Protein 7UVA (pdb70)

Foldseek 3Di:
DPDDVVVVVVDPAQPDDQEAEDAQQVPAVVCCVVPVLQTKYKHLACPNQPKAAADLVQDLVNVCVFQHQADKAWKAFQVVRDTDIDGSVVVRVLLPDDPVPRPGFIKGWFQQFPQTNCVVRIDGGPRCCVFFLQNQQQLVVQVVPQRDRDPPPVRHSTFRWFKHKIWGAAFGKNAKDFAFLQWKKKKAWSDAKKKKKKDHQDVVLVVLVLVCLLVVCRVPDRSCVVDDHIHIDMDHHNMMIIGGGRIIMMMHGRHTTMMMMGTGDGDSPVVSSVVRVVSCVVSVPPPVRHGPCNVVSVVSVVQSVCCVVPVDGPDPPVSVVSVVVVVVD/DAAAAPVVLVVLVVVLVVLVPDDPVVNCDDPPDDDVVVVSVVSVVVSVVRVPHDNVVNPPVDDPDDDD/DDDDPPDDDDD/DPDDVVCVVPDCAQPDDFEDEDAQLVPAPVNCVVPVLQGKYKDLACVNQPKAADDLPQALVNVCVFQHQADKAWKAQQVVRDTDIDGSVVVRVLLVDPPVPRDTFIKGWFQQFPQTNCPVRIDGGPRCCVFFLQNQFDQVVQVVPQRDRDPPPVRRSTQSWFKTKIWGAAWHKNAKDFAFLLWKKKKAFSAAKKKKKKDRQDVQLVVLVLVVLLVVCRVPDRSCVVHPHIHIDMRHHNMMIIGGGRIIMMMHGRHGTMMMMGTGDGDSPVVSSVVNVVSCVVSVPDPVRHGPCSVVSVVSVVQSVCCVPPVDGPDDPVSVVSVVVVVVD/DAAAAVVVLVVLVVVLVVLVPDDPVGNCPDPPDDDVVVVSVVSVVVSVVRVPHDNVRNPPVDDPDDDD/DPPDDD

Radius of gyration: 31.16 Å; Cα contacts (8 Å, |Δi|>4): 1608; chains: 6; bounding box: 64×50×94 Å

Solvent-accessible surface area: 35403 Å² total; per-residue (Å²): 124,111,24,80,14,102,100,20,30,125,44,135,93,10,115,16,139,50,18,64,105,30,87,1,150,69,6,65,11,62,52,0,8,138,25,0,1,81,68,1,0,0,0,116,68,46,98,60,5,45,35,108,37,12,93,104,114,22,70,8,41,42,0,37,106,15,17,23,46,217,23,94,2,30,2,4,16,2,90,72,32,137,42,68,93,25,33,0,40,107,0,5,184,29,33,112,33,67,98,144,113,32,170,98,56,36,1,0,19,12,1,1,0,1,53,20,177,0,43,112,62,0,70,11,0,49,11,0,61,94,8,1,1,2,44,9,8,12,12,40,42,37,48,132,59,11,123,54,27,40,14,16,48,160,88,10,62,1,0,0,1,16,20,4,0,19,0,0,0,121,16,0,4,7,10,1,24,16,21,11,0,0,3,0,14,0,16,13,0,17,49,19,6,4,13,1,0,0,0,17,25,68,81,41,1,0,108,46,12,23,74,14,25,108,45,56,115,31,34,79,44,5,2,2,43,150,3,32,52,7,17,69,23,93,0,110,116,26,22,0,0,0,4,3,3,1,19,0,6,0,12,29,1,43,60,60,1,7,0,0,4,3,7,1,0,0,5,7,9,0,36,31,1,14,74,4,35,25,3,15,70,126,26,210,25,72,118,77,34,23,9,8,54,7,15,39,0,0,2,4,0,0,3,12,7,1,82,46,37,52,112,134,32,17,24,32,150,100,29,64,128,77,27,112,73,42,45,164,172,217,57,55,0,6,72,52,5,2,90,0,4,96,45,0,4,85,58,0,74,85,25,60,153,152,104,22,54,50,11,118,0,10,107,66,40,102,37,0,12,48,20,5,85,100,11,9,134,126,11,49,103,4,41,27,83,108,2,47,82,27,90,18,51,3,61,61,130,143,116,64,31,2,1,5,28,43,7,66,133,110,23,78,14,98,100,22,33,125,34,136,101,9,120,18,131,54,11,62,105,36,111,1,135,62,7,64,10,78,39,0,7,131,24,0,0,89,65,2,0,1,0,110,86,40,111,57,5,47,34,108,40,8,88,100,110,18,70,9,48,50,0,38,128,22,15,19,47,216,25,88,4,48,1,7,22,2,93,67,46,136,49,76,109,24,32,0,39,106,0,6,188,28,34,111,35,66,86,143,113,31,166,88,56,28,1,0,18,16,2,1,0,5,53,16,173,0,46,102,66,0,64,11,0,46,11,0,62,94,9,1,1,1,43,9,8,12,12,44,40,38,44,135,57,12,123,54,28,39,16,38,63,169,90,9,66,1,0,0,0,16,26,4,0,18,0,1,0,123,17,1,1,7,18,5,33,15,21,11,0,0,3,0,12,0,15,12,0,13,48,25,5,4,10,2,0,0,0,16,23,63,84,44,0,10,115,51,14,24,77,13,46,107,48,58,116,52,31,84,35,5,2,4,42,134,3,23,67,7,20,66,24,93,0,125,116,24,34,0,0,0,5,2,2,1,19,0,6,0,12,38,1,39,58,56,2,5,0,0,2,3,8,1,0,0,4,7,6,1,21,24,0,10,99,3,29,17,9,13,66,137,27,205,44,64,111,77,60,26,6,10,60,7,12,40,0,0,2,5,0,0,4,15,7,0,80,48,37,54,115,133,34,20,23,28,153,107,26,54,119,74,28,100,71,39,54,170,175,216,59,55,2,6,69,54,5,22,96,0,5,156,40,0,4,78,53,1,81,81,22,64,162,158,111,36,55,50,12,117,0,9,109,70,50,102,38,0,13,51,13,3,89,97,12,20,138,130,10,63,106,3,49,26,79,107,3,45,86,28,88,17,53,5,55,62,130,80,2,1,16,29,78

Sequence (811 aa):
RTFDLEEKLQTNKYNANFVTFMEGKDFNVEYIQRGGLRDPLIFKNSDGLGIKMPDPDFTVNDVKMCVGSRRMVDVMDVNTQKGIEMTMAQWTRYYETPEEEREKLYNVISLEFSHTRRLENMVQRPSTVDFIDWVDNMWPRHLKESQTESTNAILEMQYPKVQKYCLMSVRGCYTDFHVDFGGTSVWYHIHQGGKVFWLIPPTAHNLELYENWLLSGKQGDIFLGDRVSDCQRIELKQGYTFVIPSGWIHAVYTPTDTLVFGGNFLHSFNIPMQLKIYSIEDRTRVPNKFRYPFYYEMCWYVLERYVYCITNRSHLTKDFQKESLSMDMEQVHLTHFELEGLRCLVDKLESLPLHKKCVPTGIEDEDALIADVKILLEELASSDPKLALTGVPIVQWPAPATGGVCKPHRTFDLEEKLQTNKYNANFVTFMEGKDFNVEYIQRGGLRDPLIFKNSDGLGIKMPDPDFTVNDVKMCVGSRRMVDVMDVNTQKGIEMTMAQWTRYYETPEEEREKLYNVISLEFSHTRLENMVQRPSTVDFIDWVDNMWPRHLKESQTESTNAILEMQYPKVQKYCLMSVRGCYTDFHVDFGGTSVWYHIHQGGKVFWLIPPTAHNLELYENWLLSGKQGDIFLGDRVSDCQRIELKQGYTFVIPSGWIHAVYTPTDTLVFGGNFLHSFNIPMQLKIYSIEDRTRVPNKFRYPFYYEMCWYVLERYVYCITNRSHLTKDFQKESLSMDMEQVHLTHFELEGLRCLVDKLESLPLHKKCVPTGIEDEDALIADVKILLEELASSDPKLALTGVPIVQWPTGGVCK

GO terms:
  GO:0000785 chromatin (C, IDA)
  GO:0005694 chromosome (C, EXP)
  GO:0045322 unmethylated CpG binding (F, IDA)
  GO:0001701 in utero embryonic development (P, IMP)
  GO:0001843 neural tube closure (P, IMP)
  GO:0001947 heart looping (P, IMP)
  GO:0035264 multicellular organism growth (P, IMP)
  GO:0043066 negative regulation of apoptotic process (P, IMP)
  GO:0010628 positive regulation of gene expression (P, IMP)
  GO:0010629 negative regulation of gene expression (P, IMP)
  GO:0030182 neuron differentiation (P, IMP)
  GO:0060563 neuroepithelial cell differentiation (P, IMP)
  GO:0045815 transcription initiation-coupled chromatin remodeling (P, IMP)

InterPro domains:
  IPR001810 F-box domain [PF12937] (895-934)
  IPR001965 Zinc finger, PHD-type [SM00249] (619-676)
  IPR002857 Zinc finger, CXXC-type [PF02008] (565-609)
  IPR002857 Zinc finger, CXXC-type [PS51058] (564-610)
  IPR003347 JmjC domain [PS51184] (148-316)
  IPR003347 JmjC domain [SM00558] (148-316)
  IPR006553 Leucine-rich repeat, cysteine-containing subtype [SM00367] (999-1024)
  IPR006553 Leucine-rich repeat, cysteine-containing subtype [SM00367] (1062-1090)
  IPR006553 Leucine-rich repeat, cysteine-containing subtype [SM00367] (1094-1117)
  IPR011011 Zinc finger, FYVE/PHD-type [SSF57903] (613-678)
  IPR013083 Zinc finger, RING/FYVE/PHD-type [G3DSA:3.30.40.10] (606-681)
  IPR019786 Zinc finger, PHD-type, conserved site [PS01359] (620-675)
  IPR019787 Zinc finger, PHD-finger [PF16866] (614-676)
  IPR019787 Zinc finger, PHD-finger [PS50016] (617-678)
  IPR032675 Leucine-rich repeat domain superfamily [G3DSA:3.80.10.10] (890-1160)
  IPR041070 Jumonji, helical domain [PF17811] (304-342)
  IPR050690 JHDM1 Histone Demethylase [PTHR23123] (13-1148)

Structure (mmCIF, N/CA/C/O backbone):
data_7UVA
#
_entry.id   7UVA
#
_cell.length_a   54.903
_cell.length_b   87.054
_cell.length_c   176.177
_cell.angle_alpha   90.00
_cell.angle_beta   90.00
_cell.angle_gamma   90.00
#
_symmetry.space_group_name_H-M   'P 21 21 21'
#
loop_
_entity.id
_entity.type
_entity.pdbx_description
1 polymer 'Lysine-specific demethylase 2A'
2 polymer 'Lysine-specific demethylase 2A'
3 polymer 'Histone H3.2'
4 non-polymer 'FE (III) ION'
5 non-polymer N-heptanoyl-N-hydroxy-beta-alanine
6 water water
#
loop_
_atom_site.group_PDB
_atom_site.id
_atom_site.type_symbol
_atom_site.label_atom_id
_atom_site.label_alt_id
_atom_site.label_comp_id
_atom_site.label_asym_id
_atom_site.label_entity_id
_atom_site.label_seq_id
_atom_site.pdbx_PDB_ins_code
_atom_site.Cartn_x
_atom_site.Cartn_y
_atom_site.Cartn_z
_atom_site.occupancy
_atom_site.B_iso_or_equiv
_atom_site.auth_seq_id
_atom_site.auth_comp_id
_atom_site.auth_asym_id
_atom_site.auth_atom_id
_atom_site.pdbx_PDB_model_num
ATOM 1 N N . ARG A 1 2 ? -29.693 0.031 -75.031 1.00 50.13 36 ARG A N 1
ATOM 2 C CA . ARG A 1 2 ? -29.224 0.950 -73.967 1.00 52.03 36 ARG A CA 1
ATOM 3 C C . ARG A 1 2 ? -30.419 1.433 -73.130 1.00 56.30 36 ARG A C 1
ATOM 4 O O . ARG A 1 2 ? -31.134 2.375 -73.531 1.00 57.41 36 ARG A O 1
ATOM 12 N N . THR A 1 3 ? -30.625 0.796 -71.974 1.00 48.11 37 THR A N 1
ATOM 13 C CA . THR A 1 3 ? -31.728 1.191 -71.063 1.00 49.14 37 THR A CA 1
ATOM 14 C C . THR A 1 3 ? -31.259 2.102 -69.917 1.00 45.84 37 THR A C 1
ATOM 15 O O . THR A 1 3 ? -32.086 2.497 -69.140 1.00 40.17 37 THR A O 1
ATOM 19 N N . PHE A 1 4 ? -29.952 2.405 -69.820 1.00 43.23 38 PHE A N 1
ATOM 20 C CA . PHE A 1 4 ? -29.428 3.458 -68.901 1.00 43.13 38 PHE A CA 1
ATOM 21 C C . PHE A 1 4 ? -29.335 4.807 -69.642 1.00 44.93 38 PHE A C 1
ATOM 22 O O . PHE A 1 4 ? -29.216 4.846 -70.851 1.00 41.98 38 PHE A O 1
ATOM 30 N N . ASP A 1 5 ? -29.389 5.915 -68.917 1.00 45.00 39 ASP A N 1
ATOM 31 C CA . ASP A 1 5 ? -29.404 7.205 -69.581 1.00 47.63 39 ASP A CA 1
ATOM 32 C C . ASP A 1 5 ? -27.997 7.753 -69.655 1.00 46.18 39 ASP A C 1
ATOM 33 O O . ASP A 1 5 ? -27.435 8.203 -68.661 1.00 38.00 39 ASP A O 1
ATOM 38 N N . LEU A 1 6 ? -27.429 7.711 -70.856 1.00 44.99 40 LEU A N 1
ATOM 39 C CA . LEU A 1 6 ? -26.065 8.197 -71.067 1.00 46.78 40 LEU A CA 1
ATOM 40 C C . LEU A 1 6 ? -25.917 9.685 -70.699 1.00 42.69 40 LEU A C 1
ATOM 41 O O . LEU A 1 6 ? -24.875 10.098 -70.250 1.00 37.26 40 LEU A O 1
ATOM 46 N N . GLU A 1 7 ? -26.977 10.483 -70.847 1.00 45.72 41 GLU A N 1
ATOM 47 C CA . GLU A 1 7 ? -26.902 11.908 -70.454 1.00 48.40 41 GLU A CA 1
ATOM 48 C C . GLU A 1 7 ? -26.644 12.128 -68.949 1.00 47.85 41 GLU A C 1
ATOM 49 O O . GLU A 1 7 ? -25.897 13.037 -68.593 1.00 49.48 41 GLU A O 1
ATOM 55 N N . GLU A 1 8 ? -27.241 11.319 -68.063 1.00 43.43 42 GLU A N 1
ATOM 56 C CA . GLU A 1 8 ? -26.938 11.473 -66.624 1.00 45.97 42 GLU A CA 1
ATOM 57 C C . GLU A 1 8 ? -25.530 10.999 -66.304 1.00 39.22 42 GLU A C 1
ATOM 58 O O . GLU A 1 8 ? -24.885 11.586 -65.463 1.00 41.43 42 GLU A O 1
ATOM 64 N N . LYS A 1 9 ? -25.027 9.983 -67.014 1.00 36.11 43 LYS A N 1
ATOM 65 C CA . LYS A 1 9 ? -23.608 9.540 -66.783 1.00 39.07 43 LYS A CA 1
ATOM 66 C C . LYS A 1 9 ? -22.568 10.623 -67.161 1.00 38.68 43 LYS A C 1
ATOM 67 O O . LYS A 1 9 ? -21.437 10.631 -66.660 1.00 37.14 43 LYS A O 1
ATOM 73 N N . LEU A 1 10 ? -22.965 11.541 -68.037 1.00 40.79 44 LEU A N 1
ATOM 74 C CA . LEU A 1 10 ? -22.141 12.699 -68.439 1.00 40.55 44 LEU A CA 1
ATOM 75 C C . LEU A 1 10 ? -22.307 13.903 -67.527 1.00 41.56 44 LEU A C 1
ATOM 76 O O . LEU A 1 10 ? -21.435 14.753 -67.495 1.00 43.40 44 LEU A O 1
ATOM 81 N N . GLN A 1 11 ? -23.455 14.013 -66.842 1.00 46.71 45 GLN A N 1
ATOM 82 C CA . GLN A 1 11 ? -23.758 15.150 -65.930 1.00 46.94 45 GLN A CA 1
ATOM 83 C C . GLN A 1 11 ? -23.412 14.906 -64.465 1.00 47.49 45 GLN A C 1
ATOM 84 O O . GLN A 1 11 ? -23.048 15.844 -63.771 1.00 44.60 45 GLN A O 1
ATOM 90 N N . THR A 1 12 ? -23.556 13.676 -63.977 1.00 41.92 46 THR A N 1
ATOM 91 C CA . THR A 1 12 ? -23.317 13.427 -62.530 1.00 44.22 46 THR A CA 1
ATOM 92 C C . THR A 1 12 ? -21.909 13.824 -62.125 1.00 46.79 46 THR A C 1
ATOM 93 O O . THR A 1 12 ? -20.982 13.873 -62.963 1.00 46.92 46 THR A O 1
ATOM 97 N N . ASN A 1 13 ? -21.749 14.149 -60.844 1.00 41.63 47 ASN A N 1
ATOM 98 C CA . ASN A 1 13 ? -20.403 14.397 -60.317 1.00 43.55 47 ASN A CA 1
ATOM 99 C C . ASN A 1 13 ? -19.762 13.192 -59.594 1.00 35.41 47 ASN A C 1
ATOM 100 O O . ASN A 1 13 ? -18.694 13.303 -59.060 1.00 40.61 47 ASN A O 1
ATOM 105 N N . LYS A 1 14 ? -20.405 12.038 -59.628 1.00 39.08 48 LYS A N 1
ATOM 106 C CA . LYS A 1 14 ? -19.955 10.859 -58.866 1.00 42.59 48 LYS A CA 1
ATOM 107 C C . LYS A 1 14 ? -18.734 10.097 -59.380 1.00 43.57 48 LYS A C 1
ATOM 108 O O . LYS A 1 14 ? -18.304 9.140 -58.722 1.00 42.82 48 LYS A O 1
ATOM 114 N N . TYR A 1 15 ? -18.207 10.466 -60.558 1.00 41.67 49 TYR A N 1
ATOM 115 C CA . TYR A 1 15 ? -17.132 9.679 -61.172 1.00 37.07 49 TYR A CA 1
ATOM 116 C C . TYR A 1 15 ? -15.941 10.535 -60.973 1.00 34.39 49 TYR A C 1
ATOM 117 O O . TYR A 1 15 ? -15.382 11.061 -61.910 1.00 31.59 49 TYR A O 1
ATOM 126 N N . ASN A 1 16 ? -15.565 10.661 -59.704 1.00 36.86 50 ASN A N 1
ATOM 127 C CA . ASN A 1 16 ? -14.651 11.701 -59.280 1.00 36.46 50 ASN A CA 1
ATOM 128 C C . ASN A 1 16 ? -13.325 11.186 -58.739 1.00 35.52 50 ASN A C 1
ATOM 129 O O . ASN A 1 16 ? -12.608 11.917 -58.086 1.00 35.77 50 ASN A O 1
ATOM 134 N N . ALA A 1 17 ? -12.968 9.943 -59.053 1.00 32.63 51 ALA A N 1
ATOM 135 C CA . ALA A 1 17 ? -11.626 9.452 -58.752 1.00 28.76 51 ALA A CA 1
ATOM 136 C C . ALA A 1 17 ? -10.514 10.221 -59.470 1.00 30.73 51 ALA A C 1
ATOM 137 O O . ALA A 1 17 ? -10.776 10.851 -60.468 1.00 32.60 51 ALA A O 1
ATOM 139 N N . ASN A 1 18 ? -9.301 10.242 -58.902 1.00 35.01 52 ASN A N 1
ATOM 140 C CA . ASN A 1 18 ? -8.131 10.881 -59.504 1.00 37.82 52 ASN A CA 1
ATOM 141 C C . ASN A 1 18 ? -7.115 9.814 -59.884 1.00 36.06 52 ASN A C 1
ATOM 142 O O . ASN A 1 18 ? -6.250 9.494 -59.106 1.00 30.66 52 ASN A O 1
ATOM 147 N N . PHE A 1 19 ? -7.226 9.268 -61.081 1.00 30.56 53 PHE A N 1
ATOM 148 C CA . PHE A 1 19 ? -6.264 8.264 -61.538 1.00 28.43 53 PHE A CA 1
ATOM 149 C C . PHE A 1 19 ? -5.241 8.797 -62.507 1.00 27.79 53 PHE A C 1
ATOM 150 O O . PHE A 1 19 ? -4.213 8.220 -62.682 1.00 29.41 53 PHE A O 1
ATOM 158 N N . VAL A 1 20 ? -5.513 9.898 -63.166 1.00 28.45 54 VAL A N 1
ATOM 159 C CA . VAL A 1 20 ? -4.682 10.322 -64.265 1.00 29.39 54 VAL A CA 1
ATOM 160 C C . VAL A 1 20 ? -3.648 11.291 -63.774 1.00 29.70 54 VAL A C 1
ATOM 161 O O . VAL A 1 20 ? -3.968 12.216 -63.057 1.00 35.35 54 VAL A O 1
ATOM 165 N N . THR A 1 21 ? -2.430 11.140 -64.239 1.00 27.43 55 THR A N 1
ATOM 166 C CA . THR A 1 21 ? -1.348 12.076 -64.018 1.00 29.42 55 THR A CA 1
ATOM 167 C C . THR A 1 21 ? -1.104 12.936 -65.246 1.00 28.57 55 THR A C 1
ATOM 168 O O . THR A 1 21 ? -0.928 12.443 -66.365 1.00 25.57 55 THR A O 1
ATOM 172 N N . PHE A 1 22 ? -1.106 14.245 -65.048 1.00 28.50 56 PHE A N 1
ATOM 173 C CA . PHE A 1 22 ? -0.701 15.178 -66.069 1.00 29.35 56 PHE A CA 1
ATOM 174 C C . PHE A 1 22 ? 0.819 15.314 -66.080 1.00 31.19 56 PHE A C 1
ATOM 175 O O . PHE A 1 22 ? 1.431 15.561 -65.061 1.00 32.73 56 PHE A O 1
ATOM 183 N N . MET A 1 23 ? 1.421 15.136 -67.244 1.00 28.26 57 MET A N 1
ATOM 184 C CA . MET A 1 23 ? 2.835 15.073 -67.384 1.00 27.68 57 MET A CA 1
ATOM 185 C C . MET A 1 23 ? 3.276 15.982 -68.472 1.00 28.03 57 MET A C 1
ATOM 186 O O . MET A 1 23 ? 2.567 16.212 -69.449 1.00 29.02 57 MET A O 1
ATOM 191 N N . GLU A 1 24 ? 4.541 16.352 -68.379 1.00 29.33 58 GLU A N 1
ATOM 192 C CA . GLU A 1 24 ? 5.249 17.031 -69.459 1.00 33.19 58 GLU A CA 1
ATOM 193 C C . GLU A 1 24 ? 5.906 15.940 -70.325 1.00 30.82 58 GLU A C 1
ATOM 194 O O . GLU A 1 24 ? 6.393 14.948 -69.804 1.00 29.34 58 GLU A O 1
ATOM 200 N N . GLY A 1 25 ? 5.938 16.145 -71.639 1.00 26.05 59 GLY A N 1
ATOM 201 C CA . GLY A 1 25 ? 6.499 15.164 -72.551 1.00 27.99 59 GLY A CA 1
ATOM 202 C C . GLY A 1 25 ? 7.908 14.719 -72.236 1.00 31.59 59 GLY A C 1
ATOM 203 O O . GLY A 1 25 ? 8.233 13.526 -72.361 1.00 29.05 59 GLY A O 1
ATOM 204 N N . LYS A 1 26 ? 8.742 15.664 -71.792 1.00 32.24 60 LYS A N 1
ATOM 205 C CA . LYS A 1 26 ? 10.140 15.355 -71.530 1.00 38.01 60 LYS A CA 1
ATOM 206 C C . LYS A 1 26 ? 10.347 14.350 -70.409 1.00 34.88 60 LYS A C 1
ATOM 207 O O . LYS A 1 26 ? 11.354 13.709 -70.392 1.00 36.78 60 LYS A O 1
ATOM 213 N N . ASP A 1 27 ? 9.397 14.207 -69.497 1.00 31.28 61 ASP A N 1
ATOM 214 C CA . ASP A 1 27 ? 9.565 13.285 -68.369 1.00 31.92 61 ASP A CA 1
ATOM 215 C C . ASP A 1 27 ? 9.106 11.871 -68.717 1.00 31.69 61 ASP A C 1
ATOM 216 O O . ASP A 1 27 ? 9.300 10.956 -67.938 1.00 28.15 61 ASP A O 1
ATOM 221 N N . PHE A 1 28 ? 8.448 11.723 -69.867 1.00 30.33 62 PHE A N 1
ATOM 222 C CA . PHE A 1 28 ? 7.996 10.417 -70.351 1.00 28.14 62 PHE A CA 1
ATOM 223 C C . PHE A 1 28 ? 9.115 9.768 -71.131 1.00 25.58 62 PHE A C 1
ATOM 224 O O . PHE A 1 28 ? 9.191 9.938 -72.332 1.00 27.06 62 PHE A O 1
ATOM 232 N N . ASN A 1 29 ? 9.976 9.039 -70.440 1.00 26.64 63 ASN A N 1
ATOM 233 C CA . ASN A 1 29 ? 11.121 8.407 -71.028 1.00 26.19 63 ASN A CA 1
ATOM 234 C C . ASN A 1 29 ? 11.274 6.969 -70.548 1.00 23.29 63 ASN A C 1
ATOM 235 O O . ASN A 1 29 ? 10.442 6.500 -69.802 1.00 21.51 63 ASN A O 1
ATOM 240 N N . VAL A 1 30 ? 12.328 6.289 -70.959 1.00 23.53 64 VAL A N 1
ATOM 241 C CA . VAL A 1 30 ? 12.461 4.851 -70.637 1.00 23.88 64 VAL A CA 1
ATOM 242 C C . VAL A 1 30 ? 12.752 4.703 -69.163 1.00 24.14 64 VAL A C 1
ATOM 243 O O . VAL A 1 30 ? 12.281 3.792 -68.529 1.00 21.83 64 VAL A O 1
ATOM 247 N N . GLU A 1 31 ? 13.457 5.667 -68.573 1.00 23.50 65 GLU A N 1
ATOM 248 C CA . GLU A 1 31 ? 13.699 5.599 -67.158 1.00 23.89 65 GLU A CA 1
ATOM 249 C C . GLU A 1 31 ? 12.430 5.664 -66.355 1.00 22.56 65 GLU A C 1
ATOM 250 O O . GLU A 1 31 ? 12.292 4.930 -65.359 1.00 24.83 65 GLU A O 1
ATOM 256 N N . TYR A 1 32 ? 11.525 6.557 -66.766 1.00 23.35 66 TYR A N 1
ATOM 257 C CA . TYR A 1 32 ? 10.221 6.679 -66.124 1.00 23.25 66 TYR A CA 1
ATOM 258 C C . TYR A 1 32 ? 9.464 5.313 -66.183 1.00 23.25 66 TYR A C 1
ATOM 259 O O . TYR A 1 32 ? 8.879 4.934 -65.194 1.00 24.13 66 TYR A O 1
ATOM 268 N N . ILE A 1 33 ? 9.486 4.634 -67.334 1.00 21.64 67 ILE A N 1
ATOM 269 C CA . ILE A 1 33 ? 8.834 3.337 -67.551 1.00 23.72 67 ILE A CA 1
ATOM 270 C C . ILE A 1 33 ? 9.476 2.297 -66.686 1.00 23.06 67 ILE A C 1
ATOM 271 O O . ILE A 1 33 ? 8.769 1.429 -66.144 1.00 26.58 67 ILE A O 1
ATOM 276 N N . GLN A 1 34 ? 10.815 2.293 -66.614 1.00 22.11 68 GLN A N 1
ATOM 277 C CA . GLN A 1 34 ? 11.541 1.321 -65.792 1.00 23.62 68 GLN A CA 1
ATOM 278 C C . GLN A 1 34 ? 11.207 1.462 -64.313 1.00 22.22 68 GLN A C 1
ATOM 279 O O . GLN A 1 34 ? 10.979 0.471 -63.620 1.00 19.68 68 GLN A O 1
ATOM 285 N N . ARG A 1 35 ? 11.077 2.685 -63.871 1.00 20.53 69 ARG A N 1
ATOM 286 C CA . ARG A 1 35 ? 10.806 3.003 -62.457 1.00 25.43 69 ARG A CA 1
ATOM 287 C C . ARG A 1 35 ? 9.350 2.825 -62.062 1.00 23.61 69 ARG A C 1
ATOM 288 O O . ARG A 1 35 ? 9.085 2.431 -60.951 1.00 24.13 69 ARG A O 1
ATOM 296 N N . GLY A 1 36 ? 8.427 3.120 -62.979 1.00 23.67 70 GLY A N 1
ATOM 297 C CA . GLY A 1 36 ? 6.959 3.090 -62.704 1.00 23.85 70 GLY A CA 1
ATOM 298 C C . GLY A 1 36 ? 6.198 1.908 -63.265 1.00 24.31 70 GLY A C 1
ATOM 299 O O . GLY A 1 36 ? 5.072 1.674 -62.877 1.00 27.08 70 GLY A O 1
ATOM 300 N N . GLY A 1 37 ? 6.789 1.190 -64.219 1.00 24.08 71 GLY A N 1
ATOM 301 C CA . GLY A 1 37 ? 6.116 0.113 -64.967 1.00 25.02 71 GLY A CA 1
ATOM 302 C C . GLY A 1 37 ? 4.923 0.480 -65.858 1.00 23.94 71 GLY A C 1
ATOM 303 O O . GLY A 1 37 ? 4.153 -0.393 -66.217 1.00 24.04 71 GLY A O 1
ATOM 304 N N . LEU A 1 38 ? 4.757 1.761 -66.189 1.00 23.17 72 LEU A N 1
ATOM 305 C CA . LEU A 1 38 ? 3.636 2.273 -67.016 1.00 23.27 72 LEU A CA 1
ATOM 306 C C . LEU A 1 38 ? 2.277 1.810 -66.480 1.00 24.19 72 LEU A C 1
ATOM 307 O O . LEU A 1 38 ? 1.439 1.268 -67.216 1.00 24.73 72 LEU A O 1
ATOM 312 N N . ARG A 1 39 ? 2.108 2.012 -65.174 1.00 25.00 73 ARG A N 1
ATOM 313 C CA . ARG A 1 39 ? 0.947 1.649 -64.420 1.00 25.12 73 ARG A CA 1
ATOM 314 C C . ARG A 1 39 ? -0.121 2.746 -64.299 1.00 24.63 73 ARG A C 1
ATOM 315 O O . ARG A 1 39 ? -1.281 2.426 -64.043 1.00 20.02 73 ARG A O 1
ATOM 323 N N . ASP A 1 40 ? 0.239 4.010 -64.583 1.00 26.33 74 ASP A N 1
ATOM 324 C CA . ASP A 1 40 ? -0.658 5.159 -64.404 1.00 26.21 74 ASP A CA 1
ATOM 325 C C . ASP A 1 40 ? -1.094 5.799 -65.728 1.00 24.86 74 ASP A C 1
ATOM 326 O O . ASP A 1 40 ? -0.265 6.033 -66.573 1.00 25.62 74 ASP A O 1
ATOM 331 N N . PRO A 1 41 ? -2.414 6.049 -65.912 1.00 22.97 75 PRO A N 1
ATOM 332 C CA . PRO A 1 41 ? -2.869 6.729 -67.120 1.00 23.89 75 PRO A CA 1
ATOM 333 C C . PRO A 1 41 ? -2.281 8.113 -67.116 1.00 23.99 75 PRO A C 1
ATOM 334 O O . PRO A 1 41 ? -2.134 8.702 -66.020 1.00 22.46 75 PRO A O 1
ATOM 338 N N . LEU A 1 42 ? -1.847 8.566 -68.282 1.00 21.67 76 LEU A N 1
ATOM 339 C CA . LEU A 1 42 ? -1.170 9.884 -68.413 1.00 21.91 76 LEU A CA 1
ATOM 340 C C . LEU A 1 42 ? -1.861 10.755 -69.454 1.00 25.98 76 LEU A C 1
ATOM 341 O O . LEU A 1 42 ? -2.277 10.258 -70.506 1.00 25.25 76 LEU A O 1
ATOM 346 N N . ILE A 1 43 ? -1.986 12.046 -69.152 1.00 27.35 77 ILE A N 1
ATOM 347 C CA . ILE A 1 43 ? -2.349 13.038 -70.126 1.00 26.26 77 ILE A CA 1
ATOM 348 C C . ILE A 1 43 ? -1.206 14.034 -70.319 1.00 25.55 77 ILE A C 1
ATOM 349 O O . ILE A 1 43 ? -0.612 14.541 -69.333 1.00 24.53 77 ILE A O 1
ATOM 354 N N . PHE A 1 44 ? -0.926 14.302 -71.593 1.00 24.07 78 PHE A N 1
ATOM 355 C CA . PHE A 1 44 ? 0.014 15.310 -72.033 1.00 25.30 78 PHE A CA 1
ATOM 356 C C . PHE A 1 44 ? -0.824 16.398 -72.674 1.00 26.66 78 PHE A C 1
ATOM 357 O O . PHE A 1 44 ? -1.417 16.200 -73.754 1.00 27.66 78 PHE A O 1
ATOM 365 N N . LYS A 1 45 ? -0.942 17.511 -71.966 1.00 28.28 79 LYS A N 1
ATOM 366 C CA . LYS A 1 45 ? -1.762 18.643 -72.433 1.00 30.15 79 LYS A CA 1
ATOM 367 C C . LYS A 1 45 ? -1.159 19.305 -73.646 1.00 26.79 79 LYS A C 1
ATOM 368 O O . LYS A 1 45 ? -1.838 19.820 -74.429 1.00 30.77 79 LYS A O 1
ATOM 374 N N . ASN A 1 46 ? 0.131 19.262 -73.806 1.00 29.82 80 ASN A N 1
ATOM 375 C CA . ASN A 1 46 ? 0.738 19.615 -75.057 1.00 32.40 80 ASN A CA 1
ATOM 376 C C . ASN A 1 46 ? 1.733 18.548 -75.457 1.00 32.78 80 ASN A C 1
ATOM 377 O O . ASN A 1 46 ? 2.125 17.700 -74.662 1.00 30.02 80 ASN A O 1
ATOM 382 N N . SER A 1 47 ? 2.158 18.619 -76.694 1.00 31.36 81 SER A N 1
ATOM 383 C CA . SER A 1 47 ? 3.021 17.581 -77.245 1.00 35.14 81 SER A CA 1
ATOM 384 C C . SER A 1 47 ? 4.517 17.870 -77.130 1.00 33.16 81 SER A C 1
ATOM 385 O O . SER A 1 47 ? 5.352 17.035 -77.544 1.00 31.31 81 SER A O 1
ATOM 388 N N . ASP A 1 48 ? 4.878 19.019 -76.552 1.00 31.00 82 ASP A N 1
ATOM 389 C CA . ASP A 1 48 ? 6.302 19.326 -76.293 1.00 34.08 82 ASP A CA 1
ATOM 390 C C . ASP A 1 48 ? 7.041 18.144 -75.685 1.00 29.32 82 ASP A C 1
ATOM 391 O O . ASP A 1 48 ? 6.659 17.631 -74.665 1.00 31.80 82 ASP A O 1
ATOM 396 N N . GLY A 1 49 ? 8.110 17.739 -76.331 1.00 29.04 83 GLY A N 1
ATOM 397 C CA . GLY A 1 49 ? 8.956 16.718 -75.808 1.00 27.87 83 GLY A CA 1
ATOM 398 C C . GLY A 1 49 ? 8.510 15.288 -76.085 1.00 28.12 83 GLY A C 1
ATOM 399 O O . GLY A 1 49 ? 9.261 14.400 -75.718 1.00 28.38 83 GLY A O 1
ATOM 400 N N . LEU A 1 50 ? 7.342 15.056 -76.696 1.00 25.70 84 LEU A N 1
ATOM 401 C CA . LEU A 1 50 ? 6.855 13.670 -76.891 1.00 28.13 84 LEU A CA 1
ATOM 402 C C . LEU A 1 50 ? 7.407 13.010 -78.094 1.00 27.63 84 LEU A C 1
ATOM 403 O O . LEU A 1 50 ? 7.428 11.785 -78.161 1.00 28.37 84 LEU A O 1
ATOM 408 N N . GLY A 1 51 ? 7.740 13.830 -79.085 1.00 29.98 85 GLY A N 1
ATOM 409 C CA . GLY A 1 51 ? 8.278 13.388 -80.370 1.00 26.83 85 GLY A CA 1
ATOM 410 C C . GLY A 1 51 ? 7.180 12.926 -81.327 1.00 27.40 85 GLY A C 1
ATOM 411 O O . GLY A 1 51 ? 7.446 12.125 -82.214 1.00 28.85 85 GLY A O 1
ATOM 412 N N . ILE A 1 52 ? 5.964 13.431 -81.172 1.00 25.40 86 ILE A N 1
ATOM 413 C CA . ILE A 1 52 ? 4.901 13.116 -82.128 1.00 27.11 86 ILE A CA 1
ATOM 414 C C . ILE A 1 52 ? 4.948 13.945 -83.399 1.00 30.17 86 ILE A C 1
ATOM 415 O O . ILE A 1 52 ? 5.529 15.005 -83.452 1.00 28.93 86 ILE A O 1
ATOM 420 N N . LYS A 1 53 ? 4.320 13.436 -84.431 1.00 26.90 87 LYS A N 1
ATOM 421 C CA . LYS A 1 53 ? 4.061 14.192 -85.629 1.00 28.82 87 LYS A CA 1
ATOM 422 C C . LYS A 1 53 ? 2.638 13.877 -86.041 1.00 28.93 87 LYS A C 1
ATOM 423 O O . LYS A 1 53 ? 2.242 12.710 -86.012 1.00 27.44 87 LYS A O 1
ATOM 429 N N . MET A 1 54 ? 1.901 14.921 -86.430 1.00 25.89 88 MET A N 1
ATOM 430 C CA . MET A 1 54 ? 0.545 14.796 -86.886 1.00 28.58 88 MET A CA 1
ATOM 431 C C . MET A 1 54 ? 0.401 15.408 -88.261 1.00 29.34 88 MET A C 1
ATOM 432 O O . MET A 1 54 ? 1.283 16.119 -88.702 1.00 27.76 88 MET A O 1
ATOM 437 N N . PRO A 1 55 ? -0.706 15.101 -88.959 1.00 31.09 89 PRO A N 1
ATOM 438 C CA . PRO A 1 55 ? -0.915 15.808 -90.203 1.00 32.83 89 PRO A CA 1
ATOM 439 C C . PRO A 1 55 ? -1.365 17.257 -89.928 1.00 33.87 89 PRO A C 1
ATOM 440 O O . PRO A 1 55 ? -1.618 17.649 -88.772 1.00 34.22 89 PRO A O 1
ATOM 444 N N . ASP A 1 56 ? -1.447 18.027 -91.003 1.00 33.88 90 ASP A N 1
ATOM 445 C CA . ASP A 1 56 ? -1.985 19.395 -91.011 1.00 37.77 90 ASP A CA 1
ATOM 446 C C . ASP A 1 56 ? -3.215 19.545 -90.125 1.00 36.58 90 ASP A C 1
ATOM 447 O O . ASP A 1 56 ? -4.103 18.690 -90.152 1.00 36.20 90 ASP A O 1
ATOM 452 N N . PRO A 1 57 ? -3.311 20.643 -89.361 1.00 34.72 91 PRO A N 1
ATOM 453 C CA . PRO A 1 57 ? -4.416 20.737 -88.371 1.00 35.85 91 PRO A CA 1
ATOM 454 C C . PRO A 1 57 ? -5.860 20.748 -88.894 1.00 34.37 91 PRO A C 1
ATOM 455 O O . PRO A 1 57 ? -6.776 20.537 -88.093 1.00 32.55 91 PRO A O 1
ATOM 459 N N . ASP A 1 58 ? -6.070 21.082 -90.174 1.00 34.55 92 ASP A N 1
ATOM 460 C CA . ASP A 1 58 ? -7.398 21.082 -90.799 1.00 36.30 92 ASP A CA 1
ATOM 461 C C . ASP A 1 58 ? -7.640 19.816 -91.634 1.00 32.44 92 ASP A C 1
ATOM 462 O O . ASP A 1 58 ? -8.607 19.757 -92.361 1.00 35.68 92 ASP A O 1
ATOM 467 N N . PHE A 1 59 ? -6.801 18.802 -91.469 1.00 29.45 93 PHE A N 1
ATOM 468 C CA . PHE A 1 59 ? -6.942 17.514 -92.175 1.00 27.36 93 PHE A CA 1
ATOM 469 C C . PHE A 1 59 ? -8.349 17.054 -92.016 1.00 26.32 93 PHE A C 1
ATOM 470 O O . PHE A 1 59 ? -8.855 17.074 -90.905 1.00 30.74 93 PHE A O 1
ATOM 478 N N . THR A 1 60 ? -8.965 16.573 -93.091 1.00 23.84 94 THR A N 1
ATOM 479 C CA . THR A 1 60 ? -10.386 16.165 -93.044 1.00 24.06 94 THR A CA 1
ATOM 480 C C . THR A 1 60 ? -10.498 14.644 -93.219 1.00 24.45 94 THR A C 1
ATOM 481 O O . THR A 1 60 ? -9.537 13.983 -93.545 1.00 23.44 94 THR A O 1
ATOM 485 N N . VAL A 1 61 ? -11.698 14.109 -93.049 1.00 24.58 95 VAL A N 1
ATOM 486 C CA . VAL A 1 61 ? -11.957 12.694 -93.315 1.00 24.55 95 VAL A CA 1
ATOM 487 C C . VAL A 1 61 ? -11.747 12.413 -94.830 1.00 25.57 95 VAL A C 1
ATOM 488 O O . VAL A 1 61 ? -11.283 11.353 -95.212 1.00 22.42 95 VAL A O 1
ATOM 492 N N . ASN A 1 62 ? -12.043 13.396 -95.693 1.00 24.41 96 ASN A N 1
ATOM 493 C CA . ASN A 1 62 ? -11.840 13.176 -97.112 1.00 23.50 96 ASN A CA 1
ATOM 494 C C . ASN A 1 62 ? -10.364 13.057 -97.424 1.00 23.36 96 ASN A C 1
ATOM 495 O O . ASN A 1 62 ? -10.010 12.277 -98.301 1.00 21.77 96 ASN A O 1
ATOM 500 N N . ASP A 1 63 ? -9.506 13.812 -96.705 1.00 25.29 97 ASP A N 1
ATOM 501 C CA . ASP A 1 63 ? -8.025 13.649 -96.795 1.00 24.56 97 ASP A CA 1
ATOM 502 C C . ASP A 1 63 ? -7.573 12.214 -96.361 1.00 24.46 97 ASP A C 1
ATOM 503 O O . ASP A 1 63 ? -6.802 11.579 -97.052 1.00 24.56 97 ASP A O 1
ATOM 508 N N . VAL A 1 64 ? -8.077 11.726 -95.222 1.00 22.58 98 VAL A N 1
ATOM 509 C CA . VAL A 1 64 ? -7.816 10.335 -94.764 1.00 24.52 98 VAL A CA 1
ATOM 510 C C . VAL A 1 64 ? -8.193 9.423 -95.890 1.00 22.91 98 VAL A C 1
ATOM 511 O O . VAL A 1 64 ? -7.422 8.546 -96.293 1.00 22.61 98 VAL A O 1
ATOM 515 N N . LYS A 1 65 ? -9.389 9.638 -96.426 1.00 24.40 99 LYS A N 1
ATOM 516 C CA . LYS A 1 65 ? -9.897 8.782 -97.570 1.00 24.97 99 LYS A CA 1
ATOM 517 C C . LYS A 1 65 ? -8.928 8.726 -98.774 1.00 24.76 99 LYS A C 1
ATOM 518 O O . LYS A 1 65 ? -8.615 7.665 -99.325 1.00 21.09 99 LYS A O 1
ATOM 524 N N . MET A 1 66 ? -8.447 9.871 -99.187 1.00 23.56 100 MET A N 1
ATOM 525 C CA . MET A 1 66 ? -7.531 9.912 -100.312 1.00 28.09 100 MET A CA 1
ATOM 526 C C . MET A 1 66 ? -6.154 9.251 -100.050 1.00 29.57 100 MET A C 1
ATOM 527 O O . MET A 1 66 ? -5.507 8.780 -101.004 1.00 28.33 100 MET A O 1
ATOM 532 N N . CYS A 1 67 ? -5.723 9.277 -98.785 1.00 29.77 101 CYS A N 1
ATOM 533 C CA . CYS A 1 67 ? -4.482 8.638 -98.302 1.00 28.20 101 CYS A CA 1
ATOM 534 C C . CYS A 1 67 ? -4.560 7.109 -98.181 1.00 29.21 101 CYS A C 1
ATOM 535 O O . CYS A 1 67 ? -3.572 6.430 -98.407 1.00 28.37 101 CYS A O 1
ATOM 538 N N . VAL A 1 68 ? -5.721 6.570 -97.851 1.00 22.32 102 VAL A N 1
ATOM 539 C CA . VAL A 1 68 ? -5.872 5.124 -97.678 1.00 24.39 102 VAL A CA 1
ATOM 540 C C . VAL A 1 68 ? -6.581 4.461 -98.823 1.00 24.87 102 VAL A C 1
ATOM 541 O O . VAL A 1 68 ? -6.447 3.282 -98.979 1.00 23.75 102 VAL A O 1
ATOM 545 N N . GLY A 1 69 ? -7.415 5.213 -99.535 1.00 24.82 103 GLY A N 1
ATOM 546 C CA . GLY A 1 69 ? -8.068 4.781 -100.785 1.00 24.15 103 GLY A CA 1
ATOM 547 C C . GLY A 1 69 ? -9.577 4.821 -100.614 1.00 24.89 103 GLY A C 1
ATOM 548 O O . GLY A 1 69 ? -10.114 4.349 -99.605 1.00 26.41 103 GLY A O 1
ATOM 549 N N . SER A 1 70 ? -10.276 5.406 -101.574 1.00 23.45 104 SER A N 1
ATOM 550 C CA . SER A 1 70 ? -11.744 5.423 -101.581 1.00 22.14 104 SER A CA 1
ATOM 551 C C . SER A 1 70 ? -12.330 4.022 -101.445 1.00 21.67 104 SER A C 1
ATOM 552 O O . SER A 1 70 ? -13.377 3.854 -100.884 1.00 19.14 104 SER A O 1
ATOM 555 N N . ARG A 1 71 ? -11.640 3.002 -101.964 1.00 22.37 105 ARG A N 1
ATOM 556 C CA . ARG A 1 71 ? -12.184 1.643 -101.953 1.00 22.37 105 ARG A CA 1
ATOM 557 C C . ARG A 1 71 ? -11.774 0.752 -100.807 1.00 23.32 105 ARG A C 1
ATOM 558 O O . ARG A 1 71 ? -12.193 -0.401 -100.719 1.00 22.74 105 ARG A O 1
ATOM 566 N N . ARG A 1 72 ? -10.971 1.273 -99.911 1.00 23.86 106 ARG A N 1
ATOM 567 C CA . ARG A 1 72 ? -10.628 0.538 -98.658 1.00 25.94 106 ARG A CA 1
ATOM 568 C C . ARG A 1 72 ? -11.921 0.201 -97.836 1.00 24.67 106 ARG A C 1
ATOM 569 O O . ARG A 1 72 ? -12.741 1.082 -97.550 1.00 22.23 106 ARG A O 1
ATOM 577 N N . MET A 1 73 ? -12.111 -1.088 -97.518 1.00 23.43 107 MET A N 1
ATOM 578 C CA . MET A 1 73 ? -13.171 -1.528 -96.640 1.00 27.82 107 MET A CA 1
ATOM 579 C C . MET A 1 73 ? -12.794 -1.178 -95.193 1.00 26.54 107 MET A C 1
ATOM 580 O O . MET A 1 73 ? -11.631 -1.292 -94.782 1.00 24.14 107 MET A O 1
ATOM 585 N N . VAL A 1 74 ? -13.750 -0.609 -94.474 1.00 24.03 108 VAL A N 1
ATOM 586 C CA . VAL A 1 74 ? -13.512 -0.107 -93.146 1.00 26.45 108 VAL A CA 1
ATOM 587 C C . VAL A 1 74 ? -14.575 -0.733 -92.281 1.00 24.83 108 VAL A C 1
ATOM 588 O O . VAL A 1 74 ? -15.731 -0.805 -92.685 1.00 23.21 108 VAL A O 1
ATOM 592 N N . ASP A 1 75 ? -14.167 -1.207 -91.107 1.00 25.41 109 ASP A N 1
ATOM 593 C CA . ASP A 1 75 ? -15.091 -1.660 -90.065 1.00 26.79 109 ASP A CA 1
ATOM 594 C C . ASP A 1 75 ? -15.687 -0.417 -89.403 1.00 26.82 109 ASP A C 1
ATOM 595 O O . ASP A 1 75 ? -14.957 0.474 -88.908 1.00 25.97 109 ASP A O 1
ATOM 600 N N . VAL A 1 76 ? -17.012 -0.373 -89.401 1.00 25.47 110 VAL A N 1
ATOM 601 C CA . VAL A 1 76 ? -17.759 0.679 -88.776 1.00 26.16 110 VAL A CA 1
ATOM 602 C C . VAL A 1 76 ? -18.558 0.095 -87.622 1.00 27.50 110 VAL A C 1
ATOM 603 O O . VAL A 1 76 ? -19.063 -1.044 -87.721 1.00 30.32 110 VAL A O 1
ATOM 607 N N . MET A 1 77 ? -18.679 0.859 -86.541 1.00 24.79 111 MET A N 1
ATOM 608 C CA . MET A 1 77 ? -19.504 0.413 -85.421 1.00 26.47 111 MET A CA 1
ATOM 609 C C . MET A 1 77 ? -20.841 1.168 -85.440 1.00 24.28 111 MET A C 1
ATOM 610 O O . MET A 1 77 ? -20.883 2.390 -85.491 1.00 22.41 111 MET A O 1
ATOM 615 N N . ASP A 1 78 ? -21.910 0.405 -85.366 1.00 25.16 112 ASP A N 1
ATOM 616 C CA . ASP A 1 78 ? -23.284 0.916 -85.131 1.00 27.87 112 ASP A CA 1
ATOM 617 C C . ASP A 1 78 ? -23.384 1.208 -83.639 1.00 27.32 112 ASP A C 1
ATOM 618 O O . ASP A 1 78 ? -23.439 0.282 -82.825 1.00 28.10 112 ASP A O 1
ATOM 623 N N . VAL A 1 79 ? -23.434 2.474 -83.277 1.00 24.51 113 VAL A N 1
ATOM 624 C CA . VAL A 1 79 ? -23.407 2.875 -81.915 1.00 27.37 113 VAL A CA 1
ATOM 625 C C . VAL A 1 79 ? -24.544 2.281 -81.078 1.00 31.61 113 VAL A C 1
ATOM 626 O O . VAL A 1 79 ? -24.308 1.837 -79.955 1.00 31.24 113 VAL A O 1
ATOM 630 N N . ASN A 1 80 ? -25.746 2.243 -81.642 1.00 31.81 114 ASN A N 1
ATOM 631 C CA . ASN A 1 80 ? -26.929 1.735 -80.948 1.00 35.48 114 ASN A CA 1
ATOM 632 C C . ASN A 1 80 ? -26.823 0.295 -80.485 1.00 36.12 114 ASN A C 1
ATOM 633 O O . ASN A 1 80 ? -27.277 -0.026 -79.406 1.00 40.72 114 ASN A O 1
ATOM 638 N N . THR A 1 81 ? -26.175 -0.540 -81.283 1.00 33.11 115 THR A N 1
ATOM 639 C CA . THR A 1 81 ? -26.029 -1.945 -81.011 1.00 32.46 115 THR A CA 1
ATOM 640 C C . THR A 1 81 ? -24.639 -2.358 -80.513 1.00 30.49 115 THR A C 1
ATOM 641 O O . THR A 1 81 ? -24.475 -3.468 -80.030 1.00 29.86 115 THR A O 1
ATOM 645 N N . GLN A 1 82 ? -23.623 -1.512 -80.714 1.00 29.13 116 GLN A N 1
ATOM 646 C CA . GLN A 1 82 ? -22.204 -1.879 -80.522 1.00 30.85 116 GLN A CA 1
ATOM 647 C C . GLN A 1 82 ? -21.731 -3.063 -81.419 1.00 32.70 116 GLN A C 1
ATOM 648 O O . GLN A 1 82 ? -20.737 -3.720 -81.145 1.00 32.35 116 GLN A O 1
ATOM 654 N N . LYS A 1 83 ? -22.410 -3.279 -82.518 1.00 33.43 117 LYS A N 1
ATOM 655 C CA . LYS A 1 83 ? -22.023 -4.280 -83.505 1.00 35.73 117 LYS A CA 1
ATOM 656 C C . LYS A 1 83 ? -21.330 -3.607 -84.665 1.00 33.05 117 LYS A C 1
ATOM 657 O O . LYS A 1 83 ? -21.494 -2.391 -84.899 1.00 32.12 117 LYS A O 1
ATOM 663 N N . GLY A 1 84 ? -20.647 -4.435 -85.456 1.00 30.00 118 GLY A N 1
ATOM 664 C CA . GLY A 1 84 ? -19.890 -3.951 -86.604 1.00 28.37 118 GLY A CA 1
ATOM 665 C C . GLY A 1 84 ? -20.658 -4.074 -87.921 1.00 29.73 118 GLY A C 1
ATOM 666 O O . GLY A 1 84 ? -21.442 -4.964 -88.093 1.00 29.48 118 GLY A O 1
ATOM 667 N N . ILE A 1 85 ? -20.443 -3.149 -88.845 1.00 29.06 119 ILE A N 1
ATOM 668 C CA . ILE A 1 85 ? -20.811 -3.321 -90.257 1.00 30.53 119 ILE A CA 1
ATOM 669 C C . ILE A 1 85 ? -19.591 -2.932 -91.073 1.00 27.20 119 ILE A C 1
ATOM 670 O O . ILE A 1 85 ? -18.641 -2.475 -90.520 1.00 27.62 119 ILE A O 1
ATOM 675 N N . GLU A 1 86 ? -19.654 -3.066 -92.377 1.00 28.84 120 GLU A N 1
ATOM 676 C CA . GLU A 1 86 ? -18.550 -2.738 -93.245 1.00 32.16 120 GLU A CA 1
ATOM 677 C C . GLU A 1 86 ? -18.964 -1.805 -94.338 1.00 30.79 120 GLU A C 1
ATOM 678 O O . GLU A 1 86 ? -19.970 -2.007 -94.960 1.00 32.88 120 GLU A O 1
ATOM 684 N N . MET A 1 87 ? -18.171 -0.779 -94.604 1.00 27.75 121 MET A N 1
ATOM 685 C CA . MET A 1 87 ? -18.354 -0.012 -95.819 1.00 28.38 121 MET A CA 1
ATOM 686 C C . MET A 1 87 ? -17.033 0.491 -96.406 1.00 26.87 121 MET A C 1
ATOM 687 O O . MET A 1 87 ? -15.972 0.387 -95.763 1.00 28.10 121 MET A O 1
ATOM 692 N N . THR A 1 88 ? -17.088 1.016 -97.619 1.00 21.38 122 THR A N 1
ATOM 693 C CA . THR A 1 88 ? -15.889 1.650 -98.196 1.00 22.95 122 THR A CA 1
ATOM 694 C C . THR A 1 88 ? -15.551 2.999 -97.539 1.00 22.71 122 THR A C 1
ATOM 695 O O . THR A 1 88 ? -16.416 3.633 -96.922 1.00 22.94 122 THR A O 1
ATOM 699 N N . MET A 1 89 ? -14.284 3.413 -97.640 1.00 23.73 123 MET A N 1
ATOM 700 C CA . MET A 1 89 ? -13.911 4.681 -97.076 1.00 22.99 123 MET A CA 1
ATOM 701 C C . MET A 1 89 ? -14.660 5.826 -97.724 1.00 24.35 123 MET A C 1
ATOM 702 O O . MET A 1 89 ? -14.889 6.833 -97.060 1.00 23.33 123 MET A O 1
ATOM 707 N N . ALA A 1 90 ? -14.976 5.710 -99.019 1.00 22.36 124 ALA A N 1
ATOM 708 C CA . ALA A 1 90 ? -15.728 6.737 -99.698 1.00 21.90 124 ALA A CA 1
ATOM 709 C C . ALA A 1 90 ? -17.160 6.829 -99.157 1.00 19.57 124 ALA A C 1
ATOM 710 O O . ALA A 1 90 ? -17.698 7.919 -99.031 1.00 18.70 124 ALA A O 1
ATOM 712 N N . GLN A 1 91 ? -17.771 5.694 -98.881 1.00 16.98 125 GLN A N 1
ATOM 713 C CA . GLN A 1 91 ? -19.054 5.647 -98.222 1.00 19.23 125 GLN A CA 1
ATOM 714 C C . GLN A 1 91 ? -19.022 6.238 -96.777 1.00 19.29 125 GLN A C 1
ATOM 715 O O . GLN A 1 91 ? -19.936 6.997 -96.414 1.00 20.11 125 GLN A O 1
ATOM 721 N N . TRP A 1 92 ? -17.999 5.921 -96.005 1.00 18.31 126 TRP A N 1
ATOM 722 C CA . TRP A 1 92 ? -17.767 6.489 -94.686 1.00 18.69 126 TRP A CA 1
ATOM 723 C C . TRP A 1 92 ? -17.636 8.005 -94.781 1.00 21.01 126 TRP A C 1
ATOM 724 O O . TRP A 1 92 ? -18.267 8.744 -94.012 1.00 19.24 126 TRP A O 1
ATOM 735 N N . THR A 1 93 ? -16.872 8.459 -95.758 1.00 21.22 127 THR A N 1
ATOM 736 C CA . THR A 1 93 ? -16.691 9.886 -95.930 1.00 21.93 127 THR A CA 1
ATOM 737 C C . THR A 1 93 ? -18.025 10.616 -96.235 1.00 23.11 127 THR A C 1
ATOM 738 O O . THR A 1 93 ? -18.310 11.618 -95.640 1.00 20.50 127 THR A O 1
ATOM 742 N N . ARG A 1 94 ? -18.844 10.039 -97.099 1.00 22.90 128 ARG A N 1
ATOM 743 C CA . ARG A 1 94 ? -20.124 10.604 -97.396 1.00 26.00 128 ARG A CA 1
ATOM 744 C C . ARG A 1 94 ? -20.984 10.691 -96.112 1.00 27.94 128 ARG A C 1
ATOM 745 O O . ARG A 1 94 ? -21.583 11.714 -95.835 1.00 22.91 128 ARG A O 1
ATOM 753 N N . TYR A 1 95 ? -20.997 9.616 -95.305 1.00 24.52 129 TYR A N 1
ATOM 754 C CA . TYR A 1 95 ? -21.718 9.642 -94.059 1.00 25.11 129 TYR A CA 1
ATOM 755 C C . TYR A 1 95 ? -21.184 10.763 -93.163 1.00 24.51 129 TYR A C 1
ATOM 756 O O . TYR A 1 95 ? -21.960 11.523 -92.604 1.00 25.14 129 TYR A O 1
ATOM 765 N N . TYR A 1 96 ? -19.874 10.886 -93.054 1.00 23.44 130 TYR A N 1
ATOM 766 C CA . TYR A 1 96 ? -19.280 11.848 -92.146 1.00 25.69 130 TYR A CA 1
ATOM 767 C C . TYR A 1 96 ? -19.526 13.293 -92.573 1.00 26.84 130 TYR A C 1
ATOM 768 O O . TYR A 1 96 ? -19.649 14.139 -91.738 1.00 26.07 130 TYR A O 1
ATOM 777 N N . GLU A 1 97 ? -19.617 13.536 -93.872 1.00 28.34 131 GLU A N 1
ATOM 778 C CA . GLU A 1 97 ? -19.850 14.872 -94.413 1.00 29.36 131 GLU A CA 1
ATOM 779 C C . GLU A 1 97 ? -21.325 15.218 -94.456 1.00 30.92 131 GLU A C 1
ATOM 780 O O . GLU A 1 97 ? -21.650 16.346 -94.702 1.00 36.10 131 GLU A O 1
ATOM 786 N N . THR A 1 98 ? -22.218 14.235 -94.226 1.00 32.61 132 THR A N 1
ATOM 787 C CA . THR A 1 98 ? -23.668 14.467 -94.119 1.00 30.15 132 THR A CA 1
ATOM 788 C C . THR A 1 98 ? -23.985 15.324 -92.862 1.00 31.17 132 THR A C 1
ATOM 789 O O . THR A 1 98 ? -23.454 15.060 -91.810 1.00 29.27 132 THR A O 1
ATOM 793 N N . PRO A 1 99 ? -24.864 16.371 -92.981 1.00 35.20 133 PRO A N 1
ATOM 794 C CA . PRO A 1 99 ? -25.247 17.133 -91.798 1.00 34.96 133 PRO A CA 1
ATOM 795 C C . PRO A 1 99 ? -25.899 16.253 -90.735 1.00 34.58 133 PRO A C 1
ATOM 796 O O . PRO A 1 99 ? -26.658 15.326 -91.094 1.00 31.84 133 PRO A O 1
ATOM 800 N N . GLU A 1 100 ? -25.656 16.603 -89.470 1.00 37.74 134 GLU A N 1
ATOM 801 C CA . GLU A 1 100 ? -26.052 15.840 -88.285 1.00 44.67 134 GLU A CA 1
ATOM 802 C C . GLU A 1 100 ? -27.529 15.423 -88.319 1.00 47.81 134 GLU A C 1
ATOM 803 O O . GLU A 1 100 ? -27.872 14.245 -88.171 1.00 45.35 134 GLU A O 1
ATOM 809 N N . GLU A 1 101 ? -28.393 16.399 -88.594 1.00 50.37 135 GLU A N 1
ATOM 810 C CA . GLU A 1 101 ? -29.834 16.155 -88.738 1.00 45.74 135 GLU A CA 1
ATOM 811 C C . GLU A 1 101 ? -30.230 15.201 -89.841 1.00 46.03 135 GLU A C 1
ATOM 812 O O . GLU A 1 101 ? -31.366 14.703 -89.839 1.00 45.53 135 GLU A O 1
ATOM 818 N N . GLU A 1 102 ? -29.354 15.007 -90.820 1.00 41.98 136 GLU A N 1
ATOM 819 C CA . GLU A 1 102 ? -29.649 14.131 -91.935 1.00 43.92 136 GLU A CA 1
ATOM 820 C C . GLU A 1 102 ? -29.112 12.709 -91.769 1.00 41.80 136 GLU A C 1
ATOM 821 O O . GLU A 1 102 ? -29.472 11.819 -92.535 1.00 41.12 136 GLU A O 1
ATOM 827 N N . ARG A 1 103 ? -28.311 12.470 -90.750 1.00 42.25 137 ARG A N 1
ATOM 828 C CA . ARG A 1 103 ? -27.808 11.109 -90.520 1.00 42.19 137 ARG A CA 1
ATOM 829 C C . ARG A 1 103 ? -28.896 10.250 -89.865 1.00 43.79 137 ARG A C 1
ATOM 830 O O . ARG A 1 103 ? -29.472 10.627 -88.863 1.00 42.86 137 ARG A O 1
ATOM 838 N N . GLU A 1 104 ? -29.169 9.092 -90.437 1.00 43.21 138 GLU A N 1
ATOM 839 C CA . GLU A 1 104 ? -30.178 8.193 -89.889 1.00 51.19 138 GLU A CA 1
ATOM 840 C C . GLU A 1 104 ? -29.779 7.562 -88.543 1.00 51.04 138 GLU A C 1
ATOM 841 O O . GLU A 1 104 ? -30.557 7.580 -87.589 1.00 49.38 138 GLU A O 1
ATOM 847 N N . LYS A 1 105 ? -28.569 7.019 -88.488 1.00 44.98 139 LYS A N 1
ATOM 848 C CA . LYS A 1 105 ? -28.041 6.354 -87.294 1.00 44.43 139 LYS A CA 1
ATOM 849 C C . LYS A 1 105 ? -26.670 6.937 -86.994 1.00 36.23 139 LYS A C 1
ATOM 850 O O . LYS A 1 105 ? -26.131 7.659 -87.817 1.00 33.93 139 LYS A O 1
ATOM 856 N N . LEU A 1 106 ? -26.156 6.615 -85.819 1.00 28.06 140 LEU A N 1
ATOM 857 C CA . LEU A 1 106 ? -24.863 7.064 -85.343 1.00 28.26 140 LEU A CA 1
ATOM 858 C C . LEU A 1 106 ? -23.917 5.935 -85.640 1.00 26.95 140 LEU A C 1
ATOM 859 O O . LEU A 1 106 ? -24.142 4.824 -85.187 1.00 24.28 140 LEU A O 1
ATOM 864 N N . TYR A 1 107 ? -22.869 6.221 -86.386 1.00 25.61 141 TYR A N 1
ATOM 865 C CA . TYR A 1 107 ? -21.813 5.232 -86.673 1.00 26.56 141 TYR A CA 1
ATOM 866 C C . TYR A 1 107 ? -20.478 5.833 -86.278 1.00 25.36 141 TYR A C 1
ATOM 867 O O . TYR A 1 107 ? -20.309 7.059 -86.351 1.00 21.55 141 TYR A O 1
ATOM 876 N N . ASN A 1 108 ? -19.543 4.964 -85.876 1.00 23.57 142 ASN A N 1
ATOM 877 C CA . ASN A 1 108 ? -18.240 5.343 -85.408 1.00 24.45 142 ASN A CA 1
ATOM 878 C C . ASN A 1 108 ? -17.171 4.485 -86.094 1.00 24.06 142 ASN A C 1
ATOM 879 O O . ASN A 1 108 ? -17.386 3.286 -86.287 1.00 23.78 142 ASN A O 1
ATOM 884 N N . VAL A 1 109 ? -16.040 5.083 -86.461 1.00 21.92 143 VAL A N 1
ATOM 885 C CA . VAL A 1 109 ? -14.891 4.309 -86.974 1.00 24.23 143 VAL A CA 1
ATOM 886 C C . VAL A 1 109 ? -13.788 4.395 -85.960 1.00 24.75 143 VAL A C 1
ATOM 887 O O . VAL A 1 109 ? -13.274 5.492 -85.656 1.00 23.22 143 VAL A O 1
ATOM 891 N N . ILE A 1 110 ? -13.488 3.246 -85.387 1.00 22.38 144 ILE A N 1
ATOM 892 C CA . ILE A 1 110 ? -12.456 3.164 -84.368 1.00 26.33 144 ILE A CA 1
ATOM 893 C C . ILE A 1 110 ? -11.307 2.185 -84.705 1.00 25.39 144 ILE A C 1
ATOM 894 O O . ILE A 1 110 ? -10.415 1.999 -83.890 1.00 30.78 144 ILE A O 1
ATOM 899 N N . SER A 1 111 ? -11.268 1.670 -85.920 1.00 23.34 145 SER A N 1
ATOM 900 C CA . SER A 1 111 ? -10.428 0.571 -86.196 1.00 25.13 145 SER A CA 1
ATOM 901 C C . SER A 1 111 ? -9.724 0.620 -87.562 1.00 24.19 145 SER A C 1
ATOM 902 O O . SER A 1 111 ? -9.371 -0.417 -88.152 1.00 21.67 145 SER A O 1
ATOM 905 N N . LEU A 1 112 ? -9.450 1.828 -88.037 1.00 22.25 146 LEU A N 1
ATOM 906 C CA . LEU A 1 112 ? -8.808 1.993 -89.303 1.00 21.35 146 LEU A CA 1
ATOM 907 C C . LEU A 1 112 ? -7.282 2.010 -89.139 1.00 18.90 146 LEU A C 1
ATOM 908 O O . LEU A 1 112 ? -6.692 3.040 -88.870 1.00 17.90 146 LEU A O 1
ATOM 913 N N . GLU A 1 113 ? -6.639 0.866 -89.329 1.00 18.05 147 GLU A N 1
ATOM 914 C CA . GLU A 1 113 ? -5.155 0.805 -89.173 1.00 19.92 147 GLU A CA 1
ATOM 915 C C . GLU A 1 113 ? -4.514 1.174 -90.502 1.00 20.33 147 GLU A C 1
ATOM 916 O O . GLU A 1 113 ? -4.678 0.462 -91.496 1.00 20.39 147 GLU A O 1
ATOM 922 N N . PHE A 1 114 ? -3.741 2.269 -90.502 1.00 18.00 148 PHE A N 1
ATOM 923 C CA . PHE A 1 114 ? -3.259 2.844 -91.717 1.00 18.91 148 PHE A CA 1
ATOM 924 C C . PHE A 1 114 ? -1.757 2.668 -91.978 1.00 21.12 148 PHE A C 1
ATOM 925 O O . PHE A 1 114 ? -1.218 3.350 -92.883 1.00 23.60 148 PHE A O 1
ATOM 933 N N . SER A 1 115 ? -1.084 1.772 -91.269 1.00 19.87 149 SER A N 1
ATOM 934 C CA . SER A 1 115 ? 0.272 1.449 -91.663 1.00 20.97 149 SER A CA 1
ATOM 935 C C . SER A 1 115 ? 0.281 0.983 -93.109 1.00 20.28 149 SER A C 1
ATOM 936 O O . SER A 1 115 ? -0.698 0.405 -93.583 1.00 20.32 149 SER A O 1
ATOM 939 N N . HIS A 1 116 ? 1.369 1.305 -93.812 1.00 22.05 150 HIS A N 1
ATOM 940 C CA . HIS A 1 116 ? 1.622 0.941 -95.230 1.00 23.89 150 HIS A CA 1
ATOM 941 C C . HIS A 1 116 ? 0.667 1.611 -96.216 1.00 22.94 150 HIS A C 1
ATOM 942 O O . HIS A 1 116 ? 0.366 1.055 -97.248 1.00 23.85 150 HIS A O 1
ATOM 949 N N . THR A 1 117 ? 0.146 2.776 -95.843 1.00 24.21 151 THR A N 1
ATOM 950 C CA . THR A 1 117 ? -0.557 3.660 -96.715 1.00 24.03 151 THR A CA 1
ATOM 951 C C . THR A 1 117 ? 0.216 4.988 -96.668 1.00 26.71 151 THR A C 1
ATOM 952 O O . THR A 1 117 ? 1.119 5.185 -95.841 1.00 22.16 151 THR A O 1
ATOM 956 N N A ARG A 1 118 ? -0.184 5.906 -97.540 0.50 28.00 152 ARG A N 1
ATOM 957 N N B ARG A 1 118 ? -0.185 5.907 -97.540 0.50 28.09 152 ARG A N 1
ATOM 958 C CA A ARG A 1 118 ? 0.398 7.256 -97.608 0.50 32.93 152 ARG A CA 1
ATOM 959 C CA B ARG A 1 118 ? 0.398 7.257 -97.607 0.50 33.17 152 ARG A CA 1
ATOM 960 C C A ARG A 1 118 ? 0.267 8.040 -96.305 0.50 31.15 152 ARG A C 1
ATOM 961 C C B ARG A 1 118 ? 0.277 8.025 -96.296 0.50 31.37 152 ARG A C 1
ATOM 962 O O A ARG A 1 118 ? 1.107 8.896 -95.981 0.50 29.02 152 ARG A O 1
ATOM 963 O O B ARG A 1 118 ? 1.145 8.849 -95.949 0.50 29.74 152 ARG A O 1
ATOM 978 N N . LEU A 1 119 ? -0.787 7.753 -95.550 1.00 27.11 153 LEU A N 1
ATOM 979 C CA . LEU A 1 119 ? -0.950 8.393 -94.254 1.00 25.60 153 LEU A CA 1
ATOM 980 C C . LEU A 1 119 ? 0.074 8.026 -93.181 1.00 23.63 153 LEU A C 1
ATOM 981 O O . LEU A 1 119 ? 0.323 8.794 -92.268 1.00 21.72 153 LEU A O 1
ATOM 986 N N . GLU A 1 120 ? 0.685 6.859 -93.305 1.00 25.16 154 GLU A N 1
ATOM 987 C CA . GLU A 1 120 ? 1.638 6.384 -92.344 1.00 27.61 154 GLU A CA 1
ATOM 988 C C . GLU A 1 120 ? 2.733 7.365 -91.981 1.00 30.37 154 GLU A C 1
ATOM 989 O O . GLU A 1 120 ? 3.005 7.576 -90.811 1.00 28.75 154 GLU A O 1
ATOM 995 N N . ASN A 1 121 ? 3.379 7.948 -92.971 1.00 29.99 155 ASN A N 1
ATOM 996 C CA . ASN A 1 121 ? 4.472 8.889 -92.659 1.00 34.65 155 ASN A CA 1
ATOM 997 C C . ASN A 1 121 ? 4.024 10.245 -92.155 1.00 30.55 155 ASN A C 1
ATOM 998 O O . ASN A 1 121 ? 4.836 11.023 -91.726 1.00 33.42 155 ASN A O 1
ATOM 1003 N N . MET A 1 122 ? 2.741 10.537 -92.208 1.00 28.23 156 MET A N 1
ATOM 1004 C CA . MET A 1 122 ? 2.226 11.781 -91.654 1.00 27.82 156 MET A CA 1
ATOM 1005 C C . MET A 1 122 ? 1.977 11.747 -90.159 1.00 27.16 156 MET A C 1
ATOM 1006 O O . MET A 1 122 ? 1.732 12.788 -89.577 1.00 26.40 156 MET A O 1
ATOM 1011 N N . VAL A 1 123 ? 2.072 10.566 -89.534 1.00 28.14 157 VAL A N 1
ATOM 1012 C CA . VAL A 1 123 ? 1.749 10.388 -88.100 1.00 29.67 157 VAL A CA 1
ATOM 1013 C C . VAL A 1 123 ? 2.888 9.630 -87.445 1.00 30.49 157 VAL A C 1
ATOM 1014 O O . VAL A 1 123 ? 3.329 8.590 -87.986 1.00 29.14 157 VAL A O 1
ATOM 1018 N N . GLN A 1 124 ? 3.421 10.178 -86.348 1.00 29.40 158 GLN A N 1
ATOM 1019 C CA . GLN A 1 124 ? 4.447 9.478 -85.576 1.00 31.23 158 GLN A CA 1
ATOM 1020 C C . GLN A 1 124 ? 4.032 9.474 -84.153 1.00 29.40 158 GLN A C 1
ATOM 1021 O O . GLN A 1 124 ? 3.564 10.487 -83.627 1.00 26.27 158 GLN A O 1
ATOM 1027 N N . ARG A 1 125 ? 4.204 8.323 -83.514 1.00 25.43 159 ARG A N 1
ATOM 1028 C CA . ARG A 1 125 ? 3.752 8.159 -82.140 1.00 27.40 159 ARG A CA 1
ATOM 1029 C C . ARG A 1 125 ? 4.814 8.669 -81.180 1.00 24.62 159 ARG A C 1
ATOM 1030 O O . ARG A 1 125 ? 5.890 8.978 -81.610 1.00 24.01 159 ARG A O 1
ATOM 1038 N N . PRO A 1 126 ? 4.511 8.753 -79.870 1.00 26.56 160 PRO A N 1
ATOM 1039 C CA . PRO A 1 126 ? 5.562 9.215 -78.971 1.00 24.74 160 PRO A CA 1
ATOM 1040 C C . PRO A 1 126 ? 6.812 8.388 -79.075 1.00 23.30 160 PRO A C 1
ATOM 1041 O O . PRO A 1 126 ? 6.776 7.135 -79.130 1.00 22.73 160 PRO A O 1
ATOM 1045 N N . SER A 1 127 ? 7.938 9.057 -79.114 1.00 23.54 161 SER A N 1
ATOM 1046 C CA . SER A 1 127 ? 9.241 8.364 -79.191 1.00 24.55 161 SER A CA 1
ATOM 1047 C C . SER A 1 127 ? 9.462 7.307 -78.214 1.00 24.31 161 SER A C 1
ATOM 1048 O O . SER A 1 127 ? 9.899 6.179 -78.573 1.00 30.72 161 SER A O 1
ATOM 1051 N N . THR A 1 128 ? 9.128 7.570 -76.940 1.00 23.55 162 THR A N 1
ATOM 1052 C CA . THR A 1 128 ? 9.351 6.566 -75.895 1.00 23.01 162 THR A CA 1
ATOM 1053 C C . THR A 1 128 ? 8.689 5.212 -76.206 1.00 24.16 162 THR A C 1
ATOM 1054 O O . THR A 1 128 ? 9.239 4.150 -75.900 1.00 25.29 162 THR A O 1
ATOM 1058 N N . VAL A 1 129 ? 7.521 5.261 -76.817 1.00 22.53 163 VAL A N 1
ATOM 1059 C CA . VAL A 1 129 ? 6.796 4.022 -77.217 1.00 23.75 163 VAL A CA 1
ATOM 1060 C C . VAL A 1 129 ? 7.668 3.149 -78.155 1.00 24.64 163 VAL A C 1
ATOM 1061 O O . VAL A 1 129 ? 7.744 1.917 -77.963 1.00 23.27 163 VAL A O 1
ATOM 1065 N N . ASP A 1 130 ? 8.390 3.782 -79.089 1.00 24.77 164 ASP A N 1
ATOM 1066 C CA . ASP A 1 130 ? 9.237 3.036 -80.026 1.00 27.35 164 ASP A CA 1
ATOM 1067 C C . ASP A 1 130 ? 10.296 2.248 -79.295 1.00 26.42 164 ASP A C 1
ATOM 1068 O O . ASP A 1 130 ? 10.657 1.126 -79.720 1.00 22.72 164 ASP A O 1
ATOM 1073 N N . PHE A 1 131 ? 10.802 2.803 -78.184 1.00 25.49 165 PHE A N 1
ATOM 1074 C CA . PHE A 1 131 ? 11.829 2.093 -77.420 1.00 27.07 165 PHE A CA 1
ATOM 1075 C C . PHE A 1 131 ? 11.331 0.848 -76.701 1.00 26.16 165 PHE A C 1
ATOM 1076 O O . PHE A 1 131 ? 12.147 -0.026 -76.397 1.00 24.99 165 PHE A O 1
ATOM 1084 N N . ILE A 1 132 ? 10.040 0.778 -76.418 1.00 24.00 166 ILE A N 1
ATOM 1085 C CA . ILE A 1 132 ? 9.483 -0.333 -75.596 1.00 26.47 166 ILE A CA 1
ATOM 1086 C C . ILE A 1 132 ? 8.448 -1.243 -76.284 1.00 23.81 166 ILE A C 1
ATOM 1087 O O . ILE A 1 132 ? 8.187 -2.332 -75.761 1.00 21.42 166 ILE A O 1
ATOM 1092 N N . ASP A 1 133 ? 7.895 -0.793 -77.416 1.00 20.81 167 ASP A N 1
ATOM 1093 C CA . ASP A 1 133 ? 6.974 -1.627 -78.211 1.00 20.39 167 ASP A CA 1
ATOM 1094 C C . ASP A 1 133 ? 7.608 -2.938 -78.623 1.00 18.06 167 ASP A C 1
ATOM 1095 O O . ASP A 1 133 ? 8.634 -2.967 -79.224 1.00 20.84 167 ASP A O 1
ATOM 1100 N N . TRP A 1 134 ? 6.909 -4.022 -78.338 1.00 18.27 168 TRP A N 1
ATOM 1101 C CA . TRP A 1 134 ? 7.329 -5.326 -78.668 1.00 17.04 168 TRP A CA 1
ATOM 1102 C C . TRP A 1 134 ? 7.385 -5.499 -80.165 1.00 18.01 168 TRP A C 1
ATOM 1103 O O . TRP A 1 134 ? 8.221 -6.269 -80.648 1.00 20.62 168 TRP A O 1
ATOM 1114 N N . VAL A 1 135 ? 6.504 -4.851 -80.910 1.00 17.22 169 VAL A N 1
ATOM 1115 C CA . VAL A 1 135 ? 6.576 -4.965 -82.351 1.00 20.35 169 VAL A CA 1
ATOM 1116 C C . VAL A 1 135 ? 7.900 -4.515 -82.863 1.00 22.50 169 VAL A C 1
ATOM 1117 O O . VAL A 1 135 ? 8.497 -5.254 -83.623 1.00 25.84 169 VAL A O 1
ATOM 1121 N N . ASP A 1 136 ? 8.326 -3.322 -82.459 1.00 20.63 170 ASP A N 1
ATOM 1122 C CA . ASP A 1 136 ? 9.599 -2.743 -82.936 1.00 23.02 170 ASP A CA 1
ATOM 1123 C C . ASP A 1 136 ? 10.846 -3.398 -82.403 1.00 21.82 170 ASP A C 1
ATOM 1124 O O . ASP A 1 136 ? 11.912 -3.336 -83.034 1.00 23.92 170 ASP A O 1
ATOM 1129 N N . ASN A 1 137 ? 10.771 -3.982 -81.207 1.00 20.31 171 ASN A N 1
ATOM 1130 C CA . ASN A 1 137 ? 11.946 -4.426 -80.538 1.00 17.70 171 ASN A CA 1
ATOM 1131 C C . ASN A 1 137 ? 12.098 -5.944 -80.492 1.00 17.23 171 ASN A C 1
ATOM 1132 O O . ASN A 1 137 ? 13.204 -6.478 -80.270 1.00 16.65 171 ASN A O 1
ATOM 1137 N N . MET A 1 138 ? 11.023 -6.657 -80.672 1.00 18.70 172 MET A N 1
ATOM 1138 C CA . MET A 1 138 ? 11.082 -8.101 -80.524 1.00 18.78 172 MET A CA 1
ATOM 1139 C C . MET A 1 138 ? 10.766 -8.891 -81.786 1.00 19.56 172 MET A C 1
ATOM 1140 O O . MET A 1 138 ? 11.315 -9.999 -81.969 1.00 19.82 172 MET A O 1
ATOM 1145 N N . TRP A 1 139 ? 9.826 -8.424 -82.612 1.00 19.09 173 TRP A N 1
ATOM 1146 C CA . TRP A 1 139 ? 9.419 -9.174 -83.830 1.00 20.92 173 TRP A CA 1
ATOM 1147 C C . TRP A 1 139 ? 10.537 -9.186 -84.885 1.00 19.62 173 TRP A C 1
ATOM 1148 O O . TRP A 1 139 ? 11.105 -8.164 -85.099 1.00 17.85 173 TRP A O 1
ATOM 1159 N N . PRO A 1 140 ? 10.903 -10.357 -85.477 1.00 18.80 174 PRO A N 1
ATOM 1160 C CA . PRO A 1 140 ? 11.897 -10.447 -86.560 1.00 20.39 174 PRO A CA 1
ATOM 1161 C C . PRO A 1 140 ? 11.732 -9.326 -87.638 1.00 20.73 174 PRO A C 1
ATOM 1162 O O . PRO A 1 140 ? 10.674 -9.134 -88.208 1.00 17.17 174 PRO A O 1
ATOM 1166 N N . ARG A 1 141 ? 12.765 -8.535 -87.782 1.00 17.90 175 ARG A N 1
ATOM 1167 C CA . ARG A 1 141 ? 12.637 -7.301 -88.488 1.00 20.96 175 ARG A CA 1
ATOM 1168 C C . ARG A 1 141 ? 12.346 -7.544 -89.977 1.00 22.96 175 ARG A C 1
ATOM 1169 O O . ARG A 1 141 ? 11.584 -6.788 -90.560 1.00 19.22 175 ARG A O 1
ATOM 1177 N N . HIS A 1 142 ? 12.927 -8.607 -90.551 1.00 21.94 176 HIS A N 1
ATOM 1178 C CA . HIS A 1 142 ? 12.708 -8.923 -91.959 1.00 25.23 176 HIS A CA 1
ATOM 1179 C C . HIS A 1 142 ? 11.270 -9.296 -92.231 1.00 23.96 176 HIS A C 1
ATOM 1180 O O . HIS A 1 142 ? 10.839 -9.179 -93.346 1.00 24.37 176 HIS A O 1
ATOM 1187 N N . LEU A 1 143 ? 10.533 -9.714 -91.220 1.00 22.03 177 LEU A N 1
ATOM 1188 C CA . LEU A 1 143 ? 9.114 -9.986 -91.429 1.00 23.40 177 LEU A CA 1
ATOM 1189 C C . LEU A 1 143 ? 8.315 -8.694 -91.449 1.00 21.44 177 LEU A C 1
ATOM 1190 O O . LEU A 1 143 ? 7.483 -8.447 -92.356 1.00 21.79 177 LEU A O 1
ATOM 1195 N N . LYS A 1 144 ? 8.590 -7.865 -90.483 1.00 20.46 178 LYS A N 1
ATOM 1196 C CA . LYS A 1 144 ? 7.898 -6.597 -90.420 1.00 23.97 178 LYS A CA 1
ATOM 1197 C C . LYS A 1 144 ? 8.111 -5.821 -91.727 1.00 23.45 178 LYS A C 1
ATOM 1198 O O . LYS A 1 144 ? 7.177 -5.338 -92.351 1.00 24.43 178 LYS A O 1
ATOM 1204 N N . GLU A 1 145 ? 9.340 -5.780 -92.197 1.00 21.18 179 GLU A N 1
ATOM 1205 C CA . GLU A 1 145 ? 9.647 -4.977 -93.377 1.00 23.08 179 GLU A CA 1
ATOM 1206 C C . GLU A 1 145 ? 9.038 -5.485 -94.654 1.00 21.96 179 GLU A C 1
ATOM 1207 O O . GLU A 1 145 ? 9.032 -4.783 -95.655 1.00 20.31 179 GLU A O 1
ATOM 1213 N N . SER A 1 146 ? 8.626 -6.752 -94.659 1.00 21.52 180 SER A N 1
ATOM 1214 C CA . SER A 1 146 ? 8.078 -7.356 -95.813 1.00 20.23 180 SER A CA 1
ATOM 1215 C C . SER A 1 146 ? 6.589 -7.072 -96.037 1.00 21.80 180 SER A C 1
ATOM 1216 O O . SER A 1 146 ? 6.070 -7.324 -97.112 1.00 20.58 180 SER A O 1
ATOM 1219 N N . GLN A 1 147 ? 5.901 -6.535 -95.062 1.00 21.83 181 GLN A N 1
ATOM 1220 C CA . GLN A 1 147 ? 4.470 -6.223 -95.169 1.00 20.65 181 GLN A CA 1
ATOM 1221 C C . GLN A 1 147 ? 4.155 -5.281 -96.311 1.00 22.55 181 GLN A C 1
ATOM 1222 O O . GLN A 1 147 ? 4.714 -4.184 -96.412 1.00 20.89 181 GLN A O 1
ATOM 1228 N N . THR A 1 148 ? 3.268 -5.724 -97.183 1.00 22.41 182 THR A N 1
ATOM 1229 C CA . THR A 1 148 ? 2.776 -4.860 -98.262 1.00 29.23 182 THR A CA 1
ATOM 1230 C C . THR A 1 148 ? 1.296 -4.511 -98.120 1.00 26.69 182 THR A C 1
ATOM 1231 O O . THR A 1 148 ? 0.893 -3.450 -98.506 1.00 29.69 182 THR A O 1
ATOM 1235 N N . GLU A 1 149 ? 0.523 -5.387 -97.526 1.00 26.28 183 GLU A N 1
ATOM 1236 C CA . GLU A 1 149 ? -0.914 -5.150 -97.403 1.00 25.37 183 GLU A CA 1
ATOM 1237 C C . GLU A 1 149 ? -1.225 -4.027 -96.410 1.00 25.26 183 GLU A C 1
ATOM 1238 O O . GLU A 1 149 ? -0.778 -4.025 -95.240 1.00 23.60 183 GLU A O 1
ATOM 1244 N N . SER A 1 150 ? -2.041 -3.089 -96.838 1.00 26.26 184 SER A N 1
ATOM 1245 C CA . SER A 1 150 ? -2.396 -1.984 -95.968 1.00 25.41 184 SER A CA 1
ATOM 1246 C C . SER A 1 150 ? -3.683 -2.226 -95.152 1.00 25.70 184 SER A C 1
ATOM 1247 O O . SER A 1 150 ? -3.960 -1.458 -94.238 1.00 20.35 184 SER A O 1
ATOM 1250 N N . THR A 1 151 ? -4.456 -3.280 -95.476 1.00 23.00 185 THR A N 1
ATOM 1251 C CA . THR A 1 151 ? -5.595 -3.688 -94.645 1.00 25.25 185 THR A CA 1
ATOM 1252 C C . THR A 1 151 ? -5.162 -4.677 -93.547 1.00 24.71 185 THR A C 1
ATOM 1253 O O . THR A 1 151 ? -3.987 -5.101 -93.513 1.00 24.67 185 THR A O 1
ATOM 1257 N N . ASN A 1 152 ? -6.091 -5.035 -92.667 1.00 21.63 186 ASN A N 1
ATOM 1258 C CA . ASN A 1 152 ? -5.808 -5.990 -91.590 1.00 21.40 186 ASN A CA 1
ATOM 1259 C C . ASN A 1 152 ? -6.233 -7.433 -91.944 1.00 23.93 186 ASN A C 1
ATOM 1260 O O . ASN A 1 152 ? -6.462 -8.238 -91.028 1.00 21.14 186 ASN A O 1
ATOM 1265 N N . ALA A 1 153 ? -6.280 -7.742 -93.259 1.00 21.93 187 ALA A N 1
ATOM 1266 C CA . ALA A 1 153 ? -6.398 -9.132 -93.781 1.00 24.97 187 ALA A CA 1
ATOM 1267 C C . ALA A 1 153 ? -5.342 -10.055 -93.161 1.00 24.88 187 ALA A C 1
ATOM 1268 O O . ALA A 1 153 ? -4.108 -9.849 -93.309 1.00 22.35 187 ALA A O 1
ATOM 1270 N N . ILE A 1 154 ? -5.815 -11.040 -92.411 1.00 25.62 188 ILE A N 1
ATOM 1271 C CA . ILE A 1 154 ? -4.915 -11.836 -91.563 1.00 29.23 188 ILE A CA 1
ATOM 1272 C C . ILE A 1 154 ? -3.949 -12.716 -92.388 1.00 30.08 188 ILE A C 1
ATOM 1273 O O . ILE A 1 154 ? -2.784 -12.883 -91.980 1.00 26.54 188 ILE A O 1
ATOM 1278 N N . LEU A 1 155 ? -4.392 -13.231 -93.540 1.00 27.88 189 LEU A N 1
ATOM 1279 C CA . LEU A 1 155 ? -3.510 -14.059 -94.373 1.00 30.49 189 LEU A CA 1
ATOM 1280 C C . LEU A 1 155 ? -2.343 -13.305 -95.003 1.00 28.04 189 LEU A C 1
ATOM 1281 O O . LEU A 1 155 ? -1.383 -13.931 -95.373 1.00 27.95 189 LEU A O 1
ATOM 1286 N N . GLU A 1 156 ? -2.452 -11.990 -95.143 1.00 24.57 190 GLU A N 1
ATOM 1287 C CA . GLU A 1 156 ? -1.366 -11.112 -95.638 1.00 24.87 190 GLU A CA 1
ATOM 1288 C C . GLU A 1 156 ? -0.475 -10.507 -94.556 1.00 22.71 190 GLU A C 1
ATOM 1289 O O . GLU A 1 156 ? 0.522 -9.877 -94.884 1.00 24.21 190 GLU A O 1
ATOM 1295 N N . MET A 1 157 ? -0.827 -10.695 -93.281 1.00 20.29 191 MET A N 1
ATOM 1296 C CA . MET A 1 157 ? -0.214 -9.985 -92.177 1.00 19.68 191 MET A CA 1
ATOM 1297 C C . MET A 1 157 ? 1.074 -10.673 -91.728 1.00 20.63 191 MET A C 1
ATOM 1298 O O . MET A 1 157 ? 1.052 -11.854 -91.427 1.00 17.36 191 MET A O 1
ATOM 1303 N N . GLN A 1 158 ? 2.179 -9.948 -91.782 1.00 19.90 192 GLN A N 1
ATOM 1304 C CA . GLN A 1 158 ? 3.517 -10.496 -91.475 1.00 22.10 192 GLN A CA 1
ATOM 1305 C C . GLN A 1 158 ? 3.983 -10.206 -90.057 1.00 21.86 192 GLN A C 1
ATOM 1306 O O . GLN A 1 158 ? 5.015 -10.720 -89.612 1.00 22.69 192 GLN A O 1
ATOM 1312 N N . TYR A 1 159 ? 3.269 -9.315 -89.376 1.00 20.69 193 TYR A N 1
ATOM 1313 C CA . TYR A 1 159 ? 3.540 -8.898 -88.000 1.00 20.28 193 TYR A CA 1
ATOM 1314 C C . TYR A 1 159 ? 2.238 -8.388 -87.389 1.00 19.50 193 TYR A C 1
ATOM 1315 O O . TYR A 1 159 ? 1.311 -8.126 -88.138 1.00 21.30 193 TYR A O 1
ATOM 1324 N N . PRO A 1 160 ? 2.177 -8.158 -86.061 1.00 18.04 194 PRO A N 1
ATOM 1325 C CA . PRO A 1 160 ? 0.958 -7.612 -85.490 1.00 17.39 194 PRO A CA 1
ATOM 1326 C C . PRO A 1 160 ? 0.700 -6.147 -85.886 1.00 18.54 194 PRO A C 1
ATOM 1327 O O . PRO A 1 160 ? 1.312 -5.210 -85.358 1.00 17.52 194 PRO A O 1
ATOM 1331 N N . LYS A 1 161 ? -0.184 -5.959 -86.863 1.00 20.37 195 LYS A N 1
ATOM 1332 C CA . LYS A 1 161 ? -0.403 -4.639 -87.456 1.00 20.20 195 LYS A CA 1
ATOM 1333 C C . LYS A 1 161 ? -1.434 -3.900 -86.651 1.00 19.79 195 LYS A C 1
ATOM 1334 O O . LYS A 1 161 ? -2.634 -3.870 -87.018 1.00 18.36 195 LYS A O 1
ATOM 1340 N N . VAL A 1 162 ? -0.958 -3.326 -85.542 1.00 17.22 196 VAL A N 1
ATOM 1341 C CA . VAL A 1 162 ? -1.807 -2.688 -84.575 1.00 18.97 196 VAL A CA 1
ATOM 1342 C C . VAL A 1 162 ? -1.214 -1.331 -84.121 1.00 18.74 196 VAL A C 1
ATOM 1343 O O . VAL A 1 162 ? -1.581 -0.855 -83.074 1.00 19.14 196 VAL A O 1
ATOM 1347 N N . GLN A 1 163 ? -0.296 -0.750 -84.897 1.00 17.53 197 GLN A N 1
ATOM 1348 C CA . GLN A 1 163 ? 0.484 0.358 -84.408 1.00 19.82 197 GLN A CA 1
ATOM 1349 C C . GLN A 1 163 ? -0.131 1.749 -84.667 1.00 18.27 197 GLN A C 1
ATOM 1350 O O . GLN A 1 163 ? 0.155 2.685 -83.914 1.00 18.92 197 GLN A O 1
ATOM 1356 N N . LYS A 1 164 ? -0.861 1.922 -85.752 1.00 17.78 198 LYS A N 1
ATOM 1357 C CA . LYS A 1 164 ? -1.349 3.301 -86.082 1.00 20.12 198 LYS A CA 1
ATOM 1358 C C . LYS A 1 164 ? -2.782 3.226 -86.596 1.00 19.44 198 LYS A C 1
ATOM 1359 O O . LYS A 1 164 ? -2.988 2.683 -87.689 1.00 20.63 198 LYS A O 1
ATOM 1365 N N . TYR A 1 165 ? -3.733 3.764 -85.821 1.00 18.11 199 TYR A N 1
ATOM 1366 C CA . TYR A 1 165 ? -5.127 3.740 -86.133 1.00 16.26 199 TYR A CA 1
ATOM 1367 C C . TYR A 1 165 ? -5.630 5.175 -86.222 1.00 16.93 199 TYR A C 1
ATOM 1368 O O . TYR A 1 165 ? -5.103 6.079 -85.586 1.00 16.81 199 TYR A O 1
ATOM 1377 N N . CYS A 1 166 ? -6.599 5.346 -87.114 1.00 18.57 200 CYS A N 1
ATOM 1378 C CA . CYS A 1 166 ? -7.304 6.590 -87.305 1.00 20.92 200 CYS A CA 1
ATOM 1379 C C . CYS A 1 166 ? -8.713 6.302 -86.785 1.00 22.16 200 CYS A C 1
ATOM 1380 O O . CYS A 1 166 ? -9.328 5.270 -87.131 1.00 22.28 200 CYS A O 1
ATOM 1383 N N . LEU A 1 167 ? -9.200 7.168 -85.915 1.00 19.33 201 LEU A N 1
ATOM 1384 C CA . LEU A 1 167 ? -10.531 7.066 -85.419 1.00 20.57 201 LEU A CA 1
ATOM 1385 C C . LEU A 1 167 ? -11.303 8.288 -85.821 1.00 19.95 201 LEU A C 1
ATOM 1386 O O . LEU A 1 167 ? -10.816 9.406 -85.686 1.00 21.25 201 LEU A O 1
ATOM 1391 N N . MET A 1 168 ? -12.527 8.076 -86.265 1.00 21.25 202 MET A N 1
ATOM 1392 C CA . MET A 1 168 ? -13.325 9.149 -86.863 1.00 20.90 202 MET A CA 1
ATOM 1393 C C . MET A 1 168 ? -14.678 8.988 -86.256 1.00 21.85 202 MET A C 1
ATOM 1394 O O . MET A 1 168 ? -15.261 7.919 -86.320 1.00 23.67 202 MET A O 1
ATOM 1399 N N . SER A 1 169 ? -15.106 9.993 -85.521 1.00 19.96 203 SER A N 1
ATOM 1400 C CA . SER A 1 169 ? -16.247 9.818 -84.659 1.00 22.58 203 SER A CA 1
ATOM 1401 C C . SER A 1 169 ? -17.097 11.065 -84.791 1.00 21.94 203 SER A C 1
ATOM 1402 O O . SER A 1 169 ? -16.601 12.175 -84.646 1.00 23.29 203 SER A O 1
ATOM 1405 N N . VAL A 1 170 ? -18.377 10.863 -84.987 1.00 24.77 204 VAL A N 1
ATOM 1406 C CA . VAL A 1 170 ? -19.335 11.985 -85.048 1.00 24.98 204 VAL A CA 1
ATOM 1407 C C . VAL A 1 170 ? -19.899 12.261 -83.665 1.00 29.63 204 VAL A C 1
ATOM 1408 O O . VAL A 1 170 ? -19.896 11.385 -82.799 1.00 28.77 204 VAL A O 1
ATOM 1412 N N . ARG A 1 171 ? -20.484 13.447 -83.511 1.00 29.80 205 ARG A N 1
ATOM 1413 C CA . ARG A 1 171 ? -21.026 13.893 -82.248 1.00 27.53 205 ARG A CA 1
ATOM 1414 C C . ARG A 1 171 ? -22.069 12.921 -81.810 1.00 25.07 205 ARG A C 1
ATOM 1415 O O . ARG A 1 171 ? -22.878 12.492 -82.597 1.00 24.14 205 ARG A O 1
ATOM 1423 N N . GLY A 1 172 ? -22.009 12.529 -80.541 1.00 24.45 206 GLY A N 1
ATOM 1424 C CA . GLY A 1 172 ? -22.960 11.605 -79.986 1.00 23.33 206 GLY A CA 1
ATOM 1425 C C . GLY A 1 172 ? -22.480 10.153 -79.971 1.00 25.06 206 GLY A C 1
ATOM 1426 O O . GLY A 1 172 ? -23.115 9.302 -79.336 1.00 24.28 206 GLY A O 1
ATOM 1427 N N . CYS A 1 173 ? -21.347 9.845 -80.610 1.00 25.19 207 CYS A N 1
ATOM 1428 C CA . CYS A 1 173 ? -20.859 8.457 -80.586 1.00 23.78 207 CYS A CA 1
ATOM 1429 C C . CYS A 1 173 ? -20.483 8.036 -79.168 1.00 22.53 207 CYS A C 1
ATOM 1430 O O . CYS A 1 173 ? -19.975 8.841 -78.381 1.00 22.19 207 CYS A O 1
ATOM 1433 N N . TYR A 1 174 ? -20.695 6.756 -78.871 1.00 23.36 208 TYR A N 1
ATOM 1434 C CA . TYR A 1 174 ? -20.343 6.178 -77.596 1.00 24.77 208 TYR A CA 1
ATOM 1435 C C . TYR A 1 174 ? -19.806 4.768 -77.842 1.00 25.41 208 TYR A C 1
ATOM 1436 O O . TYR A 1 174 ? -20.412 3.999 -78.596 1.00 27.68 208 TYR A O 1
ATOM 1445 N N . THR A 1 175 ? -18.663 4.459 -77.228 1.00 22.22 209 THR A N 1
ATOM 1446 C CA . THR A 1 175 ? -18.065 3.097 -77.211 1.00 21.95 209 THR A CA 1
ATOM 1447 C C . THR A 1 175 ? -18.200 2.583 -75.737 1.00 23.57 209 THR A C 1
ATOM 1448 O O . THR A 1 175 ? -17.700 3.201 -74.793 1.00 19.22 209 THR A O 1
ATOM 1452 N N . ASP A 1 176 ? -18.888 1.467 -75.561 1.00 23.09 210 ASP A N 1
ATOM 1453 C CA . ASP A 1 176 ? -19.163 0.963 -74.241 1.00 25.06 210 ASP A CA 1
ATOM 1454 C C . ASP A 1 176 ? -17.864 0.377 -73.608 1.00 25.07 210 ASP A C 1
ATOM 1455 O O . ASP A 1 176 ? -16.823 0.245 -74.270 1.00 23.07 210 ASP A O 1
ATOM 1460 N N . PHE A 1 177 ? -17.945 0.042 -72.327 1.00 23.57 211 PHE A N 1
ATOM 1461 C CA . PHE A 1 177 ? -16.763 -0.288 -71.545 1.00 24.79 211 PHE A CA 1
ATOM 1462 C C . PHE A 1 177 ? -16.059 -1.479 -72.120 1.00 22.66 211 PHE A C 1
ATOM 1463 O O . PHE A 1 177 ? -16.703 -2.457 -72.499 1.00 20.66 211 PHE A O 1
ATOM 1471 N N . HIS A 1 178 ? -14.738 -1.396 -72.162 1.00 22.60 212 HIS A N 1
ATOM 1472 C CA . HIS A 1 178 ? -13.946 -2.514 -72.688 1.00 21.24 212 HIS A CA 1
ATOM 1473 C C . HIS A 1 178 ? -12.531 -2.377 -72.197 1.00 20.63 212 HIS A C 1
ATOM 1474 O O . HIS A 1 178 ? -12.120 -1.311 -71.705 1.00 19.74 212 HIS A O 1
ATOM 1481 N N . VAL A 1 179 ? -11.776 -3.427 -72.463 1.00 19.49 213 VAL A N 1
ATOM 1482 C CA . VAL A 1 179 ? -10.330 -3.435 -72.310 1.00 19.38 213 VAL A CA 1
ATOM 1483 C C . VAL A 1 179 ? -9.711 -3.652 -73.715 1.00 20.03 213 VAL A C 1
ATOM 1484 O O . VAL A 1 179 ? -10.107 -4.515 -74.470 1.00 19.30 213 VAL A O 1
ATOM 1488 N N . ASP A 1 180 ? -8.723 -2.851 -74.054 1.00 19.38 214 ASP A N 1
ATOM 1489 C CA . ASP A 1 180 ? -8.109 -2.909 -75.390 1.00 19.25 214 ASP A CA 1
ATOM 1490 C C . ASP A 1 180 ? -7.494 -4.285 -75.580 1.00 19.02 214 ASP A C 1
ATOM 1491 O O . ASP A 1 180 ? -7.135 -4.954 -74.595 1.00 19.50 214 ASP A O 1
ATOM 1496 N N . PHE A 1 181 ? -7.439 -4.710 -76.845 1.00 17.49 215 PHE A N 1
ATOM 1497 C CA . PHE A 1 181 ? -7.086 -6.098 -77.101 1.00 19.56 215 PHE A CA 1
ATOM 1498 C C . PHE A 1 181 ? -5.697 -6.534 -76.607 1.00 18.86 215 PHE A C 1
ATOM 1499 O O . PHE A 1 181 ? -4.750 -5.764 -76.643 1.00 16.22 215 PHE A O 1
ATOM 1507 N N . GLY A 1 182 ? -5.620 -7.788 -76.102 1.00 19.30 216 GLY A N 1
ATOM 1508 C CA . GLY A 1 182 ? -4.392 -8.381 -75.590 1.00 21.29 216 GLY A CA 1
ATOM 1509 C C . GLY A 1 182 ? -3.781 -7.768 -74.347 1.00 21.06 216 GLY A C 1
ATOM 1510 O O . GLY A 1 182 ? -2.621 -8.003 -74.035 1.00 21.89 216 GLY A O 1
ATOM 1511 N N . GLY A 1 183 ? -4.525 -6.905 -73.687 1.00 20.17 217 GLY A N 1
ATOM 1512 C CA . GLY A 1 183 ? -3.970 -6.098 -72.650 1.00 19.99 217 GLY A CA 1
ATOM 1513 C C . GLY A 1 183 ? -3.009 -5.021 -73.117 1.00 17.89 217 GLY A C 1
ATOM 1514 O O . GLY A 1 183 ? -2.139 -4.556 -72.354 1.00 17.56 217 GLY A O 1
ATOM 1515 N N . THR A 1 184 ? -3.138 -4.623 -74.368 1.00 19.10 218 THR A N 1
ATOM 1516 C CA . THR A 1 184 ? -2.297 -3.577 -74.902 1.00 18.29 218 THR A CA 1
ATOM 1517 C C . THR A 1 184 ? -2.495 -2.253 -74.099 1.00 18.33 218 THR A C 1
ATOM 1518 O O . THR A 1 184 ? -3.560 -1.962 -73.556 1.00 18.95 218 THR A O 1
ATOM 1522 N N . SER A 1 185 ? -1.417 -1.498 -74.039 1.00 18.98 219 SER A N 1
ATOM 1523 C CA . SER A 1 185 ? -1.443 -0.098 -73.700 1.00 18.23 219 SER A CA 1
ATOM 1524 C C . SER A 1 185 ? -1.713 0.698 -74.957 1.00 19.53 219 SER A C 1
ATOM 1525 O O . SER A 1 185 ? -1.486 0.215 -76.037 1.00 17.52 219 SER A O 1
ATOM 1528 N N . VAL A 1 186 ? -2.270 1.904 -74.805 1.00 19.75 220 VAL A N 1
ATOM 1529 C CA . VAL A 1 186 ? -2.772 2.671 -75.924 1.00 19.89 220 VAL A CA 1
ATOM 1530 C C . VAL A 1 186 ? -2.255 4.095 -75.743 1.00 21.16 220 VAL A C 1
ATOM 1531 O O . VAL A 1 186 ? -2.211 4.590 -74.630 1.00 20.05 220 VAL A O 1
ATOM 1535 N N . TRP A 1 187 ? -1.819 4.707 -76.841 1.00 19.49 221 TRP A N 1
ATOM 1536 C CA . TRP A 1 187 ? -1.604 6.162 -76.913 1.00 20.03 221 TRP A CA 1
ATOM 1537 C C . TRP A 1 187 ? -2.686 6.683 -77.825 1.00 20.22 221 TRP A C 1
ATOM 1538 O O . TRP A 1 187 ? -3.059 6.040 -78.840 1.00 22.06 221 TRP A O 1
ATOM 1549 N N . TYR A 1 188 ? -3.162 7.878 -77.541 1.00 20.48 222 TYR A N 1
ATOM 1550 C CA . TYR A 1 188 ? -4.391 8.371 -78.165 1.00 20.06 222 TYR A CA 1
ATOM 1551 C C . TYR A 1 188 ? -4.254 9.925 -78.253 1.00 23.78 222 TYR A C 1
ATOM 1552 O O . TYR A 1 188 ? -4.113 10.591 -77.238 1.00 23.10 222 TYR A O 1
ATOM 1561 N N . HIS A 1 189 ? -4.216 10.462 -79.472 1.00 23.56 223 HIS A N 1
ATOM 1562 C CA . HIS A 1 189 ? -4.033 11.916 -79.698 1.00 24.14 223 HIS A CA 1
ATOM 1563 C C . HIS A 1 189 ? -5.250 12.562 -80.374 1.00 24.92 223 HIS A C 1
ATOM 1564 O O . HIS A 1 189 ? -5.668 12.164 -81.478 1.00 22.73 223 HIS A O 1
ATOM 1571 N N . ILE A 1 190 ? -5.809 13.581 -79.710 1.00 25.17 224 ILE A N 1
ATOM 1572 C CA . ILE A 1 190 ? -6.956 14.294 -80.209 1.00 25.35 224 ILE A CA 1
ATOM 1573 C C . ILE A 1 190 ? -6.409 15.324 -81.201 1.00 26.74 224 ILE A C 1
ATOM 1574 O O . ILE A 1 190 ? -5.924 16.440 -80.851 1.00 23.38 224 ILE A O 1
ATOM 1579 N N . HIS A 1 191 ? -6.495 14.941 -82.471 1.00 24.24 225 HIS A N 1
ATOM 1580 C CA . HIS A 1 191 ? -6.120 15.825 -83.509 1.00 23.66 225 HIS A CA 1
ATOM 1581 C C . HIS A 1 191 ? -7.137 16.981 -83.659 1.00 24.11 225 HIS A C 1
ATOM 1582 O O . HIS A 1 191 ? -6.763 18.120 -83.703 1.00 22.43 225 HIS A O 1
ATOM 1589 N N . GLN A 1 192 ? -8.416 16.654 -83.692 1.00 24.69 226 GLN A N 1
ATOM 1590 C CA . GLN A 1 192 ? -9.479 17.665 -83.700 1.00 28.83 226 GLN A CA 1
ATOM 1591 C C . GLN A 1 192 ? -10.642 17.126 -82.931 1.00 27.41 226 GLN A C 1
ATOM 1592 O O . GLN A 1 192 ? -10.993 15.945 -83.085 1.00 28.58 226 GLN A O 1
ATOM 1598 N N . GLY A 1 193 ? -11.252 17.994 -82.144 1.00 24.10 227 GLY A N 1
ATOM 1599 C CA . GLY A 1 193 ? -12.484 17.693 -81.483 1.00 26.06 227 GLY A CA 1
ATOM 1600 C C . GLY A 1 193 ? -12.275 17.463 -79.987 1.00 28.59 227 GLY A C 1
ATOM 1601 O O . GLY A 1 193 ? -11.547 18.183 -79.335 1.00 28.12 227 GLY A O 1
ATOM 1602 N N . GLY A 1 194 ? -12.893 16.427 -79.447 1.00 29.19 228 GLY A N 1
ATOM 1603 C CA . GLY A 1 194 ? -12.766 16.096 -78.031 1.00 28.80 228 GLY A CA 1
ATOM 1604 C C . GLY A 1 194 ? -13.464 14.795 -77.706 1.00 27.85 228 GLY A C 1
ATOM 1605 O O . GLY A 1 194 ? -14.364 14.368 -78.425 1.00 28.49 228 GLY A O 1
ATOM 1606 N N . LYS A 1 195 ? -13.058 14.182 -76.600 1.00 24.87 229 LYS A N 1
ATOM 1607 C CA . LYS A 1 195 ? -13.579 12.898 -76.147 1.00 24.21 229 LYS A CA 1
ATOM 1608 C C . LYS A 1 195 ? -13.758 12.966 -74.604 1.00 25.11 229 LYS A C 1
ATOM 1609 O O . LYS A 1 195 ? -13.051 13.677 -73.920 1.00 25.85 229 LYS A O 1
ATOM 1615 N N . VAL A 1 196 ? -14.701 12.193 -74.089 1.00 24.64 230 VAL A N 1
ATOM 1616 C CA . VAL A 1 196 ? -14.876 12.023 -72.657 1.00 24.30 230 VAL A CA 1
ATOM 1617 C C . VAL A 1 196 ? -14.706 10.524 -72.388 1.00 25.09 230 VAL A C 1
ATOM 1618 O O . VAL A 1 196 ? -15.383 9.729 -73.050 1.00 23.75 230 VAL A O 1
ATOM 1622 N N . PHE A 1 197 ? -13.816 10.195 -71.439 1.00 22.88 231 PHE A N 1
ATOM 1623 C CA . PHE A 1 197 ? -13.513 8.837 -71.054 1.00 25.61 231 PHE A CA 1
ATOM 1624 C C . PHE A 1 197 ? -14.045 8.602 -69.618 1.00 26.93 231 PHE A C 1
ATOM 1625 O O . PHE A 1 197 ? -13.940 9.483 -68.774 1.00 25.28 231 PHE A O 1
ATOM 1633 N N . TRP A 1 198 ? -14.609 7.422 -69.363 1.00 24.30 232 TRP A N 1
ATOM 1634 C CA . TRP A 1 198 ? -14.799 6.946 -68.009 1.00 26.22 232 TRP A CA 1
ATOM 1635 C C . TRP A 1 198 ? -13.745 5.854 -67.812 1.00 27.09 232 TRP A C 1
ATOM 1636 O O . TRP A 1 198 ? -13.688 4.932 -68.626 1.00 27.54 232 TRP A O 1
ATOM 1647 N N . LEU A 1 199 ? -12.943 5.979 -66.761 1.00 25.61 233 LEU A N 1
ATOM 1648 C CA . LEU A 1 199 ? -11.773 5.090 -66.495 1.00 24.68 233 LEU A CA 1
ATOM 1649 C C . LEU A 1 199 ? -11.949 4.280 -65.224 1.00 24.24 233 LEU A C 1
ATOM 1650 O O . LEU A 1 199 ? -12.368 4.811 -64.223 1.00 25.83 233 LEU A O 1
ATOM 1655 N N . ILE A 1 200 ? -11.673 2.997 -65.290 1.00 22.71 234 ILE A N 1
ATOM 1656 C CA . ILE A 1 200 ? -11.899 2.100 -64.195 1.00 23.29 234 ILE A CA 1
ATOM 1657 C C . ILE A 1 200 ? -10.604 1.311 -64.103 1.00 21.75 234 ILE A C 1
ATOM 1658 O O . ILE A 1 200 ? -10.204 0.744 -65.134 1.00 19.65 234 ILE A O 1
ATOM 1663 N N . PRO A 1 201 ? -10.016 1.201 -62.884 1.00 22.20 235 PRO A N 1
ATOM 1664 C CA . PRO A 1 201 ? -8.726 0.575 -62.694 1.00 21.52 235 PRO A CA 1
ATOM 1665 C C . PRO A 1 201 ? -8.826 -0.957 -62.740 1.00 21.65 235 PRO A C 1
ATOM 1666 O O . PRO A 1 201 ? -9.854 -1.511 -62.309 1.00 21.27 235 PRO A O 1
ATOM 1670 N N . PRO A 1 202 ? -7.769 -1.636 -63.240 1.00 21.96 236 PRO A N 1
ATOM 1671 C CA . PRO A 1 202 ? -7.795 -3.107 -63.344 1.00 22.82 236 PRO A CA 1
ATOM 1672 C C . PRO A 1 202 ? -7.439 -3.870 -62.051 1.00 25.18 236 PRO A C 1
ATOM 1673 O O . PRO A 1 202 ? -6.598 -4.789 -62.063 1.00 25.15 236 PRO A O 1
ATOM 1677 N N . THR A 1 203 ? -8.173 -3.571 -60.987 1.00 27.39 237 THR A N 1
ATOM 1678 C CA . THR A 1 203 ? -8.040 -4.317 -59.728 1.00 26.75 237 THR A CA 1
ATOM 1679 C C . THR A 1 203 ? -8.656 -5.672 -60.053 1.00 25.47 237 THR A C 1
ATOM 1680 O O . THR A 1 203 ? -9.448 -5.825 -61.011 1.00 21.95 237 THR A O 1
ATOM 1684 N N . ALA A 1 204 ? -8.231 -6.681 -59.313 1.00 26.21 238 ALA A N 1
ATOM 1685 C CA . ALA A 1 204 ? -8.773 -8.036 -59.452 1.00 26.31 238 ALA A CA 1
ATOM 1686 C C . ALA A 1 204 ? -10.326 -8.083 -59.311 1.00 25.69 238 ALA A C 1
ATOM 1687 O O . ALA A 1 204 ? -11.015 -8.792 -60.064 1.00 24.11 238 ALA A O 1
ATOM 1689 N N . HIS A 1 205 ? -10.863 -7.256 -58.416 1.00 23.56 239 HIS A N 1
ATOM 1690 C CA . HIS A 1 205 ? -12.298 -7.154 -58.231 1.00 24.46 239 HIS A CA 1
ATOM 1691 C C . HIS A 1 205 ? -13.008 -6.539 -59.463 1.00 22.55 239 HIS A C 1
ATOM 1692 O O . HIS A 1 205 ? -14.022 -7.073 -59.944 1.00 20.65 239 HIS A O 1
ATOM 1699 N N . ASN A 1 206 ? -12.473 -5.435 -59.980 1.00 21.89 240 ASN A N 1
ATOM 1700 C CA . ASN A 1 206 ? -13.054 -4.832 -61.163 1.00 22.16 240 ASN A CA 1
ATOM 1701 C C . ASN A 1 206 ? -12.926 -5.676 -62.435 1.00 21.33 240 ASN A C 1
ATOM 1702 O O . ASN A 1 206 ? -13.860 -5.737 -63.236 1.00 19.98 240 ASN A O 1
ATOM 1707 N N . LEU A 1 207 ? -11.823 -6.397 -62.571 1.00 20.00 241 LEU A N 1
ATOM 1708 C CA . LEU A 1 207 ? -11.685 -7.277 -63.710 1.00 21.94 241 LEU A CA 1
ATOM 1709 C C . LEU A 1 207 ? -12.640 -8.477 -63.620 1.00 22.80 241 LEU A C 1
ATOM 1710 O O . LEU A 1 207 ? -13.064 -8.974 -64.647 1.00 21.12 241 LEU A O 1
ATOM 1715 N N . GLU A 1 208 ? -12.942 -8.953 -62.411 1.00 23.58 242 GLU A N 1
ATOM 1716 C CA . GLU A 1 208 ? -13.980 -9.990 -62.265 1.00 24.84 242 GLU A CA 1
ATOM 1717 C C . GLU A 1 208 ? -15.342 -9.418 -62.606 1.00 23.27 242 GLU A C 1
ATOM 1718 O O . GLU A 1 208 ? -16.128 -10.098 -63.245 1.00 20.83 242 GLU A O 1
ATOM 1724 N N . LEU A 1 209 ? -15.622 -8.178 -62.206 1.00 23.95 243 LEU A N 1
ATOM 1725 C CA . LEU A 1 209 ? -16.909 -7.591 -62.527 1.00 24.91 243 LEU A CA 1
ATOM 1726 C C . LEU A 1 209 ? -17.070 -7.473 -64.031 1.00 24.30 243 LEU A C 1
ATOM 1727 O O . LEU A 1 209 ? -18.089 -7.878 -64.582 1.00 23.18 243 LEU A O 1
ATOM 1732 N N . TYR A 1 210 ? -16.046 -6.936 -64.671 1.00 22.72 244 TYR A N 1
ATOM 1733 C CA . TYR A 1 210 ? -15.936 -6.837 -66.110 1.00 23.36 244 TYR A CA 1
ATOM 1734 C C . TYR A 1 210 ? -16.185 -8.144 -66.841 1.00 24.31 244 TYR A C 1
ATOM 1735 O O . TYR A 1 210 ? -16.958 -8.179 -67.800 1.00 21.65 244 TYR A O 1
ATOM 1744 N N . GLU A 1 211 ? -15.490 -9.216 -66.441 1.00 22.98 245 GLU A N 1
ATOM 1745 C CA . GLU A 1 211 ? -15.736 -10.481 -67.081 1.00 22.45 245 GLU A CA 1
ATOM 1746 C C . GLU A 1 211 ? -17.203 -10.952 -66.875 1.00 24.73 245 GLU A C 1
ATOM 1747 O O . GLU A 1 211 ? -17.857 -11.396 -67.818 1.00 27.00 245 GLU A O 1
ATOM 1753 N N . ASN A 1 212 ? -17.688 -10.844 -65.643 1.00 25.28 246 ASN A N 1
ATOM 1754 C CA . ASN A 1 212 ? -19.056 -11.209 -65.324 1.00 27.02 246 ASN A CA 1
ATOM 1755 C C . ASN A 1 212 ? -20.061 -10.389 -66.121 1.00 25.62 246 ASN A C 1
ATOM 1756 O O . ASN A 1 212 ? -21.054 -10.907 -66.570 1.00 25.39 246 ASN A O 1
ATOM 1761 N N . TRP A 1 213 ? -19.773 -9.102 -66.332 1.00 26.73 247 TRP A N 1
ATOM 1762 C CA . TRP A 1 213 ? -20.641 -8.229 -67.089 1.00 26.74 247 TRP A CA 1
ATOM 1763 C C . TRP A 1 213 ? -20.639 -8.687 -68.541 1.00 27.19 247 TRP A C 1
ATOM 1764 O O . TRP A 1 213 ? -21.729 -8.805 -69.106 1.00 27.89 247 TRP A O 1
ATOM 1775 N N . LEU A 1 214 ? -19.463 -9.012 -69.110 1.00 24.80 248 LEU A N 1
ATOM 1776 C CA . LEU A 1 214 ? -19.388 -9.588 -70.473 1.00 27.12 248 LEU A CA 1
ATOM 1777 C C . LEU A 1 214 ? -20.111 -10.931 -70.575 1.00 30.74 248 LEU A C 1
ATOM 1778 O O . LEU A 1 214 ? -20.817 -11.190 -71.531 1.00 28.85 248 LEU A O 1
ATOM 1783 N N . LEU A 1 215 ? -19.943 -11.796 -69.593 1.00 31.12 249 LEU A N 1
ATOM 1784 C CA . LEU A 1 215 ? -20.615 -13.116 -69.689 1.00 31.98 249 LEU A CA 1
ATOM 1785 C C . LEU A 1 215 ? -22.139 -13.041 -69.521 1.00 33.44 249 LEU A C 1
ATOM 1786 O O . LEU A 1 215 ? -22.826 -13.933 -69.926 1.00 34.58 249 LEU A O 1
ATOM 1791 N N . SER A 1 216 ? -22.639 -11.991 -68.886 1.00 37.58 250 SER A N 1
ATOM 1792 C CA . SER A 1 216 ? -24.075 -11.797 -68.642 1.00 40.27 250 SER A CA 1
ATOM 1793 C C . SER A 1 216 ? -24.791 -11.396 -69.917 1.00 43.00 250 SER A C 1
ATOM 1794 O O . SER A 1 216 ? -26.002 -11.577 -70.042 1.00 46.32 250 SER A O 1
ATOM 1797 N N . GLY A 1 217 ? -24.059 -10.814 -70.857 1.00 45.28 251 GLY A N 1
ATOM 1798 C CA . GLY A 1 217 ? -24.670 -10.294 -72.074 1.00 49.23 251 GLY A CA 1
ATOM 1799 C C . GLY A 1 217 ? -25.579 -9.079 -71.830 1.00 54.70 251 GLY A C 1
ATOM 1800 O O . GLY A 1 217 ? -26.301 -8.662 -72.757 1.00 58.58 251 GLY A O 1
ATOM 1801 N N . LYS A 1 218 ? -25.517 -8.471 -70.630 1.00 50.53 252 LYS A N 1
ATOM 1802 C CA . LYS A 1 218 ? -26.458 -7.383 -70.229 1.00 49.86 252 LYS A CA 1
ATOM 1803 C C . LYS A 1 218 ? -25.809 -5.999 -70.171 1.00 49.69 252 LYS A C 1
ATOM 1804 O O . LYS A 1 218 ? -26.128 -5.155 -69.302 1.00 50.06 252 LYS A O 1
ATOM 1810 N N . GLN A 1 219 ? -24.953 -5.759 -71.168 1.00 44.19 253 GLN A N 1
ATOM 1811 C CA . GLN A 1 219 ? -24.152 -4.535 -71.280 1.00 43.15 253 GLN A CA 1
ATOM 1812 C C . GLN A 1 219 ? -24.917 -3.265 -71.723 1.00 47.88 253 GLN A C 1
ATOM 1813 O O . GLN A 1 219 ? -24.490 -2.105 -71.427 1.00 51.97 253 GLN A O 1
ATOM 1819 N N . GLY A 1 220 ? -26.001 -3.481 -72.469 1.00 45.39 254 GLY A N 1
ATOM 1820 C CA . GLY A 1 220 ? -26.962 -2.424 -72.768 1.00 47.02 254 GLY A CA 1
ATOM 1821 C C . GLY A 1 220 ? -27.769 -1.979 -71.544 1.00 48.34 254 GLY A C 1
ATOM 1822 O O . GLY A 1 220 ? -28.233 -0.840 -71.494 1.00 43.18 254 GLY A O 1
ATOM 1823 N N . ASP A 1 221 ? -27.903 -2.872 -70.558 1.00 47.33 255 ASP A N 1
ATOM 1824 C CA . ASP A 1 221 ? -28.733 -2.671 -69.347 1.00 51.96 255 ASP A CA 1
ATOM 1825 C C . ASP A 1 221 ? -28.000 -2.102 -68.128 1.00 49.29 255 ASP A C 1
ATOM 1826 O O . ASP A 1 221 ? -28.602 -1.503 -67.262 1.00 54.13 255 ASP A O 1
ATOM 1831 N N . ILE A 1 222 ? -26.696 -2.302 -68.059 1.00 47.07 256 ILE A N 1
ATOM 1832 C CA . ILE A 1 222 ? -25.926 -1.966 -66.876 1.00 43.52 256 ILE A CA 1
ATOM 1833 C C . ILE A 1 222 ? -24.776 -1.061 -67.293 1.00 37.58 256 ILE A C 1
ATOM 1834 O O . ILE A 1 222 ? -23.948 -1.493 -68.074 1.00 35.65 256 ILE A O 1
ATOM 1839 N N . PHE A 1 223 ? -24.725 0.159 -66.772 1.00 34.95 257 PHE A N 1
ATOM 1840 C CA . PHE A 1 223 ? -23.546 1.016 -66.899 1.00 32.87 257 PHE A CA 1
ATOM 1841 C C . PHE A 1 223 ? -22.495 0.553 -65.886 1.00 36.39 257 PHE A C 1
ATOM 1842 O O . PHE A 1 223 ? -22.678 0.674 -64.676 1.00 33.59 257 PHE A O 1
ATOM 1850 N N . LEU A 1 224 ? -21.382 0.025 -66.403 1.00 36.23 258 LEU A N 1
ATOM 1851 C CA . LEU A 1 224 ? -20.400 -0.639 -65.573 1.00 32.83 258 LEU A CA 1
ATOM 1852 C C . LEU A 1 224 ? -19.762 0.269 -64.544 1.00 30.38 258 LEU A C 1
ATOM 1853 O O . LEU A 1 224 ? -19.432 -0.165 -63.474 1.00 29.36 258 LEU A O 1
ATOM 1858 N N . GLY A 1 225 ? -19.599 1.529 -64.874 1.00 32.45 259 GLY A N 1
ATOM 1859 C CA . GLY A 1 225 ? -18.978 2.522 -63.998 1.00 31.64 259 GLY A CA 1
ATOM 1860 C C . GLY A 1 225 ? -19.759 2.779 -62.718 1.00 37.30 259 GLY A C 1
ATOM 1861 O O . GLY A 1 225 ? -19.206 3.328 -61.771 1.00 35.91 259 GLY A O 1
ATOM 1862 N N . ASP A 1 226 ? -21.051 2.448 -62.722 1.00 36.47 260 ASP A N 1
ATOM 1863 C CA . ASP A 1 226 ? -21.833 2.352 -61.479 1.00 41.63 260 ASP A CA 1
ATOM 1864 C C . ASP A 1 226 ? -21.511 1.123 -60.620 1.00 43.20 260 ASP A C 1
ATOM 1865 O O . ASP A 1 226 ? -21.560 1.220 -59.387 1.00 47.48 260 ASP A O 1
ATOM 1870 N N . ARG A 1 227 ? -21.206 -0.014 -61.252 1.00 39.34 261 ARG A N 1
ATOM 1871 C CA . ARG A 1 227 ? -20.962 -1.281 -60.545 1.00 40.76 261 ARG A CA 1
ATOM 1872 C C . ARG A 1 227 ? -19.584 -1.425 -59.872 1.00 43.90 261 ARG A C 1
ATOM 1873 O O . ARG A 1 227 ? -19.325 -2.402 -59.147 1.00 36.84 261 ARG A O 1
ATOM 1881 N N . VAL A 1 228 ? -18.691 -0.468 -60.093 1.00 47.27 262 VAL A N 1
ATOM 1882 C CA . VAL A 1 228 ? -17.319 -0.602 -59.585 1.00 47.43 262 VAL A CA 1
ATOM 1883 C C . VAL A 1 228 ? -17.061 0.277 -58.389 1.00 44.26 262 VAL A C 1
ATOM 1884 O O . VAL A 1 228 ? -17.795 1.202 -58.090 1.00 51.67 262 VAL A O 1
ATOM 1888 N N . SER A 1 229 ? -15.944 -0.017 -57.749 1.00 50.23 263 SER A N 1
ATOM 1889 C CA . SER A 1 229 ? -15.475 0.682 -56.567 1.00 51.54 263 SER A CA 1
ATOM 1890 C C . SER A 1 229 ? -15.253 2.157 -56.820 1.00 48.87 263 SER A C 1
ATOM 1891 O O . SER A 1 229 ? -15.714 2.990 -56.046 1.00 55.18 263 SER A O 1
ATOM 1894 N N . ASP A 1 230 ? -14.605 2.464 -57.952 1.00 48.66 264 ASP A N 1
ATOM 1895 C CA . ASP A 1 230 ? -14.064 3.796 -58.265 1.00 43.84 264 ASP A CA 1
ATOM 1896 C C . ASP A 1 230 ? -13.891 4.017 -59.791 1.00 38.10 264 ASP A C 1
ATOM 1897 O O . ASP A 1 230 ? -13.418 3.141 -60.512 1.00 40.90 264 ASP A O 1
ATOM 1902 N N . CYS A 1 231 ? -14.256 5.208 -60.258 1.00 33.53 265 CYS A N 1
ATOM 1903 C CA . CYS A 1 231 ? -14.333 5.520 -61.681 1.00 29.90 265 CYS A CA 1
ATOM 1904 C C . CYS A 1 231 ? -14.033 7.005 -61.829 1.00 32.56 265 CYS A C 1
ATOM 1905 O O . CYS A 1 231 ? -14.644 7.837 -61.111 1.00 30.39 265 CYS A O 1
ATOM 1908 N N . GLN A 1 232 ? -13.105 7.342 -62.735 1.00 28.85 266 GLN A N 1
ATOM 1909 C CA . GLN A 1 232 ? -12.856 8.742 -63.132 1.00 29.50 266 GLN A CA 1
ATOM 1910 C C . GLN A 1 232 ? -13.430 9.068 -64.515 1.00 32.61 266 GLN A C 1
ATOM 1911 O O . GLN A 1 232 ? -13.174 8.358 -65.475 1.00 32.89 266 GLN A O 1
ATOM 1917 N N . ARG A 1 233 ? -14.253 10.111 -64.598 1.00 30.77 267 ARG A N 1
ATOM 1918 C CA . ARG A 1 233 ? -14.713 10.620 -65.860 1.00 31.66 267 ARG A CA 1
ATOM 1919 C C . ARG A 1 233 ? -13.844 11.819 -66.139 1.00 33.33 267 ARG A C 1
ATOM 1920 O O . ARG A 1 233 ? -13.630 12.639 -65.269 1.00 32.48 267 ARG A O 1
ATOM 1928 N N . ILE A 1 234 ? -13.304 11.917 -67.342 1.00 30.99 268 ILE A N 1
ATOM 1929 C CA . ILE A 1 234 ? -12.338 12.969 -67.638 1.00 32.59 268 ILE A CA 1
ATOM 1930 C C . ILE A 1 234 ? -12.472 13.345 -69.112 1.00 34.23 268 ILE A C 1
ATOM 1931 O O . ILE A 1 234 ? -12.730 12.493 -69.942 1.00 33.07 268 ILE A O 1
ATOM 1936 N N . GLU A 1 235 ? -12.241 14.612 -69.416 1.00 35.20 269 GLU A N 1
ATOM 1937 C CA . GLU A 1 235 ? -12.377 15.149 -70.773 1.00 38.58 269 GLU A CA 1
ATOM 1938 C C . GLU A 1 235 ? -11.025 15.328 -71.352 1.00 36.70 269 GLU A C 1
ATOM 1939 O O . GLU A 1 235 ? -10.129 15.848 -70.701 1.00 35.71 269 GLU A O 1
ATOM 1945 N N . LEU A 1 236 ? -10.878 14.873 -72.588 1.00 32.76 270 LEU A N 1
ATOM 1946 C CA . LEU A 1 236 ? -9.682 15.119 -73.338 1.00 31.22 270 LEU A CA 1
ATOM 1947 C C . LEU A 1 236 ? -10.073 16.119 -74.358 1.00 30.89 270 LEU A C 1
ATOM 1948 O O . LEU A 1 236 ? -11.015 15.921 -75.053 1.00 35.77 270 LEU A O 1
ATOM 1953 N N . LYS A 1 237 ? -9.288 17.165 -74.452 1.00 32.53 271 LYS A N 1
ATOM 1954 C CA . LYS A 1 237 ? -9.457 18.216 -75.397 1.00 32.95 271 LYS A CA 1
ATOM 1955 C C . LYS A 1 237 ? -8.459 18.133 -76.561 1.00 31.14 271 LYS A C 1
ATOM 1956 O O . LYS A 1 237 ? -7.460 17.384 -76.542 1.00 29.41 271 LYS A O 1
ATOM 1962 N N . GLN A 1 238 ? -8.673 19.019 -77.518 1.00 29.87 272 GLN A N 1
ATOM 1963 C CA . GLN A 1 238 ? -7.886 19.026 -78.750 1.00 33.05 272 GLN A CA 1
ATOM 1964 C C . GLN A 1 238 ? -6.414 19.311 -78.482 1.00 31.03 272 GLN A C 1
ATOM 1965 O O . GLN A 1 238 ? -6.065 20.218 -77.717 1.00 28.66 272 GLN A O 1
ATOM 1971 N N . GLY A 1 239 ? -5.556 18.481 -79.059 1.00 23.44 273 GLY A N 1
ATOM 1972 C CA . GLY A 1 239 ? -4.140 18.537 -78.788 1.00 25.33 273 GLY A CA 1
ATOM 1973 C C . GLY A 1 239 ? -3.629 17.734 -77.605 1.00 24.33 273 GLY A C 1
ATOM 1974 O O . GLY A 1 239 ? -2.422 17.643 -77.413 1.00 26.27 273 GLY A O 1
ATOM 1975 N N . TYR A 1 240 ? -4.494 17.156 -76.800 1.00 24.22 274 TYR A N 1
ATOM 1976 C CA . TYR A 1 240 ? -4.015 16.338 -75.705 1.00 24.14 274 TYR A CA 1
ATOM 1977 C C . TYR A 1 240 ? -3.582 14.987 -76.255 1.00 25.47 274 TYR A C 1
ATOM 1978 O O . TYR A 1 240 ? -4.143 14.509 -77.272 1.00 21.83 274 TYR A O 1
ATOM 1987 N N . THR A 1 241 ? -2.630 14.366 -75.564 1.00 26.98 275 THR A N 1
ATOM 1988 C CA . THR A 1 241 ? -2.262 12.975 -75.829 1.00 24.82 275 THR A CA 1
ATOM 1989 C C . THR A 1 241 ? -2.452 12.197 -74.546 1.00 25.12 275 THR A C 1
ATOM 1990 O O . THR A 1 241 ? -1.965 12.625 -73.473 1.00 24.40 275 THR A O 1
ATOM 1994 N N . PHE A 1 242 ? -3.173 11.070 -74.641 1.00 21.50 276 PHE A N 1
ATOM 1995 C CA . PHE A 1 242 ? -3.554 10.258 -73.522 1.00 20.73 276 PHE A CA 1
ATOM 1996 C C . PHE A 1 242 ? -2.847 8.900 -73.632 1.00 22.43 276 PHE A C 1
ATOM 1997 O O . PHE A 1 242 ? -2.781 8.356 -74.747 1.00 20.15 276 PHE A O 1
ATOM 2005 N N . VAL A 1 243 ? -2.266 8.390 -72.538 1.00 20.71 277 VAL A N 1
ATOM 2006 C CA . VAL A 1 243 ? -1.699 7.018 -72.496 1.00 21.18 277 VAL A CA 1
ATOM 2007 C C . VAL A 1 243 ? -2.427 6.184 -71.506 1.00 20.94 277 VAL A C 1
ATOM 2008 O O . VAL A 1 243 ? -2.567 6.553 -70.304 1.00 22.74 277 VAL A O 1
ATOM 2012 N N . ILE A 1 244 ? -2.938 5.061 -71.970 1.00 21.36 278 ILE A N 1
ATOM 2013 C CA . ILE A 1 244 ? -3.808 4.200 -71.154 1.00 21.98 278 ILE A CA 1
ATOM 2014 C C . ILE A 1 244 ? -2.998 2.921 -70.888 1.00 21.93 278 ILE A C 1
ATOM 2015 O O . ILE A 1 244 ? -2.565 2.299 -71.851 1.00 20.37 278 ILE A O 1
ATOM 2020 N N . PRO A 1 245 ? -2.762 2.558 -69.594 1.00 19.60 279 PRO A N 1
ATOM 2021 C CA . PRO A 1 245 ? -1.986 1.380 -69.265 1.00 18.02 279 PRO A CA 1
ATOM 2022 C C . PRO A 1 245 ? -2.797 0.116 -69.532 1.00 18.20 279 PRO A C 1
ATOM 2023 O O . PRO A 1 245 ? -4.048 0.149 -69.647 1.00 16.10 279 PRO A O 1
ATOM 2027 N N . SER A 1 246 ? -2.067 -1.001 -69.552 1.00 17.53 280 SER A N 1
ATOM 2028 C CA . SER A 1 246 ? -2.655 -2.286 -69.778 1.00 16.44 280 SER A CA 1
ATOM 2029 C C . SER A 1 246 ? -3.765 -2.501 -68.792 1.00 16.58 280 SER A C 1
ATOM 2030 O O . SER A 1 246 ? -3.626 -2.238 -67.543 1.00 17.54 280 SER A O 1
ATOM 2033 N N . GLY A 1 247 ? -4.849 -3.033 -69.292 1.00 18.16 281 GLY A N 1
ATOM 2034 C CA . GLY A 1 247 ? -5.955 -3.549 -68.462 1.00 18.69 281 GLY A CA 1
ATOM 2035 C C . GLY A 1 247 ? -7.015 -2.573 -68.023 1.00 19.13 281 GLY A C 1
ATOM 2036 O O . GLY A 1 247 ? -8.050 -2.982 -67.511 1.00 18.00 281 GLY A O 1
ATOM 2037 N N . TRP A 1 248 ? -6.804 -1.283 -68.227 1.00 18.41 282 TRP A N 1
ATOM 2038 C CA . TRP A 1 248 ? -7.813 -0.293 -67.831 1.00 17.62 282 TRP A CA 1
ATOM 2039 C C . TRP A 1 248 ? -9.127 -0.397 -68.624 1.00 19.34 282 TRP A C 1
ATOM 2040 O O . TRP A 1 248 ? -9.164 -0.445 -69.888 1.00 19.49 282 TRP A O 1
ATOM 2051 N N . ILE A 1 249 ? -10.232 -0.429 -67.877 1.00 18.02 283 ILE A N 1
ATOM 2052 C CA . ILE A 1 249 ? -11.541 -0.662 -68.400 1.00 20.14 283 ILE A CA 1
ATOM 2053 C C . ILE A 1 249 ? -12.063 0.747 -68.678 1.00 19.68 283 ILE A C 1
ATOM 2054 O O . ILE A 1 249 ? -12.069 1.589 -67.803 1.00 21.60 283 ILE A O 1
ATOM 2059 N N . HIS A 1 250 ? -12.547 0.997 -69.873 1.00 17.43 284 HIS A N 1
ATOM 2060 C CA . HIS A 1 250 ? -12.849 2.362 -70.236 1.00 19.05 284 HIS A CA 1
ATOM 2061 C C . HIS A 1 250 ? -13.952 2.399 -71.295 1.00 20.09 284 HIS A C 1
ATOM 2062 O O . HIS A 1 250 ? -14.146 1.443 -72.060 1.00 22.01 284 HIS A O 1
ATOM 2069 N N . ALA A 1 251 ? -14.715 3.478 -71.232 1.00 18.75 285 ALA A N 1
ATOM 2070 C CA . ALA A 1 251 ? -15.815 3.798 -72.139 1.00 20.55 285 ALA A CA 1
ATOM 2071 C C . ALA A 1 251 ? -15.610 5.261 -72.581 1.00 20.21 285 ALA A C 1
ATOM 2072 O O . ALA A 1 251 ? -14.964 6.051 -71.899 1.00 21.44 285 ALA A O 1
ATOM 2074 N N . VAL A 1 252 ? -16.092 5.568 -73.772 1.00 21.64 286 VAL A N 1
ATOM 2075 C CA . VAL A 1 252 ? -15.783 6.784 -74.420 1.00 21.09 286 VAL A CA 1
ATOM 2076 C C . VAL A 1 252 ? -17.013 7.397 -75.107 1.00 20.55 286 VAL A C 1
ATOM 2077 O O . VAL A 1 252 ? -17.707 6.751 -75.876 1.00 21.65 286 VAL A O 1
ATOM 2081 N N . TYR A 1 253 ? -17.162 8.682 -74.924 1.00 22.90 287 TYR A N 1
ATOM 2082 C CA . TYR A 1 253 ? -18.220 9.464 -75.529 1.00 24.21 287 TYR A CA 1
ATOM 2083 C C . TYR A 1 253 ? -17.582 10.602 -76.326 1.00 24.35 287 TYR A C 1
ATOM 2084 O O . TYR A 1 253 ? -16.548 11.166 -75.942 1.00 23.24 287 TYR A O 1
ATOM 2093 N N . THR A 1 254 ? -18.208 10.894 -77.469 1.00 24.33 288 THR A N 1
ATOM 2094 C CA . THR A 1 254 ? -17.739 11.870 -78.393 1.00 27.64 288 THR A CA 1
ATOM 2095 C C . THR A 1 254 ? -18.701 13.097 -78.398 1.00 28.50 288 THR A C 1
ATOM 2096 O O . THR A 1 254 ? -19.777 13.028 -78.968 1.00 27.47 288 THR A O 1
ATOM 2100 N N . PRO A 1 255 ? -18.309 14.196 -77.756 1.00 32.96 289 PRO A N 1
ATOM 2101 C CA . PRO A 1 255 ? -19.243 15.367 -77.680 1.00 32.83 289 PRO A CA 1
ATOM 2102 C C . PRO A 1 255 ? -19.249 16.271 -78.926 1.00 33.05 289 PRO A C 1
ATOM 2103 O O . PRO A 1 255 ? -20.054 17.180 -79.023 1.00 34.08 289 PRO A O 1
ATOM 2107 N N . THR A 1 256 ? -18.335 16.055 -79.843 1.00 30.15 290 THR A N 1
ATOM 2108 C CA . THR A 1 256 ? -18.237 16.914 -81.023 1.00 31.30 290 THR A CA 1
ATOM 2109 C C . THR A 1 256 ? -17.614 16.053 -82.084 1.00 31.34 290 THR A C 1
ATOM 2110 O O . THR A 1 256 ? -16.945 15.113 -81.713 1.00 25.07 290 THR A O 1
ATOM 2114 N N . ASP A 1 257 ? -17.818 16.348 -83.371 1.00 28.75 291 ASP A N 1
ATOM 2115 C CA . ASP A 1 257 ? -17.141 15.611 -84.428 1.00 28.52 291 ASP A CA 1
ATOM 2116 C C . ASP A 1 257 ? -15.651 15.569 -84.199 1.00 26.50 291 ASP A C 1
ATOM 2117 O O . ASP A 1 257 ? -14.997 16.591 -83.989 1.00 25.06 291 ASP A O 1
ATOM 2122 N N . THR A 1 258 ? -15.057 14.393 -84.254 1.00 26.75 292 THR A N 1
ATOM 2123 C CA . THR A 1 258 ? -13.640 14.327 -83.908 1.00 24.94 292 THR A CA 1
ATOM 2124 C C . THR A 1 258 ? -12.826 13.350 -84.719 1.00 24.76 292 THR A C 1
ATOM 2125 O O . THR A 1 258 ? -13.311 12.300 -85.130 1.00 26.56 292 THR A O 1
ATOM 2129 N N . LEU A 1 259 ? -11.558 13.715 -84.870 1.00 23.03 293 LEU A N 1
ATOM 2130 C CA . LEU A 1 259 ? -10.558 12.915 -85.487 1.00 25.09 293 LEU A CA 1
ATOM 2131 C C . LEU A 1 259 ? -9.399 12.651 -84.475 1.00 22.95 293 LEU A C 1
ATOM 2132 O O . LEU A 1 259 ? -8.807 13.579 -83.904 1.00 21.28 293 LEU A O 1
ATOM 2137 N N . VAL A 1 260 ? -9.049 11.363 -84.337 1.00 19.04 294 VAL A N 1
ATOM 2138 C CA . VAL A 1 260 ? -8.049 10.865 -83.417 1.00 19.08 294 VAL A CA 1
ATOM 2139 C C . VAL A 1 260 ? -7.056 9.976 -84.105 1.00 18.18 294 VAL A C 1
ATOM 2140 O O . VAL A 1 260 ? -7.403 9.274 -85.081 1.00 20.75 294 VAL A O 1
ATOM 2144 N N . PHE A 1 261 ? -5.798 10.115 -83.706 1.00 17.85 295 PHE A N 1
ATOM 2145 C CA . PHE A 1 261 ? -4.735 9.187 -84.104 1.00 18.16 295 PHE A CA 1
ATOM 2146 C C . PHE A 1 261 ? -4.210 8.527 -82.860 1.00 20.49 295 PHE A C 1
ATOM 2147 O O . PHE A 1 261 ? -4.034 9.173 -81.835 1.00 20.80 295 PHE A O 1
ATOM 2155 N N . GLY A 1 262 ? -4.065 7.199 -82.904 1.00 20.63 296 GLY A N 1
ATOM 2156 C CA . GLY A 1 262 ? -3.646 6.470 -81.734 1.00 20.59 296 GLY A CA 1
ATOM 2157 C C . GLY A 1 262 ? -3.137 5.102 -82.151 1.00 21.00 296 GLY A C 1
ATOM 2158 O O . GLY A 1 262 ? -3.045 4.790 -83.337 1.00 19.37 296 GLY A O 1
ATOM 2159 N N . GLY A 1 263 ? -2.799 4.282 -81.176 1.00 20.71 297 GLY A N 1
ATOM 2160 C CA . GLY A 1 263 ? -2.254 2.968 -81.468 1.00 21.66 297 GLY A CA 1
ATOM 2161 C C . GLY A 1 263 ? -1.967 2.172 -80.206 1.00 20.96 297 GLY A C 1
ATOM 2162 O O . GLY A 1 263 ? -2.030 2.678 -79.071 1.00 22.14 297 GLY A O 1
ATOM 2163 N N . ASN A 1 264 ? -1.646 0.908 -80.445 1.00 20.31 298 ASN A N 1
ATOM 2164 C CA . ASN A 1 264 ? -1.620 -0.110 -79.406 1.00 19.85 298 ASN A CA 1
ATOM 2165 C C . ASN A 1 264 ? -0.218 -0.584 -79.324 1.00 19.31 298 ASN A C 1
ATOM 2166 O O . ASN A 1 264 ? 0.488 -0.513 -80.300 1.00 17.95 298 ASN A O 1
ATOM 2171 N N . PHE A 1 265 ? 0.182 -1.016 -78.121 1.00 19.46 299 PHE A N 1
ATOM 2172 C CA . PHE A 1 265 ? 1.485 -1.632 -77.953 1.00 17.61 299 PHE A CA 1
ATOM 2173 C C . PHE A 1 265 ? 1.485 -2.534 -76.762 1.00 17.26 299 PHE A C 1
ATOM 2174 O O . PHE A 1 265 ? 0.914 -2.180 -75.734 1.00 16.80 299 PHE A O 1
ATOM 2182 N N . LEU A 1 266 ? 2.163 -3.677 -76.899 1.00 17.59 300 LEU A N 1
ATOM 2183 C CA . LEU A 1 266 ? 2.541 -4.464 -75.757 1.00 17.81 300 LEU A CA 1
ATOM 2184 C C . LEU A 1 266 ? 3.950 -4.068 -75.346 1.00 20.32 300 LEU A C 1
ATOM 2185 O O . LEU A 1 266 ? 4.735 -3.642 -76.200 1.00 17.96 300 LEU A O 1
ATOM 2190 N N . HIS A 1 267 ? 4.281 -4.266 -74.051 1.00 19.88 301 HIS A N 1
ATOM 2191 C CA . HIS A 1 267 ? 5.620 -3.932 -73.519 1.00 20.84 301 HIS A CA 1
ATOM 2192 C C . HIS A 1 267 ? 6.026 -4.875 -72.392 1.00 18.89 301 HIS A C 1
ATOM 2193 O O . HIS A 1 267 ? 5.262 -5.745 -71.994 1.00 18.44 301 HIS A O 1
ATOM 2200 N N . SER A 1 268 ? 7.285 -4.807 -71.976 1.00 20.15 302 SER A N 1
ATOM 2201 C CA . SER A 1 268 ? 7.841 -5.829 -71.078 1.00 21.17 302 SER A CA 1
ATOM 2202 C C . SER A 1 268 ? 7.641 -5.520 -69.568 1.00 23.47 302 SER A C 1
ATOM 2203 O O . SER A 1 268 ? 8.045 -6.293 -68.722 1.00 25.22 302 SER A O 1
ATOM 2206 N N . PHE A 1 269 ? 6.953 -4.420 -69.244 1.00 22.97 303 PHE A N 1
ATOM 2207 C CA . PHE A 1 269 ? 6.867 -3.923 -67.901 1.00 25.18 303 PHE A CA 1
ATOM 2208 C C . PHE A 1 269 ? 5.534 -4.237 -67.234 1.00 27.76 303 PHE A C 1
ATOM 2209 O O . PHE A 1 269 ? 5.418 -4.100 -66.030 1.00 28.95 303 PHE A O 1
ATOM 2217 N N . ASN A 1 270 ? 4.578 -4.765 -67.990 1.00 27.06 304 ASN A N 1
ATOM 2218 C CA . ASN A 1 270 ? 3.330 -5.224 -67.403 1.00 28.93 304 ASN A CA 1
ATOM 2219 C C . ASN A 1 270 ? 2.780 -6.468 -68.089 1.00 25.63 304 ASN A C 1
ATOM 2220 O O . ASN A 1 270 ? 1.593 -6.595 -68.377 1.00 19.43 304 ASN A O 1
ATOM 2225 N N . ILE A 1 271 ? 3.691 -7.420 -68.241 1.00 22.54 305 ILE A N 1
ATOM 2226 C CA . ILE A 1 271 ? 3.339 -8.694 -68.793 1.00 20.65 305 ILE A CA 1
ATOM 2227 C C . ILE A 1 271 ? 2.236 -9.392 -68.060 1.00 17.23 305 ILE A C 1
ATOM 2228 O O . ILE A 1 271 ? 1.405 -9.947 -68.721 1.00 16.37 305 ILE A O 1
ATOM 2233 N N . PRO A 1 272 ? 2.256 -9.448 -66.699 1.00 17.08 306 PRO A N 1
ATOM 2234 C CA . PRO A 1 272 ? 1.193 -10.173 -65.984 1.00 18.14 306 PRO A CA 1
ATOM 2235 C C . PRO A 1 272 ? -0.213 -9.680 -66.320 1.00 17.94 306 PRO A C 1
ATOM 2236 O O . PRO A 1 272 ? -1.162 -10.491 -66.532 1.00 16.98 306 PRO A O 1
ATOM 2240 N N . MET A 1 273 ? -0.355 -8.359 -66.363 1.00 16.18 307 MET A N 1
ATOM 2241 C CA . MET A 1 273 ? -1.644 -7.799 -66.764 1.00 19.17 307 MET A CA 1
ATOM 2242 C C . MET A 1 273 ? -2.020 -8.146 -68.253 1.00 18.37 307 MET A C 1
ATOM 2243 O O . MET A 1 273 ? -3.179 -8.525 -68.544 1.00 17.76 307 MET A O 1
ATOM 2248 N N . GLN A 1 274 ? -1.051 -8.045 -69.156 1.00 16.90 308 GLN A N 1
ATOM 2249 C CA . GLN A 1 274 ? -1.258 -8.447 -70.567 1.00 16.58 308 GLN A CA 1
ATOM 2250 C C . GLN A 1 274 ? -1.825 -9.859 -70.696 1.00 18.29 308 GLN A C 1
ATOM 2251 O O . GLN A 1 274 ? -2.839 -10.064 -71.394 1.00 19.03 308 GLN A O 1
ATOM 2257 N N . LEU A 1 275 ? -1.246 -10.783 -69.941 1.00 19.01 309 LEU A N 1
ATOM 2258 C CA . LEU A 1 275 ? -1.645 -12.183 -69.995 1.00 20.20 309 LEU A CA 1
ATOM 2259 C C . LEU A 1 275 ? -3.028 -12.356 -69.399 1.00 21.22 309 LEU A C 1
ATOM 2260 O O . LEU A 1 275 ? -3.842 -13.134 -69.920 1.00 22.45 309 LEU A O 1
ATOM 2265 N N . LYS A 1 276 ? -3.296 -11.574 -68.349 1.00 23.02 310 LYS A N 1
ATOM 2266 C CA . LYS A 1 276 ? -4.568 -11.624 -67.660 1.00 22.80 310 LYS A CA 1
ATOM 2267 C C . LYS A 1 276 ? -5.725 -11.231 -68.588 1.00 20.18 310 LYS A C 1
ATOM 2268 O O . LYS A 1 276 ? -6.737 -11.973 -68.722 1.00 18.88 310 LYS A O 1
ATOM 2274 N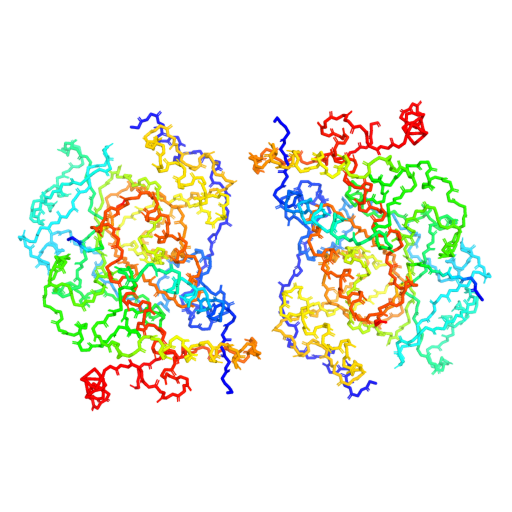 N . ILE A 1 277 ? -5.550 -10.108 -69.279 1.00 18.83 311 ILE A N 1
ATOM 2275 C CA . ILE A 1 277 ? -6.510 -9.701 -70.307 1.00 20.19 311 ILE A CA 1
ATOM 2276 C C . ILE A 1 277 ? -6.715 -10.702 -71.406 1.00 18.92 311 ILE A C 1
ATOM 2277 O O . ILE A 1 277 ? -7.822 -11.037 -71.741 1.00 16.29 311 ILE A O 1
ATOM 2282 N N . TYR A 1 278 ? -5.630 -11.222 -71.952 1.00 19.44 312 TYR A N 1
ATOM 2283 C CA . TYR A 1 278 ? -5.702 -12.280 -72.934 1.00 20.21 312 TYR A CA 1
ATOM 2284 C C . TYR A 1 278 ? -6.574 -13.431 -72.438 1.00 19.77 312 TYR A C 1
ATOM 2285 O O . TYR A 1 278 ? -7.404 -13.908 -73.197 1.00 20.13 312 TYR A O 1
ATOM 2294 N N . SER A 1 279 ? -6.431 -13.825 -71.169 1.00 21.69 313 SER A N 1
ATOM 2295 C CA . SER A 1 279 ? -7.191 -14.961 -70.663 1.00 22.94 313 SER A CA 1
ATOM 2296 C C . SER A 1 279 ? -8.663 -14.627 -70.445 1.00 20.25 313 SER A C 1
ATOM 2297 O O . SER A 1 279 ? -9.481 -15.476 -70.650 1.00 21.27 313 SER A O 1
ATOM 2300 N N . ILE A 1 280 ? -9.017 -13.356 -70.211 1.00 20.06 314 ILE A N 1
ATOM 2301 C CA . ILE A 1 280 ? -10.424 -12.939 -70.183 1.00 19.84 314 ILE A CA 1
ATOM 2302 C C . ILE A 1 280 ? -11.009 -13.044 -71.578 1.00 21.48 314 ILE A C 1
ATOM 2303 O O . ILE A 1 280 ? -12.162 -13.519 -71.744 1.00 23.87 314 ILE A O 1
ATOM 2308 N N . GLU A 1 281 ? -10.253 -12.623 -72.600 1.00 18.75 315 GLU A N 1
ATOM 2309 C CA . GLU A 1 281 ? -10.712 -12.777 -74.007 1.00 19.35 315 GLU A CA 1
ATOM 2310 C C . GLU A 1 281 ? -11.001 -14.269 -74.328 1.00 19.57 315 GLU A C 1
ATOM 2311 O O . GLU A 1 281 ? -11.949 -14.616 -74.982 1.00 18.74 315 GLU A O 1
ATOM 2317 N N . ASP A 1 282 ? -10.144 -15.121 -73.853 1.00 20.44 316 ASP A N 1
ATOM 2318 C CA . ASP A 1 282 ? -10.271 -16.566 -74.142 1.00 24.45 316 ASP A CA 1
ATOM 2319 C C . ASP A 1 282 ? -11.553 -17.142 -73.506 1.00 24.37 316 ASP A C 1
ATOM 2320 O O . ASP A 1 282 ? -12.355 -17.768 -74.162 1.00 27.67 316 ASP A O 1
ATOM 2325 N N . ARG A 1 283 ? -11.776 -16.807 -72.249 1.00 26.73 317 ARG A N 1
ATOM 2326 C CA . ARG A 1 283 ? -12.885 -17.300 -71.476 1.00 27.49 317 ARG A CA 1
ATOM 2327 C C . ARG A 1 283 ? -14.200 -16.672 -71.930 1.00 26.74 317 ARG A C 1
ATOM 2328 O O . ARG A 1 283 ? -15.219 -17.320 -71.904 1.00 30.31 317 ARG A O 1
ATOM 2336 N N . THR A 1 284 ? -14.201 -15.424 -72.342 1.00 23.65 318 THR A N 1
ATOM 2337 C CA . THR A 1 284 ? -15.447 -14.817 -72.817 1.00 23.47 318 THR A CA 1
ATOM 2338 C C . THR A 1 284 ? -15.681 -15.058 -74.340 1.00 24.46 318 THR A C 1
ATOM 2339 O O . THR A 1 284 ? -16.591 -14.503 -74.912 1.00 29.84 318 THR A O 1
ATOM 2343 N N . ARG A 1 285 ? -14.840 -15.879 -74.958 1.00 26.98 319 ARG A N 1
ATOM 2344 C CA . ARG A 1 285 ? -14.899 -16.280 -76.363 1.00 29.75 319 ARG A CA 1
ATOM 2345 C C . ARG A 1 285 ? -14.871 -15.131 -77.381 1.00 28.83 319 ARG A C 1
ATOM 2346 O O . ARG A 1 285 ? -15.593 -15.161 -78.383 1.00 28.47 319 ARG A O 1
ATOM 2354 N N . VAL A 1 286 ? -13.995 -14.150 -77.176 1.00 25.10 320 VAL A N 1
ATOM 2355 C CA . VAL A 1 286 ? -13.840 -13.099 -78.171 1.00 25.79 320 VAL A CA 1
ATOM 2356 C C . VAL A 1 286 ? -13.365 -13.697 -79.512 1.00 24.34 320 VAL A 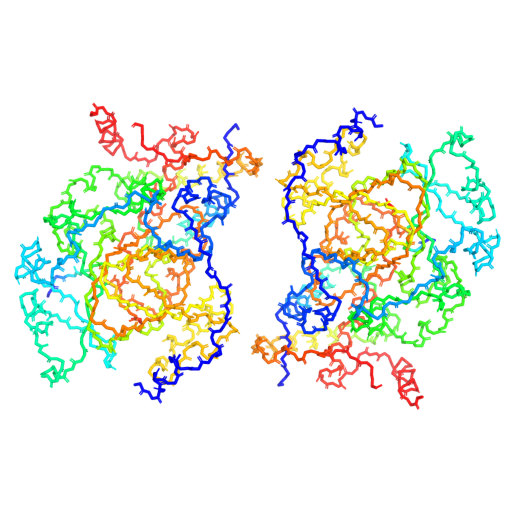C 1
ATOM 2357 O O . VAL A 1 286 ? -12.393 -14.438 -79.526 1.00 25.73 320 VAL A O 1
ATOM 2361 N N . PRO A 1 287 ? -14.066 -13.417 -80.643 1.00 24.88 321 PRO A N 1
ATOM 2362 C CA . PRO A 1 287 ? -13.524 -13.887 -81.910 1.00 27.32 321 PRO A CA 1
ATOM 2363 C C . PRO A 1 287 ? -12.111 -13.353 -82.179 1.00 26.04 321 PRO A C 1
ATOM 2364 O O . PRO A 1 287 ? -11.801 -12.188 -81.806 1.00 21.95 321 PRO A O 1
ATOM 2368 N N . ASN A 1 288 ? -11.260 -14.156 -82.812 1.00 29.00 322 ASN A N 1
ATOM 2369 C CA . ASN A 1 288 ? -9.890 -13.719 -83.154 1.00 32.29 322 ASN A CA 1
ATOM 2370 C C . ASN A 1 288 ? -9.797 -12.361 -83.904 1.00 32.83 322 ASN A C 1
ATOM 2371 O O . ASN A 1 288 ? -8.834 -11.628 -83.721 1.00 28.09 322 ASN A O 1
ATOM 2376 N N . LYS A 1 289 ? -10.776 -12.068 -84.763 1.00 30.25 323 LYS A N 1
ATOM 2377 C CA . LYS A 1 289 ? -10.872 -10.785 -85.466 1.00 29.62 323 LYS A CA 1
ATOM 2378 C C . LYS A 1 289 ? -10.624 -9.571 -84.541 1.00 25.57 323 LYS A C 1
ATOM 2379 O O . LYS A 1 289 ? -10.012 -8.551 -84.931 1.00 26.66 323 LYS A O 1
ATOM 2385 N N . PHE A 1 290 ? -11.097 -9.657 -83.305 1.00 24.20 324 PHE A N 1
ATOM 2386 C CA . PHE A 1 290 ? -11.032 -8.492 -82.372 1.00 25.89 324 PHE A CA 1
ATOM 2387 C C . PHE A 1 290 ? -9.867 -8.556 -81.401 1.00 24.49 324 PHE A C 1
ATOM 2388 O O . PHE A 1 290 ? -9.871 -7.884 -80.398 1.00 24.10 324 PHE A O 1
ATOM 2396 N N . ARG A 1 291 ? -8.904 -9.420 -81.668 1.00 23.34 325 ARG A N 1
ATOM 2397 C CA . ARG A 1 291 ? -7.820 -9.688 -80.739 1.00 22.90 325 ARG A CA 1
ATOM 2398 C C . ARG A 1 291 ? -6.466 -9.265 -81.339 1.00 20.45 325 ARG A C 1
ATOM 2399 O O . ARG A 1 291 ? -6.333 -9.020 -82.550 1.00 21.39 325 ARG A O 1
ATOM 2407 N N . TYR A 1 292 ? -5.442 -9.316 -80.516 1.00 18.98 326 TYR A N 1
ATOM 2408 C CA . TYR A 1 292 ? -4.104 -9.004 -80.955 1.00 19.10 326 TYR A CA 1
ATOM 2409 C C . TYR A 1 292 ? -3.581 -10.158 -81.837 1.00 19.98 326 TYR A C 1
ATOM 2410 O O . TYR A 1 292 ? -3.414 -11.317 -81.379 1.00 21.02 326 TYR A O 1
ATOM 2419 N N . PRO A 1 293 ? -3.223 -9.826 -83.087 1.00 19.98 327 PRO A N 1
ATOM 2420 C CA . PRO A 1 293 ? -2.702 -10.887 -83.956 1.00 20.57 327 PRO A CA 1
ATOM 2421 C C . PRO A 1 293 ? -1.369 -11.442 -83.517 1.00 19.27 327 PRO A C 1
ATOM 2422 O O . PRO A 1 293 ? -0.425 -10.692 -83.205 1.00 15.40 327 PRO A O 1
ATOM 2426 N N . PHE A 1 294 ? -1.230 -12.751 -83.622 1.00 17.26 328 PHE A N 1
ATOM 2427 C CA . PHE A 1 294 ? 0.031 -13.416 -83.375 1.00 19.58 328 PHE A CA 1
ATOM 2428 C C . PHE A 1 294 ? 0.550 -13.177 -81.949 1.00 17.92 328 PHE A C 1
ATOM 2429 O O . PHE A 1 294 ? 1.740 -13.087 -81.758 1.00 19.84 328 PHE A O 1
ATOM 2437 N N . TYR A 1 295 ? -0.347 -13.119 -80.983 1.00 16.69 329 TYR A N 1
ATOM 2438 C CA . TYR A 1 295 ? -0.047 -12.846 -79.596 1.00 15.89 329 TYR A CA 1
ATOM 2439 C C . TYR A 1 295 ? 0.962 -13.776 -78.969 1.00 14.87 329 TYR A C 1
ATOM 2440 O O . TYR A 1 295 ? 2.005 -13.341 -78.535 1.00 14.51 329 TYR A O 1
ATOM 2449 N N . TYR A 1 296 ? 0.694 -15.074 -78.948 1.00 15.05 330 TYR A N 1
ATOM 2450 C CA . TYR A 1 296 ? 1.651 -15.983 -78.358 1.00 18.51 330 TYR A CA 1
ATOM 2451 C C . TYR A 1 296 ? 2.962 -16.120 -79.117 1.00 18.10 330 TYR A C 1
ATOM 2452 O O . TYR A 1 296 ? 4.000 -16.298 -78.511 1.00 18.98 330 TYR A O 1
ATOM 2461 N N . GLU A 1 297 ? 2.886 -16.064 -80.440 1.00 19.08 331 GLU A N 1
ATOM 2462 C CA . GLU A 1 297 ? 4.029 -15.989 -81.260 1.00 18.58 331 GLU A CA 1
ATOM 2463 C C . GLU A 1 297 ? 4.932 -14.868 -80.829 1.00 18.47 331 GLU A C 1
ATOM 2464 O O . GLU A 1 297 ? 6.116 -15.080 -80.761 1.00 19.84 331 GLU A O 1
ATOM 2470 N N . MET A 1 298 ? 4.383 -13.669 -80.647 1.00 15.95 332 MET A N 1
ATOM 2471 C CA . MET A 1 298 ? 5.144 -12.546 -80.177 1.00 17.33 332 MET A CA 1
ATOM 2472 C C . MET A 1 298 ? 5.798 -12.845 -78.832 1.00 17.39 332 MET A C 1
ATOM 2473 O O . MET A 1 298 ? 7.024 -12.516 -78.641 1.00 17.76 332 MET A O 1
ATOM 2478 N N . CYS A 1 299 ? 5.040 -13.467 -77.920 1.00 18.07 333 CYS A N 1
ATOM 2479 C CA . CYS A 1 299 ? 5.565 -13.811 -76.600 1.00 20.15 333 CYS A CA 1
ATOM 2480 C C . CYS A 1 299 ? 6.786 -14.754 -76.698 1.00 19.41 333 CYS A C 1
ATOM 2481 O O . CYS A 1 299 ? 7.764 -14.571 -75.942 1.00 18.32 333 CYS A O 1
ATOM 2484 N N . TRP A 1 300 ? 6.721 -15.745 -77.606 1.00 19.27 334 TRP A N 1
ATOM 2485 C CA . TRP A 1 300 ? 7.908 -16.595 -77.827 1.00 20.35 334 TRP A CA 1
ATOM 2486 C C . TRP A 1 300 ? 9.119 -15.736 -78.279 1.00 19.01 334 TRP A C 1
ATOM 2487 O O . TRP A 1 300 ? 10.212 -15.903 -77.812 1.00 18.56 334 TRP A O 1
ATOM 2498 N N . TYR A 1 301 ? 8.914 -14.857 -79.236 1.00 17.75 335 TYR A N 1
ATOM 2499 C CA . TYR A 1 301 ? 9.991 -14.008 -79.712 1.00 18.61 335 TYR A CA 1
ATOM 2500 C C . TYR A 1 301 ? 10.554 -13.106 -78.629 1.00 17.58 335 TYR A C 1
ATOM 2501 O O . TYR A 1 301 ? 11.752 -12.771 -78.639 1.00 16.89 335 TYR A O 1
ATOM 2510 N N . VAL A 1 302 ? 9.693 -12.653 -77.725 1.00 18.67 336 VAL A N 1
ATOM 2511 C CA . VAL A 1 302 ? 10.127 -11.848 -76.546 1.00 18.78 336 VAL A CA 1
ATOM 2512 C C . VAL A 1 302 ? 11.089 -12.660 -75.697 1.00 18.12 336 VAL A C 1
ATOM 2513 O O . VAL A 1 302 ? 12.139 -12.179 -75.353 1.00 19.10 336 VAL A O 1
ATOM 2517 N N . LEU A 1 303 ? 10.772 -13.913 -75.407 1.00 18.38 337 LEU A N 1
ATOM 2518 C CA . LEU A 1 303 ? 11.680 -14.730 -74.609 1.00 19.64 337 LEU A CA 1
ATOM 2519 C C . LEU A 1 303 ? 13.003 -14.908 -75.270 1.00 18.77 337 LEU A C 1
ATOM 2520 O O . LEU A 1 303 ? 14.016 -14.876 -74.620 1.00 20.75 337 LEU A O 1
ATOM 2525 N N . GLU A 1 304 ? 12.978 -15.112 -76.570 1.00 19.65 338 GLU A N 1
ATOM 2526 C CA . GLU A 1 304 ? 14.209 -15.325 -77.322 1.00 17.88 338 GLU A CA 1
ATOM 2527 C C . GLU A 1 304 ? 15.095 -14.101 -77.284 1.00 16.88 338 GLU A C 1
ATOM 2528 O O . GLU A 1 304 ? 16.288 -14.250 -77.139 1.00 18.59 338 GLU A O 1
ATOM 2534 N N . ARG A 1 305 ? 14.527 -12.916 -77.481 1.00 15.73 339 ARG A N 1
ATOM 2535 C CA . ARG A 1 305 ? 15.297 -11.684 -77.474 1.00 15.86 339 ARG A CA 1
ATOM 2536 C C . ARG A 1 305 ? 15.953 -11.429 -76.133 1.00 18.27 339 ARG A C 1
ATOM 2537 O O . ARG A 1 305 ? 17.109 -11.004 -76.059 1.00 21.63 339 ARG A O 1
ATOM 2545 N N . TYR A 1 306 ? 15.230 -11.662 -75.041 1.00 18.45 340 TYR A N 1
ATOM 2546 C CA . TYR A 1 306 ? 15.809 -11.511 -73.727 1.00 17.62 340 TYR A CA 1
ATOM 2547 C C . TYR A 1 306 ? 17.009 -12.421 -73.503 1.00 18.17 340 TYR A C 1
ATOM 2548 O O . TYR A 1 306 ? 18.089 -11.942 -73.141 1.00 17.78 340 TYR A O 1
ATOM 2557 N N . VAL A 1 307 ? 16.847 -13.705 -73.831 1.00 18.20 341 VAL A N 1
ATOM 2558 C CA . VAL A 1 307 ? 17.938 -14.643 -73.737 1.00 19.29 341 VAL A CA 1
ATOM 2559 C C . VAL A 1 307 ? 19.109 -14.233 -74.579 1.00 20.44 341 VAL A C 1
ATOM 2560 O O . VAL A 1 307 ? 20.259 -14.224 -74.105 1.00 24.43 341 VAL A O 1
ATOM 2564 N N . TYR A 1 308 ? 18.856 -13.842 -75.838 1.00 20.42 342 TYR A N 1
ATOM 2565 C CA . TYR A 1 308 ? 19.904 -13.476 -76.719 1.00 21.22 342 TYR A CA 1
ATOM 2566 C C . TYR A 1 308 ? 20.633 -12.212 -76.265 1.00 21.82 342 TYR A C 1
ATOM 2567 O O . TYR A 1 308 ? 21.838 -12.152 -76.239 1.00 23.86 342 TYR A O 1
ATOM 2576 N N . CYS A 1 309 ? 19.908 -11.191 -75.917 1.00 20.79 343 CYS A N 1
ATOM 2577 C CA . CYS A 1 309 ? 20.531 -9.936 -75.564 1.00 21.35 343 CYS A CA 1
ATOM 2578 C C . CYS A 1 309 ? 21.350 -10.059 -74.290 1.00 25.86 343 CYS A C 1
ATOM 2579 O O . CYS A 1 309 ? 22.336 -9.348 -74.153 1.00 26.55 343 CYS A O 1
ATOM 2582 N N . ILE A 1 310 ? 20.937 -10.928 -73.359 1.00 25.97 344 ILE A N 1
ATOM 2583 C CA . ILE A 1 310 ? 21.619 -11.080 -72.094 1.00 26.33 344 ILE A CA 1
ATOM 2584 C C . ILE A 1 310 ? 22.758 -12.102 -72.151 1.00 31.10 344 ILE A C 1
ATOM 2585 O O . ILE A 1 310 ? 23.808 -11.836 -71.562 1.00 29.66 344 ILE A O 1
ATOM 2590 N N . THR A 1 311 ? 22.560 -13.225 -72.817 1.00 27.98 345 THR A N 1
ATOM 2591 C CA . THR A 1 311 ? 23.513 -14.330 -72.798 1.00 30.07 345 THR A CA 1
ATOM 2592 C C . THR A 1 311 ? 24.215 -14.516 -74.136 1.00 32.35 345 THR A C 1
ATOM 2593 O O . THR A 1 311 ? 25.193 -15.225 -74.196 1.00 33.52 345 THR A O 1
ATOM 2597 N N . ASN A 1 312 ? 23.728 -13.861 -75.189 1.00 29.92 346 ASN A N 1
ATOM 2598 C CA . ASN A 1 312 ? 24.195 -14.087 -76.527 1.00 31.37 346 ASN A CA 1
ATOM 2599 C C . ASN A 1 312 ? 23.925 -15.483 -77.122 1.00 31.97 346 ASN A C 1
ATOM 2600 O O . ASN A 1 312 ? 24.528 -15.828 -78.130 1.00 32.94 346 ASN A O 1
ATOM 2605 N N . ARG A 1 313 ? 23.041 -16.284 -76.521 1.00 27.14 347 ARG A N 1
ATOM 2606 C CA . ARG A 1 313 ? 22.665 -17.586 -77.047 1.00 28.79 347 ARG A CA 1
ATOM 2607 C C . ARG A 1 313 ? 21.329 -17.404 -77.848 1.00 25.70 347 ARG A C 1
ATOM 2608 O O . ARG A 1 313 ? 20.330 -16.968 -77.290 1.00 24.86 347 ARG A O 1
ATOM 2616 N N . SER A 1 314 ? 21.334 -17.668 -79.142 1.00 25.63 348 SER A N 1
ATOM 2617 C CA . SER A 1 314 ? 20.150 -17.536 -79.990 1.00 24.45 348 SER A CA 1
ATOM 2618 C C . SER A 1 314 ? 19.289 -18.780 -79.996 1.00 25.69 348 SER A C 1
ATOM 2619 O O . SER A 1 314 ? 19.788 -19.847 -80.155 1.00 23.13 348 SER A O 1
ATOM 2622 N N . HIS A 1 315 ? 17.972 -18.644 -79.864 1.00 23.60 349 HIS A N 1
ATOM 2623 C CA . HIS A 1 315 ? 17.066 -19.781 -80.120 1.00 21.91 349 HIS A CA 1
ATOM 2624 C C . HIS A 1 315 ? 16.246 -19.609 -81.399 1.00 22.01 349 HIS A C 1
ATOM 2625 O O . HIS A 1 315 ? 15.188 -20.298 -81.591 1.00 21.85 349 HIS A O 1
ATOM 2632 N N . LEU A 1 316 ? 16.735 -18.720 -82.260 1.00 21.53 350 LEU A N 1
ATOM 2633 C CA . LEU A 1 316 ? 16.167 -18.616 -83.634 1.00 22.00 350 LEU A CA 1
ATOM 2634 C C . LEU A 1 316 ? 16.752 -19.676 -84.515 1.00 20.69 350 LEU A C 1
ATOM 2635 O O . LEU A 1 316 ? 17.877 -20.071 -84.317 1.00 17.52 350 LEU A O 1
ATOM 2640 N N . THR A 1 317 ? 15.974 -20.120 -85.465 1.00 22.37 351 THR A N 1
ATOM 2641 C CA . THR A 1 317 ? 16.520 -20.919 -86.595 1.00 26.13 351 THR A CA 1
ATOM 2642 C C . THR A 1 317 ? 17.735 -20.253 -87.223 1.00 24.42 351 THR A C 1
ATOM 2643 O O . THR A 1 317 ? 17.891 -19.041 -87.207 1.00 22.28 351 THR A O 1
ATOM 2647 N N . LYS A 1 318 ? 18.650 -21.058 -87.721 1.00 26.77 352 LYS A N 1
ATOM 2648 C CA . LYS A 1 318 ? 19.775 -20.550 -88.579 1.00 28.31 352 LYS A CA 1
ATOM 2649 C C . LYS A 1 318 ? 19.374 -19.523 -89.619 1.00 26.84 352 LYS A C 1
ATOM 2650 O O . LYS A 1 318 ? 20.089 -18.551 -89.784 1.00 24.23 352 LYS A O 1
ATOM 2656 N N . ASP A 1 319 ? 18.286 -19.787 -90.339 1.00 25.34 353 ASP A N 1
ATOM 2657 C CA . ASP A 1 319 ? 17.829 -18.871 -91.342 1.00 27.68 353 ASP A CA 1
ATOM 2658 C C . ASP A 1 319 ? 17.379 -17.547 -90.760 1.00 23.83 353 ASP A C 1
ATOM 2659 O O . ASP A 1 319 ? 17.723 -16.523 -91.347 1.00 25.18 353 ASP A O 1
ATOM 2664 N N . PHE A 1 320 ? 16.675 -17.563 -89.621 1.00 20.63 354 PHE A N 1
ATOM 2665 C CA . PHE A 1 320 ? 16.280 -16.296 -88.959 1.00 21.93 354 PHE A CA 1
ATOM 2666 C C . PHE A 1 320 ? 17.476 -15.577 -88.396 1.00 21.19 354 PHE A C 1
ATOM 2667 O O . PHE A 1 320 ? 17.509 -14.304 -88.403 1.00 20.42 354 PHE A O 1
ATOM 2675 N N . GLN A 1 321 ? 18.477 -16.341 -87.887 1.00 20.72 355 GLN A N 1
ATOM 2676 C CA . GLN A 1 321 ? 19.760 -15.683 -87.420 1.00 21.51 355 GLN A CA 1
ATOM 2677 C C . GLN A 1 321 ? 20.451 -14.926 -88.537 1.00 21.15 355 GLN A C 1
ATOM 2678 O O . GLN A 1 321 ? 20.931 -13.773 -88.364 1.00 20.58 355 GLN A O 1
ATOM 2684 N N . LYS A 1 322 ? 20.451 -15.567 -89.708 1.00 22.99 356 LYS A N 1
ATOM 2685 C CA . LYS A 1 322 ? 21.080 -15.006 -90.900 1.00 22.98 356 LYS A CA 1
ATOM 2686 C C . LYS A 1 322 ? 20.363 -13.773 -91.344 1.00 22.97 356 LYS A C 1
ATOM 2687 O O . LYS A 1 322 ? 21.011 -12.763 -91.673 1.00 20.12 356 LYS A O 1
ATOM 2693 N N . GLU A 1 323 ? 19.031 -13.853 -91.415 1.00 21.82 357 GLU A N 1
ATOM 2694 C CA . GLU A 1 323 ? 18.210 -12.639 -91.723 1.00 21.81 357 GLU A CA 1
ATOM 2695 C C . GLU A 1 323 ? 18.476 -11.491 -90.769 1.00 21.66 357 GLU A C 1
ATOM 2696 O O . GLU A 1 323 ? 18.570 -10.345 -91.190 1.00 20.55 357 GLU A O 1
ATOM 2702 N N . SER A 1 324 ? 18.602 -11.800 -89.458 1.00 21.40 358 SER A N 1
ATOM 2703 C CA . SER A 1 324 ? 18.898 -10.786 -88.482 1.00 22.60 358 SER A CA 1
ATOM 2704 C C . SER A 1 324 ? 20.299 -10.208 -88.657 1.00 22.24 358 SER A C 1
ATOM 2705 O O . SER A 1 324 ? 20.463 -9.011 -88.608 1.00 22.49 358 SER A O 1
ATOM 2708 N N . LEU A 1 325 ? 21.304 -11.059 -88.811 1.00 23.36 359 LEU A N 1
ATOM 2709 C CA . LEU A 1 325 ? 22.671 -10.584 -89.146 1.00 25.99 359 LEU A CA 1
ATOM 2710 C C . LEU A 1 325 ? 22.813 -9.677 -90.379 1.00 25.88 359 LEU A C 1
ATOM 2711 O O . LEU A 1 325 ? 23.615 -8.694 -90.374 1.00 22.66 359 LEU A O 1
ATOM 2716 N N . SER A 1 326 ? 22.089 -10.026 -91.446 1.00 21.14 360 SER A N 1
ATOM 2717 C CA . SER A 1 326 ? 22.102 -9.211 -92.623 1.00 22.24 360 SER A CA 1
ATOM 2718 C C . SER A 1 326 ? 21.561 -7.831 -92.293 1.00 23.12 360 SER A C 1
ATOM 2719 O O . SER A 1 326 ? 22.134 -6.796 -92.694 1.00 21.68 360 SER A O 1
ATOM 2722 N N . MET A 1 327 ? 20.478 -7.784 -91.537 1.00 24.31 361 MET A N 1
ATOM 2723 C CA . MET A 1 327 ? 19.922 -6.466 -91.127 1.00 28.16 361 MET A CA 1
ATOM 2724 C C . MET A 1 327 ? 20.805 -5.632 -90.192 1.00 28.35 361 MET A C 1
ATOM 2725 O O . MET A 1 327 ? 20.843 -4.404 -90.337 1.00 27.98 361 MET A O 1
ATOM 2730 N N . ASP A 1 328 ? 21.545 -6.291 -89.310 1.00 26.79 362 ASP A N 1
ATOM 2731 C CA . ASP A 1 328 ? 22.529 -5.621 -88.456 1.00 32.95 362 ASP A CA 1
ATOM 2732 C C . ASP A 1 328 ? 23.611 -4.944 -89.306 1.00 36.31 362 ASP A C 1
ATOM 2733 O O . ASP A 1 328 ? 24.119 -3.917 -88.939 1.00 40.55 362 ASP A O 1
ATOM 2738 N N . MET A 1 329 ? 23.900 -5.487 -90.474 1.00 35.81 363 MET A N 1
ATOM 2739 C CA . MET A 1 329 ? 24.899 -4.914 -91.384 1.00 37.79 363 MET A CA 1
ATOM 2740 C C . MET A 1 329 ? 24.424 -3.852 -92.372 1.00 39.96 363 MET A C 1
ATOM 2741 O O . MET A 1 329 ? 25.163 -3.508 -93.275 1.00 45.40 363 MET A O 1
ATOM 2746 N N . GLU A 1 330 ? 23.235 -3.282 -92.204 1.00 37.19 364 GLU A N 1
ATOM 2747 C CA . GLU A 1 330 ? 22.707 -2.305 -93.179 1.00 38.19 364 GLU A CA 1
ATOM 2748 C C . GLU A 1 330 ? 23.144 -0.853 -92.933 1.00 40.15 364 GLU A C 1
ATOM 2749 O O . GLU A 1 330 ? 23.214 -0.418 -91.781 1.00 40.60 364 GLU A O 1
ATOM 2755 N N . GLN B 2 2 ? 25.648 -9.818 -63.348 1.00 51.53 450 GLN B N 1
ATOM 2756 C CA . GLN B 2 2 ? 26.336 -8.650 -63.975 1.00 53.67 450 GLN B CA 1
ATOM 2757 C C . GLN B 2 2 ? 25.295 -7.684 -64.584 1.00 51.19 450 GLN B C 1
ATOM 2758 O O . GLN B 2 2 ? 25.391 -6.491 -64.373 1.00 47.39 450 GLN B O 1
ATOM 2764 N N . VAL B 2 3 ? 24.314 -8.211 -65.321 1.00 46.88 451 VAL B N 1
ATOM 2765 C CA . VAL B 2 3 ? 23.124 -7.414 -65.784 1.00 42.90 451 VAL B CA 1
ATOM 2766 C C . VAL B 2 3 ? 22.039 -7.295 -64.676 1.00 37.38 451 VAL B C 1
ATOM 2767 O O . VAL B 2 3 ? 21.805 -8.257 -63.910 1.00 36.51 451 VAL B O 1
ATOM 2771 N N . HIS B 2 4 ? 21.332 -6.155 -64.658 1.00 32.27 452 HIS B N 1
ATOM 2772 C CA . HIS B 2 4 ? 20.278 -5.888 -63.665 1.00 32.11 452 HIS B CA 1
ATOM 2773 C C . HIS B 2 4 ? 18.960 -5.588 -64.346 1.00 29.63 452 HIS B C 1
ATOM 2774 O O . HIS B 2 4 ? 18.826 -4.538 -64.940 1.00 28.38 452 HIS B O 1
ATOM 2781 N N . LEU B 2 5 ? 18.015 -6.528 -64.303 1.00 27.86 453 LEU B N 1
ATOM 2782 C CA . LEU B 2 5 ? 16.624 -6.297 -64.755 1.00 30.89 453 LEU B CA 1
ATOM 2783 C C . LEU B 2 5 ? 15.746 -5.629 -63.707 1.00 26.78 453 LEU B C 1
ATOM 2784 O O . LEU B 2 5 ? 15.944 -5.818 -62.505 1.00 27.09 453 LEU B O 1
ATOM 2789 N N . THR B 2 6 ? 14.716 -4.896 -64.134 1.00 28.30 454 THR B N 1
ATOM 2790 C CA . THR B 2 6 ? 13.704 -4.418 -63.163 1.00 26.65 454 THR B CA 1
ATOM 2791 C C . THR B 2 6 ? 12.901 -5.591 -62.663 1.00 25.95 454 THR B C 1
ATOM 2792 O O . THR B 2 6 ? 12.805 -6.597 -63.342 1.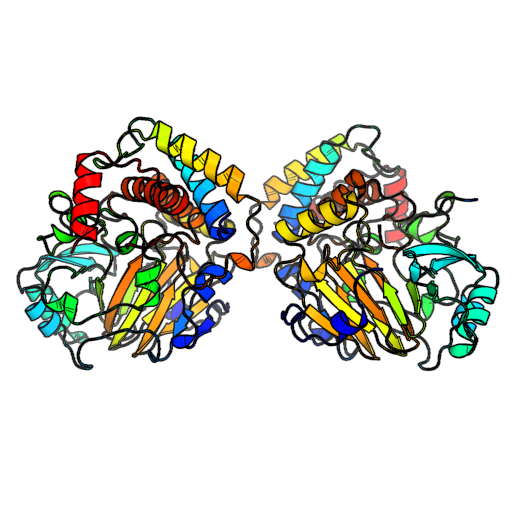00 21.89 454 THR B O 1
ATOM 2796 N N . HIS B 2 7 ? 12.332 -5.442 -61.474 1.00 26.05 455 HIS B N 1
ATOM 2797 C CA . HIS B 2 7 ? 11.430 -6.399 -60.898 1.00 28.61 455 HIS B CA 1
ATOM 2798 C C . HIS B 2 7 ? 10.170 -6.532 -61.738 1.00 26.52 455 HIS B C 1
ATOM 2799 O O . HIS B 2 7 ? 9.570 -7.593 -61.805 1.00 25.60 455 HIS B O 1
ATOM 2806 N N . PHE B 2 8 ? 9.731 -5.438 -62.336 1.00 24.30 456 PHE B N 1
ATOM 2807 C CA . PHE B 2 8 ? 8.639 -5.529 -63.347 1.00 23.47 456 PHE B CA 1
ATOM 2808 C C . PHE B 2 8 ? 8.945 -6.572 -64.415 1.00 23.52 456 PHE B C 1
ATOM 2809 O O . PHE B 2 8 ? 8.133 -7.443 -64.695 1.00 23.13 456 PHE B O 1
ATOM 2817 N N . GLU B 2 9 ? 10.147 -6.509 -64.968 1.00 22.10 457 GLU B N 1
ATOM 2818 C CA . GLU B 2 9 ? 10.557 -7.454 -66.004 1.00 25.10 457 GLU B CA 1
ATOM 2819 C C . GLU B 2 9 ? 10.781 -8.854 -65.496 1.00 24.79 457 GLU B C 1
ATOM 2820 O O . GLU B 2 9 ? 10.418 -9.828 -66.188 1.00 23.26 457 GLU B O 1
ATOM 2826 N N . LEU B 2 10 ? 11.390 -8.983 -64.324 1.00 24.42 458 LEU B N 1
ATOM 2827 C CA . LEU B 2 10 ? 11.586 -10.301 -63.739 1.00 26.68 458 LEU B CA 1
ATOM 2828 C C . LEU B 2 10 ? 10.301 -11.011 -63.416 1.00 25.93 458 LEU B C 1
ATOM 2829 O O . LEU B 2 10 ? 10.147 -12.236 -63.673 1.00 25.49 458 LEU B O 1
ATOM 2834 N N . GLU B 2 11 ? 9.377 -10.281 -62.823 1.00 24.54 459 GLU B N 1
ATOM 2835 C CA . GLU B 2 11 ? 8.075 -10.866 -62.535 1.00 27.69 459 GLU B CA 1
ATOM 2836 C C . GLU B 2 11 ? 7.395 -11.281 -63.881 1.00 25.45 459 GLU B C 1
ATOM 2837 O O . GLU B 2 11 ? 6.835 -12.392 -64.010 1.00 24.35 459 GLU B O 1
ATOM 2843 N N . GLY B 2 12 ? 7.420 -10.345 -64.839 1.00 22.85 460 GLY B N 1
ATOM 2844 C CA . GLY B 2 12 ? 6.805 -10.535 -66.181 1.00 22.75 460 GLY B CA 1
ATOM 2845 C C . GLY B 2 12 ? 7.333 -11.753 -66.907 1.00 20.22 460 GLY B C 1
ATOM 2846 O O . GLY B 2 12 ? 6.587 -12.583 -67.429 1.00 19.36 460 GLY B O 1
ATOM 2847 N N . LEU B 2 13 ? 8.630 -11.889 -66.905 1.00 20.33 461 LEU B N 1
ATOM 2848 C CA . LEU B 2 13 ? 9.230 -12.950 -67.633 1.00 23.44 461 LEU B CA 1
ATOM 2849 C C . LEU B 2 13 ? 8.925 -14.307 -66.982 1.00 23.04 461 LEU B C 1
ATOM 2850 O O . LEU B 2 13 ? 8.755 -15.299 -67.733 1.00 22.84 461 LEU B O 1
ATOM 2855 N N . ARG B 2 14 ? 8.873 -14.371 -65.654 1.00 22.77 462 ARG B N 1
ATOM 2856 C CA . ARG B 2 14 ? 8.489 -15.633 -64.974 1.00 26.16 462 ARG B CA 1
ATOM 2857 C C . ARG B 2 14 ? 7.038 -15.970 -65.309 1.00 21.99 462 ARG B C 1
ATOM 2858 O O . ARG B 2 14 ? 6.732 -17.114 -65.531 1.00 21.03 462 ARG B O 1
ATOM 2866 N N . CYS B 2 15 ? 6.143 -14.979 -65.331 1.00 20.72 463 CYS B N 1
ATOM 2867 C CA . CYS B 2 15 ? 4.769 -15.245 -65.802 1.00 24.09 463 CYS B CA 1
ATOM 2868 C C . CYS B 2 15 ? 4.740 -15.749 -67.239 1.00 21.57 463 CYS B C 1
ATOM 2869 O O . CYS B 2 15 ? 4.047 -16.727 -67.561 1.00 20.42 463 CYS B O 1
ATOM 2872 N N . LEU B 2 16 ? 5.536 -15.122 -68.091 1.00 19.25 464 LEU B N 1
ATOM 2873 C CA . LEU B 2 16 ? 5.542 -15.461 -69.475 1.00 20.18 464 LEU B CA 1
ATOM 2874 C C . LEU B 2 16 ? 6.042 -16.947 -69.729 1.00 20.97 464 LEU B C 1
ATOM 2875 O O . LEU B 2 16 ? 5.461 -17.696 -70.557 1.00 18.61 464 LEU B O 1
ATOM 2880 N N . VAL B 2 17 ? 7.130 -17.294 -69.070 1.00 20.77 465 VAL B N 1
ATOM 2881 C CA . VAL B 2 17 ? 7.705 -18.612 -69.228 1.00 23.82 465 VAL B CA 1
ATOM 2882 C C . VAL B 2 17 ? 6.728 -19.686 -68.737 1.00 23.29 465 VAL B C 1
ATOM 2883 O O . VAL B 2 17 ? 6.523 -20.716 -69.433 1.00 24.02 465 VAL B O 1
ATOM 2887 N N . ASP B 2 18 ? 6.144 -19.448 -67.563 1.00 26.00 466 ASP B N 1
ATOM 2888 C CA . ASP B 2 18 ? 5.170 -20.359 -66.949 1.00 30.03 466 ASP B CA 1
ATOM 2889 C C . ASP B 2 18 ? 3.956 -20.504 -67.909 1.00 27.35 466 ASP B C 1
ATOM 2890 O O . ASP B 2 18 ? 3.496 -21.602 -68.192 1.00 22.90 466 ASP B O 1
ATOM 2895 N N . LYS B 2 19 ? 3.465 -19.374 -68.414 1.00 23.38 467 LYS B N 1
ATOM 2896 C CA . LYS B 2 19 ? 2.393 -19.391 -69.405 1.00 25.69 467 LYS B CA 1
ATOM 2897 C C . LYS B 2 19 ? 2.709 -20.247 -70.672 1.00 24.17 467 LYS B C 1
ATOM 2898 O O . LYS B 2 19 ? 1.998 -21.217 -70.963 1.00 24.00 467 LYS B O 1
ATOM 2904 N N . LEU B 2 20 ? 3.806 -19.957 -71.362 1.00 18.54 468 LEU B N 1
ATOM 2905 C CA . LEU B 2 20 ? 4.050 -20.601 -72.618 1.00 19.77 468 LEU B CA 1
ATOM 2906 C C . LEU B 2 20 ? 4.391 -22.047 -72.449 1.00 22.25 468 LEU B C 1
ATOM 2907 O O . LEU B 2 20 ? 4.034 -22.876 -73.278 1.00 21.82 468 LEU B O 1
ATOM 2912 N N . GLU B 2 21 ? 5.093 -22.356 -71.375 1.00 23.08 469 GLU B N 1
ATOM 2913 C CA . GLU B 2 21 ? 5.422 -23.729 -71.112 1.00 26.97 469 GLU B CA 1
ATOM 2914 C C . GLU B 2 21 ? 4.214 -24.634 -70.849 1.00 24.91 469 GLU B C 1
ATOM 2915 O O . GLU B 2 21 ? 4.291 -25.826 -71.177 1.00 28.07 469 GLU B O 1
ATOM 2921 N N . SER B 2 22 ? 3.170 -24.097 -70.242 1.00 24.11 470 SER B N 1
ATOM 2922 C CA . SER B 2 22 ? 1.971 -24.811 -69.833 1.00 27.10 470 SER B CA 1
ATOM 2923 C C . SER B 2 22 ? 0.834 -24.913 -70.855 1.00 26.99 470 SER B C 1
ATOM 2924 O O . SER B 2 22 ? -0.255 -25.415 -70.519 1.00 21.78 470 SER B O 1
ATOM 2927 N N . LEU B 2 23 ? 1.004 -24.306 -72.033 1.00 23.28 471 LEU B N 1
ATOM 2928 C CA . LEU B 2 23 ? 0.015 -24.394 -73.046 1.00 21.58 471 LEU B CA 1
ATOM 2929 C C . LEU B 2 23 ? 0.223 -25.718 -73.724 1.00 22.86 471 LEU B C 1
ATOM 2930 O O . LEU B 2 23 ? 1.379 -26.167 -73.900 1.00 24.56 471 LEU B O 1
ATOM 2935 N N . PRO B 2 24 ? -0.880 -26.350 -74.135 1.00 24.21 472 PRO B N 1
ATOM 2936 C CA . PRO B 2 24 ? -0.780 -27.566 -74.914 1.00 25.40 472 PRO B CA 1
ATOM 2937 C C . PRO B 2 24 ? -0.324 -27.241 -76.360 1.00 25.75 472 PRO B C 1
ATOM 2938 O O . PRO B 2 24 ? -0.432 -26.062 -76.829 1.00 20.98 472 PRO B O 1
ATOM 2942 N N . LEU B 2 25 ? 0.144 -28.265 -77.069 1.00 26.88 473 LEU B N 1
ATOM 2943 C CA . LEU B 2 25 ? 0.768 -28.087 -78.427 1.00 32.51 473 LEU B CA 1
ATOM 2944 C C . LEU B 2 25 ? -0.098 -27.313 -79.391 1.00 30.96 473 LEU B C 1
ATOM 2945 O O . LEU B 2 25 ? 0.365 -26.350 -79.992 1.00 33.56 473 LEU B O 1
ATOM 2950 N N . HIS B 2 26 ? -1.373 -27.670 -79.441 1.00 28.50 474 HIS B N 1
ATOM 2951 C CA . HIS B 2 26 ? -2.333 -26.966 -80.293 1.00 28.29 474 HIS B CA 1
ATOM 2952 C C . HIS B 2 26 ? -2.670 -25.533 -79.912 1.00 28.38 474 HIS B C 1
ATOM 2953 O O . HIS B 2 26 ? -3.421 -24.888 -80.647 1.00 29.20 474 HIS B O 1
ATOM 2960 N N . LYS B 2 27 ? -2.180 -25.028 -78.777 1.00 26.22 475 LYS B N 1
ATOM 2961 C CA . LYS B 2 27 ? -2.387 -23.600 -78.411 1.00 26.26 475 LYS B CA 1
ATOM 2962 C C . LYS B 2 27 ? -1.066 -22.856 -78.195 1.00 27.44 475 LYS B C 1
ATOM 2963 O O . LYS B 2 27 ? -1.098 -21.675 -77.979 1.00 24.48 475 LYS B O 1
ATOM 2969 N N . LYS B 2 28 ? 0.063 -23.551 -78.227 1.00 25.07 476 LYS B N 1
ATOM 2970 C CA . LYS B 2 28 ? 1.385 -22.961 -77.926 1.00 27.05 476 LYS B CA 1
ATOM 2971 C C . LYS B 2 28 ? 1.826 -21.885 -78.933 1.00 25.38 476 LYS B C 1
ATOM 2972 O O . LYS B 2 28 ? 2.516 -20.937 -78.577 1.00 20.85 476 LYS B O 1
ATOM 2978 N N . CYS B 2 29 ? 1.430 -22.065 -80.193 1.00 23.22 477 CYS B N 1
ATOM 2979 C CA . CYS B 2 29 ? 1.726 -21.128 -81.276 1.00 24.89 477 CYS B CA 1
ATOM 2980 C C . CYS B 2 29 ? 3.229 -20.825 -81.356 1.00 22.97 477 CYS B C 1
ATOM 2981 O O . CYS B 2 29 ? 3.634 -19.669 -81.387 1.00 22.46 477 CYS B O 1
ATOM 2984 N N . VAL B 2 30 ? 4.072 -21.860 -81.357 1.00 21.17 478 VAL B N 1
ATOM 2985 C CA . VAL B 2 30 ? 5.505 -21.630 -81.471 1.00 21.09 478 VAL B CA 1
ATOM 2986 C C . VAL B 2 30 ? 5.725 -21.052 -82.865 1.00 20.40 478 VAL B C 1
ATOM 2987 O O . VAL B 2 30 ? 5.260 -21.625 -83.813 1.00 19.43 478 VAL B O 1
ATOM 2991 N N . PRO B 2 31 ? 6.392 -19.873 -82.993 1.00 19.98 479 PRO B N 1
ATOM 2992 C CA . PRO B 2 31 ? 6.482 -19.326 -84.322 1.00 18.57 479 PRO B CA 1
ATOM 2993 C C . PRO B 2 31 ? 7.546 -19.974 -85.176 1.00 20.64 479 PRO B C 1
ATOM 2994 O O . PRO B 2 31 ? 8.480 -20.673 -84.688 1.00 20.46 479 PRO B O 1
ATOM 2998 N N . THR B 2 32 ? 7.444 -19.688 -86.452 1.00 21.26 480 THR B N 1
ATOM 2999 C CA . THR B 2 32 ? 8.330 -20.313 -87.424 1.00 25.58 480 THR B CA 1
ATOM 3000 C C . THR B 2 32 ? 9.831 -19.930 -87.208 1.00 24.71 480 THR B C 1
ATOM 3001 O O . THR B 2 32 ? 10.730 -20.715 -87.449 1.00 25.94 480 THR B O 1
ATOM 3005 N N . GLY B 2 33 ? 10.132 -18.756 -86.709 1.00 20.57 481 GLY B N 1
ATOM 3006 C CA . GLY B 2 33 ? 11.533 -18.471 -86.415 1.00 22.97 481 GLY B CA 1
ATOM 3007 C C . GLY B 2 33 ? 12.240 -19.182 -85.266 1.00 24.19 481 GLY B C 1
ATOM 3008 O O . GLY B 2 33 ? 13.443 -19.005 -85.107 1.00 22.87 481 GLY B O 1
ATOM 3009 N N . ILE B 2 34 ? 11.494 -19.900 -84.404 1.00 24.63 482 ILE B N 1
ATOM 3010 C CA . ILE B 2 34 ? 12.044 -20.467 -83.215 1.00 24.00 482 ILE B CA 1
ATOM 3011 C C . ILE B 2 34 ? 12.523 -21.888 -83.465 1.00 24.11 482 ILE B C 1
ATOM 3012 O O . ILE B 2 34 ? 11.801 -22.673 -83.985 1.00 24.55 482 ILE B O 1
ATOM 3017 N N . GLU B 2 35 ? 13.711 -22.201 -82.994 1.00 25.66 483 GLU B N 1
ATOM 3018 C CA . GLU B 2 35 ? 14.326 -23.482 -83.248 1.00 30.65 483 GLU B CA 1
ATOM 3019 C C . GLU B 2 35 ? 13.787 -24.511 -82.230 1.00 33.73 483 GLU B C 1
ATOM 3020 O O . GLU B 2 35 ? 12.778 -25.171 -82.490 1.00 32.92 483 GLU B O 1
ATOM 3026 N N . ASP B 2 36 ? 14.413 -24.585 -81.056 1.00 31.31 484 ASP B N 1
ATOM 3027 C CA . ASP B 2 36 ? 13.989 -25.510 -80.019 1.00 30.92 484 ASP B CA 1
ATOM 3028 C C . ASP B 2 36 ? 13.356 -24.781 -78.827 1.00 25.13 484 ASP B C 1
ATOM 3029 O O . ASP B 2 36 ? 14.058 -24.294 -77.996 1.00 23.54 484 ASP B O 1
ATOM 3034 N N . GLU B 2 37 ? 12.026 -24.734 -78.803 1.00 26.31 485 GLU B N 1
ATOM 3035 C CA . GLU B 2 37 ? 11.278 -23.989 -77.801 1.00 29.24 485 GLU B CA 1
ATOM 3036 C C . GLU B 2 37 ? 11.491 -24.580 -76.377 1.00 26.58 485 GLU B C 1
ATOM 3037 O O . GLU B 2 37 ? 11.561 -23.838 -75.428 1.00 25.76 485 GLU B O 1
ATOM 3043 N N . ASP B 2 38 ? 11.656 -25.886 -76.252 1.00 28.50 486 ASP B N 1
ATOM 3044 C CA . ASP B 2 38 ? 12.016 -26.466 -74.920 1.00 28.12 486 ASP B CA 1
ATOM 3045 C C . ASP B 2 38 ? 13.366 -25.988 -74.382 1.00 27.75 486 ASP B C 1
ATOM 3046 O O . ASP B 2 38 ? 13.480 -25.695 -73.199 1.00 30.39 486 ASP B O 1
ATOM 3051 N N . ALA B 2 39 ? 14.394 -25.900 -75.239 1.00 26.95 487 ALA B N 1
ATOM 3052 C CA . ALA B 2 39 ? 15.699 -25.389 -74.802 1.00 22.14 487 ALA B CA 1
ATOM 3053 C C . ALA B 2 39 ? 15.639 -23.868 -74.476 1.00 22.07 487 ALA B C 1
ATOM 3054 O O . ALA B 2 39 ? 16.280 -23.395 -73.568 1.00 20.80 487 ALA B O 1
ATOM 3056 N N . LEU B 2 40 ? 14.870 -23.117 -75.256 1.00 21.04 488 LEU B N 1
ATOM 3057 C CA . LEU B 2 40 ? 14.633 -21.686 -74.951 1.00 21.83 488 LEU B CA 1
ATOM 3058 C C . LEU B 2 40 ? 13.985 -21.527 -73.550 1.00 21.03 488 LEU B C 1
ATOM 3059 O O . LEU B 2 40 ? 14.413 -20.701 -72.752 1.00 23.71 488 LEU B O 1
ATOM 3064 N N . ILE B 2 41 ? 12.941 -22.297 -73.270 1.00 21.85 489 ILE B N 1
ATOM 3065 C CA . ILE B 2 41 ? 12.319 -22.301 -71.960 1.00 23.71 489 ILE B CA 1
ATOM 3066 C C . ILE B 2 41 ? 13.329 -22.624 -70.874 1.00 24.66 489 ILE B C 1
ATOM 3067 O O . ILE B 2 41 ? 13.399 -21.935 -69.861 1.00 22.96 489 ILE B O 1
ATOM 3072 N N . ALA B 2 42 ? 14.065 -23.721 -71.050 1.00 25.47 490 ALA B N 1
ATOM 3073 C CA . ALA B 2 42 ? 15.086 -24.126 -70.084 1.00 25.04 490 ALA B CA 1
ATOM 3074 C C . ALA B 2 42 ? 16.047 -22.995 -69.791 1.00 27.96 490 ALA B C 1
ATOM 3075 O O . ALA B 2 42 ? 16.406 -22.721 -68.618 1.00 28.75 490 ALA B O 1
ATOM 3077 N N . ASP B 2 43 ? 16.484 -22.333 -70.848 1.00 25.95 491 ASP B N 1
ATOM 3078 C CA . ASP B 2 43 ? 17.400 -21.186 -70.714 1.00 27.91 491 ASP B CA 1
ATOM 3079 C C . ASP B 2 43 ? 16.846 -19.940 -69.997 1.00 25.20 491 ASP B C 1
ATOM 3080 O O . ASP B 2 43 ? 17.566 -19.272 -69.235 1.00 22.12 491 ASP B O 1
ATOM 3085 N N . VAL B 2 44 ? 15.588 -19.625 -70.273 1.00 25.58 492 VAL B N 1
ATOM 3086 C CA . VAL B 2 44 ? 14.943 -18.521 -69.601 1.00 24.49 492 VAL B CA 1
ATOM 3087 C C . VAL B 2 44 ? 14.894 -18.848 -68.092 1.00 23.86 492 VAL B C 1
ATOM 3088 O O . VAL B 2 44 ? 15.099 -17.971 -67.291 1.00 26.05 492 VAL B O 1
ATOM 3092 N N . LYS B 2 45 ? 14.513 -20.075 -67.717 1.00 24.74 493 LYS B N 1
ATOM 3093 C CA . LYS B 2 45 ? 14.493 -20.484 -66.277 1.00 25.94 493 LYS B CA 1
ATOM 3094 C C . LYS B 2 45 ? 15.843 -20.292 -65.582 1.00 27.27 493 LYS B C 1
ATOM 3095 O O . LYS B 2 45 ? 15.919 -19.738 -64.464 1.00 26.84 493 LYS B O 1
ATOM 3101 N N . ILE B 2 46 ? 16.921 -20.701 -66.262 1.00 27.00 494 ILE B N 1
ATOM 3102 C CA . ILE B 2 46 ? 18.293 -20.514 -65.710 1.00 27.38 494 ILE B CA 1
ATOM 3103 C C . ILE B 2 46 ? 18.572 -19.041 -65.576 1.00 25.81 494 ILE B C 1
ATOM 3104 O O . ILE B 2 46 ? 18.982 -18.532 -64.534 1.00 29.41 494 ILE B O 1
ATOM 3109 N N . LEU B 2 47 ? 18.270 -18.322 -66.619 1.00 27.47 495 LEU B N 1
ATOM 3110 C CA . LEU B 2 47 ? 18.523 -16.900 -66.610 1.00 29.75 495 LEU B CA 1
ATOM 3111 C C . LEU B 2 47 ? 17.798 -16.149 -65.504 1.00 26.87 495 LEU B C 1
ATOM 3112 O O . LEU B 2 47 ? 18.384 -15.279 -64.876 1.00 27.72 495 LEU B O 1
ATOM 3117 N N . LEU B 2 48 ? 16.537 -16.473 -65.254 1.00 29.61 496 LEU B N 1
ATOM 3118 C CA . LEU B 2 48 ? 15.791 -15.808 -64.229 1.00 31.80 496 LEU B CA 1
ATOM 3119 C C . LEU B 2 48 ? 16.304 -16.112 -62.832 1.00 34.84 496 LEU B C 1
ATOM 3120 O O . LEU B 2 48 ? 16.237 -15.278 -61.964 1.00 33.87 496 LEU B O 1
ATOM 3125 N N . GLU B 2 49 ? 16.852 -17.297 -62.629 1.00 38.40 497 GLU B N 1
ATOM 3126 C CA . GLU B 2 49 ? 17.486 -17.632 -61.342 1.00 39.77 497 GLU B CA 1
ATOM 3127 C C . GLU B 2 49 ? 18.738 -16.778 -61.146 1.00 37.06 497 GLU B C 1
ATOM 3128 O O . GLU B 2 49 ? 18.928 -16.171 -60.130 1.00 35.56 497 GLU B O 1
ATOM 3134 N N . GLU B 2 50 ? 19.571 -16.719 -62.158 1.00 33.00 498 GLU B N 1
ATOM 3135 C CA . GLU B 2 50 ? 20.760 -15.915 -62.092 1.00 34.22 498 GLU B CA 1
ATOM 3136 C C . GLU B 2 50 ? 20.496 -14.409 -61.990 1.00 32.53 498 GLU B C 1
ATOM 3137 O O . GLU B 2 50 ? 21.293 -13.716 -61.427 1.00 32.35 498 GLU B O 1
ATOM 3143 N N . LEU B 2 51 ? 19.389 -13.913 -62.525 1.00 29.41 499 LEU B N 1
ATOM 3144 C CA . LEU B 2 51 ? 19.016 -12.493 -62.411 1.00 28.02 499 LEU B CA 1
ATOM 3145 C C . LEU B 2 51 ? 18.132 -12.114 -61.254 1.00 28.35 499 LEU B C 1
ATOM 3146 O O . LEU B 2 51 ? 17.795 -10.903 -61.122 1.00 26.42 499 LEU B O 1
ATOM 3151 N N . ALA B 2 52 ? 17.782 -13.099 -60.404 1.00 29.02 500 ALA B N 1
ATOM 3152 C CA . ALA B 2 52 ? 16.844 -12.897 -59.315 1.00 33.18 500 ALA B CA 1
ATOM 3153 C C . ALA B 2 52 ? 17.334 -11.866 -58.311 1.00 34.88 500 ALA B C 1
ATOM 3154 O O . ALA B 2 52 ? 16.526 -11.132 -57.814 1.00 38.76 500 ALA B O 1
ATOM 3156 N N . SER B 2 53 ? 18.663 -11.732 -58.146 1.00 35.09 501 SER B N 1
ATOM 3157 C CA . SER B 2 53 ? 19.278 -10.711 -57.301 1.00 38.30 501 SER B CA 1
ATOM 3158 C C . SER B 2 53 ? 19.549 -9.384 -57.963 1.00 37.67 501 SER B C 1
ATOM 3159 O O . SER B 2 53 ? 20.391 -8.640 -57.483 1.00 32.90 501 SER B O 1
ATOM 3162 N N . SER B 2 54 ? 18.897 -9.080 -59.077 1.00 35.61 502 SER B N 1
ATOM 3163 C CA . SER B 2 54 ? 19.028 -7.769 -59.665 1.00 34.13 502 SER B CA 1
ATOM 3164 C C . SER B 2 54 ? 18.783 -6.691 -58.619 1.00 32.83 502 SER B C 1
ATOM 3165 O O . SER B 2 54 ? 17.829 -6.728 -57.867 1.00 35.12 502 SER B O 1
ATOM 3168 N N . ASP B 2 55 ? 19.713 -5.772 -58.587 1.00 33.68 503 ASP B N 1
ATOM 3169 C CA . ASP B 2 55 ? 19.650 -4.547 -57.835 1.00 35.18 503 ASP B CA 1
ATOM 3170 C C . ASP B 2 55 ? 18.617 -3.590 -58.485 1.00 35.67 503 ASP B C 1
ATOM 3171 O O . ASP B 2 55 ? 18.833 -3.096 -59.577 1.00 36.12 503 ASP B O 1
ATOM 3176 N N . PRO B 2 56 ? 17.487 -3.322 -57.807 1.00 39.13 504 PRO B N 1
ATOM 3177 C CA . PRO B 2 56 ? 16.545 -2.384 -58.415 1.00 37.24 504 PRO B CA 1
ATOM 3178 C C . PRO B 2 56 ? 17.128 -1.024 -58.775 1.00 34.65 504 PRO B C 1
ATOM 3179 O O . PRO B 2 56 ? 16.707 -0.468 -59.756 1.00 36.51 504 PRO B O 1
ATOM 3183 N N . LYS B 2 57 ? 18.123 -0.508 -58.060 1.00 36.19 505 LYS B N 1
ATOM 3184 C CA . LYS B 2 57 ? 18.697 0.828 -58.437 1.00 36.79 505 LYS B CA 1
ATOM 3185 C C . LYS B 2 57 ? 19.447 0.780 -59.733 1.00 31.63 505 LYS B C 1
ATOM 3186 O O . LYS B 2 57 ? 19.278 1.628 -60.610 1.00 32.82 505 LYS B O 1
ATOM 3192 N N . LEU B 2 58 ? 20.275 -0.232 -59.871 1.00 28.50 506 LEU B N 1
ATOM 3193 C CA . LEU B 2 58 ? 21.139 -0.320 -60.996 1.00 30.51 506 LEU B CA 1
ATOM 3194 C C . LEU B 2 58 ? 20.403 -0.673 -62.278 1.00 29.78 506 LEU B C 1
ATOM 3195 O O . LEU B 2 58 ? 20.902 -0.409 -63.350 1.00 31.36 506 LEU B O 1
ATOM 3200 N N . ALA B 2 59 ? 19.230 -1.290 -62.174 1.00 31.67 507 ALA B N 1
ATOM 3201 C CA . ALA B 2 59 ? 18.405 -1.580 -63.334 1.00 28.47 507 ALA B CA 1
ATOM 3202 C C . ALA B 2 59 ? 17.836 -0.286 -63.961 1.00 30.53 507 ALA B C 1
ATOM 3203 O O . ALA B 2 59 ? 17.470 -0.267 -65.175 1.00 26.89 507 ALA B O 1
ATOM 3205 N N . LEU B 2 60 ? 17.782 0.813 -63.206 1.00 28.33 508 LEU B N 1
ATOM 3206 C CA . LEU B 2 60 ? 17.161 2.061 -63.743 1.00 30.17 508 LEU B CA 1
ATOM 3207 C C . LEU B 2 60 ? 18.101 2.837 -64.638 1.00 31.42 508 LEU B C 1
ATOM 3208 O O . LEU B 2 60 ? 18.389 4.002 -64.392 1.00 33.76 508 LEU B O 1
ATOM 3213 N N . THR B 2 61 ? 18.495 2.198 -65.720 1.00 28.96 509 THR B N 1
ATOM 3214 C CA . THR B 2 61 ? 19.485 2.714 -66.672 1.00 31.28 509 THR B CA 1
ATOM 3215 C C . THR B 2 61 ? 19.002 3.731 -67.666 1.00 28.49 509 THR B C 1
ATOM 3216 O O . THR B 2 61 ? 19.805 4.401 -68.323 1.00 27.31 509 THR B O 1
ATOM 3220 N N . GLY B 2 62 ? 17.693 3.812 -67.840 1.00 27.48 510 GLY B N 1
ATOM 3221 C CA . GLY B 2 62 ? 17.117 4.596 -68.911 1.00 22.73 510 GLY B CA 1
ATOM 3222 C C . GLY B 2 62 ? 17.313 4.053 -70.319 1.00 23.20 510 GLY B C 1
ATOM 3223 O O . GLY B 2 62 ? 17.101 4.770 -71.270 1.00 22.57 510 GLY B O 1
ATOM 3224 N N . VAL B 2 63 ? 17.710 2.792 -70.471 1.00 24.83 511 VAL B N 1
ATOM 3225 C CA . VAL B 2 63 ? 17.912 2.190 -71.754 1.00 25.59 511 VAL B CA 1
ATOM 3226 C C . VAL B 2 63 ? 17.341 0.762 -71.679 1.00 26.17 511 VAL B C 1
ATOM 3227 O O . VAL B 2 63 ? 17.624 0.063 -70.722 1.00 25.98 511 VAL B O 1
ATOM 3231 N N . PRO B 2 64 ? 16.496 0.343 -72.650 1.00 25.21 512 PRO B N 1
ATOM 3232 C CA . PRO B 2 64 ? 15.995 -1.024 -72.541 1.00 27.11 512 PRO B CA 1
ATOM 3233 C C . PRO B 2 64 ? 17.070 -2.071 -72.728 1.00 25.98 512 PRO B C 1
ATOM 3234 O O . PRO B 2 64 ? 18.033 -1.874 -73.476 1.00 25.55 512 PRO B O 1
ATOM 3238 N N . ILE B 2 65 ? 16.895 -3.176 -72.032 1.00 24.87 513 ILE B N 1
ATOM 3239 C CA . ILE B 2 65 ? 17.761 -4.344 -72.176 1.00 28.92 513 ILE B CA 1
ATOM 3240 C C . ILE B 2 65 ? 17.770 -4.830 -73.628 1.00 28.09 513 ILE B C 1
ATOM 3241 O O . ILE B 2 65 ? 18.793 -5.175 -74.164 1.00 28.59 513 ILE B O 1
ATOM 3246 N N . VAL B 2 66 ? 16.604 -4.881 -74.238 1.00 25.42 514 VAL B N 1
ATOM 3247 C CA . VAL B 2 66 ? 16.457 -5.425 -75.560 1.00 25.27 514 VAL B CA 1
ATOM 3248 C C . VAL B 2 66 ? 16.388 -4.273 -76.557 1.00 25.71 514 VAL B C 1
ATOM 3249 O O . VAL B 2 66 ? 15.457 -3.498 -76.526 1.00 23.97 514 VAL B O 1
ATOM 3253 N N . GLN B 2 67 ? 17.384 -4.200 -77.420 1.00 25.42 515 GLN B N 1
ATOM 3254 C CA . GLN B 2 67 ? 17.473 -3.199 -78.478 1.00 28.60 515 GLN B CA 1
ATOM 3255 C C . GLN B 2 67 ? 18.177 -3.875 -79.672 1.00 26.28 515 GLN B C 1
ATOM 3256 O O . GLN B 2 67 ? 18.976 -4.812 -79.507 1.00 25.67 515 GLN B O 1
ATOM 3262 N N . TRP B 2 68 ? 17.859 -3.426 -80.866 1.00 24.33 516 TRP B N 1
ATOM 3263 C CA . TRP B 2 68 ? 18.595 -3.865 -82.034 1.00 26.12 516 TRP B CA 1
ATOM 3264 C C . TRP B 2 68 ? 19.928 -3.076 -82.136 1.00 33.39 516 TRP B C 1
ATOM 3265 O O . TRP B 2 68 ? 19.901 -1.851 -81.966 1.00 31.58 516 TRP B O 1
ATOM 3276 N N . PRO B 2 69 ? 21.061 -3.768 -82.426 1.00 36.67 517 PRO B N 1
ATOM 3277 C CA . PRO B 2 69 ? 22.381 -3.179 -82.629 1.00 40.00 517 PRO B CA 1
ATOM 3278 C C . PRO B 2 69 ? 22.504 -2.670 -84.026 1.00 41.97 517 PRO B C 1
ATOM 3279 O O . PRO B 2 69 ? 21.804 -1.736 -84.393 1.00 46.71 517 PRO B O 1
ATOM 3283 N N . ALA C 3 1 ? -15.676 -13.979 -97.233 1.00 51.45 29 ALA C N 1
ATOM 3284 C CA . ALA C 3 1 ? -14.911 -12.718 -96.960 1.00 51.62 29 ALA C CA 1
ATOM 3285 C C . ALA C 3 1 ? -13.571 -13.080 -96.308 1.00 52.18 29 ALA C C 1
ATOM 3286 O O . ALA C 3 1 ? -13.549 -13.989 -95.444 1.00 52.69 29 ALA C O 1
ATOM 3288 N N . PRO C 3 2 ? -12.461 -12.390 -96.697 1.00 47.51 30 PRO C N 1
ATOM 3289 C CA . PRO C 3 2 ? -11.176 -12.667 -95.995 1.00 46.05 30 PRO C CA 1
ATOM 3290 C C . PRO C 3 2 ? -11.224 -12.337 -94.463 1.00 43.02 30 PRO C C 1
ATOM 3291 O O . PRO C 3 2 ? -11.885 -11.387 -94.039 1.00 44.06 30 PRO C O 1
ATOM 3295 N N . ALA C 3 3 ? -10.556 -13.156 -93.657 1.00 36.73 31 ALA C N 1
ATOM 3296 C CA . ALA C 3 3 ? -10.472 -12.937 -92.191 1.00 40.57 31 ALA C CA 1
ATOM 3297 C C . ALA C 3 3 ? -9.528 -11.767 -91.867 1.00 38.41 31 ALA C C 1
ATOM 3298 O O . ALA C 3 3 ? -8.501 -11.554 -92.536 1.00 34.27 31 ALA C O 1
ATOM 3300 N N . THR C 3 4 ? -9.894 -11.010 -90.848 1.00 37.08 32 THR C N 1
ATOM 3301 C CA . THR C 3 4 ? -9.108 -9.857 -90.411 1.00 35.16 32 THR C CA 1
ATOM 3302 C C . THR C 3 4 ? -8.626 -10.111 -88.965 1.00 34.03 32 THR C C 1
ATOM 3303 O O . THR C 3 4 ? -9.075 -11.063 -88.295 1.00 35.50 32 THR C O 1
ATOM 3307 N N . GLY C 3 5 ? -7.666 -9.309 -88.516 1.00 28.24 33 GLY C N 1
ATOM 3308 C CA . GLY C 3 5 ? -7.202 -9.353 -87.153 1.00 29.54 33 GLY C CA 1
ATOM 3309 C C . GLY C 3 5 ? -6.899 -7.931 -86.683 1.00 30.95 33 GLY C C 1
ATOM 3310 O O . GLY C 3 5 ? -6.730 -7.056 -87.519 1.00 28.89 33 GLY C O 1
ATOM 3311 N N . GLY C 3 6 ? -6.865 -7.693 -85.355 1.00 28.47 34 GLY C N 1
ATOM 3312 C CA . GLY C 3 6 ? -6.551 -6.350 -84.851 1.00 29.40 34 GLY C CA 1
ATOM 3313 C C . GLY C 3 6 ? -7.661 -5.323 -85.093 1.00 30.33 34 GLY C C 1
ATOM 3314 O O . GLY C 3 6 ? -7.388 -4.117 -85.297 1.00 28.42 34 GLY C O 1
ATOM 3315 N N . VAL C 3 7 ? -8.914 -5.811 -85.026 1.00 30.17 35 VAL C N 1
ATOM 3316 C CA . VAL C 3 7 ? -10.141 -4.983 -85.128 1.00 32.46 35 VAL C CA 1
ATOM 3317 C C . VAL C 3 7 ? -10.527 -4.556 -83.689 1.00 37.81 35 VAL C C 1
ATOM 3318 O O . VAL C 3 7 ? -10.780 -5.387 -82.828 1.00 31.03 35 VAL C O 1
ATOM 3322 N N . CYS C 3 8 ? -10.534 -3.250 -83.452 1.00 36.25 36 CYS C N 1
ATOM 3323 C CA . CYS C 3 8 ? -10.930 -2.654 -82.178 1.00 38.96 36 CYS C CA 1
ATOM 3324 C C . CYS C 3 8 ? -12.459 -2.512 -82.153 1.00 40.37 36 CYS C C 1
ATOM 3325 O O . CYS C 3 8 ? -13.022 -1.828 -83.021 1.00 41.86 36 CYS C O 1
ATOM 3328 N N . LYS C 3 9 ? -13.107 -3.200 -81.212 1.00 35.93 37 LYS C N 1
ATOM 3329 C CA . LYS C 3 9 ? -14.534 -3.025 -80.903 1.00 40.10 37 LYS C CA 1
ATOM 3330 C C . LYS C 3 9 ? -14.862 -3.711 -79.549 1.00 40.66 37 LYS C C 1
ATOM 3331 O O . LYS C 3 9 ? -14.284 -4.759 -79.277 1.00 36.64 37 LYS C O 1
ATOM 3337 N N . PRO C 3 10 ? -15.742 -3.127 -78.679 1.00 46.43 38 PRO C N 1
ATOM 3338 C CA . PRO C 3 10 ? -16.201 -3.870 -77.429 1.00 48.14 38 PRO C CA 1
ATOM 3339 C C . PRO C 3 10 ? -16.907 -5.276 -77.636 1.00 50.89 38 PRO C C 1
ATOM 3340 O O . PRO C 3 10 ? -17.495 -5.522 -78.707 1.00 44.61 38 PRO C O 1
ATOM 3344 N N . HIS C 3 11 ? -16.796 -6.156 -76.621 1.00 44.77 39 HIS C N 1
ATOM 3345 C CA . HIS C 3 11 ? -17.487 -7.487 -76.516 1.00 53.11 39 HIS C CA 1
ATOM 3346 C C . HIS C 3 11 ? -16.866 -8.581 -77.402 1.00 61.55 39 HIS C C 1
ATOM 3347 O O . HIS C 3 11 ? -17.201 -8.710 -78.591 1.00 71.49 39 HIS C O 1
ATOM 3349 N N . ARG D 1 2 ? 30.238 0.095 -34.576 1.00 49.07 36 ARG D N 1
ATOM 3350 C CA . ARG D 1 2 ? 29.869 0.543 -35.940 1.00 49.18 36 ARG D CA 1
ATOM 3351 C C . ARG D 1 2 ? 31.115 0.890 -36.762 1.00 53.20 36 ARG D C 1
ATOM 3352 O O . ARG D 1 2 ? 31.990 1.622 -36.278 1.00 56.16 36 ARG D O 1
ATOM 3360 N N . THR D 1 3 ? 31.201 0.345 -37.983 1.00 45.69 37 THR D N 1
ATOM 3361 C CA . THR D 1 3 ? 32.258 0.731 -38.951 1.00 45.00 37 THR D CA 1
ATOM 3362 C C . THR D 1 3 ? 31.724 1.624 -40.060 1.00 43.78 37 THR D C 1
ATOM 3363 O O . THR D 1 3 ? 32.489 2.074 -40.903 1.00 42.54 37 THR D O 1
ATOM 3367 N N . PHE D 1 4 ? 30.414 1.839 -40.093 1.00 41.16 38 PHE D N 1
ATOM 3368 C CA . PHE D 1 4 ? 29.846 2.887 -40.947 1.00 39.71 38 PHE D CA 1
ATOM 3369 C C . PHE D 1 4 ? 29.764 4.187 -40.168 1.00 39.87 38 PHE D C 1
ATOM 3370 O O . PHE D 1 4 ? 29.734 4.190 -38.935 1.00 41.68 38 PHE D O 1
ATOM 3378 N N . ASP D 1 5 ? 29.691 5.286 -40.894 1.00 39.36 39 ASP D N 1
ATOM 3379 C CA . ASP D 1 5 ? 29.875 6.599 -40.306 1.00 42.45 39 ASP D CA 1
ATOM 3380 C C . ASP D 1 5 ? 28.535 7.297 -40.219 1.00 41.17 39 ASP D C 1
ATOM 3381 O O . ASP D 1 5 ? 28.011 7.796 -41.222 1.00 40.83 39 ASP D O 1
ATOM 3386 N N . LEU D 1 6 ? 27.983 7.349 -39.006 1.00 39.85 40 LEU D N 1
ATOM 3387 C CA . LEU D 1 6 ? 26.611 7.818 -38.823 1.00 40.56 40 LEU D CA 1
ATOM 3388 C C . LEU D 1 6 ? 26.455 9.277 -39.291 1.00 40.75 40 LEU D C 1
ATOM 3389 O O . LEU D 1 6 ? 25.495 9.643 -39.992 1.00 33.08 40 LEU D O 1
ATOM 3394 N N . GLU D 1 7 ? 27.441 10.105 -38.957 1.00 41.80 41 GLU D N 1
ATOM 3395 C CA . GLU D 1 7 ? 27.422 11.507 -39.415 1.00 43.60 41 GLU D CA 1
ATOM 3396 C C . GLU D 1 7 ? 27.118 11.626 -40.935 1.00 37.65 41 GLU D C 1
ATOM 3397 O O . GLU D 1 7 ? 26.304 12.457 -41.379 1.00 36.00 41 GLU D O 1
ATOM 3403 N N . GLU D 1 8 ? 27.785 10.808 -41.741 1.00 34.56 42 GLU D N 1
ATOM 3404 C CA . GLU D 1 8 ? 27.524 10.782 -43.174 1.00 37.31 42 GLU D CA 1
ATOM 3405 C C . GLU D 1 8 ? 26.068 10.442 -43.539 1.00 33.37 42 GLU D C 1
ATOM 3406 O O . GLU D 1 8 ? 25.497 11.035 -44.420 1.00 32.32 42 GLU D O 1
ATOM 3412 N N . LYS D 1 9 ? 25.513 9.451 -42.864 1.00 30.80 43 LYS D N 1
ATOM 3413 C CA . LYS D 1 9 ? 24.121 9.045 -43.087 1.00 31.37 43 LYS D CA 1
ATOM 3414 C C . LYS D 1 9 ? 23.118 10.140 -42.770 1.00 28.67 43 LYS D C 1
ATOM 3415 O O . LYS D 1 9 ? 22.014 10.151 -43.319 1.00 28.78 43 LYS D O 1
ATOM 3421 N N . LEU D 1 10 ? 23.506 11.050 -41.872 1.00 31.67 44 LEU D N 1
ATOM 3422 C CA . LEU D 1 10 ? 22.672 12.212 -41.513 1.00 32.98 44 LEU D CA 1
ATOM 3423 C C . LEU D 1 10 ? 22.812 13.415 -42.452 1.00 32.98 44 LEU D C 1
ATOM 3424 O O . LEU D 1 10 ? 21.932 14.247 -42.481 1.00 33.27 44 LEU D O 1
ATOM 3429 N N . GLN D 1 11 ? 23.942 13.547 -43.144 1.00 36.99 45 GLN D N 1
ATOM 3430 C CA . GLN D 1 11 ? 24.235 14.710 -44.020 1.00 41.52 45 GLN D CA 1
ATOM 3431 C C . GLN D 1 11 ? 24.009 14.431 -45.487 1.00 40.94 45 GLN D C 1
ATOM 3432 O O . GLN D 1 11 ? 23.799 15.344 -46.245 1.00 39.98 45 GLN D O 1
ATOM 3438 N N . THR D 1 12 ? 24.123 13.181 -45.896 1.00 36.63 46 THR D N 1
ATOM 3439 C CA . THR D 1 12 ? 23.983 12.843 -47.317 1.00 37.30 46 THR D CA 1
ATOM 3440 C C . THR D 1 12 ? 22.605 13.231 -47.844 1.00 37.04 46 THR D C 1
ATOM 3441 O O . THR D 1 12 ? 21.639 13.199 -47.122 1.00 39.10 46 THR D O 1
ATOM 3445 N N . ASN D 1 13 ? 22.499 13.610 -49.106 1.00 35.14 47 ASN D N 1
ATOM 3446 C CA . ASN D 1 13 ? 21.176 13.816 -49.624 1.00 36.97 47 ASN D CA 1
ATOM 3447 C C . ASN D 1 13 ? 20.614 12.590 -50.349 1.00 32.51 47 ASN D C 1
ATOM 3448 O O . ASN D 1 13 ? 19.606 12.692 -50.995 1.00 36.91 47 ASN D O 1
ATOM 3453 N N . LYS D 1 14 ? 21.230 11.419 -50.205 1.00 32.50 48 LYS D N 1
ATOM 3454 C CA . LYS D 1 14 ? 20.807 10.263 -51.001 1.00 33.70 48 LYS D CA 1
ATOM 3455 C C . LYS D 1 14 ? 19.544 9.491 -50.506 1.00 33.12 48 LYS D C 1
ATOM 3456 O O . LYS D 1 14 ? 19.012 8.650 -51.226 1.00 31.05 48 LYS D O 1
ATOM 3462 N N . TYR D 1 15 ? 19.105 9.714 -49.268 1.00 35.24 49 TYR D N 1
ATOM 3463 C CA . TYR D 1 15 ? 17.925 8.986 -48.716 1.00 31.84 49 TYR D CA 1
ATOM 3464 C C . TYR D 1 15 ? 16.715 9.843 -49.017 1.00 30.04 49 TYR D C 1
ATOM 3465 O O . TYR D 1 15 ? 16.052 10.341 -48.129 1.00 28.86 49 TYR D O 1
ATOM 3474 N N . ASN D 1 16 ? 16.419 9.944 -50.307 1.00 31.57 50 ASN D N 1
ATOM 3475 C CA . ASN D 1 16 ? 15.502 10.949 -50.833 1.00 33.48 50 ASN D CA 1
ATOM 3476 C C . ASN D 1 16 ? 14.201 10.410 -51.361 1.00 30.68 50 ASN D C 1
ATOM 3477 O O . ASN D 1 16 ? 13.502 11.076 -52.105 1.00 32.62 50 ASN D O 1
ATOM 3482 N N . ALA D 1 17 ? 13.824 9.203 -50.958 1.00 30.48 51 ALA D N 1
ATOM 3483 C CA . ALA D 1 17 ? 12.508 8.686 -51.318 1.00 28.53 51 ALA D CA 1
ATOM 3484 C C . ALA D 1 17 ? 11.473 9.509 -50.581 1.00 28.11 51 ALA D C 1
ATOM 3485 O O . ALA D 1 17 ? 11.790 10.184 -49.599 1.00 31.09 51 ALA D O 1
ATOM 3487 N N . ASN D 1 18 ? 10.254 9.431 -51.067 1.00 26.91 52 ASN D N 1
ATOM 3488 C CA . ASN D 1 18 ? 9.166 10.244 -50.635 1.00 31.45 52 ASN D CA 1
ATOM 3489 C C . ASN D 1 18 ? 7.952 9.350 -50.331 1.00 31.03 52 ASN D C 1
ATOM 3490 O O . ASN D 1 18 ? 7.147 9.046 -51.205 1.00 32.34 52 ASN D O 1
ATOM 3495 N N . PHE D 1 19 ? 7.837 8.916 -49.077 1.00 28.01 53 PHE D N 1
ATOM 3496 C CA . PHE D 1 19 ? 6.867 7.871 -48.691 1.00 26.67 53 PHE D CA 1
ATOM 3497 C C . PHE D 1 19 ? 5.781 8.367 -47.785 1.00 27.51 53 PHE D C 1
ATOM 3498 O O . PHE D 1 19 ? 4.799 7.697 -47.585 1.00 26.25 53 PHE D O 1
ATOM 3506 N N . VAL D 1 20 ? 5.973 9.525 -47.198 1.00 28.70 54 VAL D N 1
ATOM 3507 C CA . VAL D 1 20 ? 5.189 9.907 -46.073 1.00 28.09 54 VAL D CA 1
ATOM 3508 C C . VAL D 1 20 ? 4.192 10.921 -46.548 1.00 28.65 54 VAL D C 1
ATOM 3509 O O . VAL D 1 20 ? 4.563 11.838 -47.251 1.00 27.96 54 VAL D O 1
ATOM 3513 N N . THR D 1 21 ? 2.949 10.785 -46.085 1.00 27.71 55 THR D N 1
ATOM 3514 C CA . THR D 1 21 ? 1.906 11.728 -46.324 1.00 28.28 55 THR D CA 1
ATOM 3515 C C . THR D 1 21 ? 1.719 12.591 -45.139 1.00 26.96 55 THR D C 1
ATOM 3516 O O . THR D 1 21 ? 1.615 12.125 -44.009 1.00 24.68 55 THR D O 1
ATOM 3520 N N . PHE D 1 22 ? 1.573 13.877 -45.404 1.00 27.34 56 PHE D N 1
ATOM 3521 C CA . PHE D 1 22 ? 1.251 14.813 -44.371 1.00 27.29 56 PHE D CA 1
ATOM 3522 C C . PHE D 1 22 ? -0.255 14.984 -44.373 1.00 27.58 56 PHE D C 1
ATOM 3523 O O . PHE D 1 22 ? -0.872 15.307 -45.404 1.00 28.40 56 PHE D O 1
ATOM 3531 N N . MET D 1 23 ? -0.848 14.761 -43.214 1.00 24.84 57 MET D N 1
ATOM 3532 C CA . MET D 1 23 ? -2.271 14.682 -43.076 1.00 26.38 57 MET D CA 1
ATOM 3533 C C . MET D 1 23 ? -2.715 15.679 -42.063 1.00 27.05 57 MET D C 1
ATOM 3534 O O . MET D 1 23 ? -1.985 16.030 -41.175 1.00 35.02 57 MET D O 1
ATOM 3539 N N . GLU D 1 24 ? -3.971 16.059 -42.143 1.00 30.42 58 GLU D N 1
ATOM 3540 C CA . GLU D 1 24 ? -4.630 16.731 -41.059 1.00 30.44 58 GLU D CA 1
ATOM 3541 C C . GLU D 1 24 ? -5.362 15.720 -40.187 1.00 27.34 58 GLU D C 1
ATOM 3542 O O . GLU D 1 24 ? -5.922 14.786 -40.685 1.00 26.13 58 GLU D O 1
ATOM 3548 N N . GLY D 1 25 ? -5.393 15.977 -38.882 1.00 24.61 59 GLY D N 1
ATOM 3549 C CA . GLY D 1 25 ? -5.938 15.055 -37.904 1.00 24.30 59 GLY D CA 1
ATOM 3550 C C . GLY D 1 25 ? -7.347 14.644 -38.161 1.00 26.93 59 GLY D C 1
ATOM 3551 O O . GLY D 1 25 ? -7.677 13.475 -38.016 1.00 25.17 59 GLY D O 1
ATOM 3552 N N . LYS D 1 26 ? -8.200 15.596 -38.550 1.00 26.01 60 LYS D N 1
ATOM 3553 C CA . LYS D 1 26 ? -9.603 15.257 -38.847 1.00 30.53 60 LYS D CA 1
ATOM 3554 C C . LYS D 1 26 ? -9.822 14.251 -40.003 1.00 29.85 60 LYS D C 1
ATOM 3555 O O . LYS D 1 26 ? -10.882 13.610 -40.073 1.00 33.14 60 LYS D O 1
ATOM 3561 N N . ASP D 1 27 ? -8.863 14.149 -40.918 1.00 28.08 61 ASP D N 1
ATOM 3562 C CA . ASP D 1 27 ? -8.962 13.211 -42.056 1.00 29.31 61 ASP D CA 1
ATOM 3563 C C . ASP D 1 27 ? -8.529 11.797 -41.693 1.00 29.76 61 ASP D C 1
ATOM 3564 O O . ASP D 1 27 ? -8.657 10.872 -42.529 1.00 27.04 61 ASP D O 1
ATOM 3569 N N . PHE D 1 28 ? -7.963 11.630 -40.488 1.00 26.13 62 PHE D N 1
ATOM 3570 C CA . PHE D 1 28 ? -7.555 10.309 -40.018 1.00 24.84 62 PHE D CA 1
ATOM 3571 C C . PHE D 1 28 ? -8.705 9.722 -39.209 1.00 24.65 62 PHE D C 1
ATOM 3572 O O . PHE D 1 28 ? -8.762 9.850 -37.992 1.00 25.27 62 PHE D O 1
ATOM 3580 N N . ASN D 1 29 ? -9.585 9.005 -39.895 1.00 25.26 63 ASN D N 1
ATOM 3581 C CA . ASN D 1 29 ? -10.731 8.392 -39.285 1.00 24.13 63 ASN D CA 1
ATOM 3582 C C . ASN D 1 29 ? -10.893 6.945 -39.726 1.00 22.43 63 ASN D C 1
ATOM 3583 O O . ASN D 1 29 ? -10.095 6.438 -40.508 1.00 21.59 63 ASN D O 1
ATOM 3588 N N . VAL D 1 30 ? -11.937 6.298 -39.217 1.00 21.97 64 VAL D N 1
ATOM 3589 C CA . VAL D 1 30 ? -12.174 4.894 -39.548 1.00 21.67 64 VAL D CA 1
ATOM 3590 C C . VAL D 1 30 ? -12.415 4.722 -41.058 1.00 22.44 64 VAL D C 1
ATOM 3591 O O . VAL D 1 30 ? -11.916 3.770 -41.645 1.00 19.85 64 VAL D O 1
ATOM 3595 N N . GLU D 1 31 ? -13.139 5.630 -41.724 1.00 21.54 65 GLU D N 1
ATOM 3596 C CA . GLU D 1 31 ? -13.301 5.470 -43.176 1.00 26.25 65 GLU D CA 1
ATOM 3597 C C . GLU D 1 31 ? -11.981 5.484 -43.959 1.00 23.77 65 GLU D C 1
ATOM 3598 O O . GLU D 1 31 ? -11.853 4.761 -44.965 1.00 25.06 65 GLU D O 1
ATOM 3604 N N . TYR D 1 32 ? -11.057 6.370 -43.550 1.00 24.84 66 TYR D N 1
ATOM 3605 C CA . TYR D 1 32 ? -9.751 6.467 -44.172 1.00 23.70 66 TYR D CA 1
ATOM 3606 C C . TYR D 1 32 ? -9.045 5.135 -44.117 1.00 24.35 66 TYR D C 1
ATOM 3607 O O . TYR D 1 32 ? -8.413 4.721 -45.097 1.00 28.01 66 TYR D O 1
ATOM 3616 N N . ILE D 1 33 ? -9.139 4.484 -42.963 1.00 24.39 67 ILE D N 1
ATOM 3617 C CA . ILE D 1 33 ? -8.495 3.217 -42.698 1.00 26.82 67 ILE D CA 1
ATOM 3618 C C . ILE D 1 33 ? -9.163 2.167 -43.564 1.00 26.64 67 ILE D C 1
ATOM 3619 O O . ILE D 1 33 ? -8.496 1.330 -44.134 1.00 27.87 67 ILE D O 1
ATOM 3624 N N . GLN D 1 34 ? -10.496 2.144 -43.561 1.00 26.80 68 GLN D N 1
ATOM 3625 C CA . GLN D 1 34 ? -11.232 1.191 -44.388 1.00 26.17 68 GLN D CA 1
ATOM 3626 C C . GLN D 1 34 ? -10.823 1.322 -45.873 1.00 27.18 68 GLN D C 1
ATOM 3627 O O . GLN D 1 34 ? -10.659 0.334 -46.584 1.00 23.11 68 GLN D O 1
ATOM 3633 N N . ARG D 1 35 ? -10.675 2.554 -46.295 1.00 26.46 69 ARG D N 1
ATOM 3634 C CA . ARG D 1 35 ? -10.358 2.875 -47.685 1.00 31.31 69 ARG D CA 1
ATOM 3635 C C . ARG D 1 35 ? -8.926 2.560 -48.073 1.00 30.89 69 ARG D C 1
ATOM 3636 O O . ARG D 1 35 ? -8.681 2.084 -49.173 1.00 29.89 69 ARG D O 1
ATOM 3644 N N . GLY D 1 36 ? -7.988 2.872 -47.199 1.00 28.15 70 GLY D N 1
ATOM 3645 C CA . GLY D 1 36 ? -6.548 2.748 -47.509 1.00 26.89 70 GLY D CA 1
ATOM 3646 C C . GLY D 1 36 ? -5.821 1.603 -46.848 1.00 28.39 70 GLY D C 1
ATOM 3647 O O . GLY D 1 36 ? -4.697 1.284 -47.251 1.00 24.81 70 GLY D O 1
ATOM 3648 N N . GLY D 1 37 ? -6.438 0.982 -45.817 1.00 25.67 71 GLY D N 1
ATOM 3649 C CA . GLY D 1 37 ? -5.776 -0.090 -45.038 1.00 26.41 71 GLY D CA 1
ATOM 3650 C C . GLY D 1 37 ? -4.541 0.281 -44.202 1.00 25.34 71 GLY D C 1
ATOM 3651 O O . GLY D 1 37 ? -3.759 -0.599 -43.827 1.00 23.05 71 GLY D O 1
ATOM 3652 N N . LEU D 1 38 ? -4.369 1.574 -43.905 1.00 23.69 72 LEU D N 1
ATOM 3653 C CA . LEU D 1 38 ? -3.247 2.087 -43.138 1.00 23.92 72 LEU D CA 1
ATOM 3654 C C . LEU D 1 38 ? -1.882 1.574 -43.666 1.00 23.25 72 LEU D C 1
ATOM 3655 O O . LEU D 1 38 ? -1.078 0.963 -42.946 1.00 24.62 72 LEU D O 1
ATOM 3660 N N . ARG D 1 39 ? -1.655 1.831 -44.937 1.00 23.91 73 ARG D N 1
ATOM 3661 C CA . ARG D 1 39 ? -0.484 1.355 -45.663 1.00 24.74 73 ARG D CA 1
ATOM 3662 C C . ARG D 1 39 ? 0.552 2.438 -45.827 1.00 24.04 73 ARG D C 1
ATOM 3663 O O . ARG D 1 39 ? 1.686 2.131 -46.129 1.00 24.15 73 ARG D O 1
ATOM 3671 N N . ASP D 1 40 ? 0.162 3.690 -45.610 1.00 23.21 74 ASP D N 1
ATOM 3672 C CA . ASP D 1 40 ? 1.063 4.845 -45.796 1.00 25.38 74 ASP D CA 1
ATOM 3673 C C . ASP D 1 40 ? 1.575 5.454 -44.469 1.00 22.66 74 ASP D C 1
ATOM 3674 O O . ASP D 1 40 ? 0.792 5.670 -43.563 1.00 21.01 74 ASP D O 1
ATOM 3679 N N . PRO D 1 41 ? 2.901 5.718 -44.345 1.00 20.09 75 PRO D N 1
ATOM 3680 C CA . PRO D 1 41 ? 3.372 6.409 -43.143 1.00 23.78 75 PRO D CA 1
ATOM 3681 C C . PRO D 1 41 ? 2.783 7.818 -43.161 1.00 22.30 75 PRO D C 1
ATOM 3682 O O . PRO D 1 41 ? 2.589 8.364 -44.246 1.00 21.94 75 PRO D O 1
ATOM 3686 N N . LEU D 1 42 ? 2.435 8.341 -42.001 1.00 22.43 76 LEU D N 1
ATOM 3687 C CA . LEU D 1 42 ? 1.716 9.620 -41.864 1.00 22.48 76 LEU D CA 1
ATOM 3688 C C . LEU D 1 42 ? 2.376 10.506 -40.809 1.00 24.93 76 LEU D C 1
ATOM 3689 O O . LEU D 1 42 ? 2.818 10.008 -39.749 1.00 23.20 76 LEU D O 1
ATOM 3694 N N . ILE D 1 43 ? 2.472 11.807 -41.119 1.00 21.78 77 ILE D N 1
ATOM 3695 C CA . ILE D 1 43 ? 2.876 12.788 -40.213 1.00 22.70 77 ILE D CA 1
ATOM 3696 C C . ILE D 1 43 ? 1.743 13.822 -40.086 1.00 24.30 77 ILE D C 1
ATOM 3697 O O . ILE D 1 43 ? 1.164 14.290 -41.089 1.00 25.58 77 ILE D O 1
ATOM 3702 N N . PHE D 1 44 ? 1.432 14.121 -38.828 1.00 23.14 78 PHE D N 1
ATOM 3703 C CA . PHE D 1 44 ? 0.528 15.157 -38.419 1.00 24.72 78 PHE D CA 1
ATOM 3704 C C . PHE D 1 44 ? 1.407 16.201 -37.746 1.00 25.72 78 PHE D C 1
ATOM 3705 O O . PHE D 1 44 ? 1.872 16.034 -36.607 1.00 22.17 78 PHE D O 1
ATOM 3713 N N . LYS D 1 45 ? 1.614 17.299 -38.451 1.00 28.23 79 LYS D N 1
ATOM 3714 C CA . LYS D 1 45 ? 2.436 18.396 -37.926 1.00 28.75 79 LYS D CA 1
ATOM 3715 C C . LYS D 1 45 ? 1.776 19.144 -36.793 1.00 29.05 79 LYS D C 1
ATOM 3716 O O . LYS D 1 45 ? 2.458 19.801 -36.065 1.00 31.64 79 LYS D O 1
ATOM 3722 N N . ASN D 1 46 ? 0.462 19.127 -36.674 1.00 29.69 80 ASN D N 1
ATOM 3723 C CA . ASN D 1 46 ? -0.123 19.450 -35.382 1.00 31.88 80 ASN D CA 1
ATOM 3724 C C . ASN D 1 46 ? -1.144 18.418 -35.067 1.00 29.77 80 ASN D C 1
ATOM 3725 O O . ASN D 1 46 ? -1.511 17.613 -35.918 1.00 31.91 80 ASN D O 1
ATOM 3730 N N . SER D 1 47 ? -1.619 18.480 -33.840 1.00 27.43 81 SER D N 1
ATOM 3731 C CA . SER D 1 47 ? -2.502 17.464 -33.303 1.00 28.82 81 SER D CA 1
ATOM 3732 C C . SER D 1 47 ? -3.993 17.790 -33.375 1.00 27.86 81 SER D C 1
ATOM 3733 O O . SER D 1 47 ? -4.822 16.991 -32.959 1.00 31.17 81 SER D O 1
ATOM 3736 N N . ASP D 1 48 ? -4.347 18.946 -33.905 1.00 28.29 82 ASP D N 1
ATOM 3737 C CA . ASP D 1 48 ? -5.765 19.296 -34.119 1.00 32.62 82 ASP D CA 1
ATOM 3738 C C . ASP D 1 48 ? -6.505 18.152 -34.825 1.00 26.76 82 ASP D C 1
ATOM 3739 O O . ASP D 1 48 ? -6.084 17.639 -35.888 1.00 26.86 82 ASP D O 1
ATOM 3744 N N . GLY D 1 49 ? -7.615 17.764 -34.225 1.00 27.02 83 GLY D N 1
ATOM 3745 C CA . GLY D 1 49 ? -8.437 16.700 -34.734 1.00 25.94 83 GLY D CA 1
ATOM 3746 C C . GLY D 1 49 ? -7.983 15.266 -34.497 1.00 23.81 83 GLY D C 1
ATOM 3747 O O . GLY D 1 49 ? -8.678 14.375 -34.902 1.00 23.28 83 GLY D O 1
ATOM 3748 N N . LEU D 1 50 ? -6.887 15.028 -33.781 1.00 23.40 84 LEU D N 1
ATOM 3749 C CA . LEU D 1 50 ? -6.398 13.649 -33.565 1.00 23.21 84 LEU D CA 1
ATOM 3750 C C . LEU D 1 50 ? -7.021 12.976 -32.347 1.00 21.93 84 LEU D C 1
ATOM 3751 O O . LEU D 1 50 ? -7.050 11.726 -32.238 1.00 24.00 84 LEU D O 1
ATOM 3756 N N . GLY D 1 51 ? -7.551 13.814 -31.448 1.00 23.11 85 GLY D N 1
ATOM 3757 C CA . GLY D 1 51 ? -8.005 13.429 -30.123 1.00 24.59 85 GLY D CA 1
ATOM 3758 C C . GLY D 1 51 ? -6.893 12.988 -29.178 1.00 26.34 85 GLY D C 1
ATOM 3759 O O . GLY D 1 51 ? -7.139 12.132 -28.333 1.00 22.29 85 GLY D O 1
ATOM 3760 N N . ILE D 1 52 ? -5.676 13.523 -29.315 1.00 26.82 86 ILE D N 1
ATOM 3761 C CA . ILE D 1 52 ? -4.614 13.136 -28.362 1.00 27.14 86 ILE D CA 1
ATOM 3762 C C . ILE D 1 52 ? -4.647 13.992 -27.095 1.00 26.30 86 ILE D C 1
ATOM 3763 O O . ILE D 1 52 ? -5.237 15.048 -27.055 1.00 25.15 86 ILE D O 1
ATOM 3768 N N . LYS D 1 53 ? -3.997 13.534 -26.049 1.00 23.99 87 LYS D N 1
ATOM 3769 C CA . LYS D 1 53 ? -3.821 14.352 -24.878 1.00 23.11 87 LYS D CA 1
ATOM 3770 C C . LYS D 1 53 ? -2.399 14.086 -24.437 1.00 22.11 87 LYS D C 1
ATOM 3771 O O . LYS D 1 53 ? -1.960 12.950 -24.472 1.00 19.04 87 LYS D O 1
ATOM 3777 N N . MET D 1 54 ? -1.687 15.128 -24.032 1.00 20.65 88 MET D N 1
ATOM 3778 C CA . MET D 1 54 ? -0.301 14.983 -23.578 1.00 21.20 88 MET D CA 1
ATOM 3779 C C . MET D 1 54 ? -0.079 15.780 -22.312 1.00 22.37 88 MET D C 1
ATOM 3780 O O . MET D 1 54 ? -0.757 16.808 -22.096 1.00 21.82 88 MET D O 1
ATOM 3785 N N . PRO D 1 55 ? 0.911 15.388 -21.509 1.00 23.75 89 PRO D N 1
ATOM 3786 C CA . PRO D 1 55 ? 1.296 16.185 -20.355 1.00 24.19 89 PRO D CA 1
ATOM 3787 C C . PRO D 1 55 ? 1.734 17.607 -20.740 1.00 23.95 89 PRO D C 1
ATOM 3788 O O . PRO D 1 55 ? 2.001 17.865 -21.913 1.00 20.99 89 PRO D O 1
ATOM 3792 N N . ASP D 1 56 ? 1.877 18.470 -19.735 1.00 23.43 90 ASP D N 1
ATOM 3793 C CA . ASP D 1 56 ? 2.422 19.845 -19.855 1.00 22.98 90 ASP D CA 1
ATOM 3794 C C . ASP D 1 56 ? 3.666 19.893 -20.770 1.00 25.61 90 ASP D C 1
ATOM 3795 O O . ASP D 1 56 ? 4.522 18.978 -20.672 1.00 21.92 90 ASP D O 1
ATOM 3800 N N . PRO D 1 57 ? 3.858 20.987 -21.544 1.00 26.54 91 PRO D N 1
ATOM 3801 C CA . PRO D 1 57 ? 4.995 21.021 -22.442 1.00 28.09 91 PRO D CA 1
ATOM 3802 C C . PRO D 1 57 ? 6.395 20.928 -21.800 1.00 27.52 91 PRO D C 1
ATOM 3803 O O . PRO D 1 57 ? 7.338 20.566 -22.501 1.00 25.57 91 PRO D O 1
ATOM 3807 N N . ASP D 1 58 ? 6.521 21.263 -20.508 1.00 27.77 92 ASP D N 1
ATOM 3808 C CA . ASP D 1 58 ? 7.791 21.189 -19.802 1.00 25.64 92 ASP D CA 1
ATOM 3809 C C . ASP D 1 58 ? 7.854 19.988 -18.844 1.00 25.68 92 ASP D C 1
ATOM 3810 O O . ASP D 1 58 ? 8.583 20.001 -17.864 1.00 24.52 92 ASP D O 1
ATOM 3815 N N . PHE D 1 59 ? 7.033 18.974 -19.078 1.00 24.12 93 PHE D N 1
ATOM 3816 C CA . PHE D 1 59 ? 7.121 17.754 -18.278 1.00 21.99 93 PHE D CA 1
ATOM 3817 C C . PHE D 1 59 ? 8.569 17.250 -18.338 1.00 18.75 93 PHE D C 1
ATOM 3818 O O . PHE D 1 59 ? 9.172 17.199 -19.414 1.00 22.61 93 PHE D O 1
ATOM 3826 N N . THR D 1 60 ? 9.094 16.827 -17.205 1.00 18.28 94 THR D N 1
ATOM 3827 C CA . THR D 1 60 ? 10.510 16.434 -17.090 1.00 17.96 94 THR D CA 1
ATOM 3828 C C . THR D 1 60 ? 10.581 14.917 -16.938 1.00 19.24 94 THR D C 1
ATOM 3829 O O . THR D 1 60 ? 9.580 14.249 -16.698 1.00 17.98 94 THR D O 1
ATOM 3833 N N . VAL D 1 61 ? 11.769 14.383 -17.038 1.00 18.34 95 VAL D N 1
ATOM 3834 C CA . VAL D 1 61 ? 11.989 12.974 -16.787 1.00 19.10 95 VAL D CA 1
ATOM 3835 C C . VAL D 1 61 ? 11.796 12.768 -15.290 1.00 20.09 95 VAL D C 1
ATOM 3836 O O . VAL D 1 61 ? 11.272 11.762 -14.921 1.00 18.32 95 VAL D O 1
ATOM 3840 N N . ASN D 1 62 ? 12.118 13.730 -14.422 1.00 19.26 96 ASN D N 1
ATOM 3841 C CA . ASN D 1 62 ? 11.773 13.541 -13.017 1.00 20.13 96 ASN D CA 1
ATOM 3842 C C . ASN D 1 62 ? 10.247 13.409 -12.776 1.00 20.60 96 ASN D C 1
ATOM 3843 O O . ASN D 1 62 ? 9.830 12.657 -11.881 1.00 18.00 96 ASN D O 1
ATOM 3848 N N . ASP D 1 63 ? 9.443 14.070 -13.613 1.00 19.25 97 ASP D N 1
ATOM 3849 C CA . ASP D 1 63 ? 7.946 13.908 -13.542 1.00 19.72 97 ASP D CA 1
ATOM 3850 C C . ASP D 1 63 ? 7.507 12.468 -13.929 1.00 19.05 97 ASP D C 1
ATOM 3851 O O . ASP D 1 63 ? 6.603 11.905 -13.327 1.00 19.59 97 ASP D O 1
ATOM 3856 N N . VAL D 1 64 ? 8.184 11.893 -14.923 1.00 20.15 98 VAL D N 1
ATOM 3857 C CA . VAL D 1 64 ? 7.924 10.537 -15.367 1.00 20.46 98 VAL D CA 1
ATOM 3858 C C . VAL D 1 64 ? 8.224 9.658 -14.195 1.00 19.64 98 VAL D C 1
ATOM 3859 O O . VAL D 1 64 ? 7.434 8.796 -13.862 1.00 21.89 98 VAL D O 1
ATOM 3863 N N . LYS D 1 65 ? 9.363 9.881 -13.558 1.00 20.48 99 LYS D N 1
ATOM 3864 C CA . LYS D 1 65 ? 9.734 9.151 -12.355 1.00 20.55 99 LYS D CA 1
ATOM 3865 C C . LYS D 1 65 ? 8.740 9.199 -11.218 1.00 18.93 99 LYS D C 1
ATOM 3866 O O . LYS D 1 65 ? 8.389 8.154 -10.660 1.00 18.23 99 LYS D O 1
ATOM 3872 N N . MET D 1 66 ? 8.317 10.407 -10.868 1.00 19.98 100 MET D N 1
ATOM 3873 C CA . MET D 1 66 ? 7.354 10.656 -9.833 1.00 22.57 100 MET D CA 1
ATOM 3874 C C . MET D 1 66 ? 6.047 9.889 -10.144 1.00 22.82 100 MET D C 1
ATOM 3875 O O . MET D 1 66 ? 5.381 9.408 -9.217 1.00 23.13 100 MET D O 1
ATOM 3880 N N . CYS D 1 67 ? 5.693 9.833 -11.436 1.00 21.55 101 CYS D N 1
ATOM 3881 C CA . CYS D 1 67 ? 4.473 9.150 -11.936 1.00 22.98 101 CYS D CA 1
ATOM 3882 C C . CYS D 1 67 ? 4.515 7.609 -12.014 1.00 24.71 101 CYS D C 1
ATOM 3883 O O . CYS D 1 67 ? 3.471 6.941 -11.843 1.00 24.77 101 CYS D O 1
ATOM 3886 N N . VAL D 1 68 ? 5.684 7.038 -12.273 1.00 20.33 102 VAL D N 1
ATOM 3887 C CA . VAL D 1 68 ? 5.792 5.590 -12.440 1.00 22.58 102 VAL D CA 1
ATOM 3888 C C . VAL D 1 68 ? 6.501 4.922 -11.264 1.00 25.82 102 VAL D C 1
ATOM 3889 O O . VAL D 1 68 ? 6.380 3.703 -11.093 1.00 23.15 102 VAL D O 1
ATOM 3893 N N . GLY D 1 69 ? 7.246 5.707 -10.463 1.00 23.91 103 GLY D N 1
ATOM 3894 C CA . GLY D 1 69 ? 7.865 5.239 -9.227 1.00 23.13 103 GLY D CA 1
ATOM 3895 C C . GLY D 1 69 ? 9.380 5.196 -9.344 1.00 21.36 103 GLY D C 1
ATOM 3896 O O . GLY D 1 69 ? 9.898 4.601 -10.275 1.00 23.74 103 GLY D O 1
ATOM 3897 N N . SER D 1 70 ? 10.083 5.823 -8.390 1.00 21.08 104 SER D N 1
ATOM 3898 C CA . SER D 1 70 ? 11.565 5.860 -8.368 1.00 20.79 104 SER D CA 1
ATOM 3899 C C . SER D 1 70 ? 12.171 4.467 -8.456 1.00 19.53 104 SER D C 1
ATOM 3900 O O . SER D 1 70 ? 13.252 4.303 -8.965 1.00 20.28 104 SER D O 1
ATOM 3903 N N . ARG D 1 71 ? 11.463 3.456 -7.975 1.00 19.04 105 ARG D N 1
ATOM 3904 C CA . ARG D 1 71 ? 11.993 2.096 -7.981 1.00 20.69 105 ARG D CA 1
ATOM 3905 C C . ARG D 1 71 ? 11.571 1.229 -9.110 1.00 22.19 105 ARG D C 1
ATOM 3906 O O . ARG D 1 71 ? 12.023 0.086 -9.213 1.00 22.39 105 ARG D O 1
ATOM 3914 N N . ARG D 1 72 ? 10.735 1.724 -9.994 1.00 22.71 106 ARG D N 1
ATOM 3915 C CA . ARG D 1 72 ? 10.471 0.935 -11.200 1.00 24.80 106 ARG D CA 1
ATOM 3916 C C . ARG D 1 72 ? 11.765 0.573 -11.956 1.00 25.01 106 ARG D C 1
ATOM 3917 O O . ARG D 1 72 ? 12.553 1.459 -12.285 1.00 23.69 106 ARG D O 1
ATOM 3925 N N . MET D 1 73 ? 11.946 -0.709 -12.283 1.00 25.43 107 MET D N 1
ATOM 3926 C CA . MET D 1 73 ? 13.049 -1.113 -13.146 1.00 27.74 107 MET D CA 1
ATOM 3927 C C . MET D 1 73 ? 12.658 -0.826 -14.591 1.00 28.67 107 MET D C 1
ATOM 3928 O O . MET D 1 73 ? 11.521 -1.064 -15.006 1.00 25.90 107 MET D O 1
ATOM 3933 N N . VAL D 1 74 ? 13.617 -0.258 -15.307 1.00 25.09 108 VAL D N 1
ATOM 3934 C CA . VAL D 1 74 ? 13.496 0.111 -16.659 1.00 27.18 108 VAL D CA 1
ATOM 3935 C C . VAL D 1 74 ? 14.597 -0.577 -17.420 1.00 24.92 108 VAL D C 1
ATOM 3936 O O . VAL D 1 74 ? 15.708 -0.665 -16.933 1.00 24.26 108 VAL D O 1
ATOM 3940 N N . ASP D 1 75 ? 14.266 -1.090 -18.608 1.00 27.26 109 ASP D N 1
ATOM 3941 C CA . ASP D 1 75 ? 15.272 -1.585 -19.581 1.00 31.02 109 ASP D CA 1
ATOM 3942 C C . ASP D 1 75 ? 15.883 -0.413 -20.327 1.00 27.78 109 ASP D C 1
ATOM 3943 O O . ASP D 1 75 ? 15.169 0.400 -20.899 1.00 24.86 109 ASP D O 1
ATOM 3948 N N . VAL D 1 76 ? 17.205 -0.316 -20.272 1.00 24.81 110 VAL D N 1
ATOM 3949 C CA . VAL D 1 76 ? 17.933 0.788 -20.888 1.00 29.35 110 VAL D CA 1
ATOM 3950 C C . VAL D 1 76 ? 18.897 0.199 -21.936 1.00 30.76 110 VAL D C 1
ATOM 3951 O O . VAL D 1 76 ? 19.631 -0.749 -21.606 1.00 31.59 110 VAL D O 1
ATOM 3955 N N . MET D 1 77 ? 18.900 0.774 -23.142 1.00 28.52 111 MET D N 1
ATOM 3956 C CA . MET D 1 77 ? 19.753 0.338 -24.255 1.00 31.16 111 MET D CA 1
ATOM 3957 C C . MET D 1 77 ? 21.153 1.075 -24.203 1.00 33.83 111 MET D C 1
ATOM 3958 O O . MET D 1 77 ? 21.234 2.311 -24.202 1.00 26.34 111 MET D O 1
ATOM 3963 N N . ASP D 1 78 ? 22.239 0.299 -24.147 1.00 29.82 112 ASP D N 1
ATOM 3964 C CA . ASP D 1 78 ? 23.602 0.800 -24.452 1.00 32.44 112 ASP D CA 1
ATOM 3965 C C . ASP D 1 78 ? 23.679 1.018 -25.939 1.00 33.48 112 ASP D C 1
ATOM 3966 O O . ASP D 1 78 ? 23.663 0.065 -26.711 1.00 37.53 112 ASP D O 1
ATOM 3971 N N . VAL D 1 79 ? 23.751 2.272 -26.350 1.00 32.52 113 VAL D N 1
ATOM 3972 C CA . VAL D 1 79 ? 23.655 2.626 -27.742 1.00 34.69 113 VAL D CA 1
ATOM 3973 C C . VAL D 1 79 ? 24.777 2.005 -28.606 1.00 39.06 113 VAL D C 1
ATOM 3974 O O . VAL D 1 79 ? 24.506 1.499 -29.704 1.00 35.99 113 VAL D O 1
ATOM 3978 N N . ASN D 1 80 ? 25.996 2.086 -28.085 1.00 36.03 114 ASN D N 1
ATOM 3979 C CA . ASN D 1 80 ? 27.198 1.582 -28.726 1.00 43.02 114 ASN D CA 1
ATOM 3980 C C . ASN D 1 80 ? 27.068 0.151 -29.156 1.00 43.20 114 ASN D C 1
ATOM 3981 O O . ASN D 1 80 ? 27.498 -0.168 -30.273 1.00 42.22 114 ASN D O 1
ATOM 3986 N N . THR D 1 81 ? 26.443 -0.669 -28.297 1.00 37.43 115 THR D N 1
ATOM 3987 C CA . THR D 1 81 ? 26.247 -2.088 -28.559 1.00 38.00 115 THR D CA 1
ATOM 3988 C C . THR D 1 81 ? 24.834 -2.511 -29.021 1.00 41.38 115 THR D C 1
ATOM 3989 O O . THR D 1 81 ? 24.663 -3.628 -29.482 1.00 32.57 115 THR D O 1
ATOM 3993 N N . GLN D 1 82 ? 23.816 -1.654 -28.856 1.00 40.39 116 GLN D N 1
ATOM 3994 C CA . GLN D 1 82 ? 22.431 -2.010 -29.166 1.00 43.26 116 GLN D CA 1
ATOM 3995 C C . GLN D 1 82 ? 21.933 -3.179 -28.267 1.00 43.49 116 GLN D C 1
ATOM 3996 O O . GLN D 1 82 ? 21.001 -3.891 -28.624 1.00 40.26 116 GLN D O 1
ATOM 4002 N N . LYS D 1 83 ? 22.545 -3.355 -27.098 1.00 46.79 117 LYS D N 1
ATOM 4003 C CA . LYS D 1 83 ? 22.088 -4.325 -26.093 1.00 49.04 117 LYS D CA 1
ATOM 4004 C C . LYS D 1 83 ? 21.528 -3.558 -24.881 1.00 49.39 117 LYS D C 1
ATOM 4005 O O . LYS D 1 83 ? 21.746 -2.342 -24.723 1.00 42.02 117 LYS D O 1
ATOM 4011 N N . GLY D 1 84 ? 20.861 -4.311 -24.006 1.00 40.73 118 GLY D N 1
ATOM 4012 C CA . GLY D 1 84 ? 20.189 -3.746 -22.858 1.00 44.13 118 GLY D CA 1
ATOM 4013 C C . GLY D 1 84 ? 20.853 -3.999 -21.514 1.00 41.82 118 GLY D C 1
ATOM 4014 O O . GLY D 1 84 ? 21.563 -4.971 -21.339 1.00 44.56 118 GLY D O 1
ATOM 4015 N N . ILE D 1 85 ? 20.620 -3.081 -20.585 1.00 37.75 119 ILE D N 1
ATOM 4016 C CA . ILE D 1 85 ? 20.905 -3.234 -19.153 1.00 38.22 119 ILE D CA 1
ATOM 4017 C C . ILE D 1 85 ? 19.655 -2.790 -18.379 1.00 36.59 119 ILE D C 1
ATOM 4018 O O . ILE D 1 85 ? 18.676 -2.332 -18.983 1.00 36.16 119 ILE D O 1
ATOM 4023 N N . GLU D 1 86 ? 19.699 -2.906 -17.065 1.00 34.81 120 GLU D N 1
ATOM 4024 C CA . GLU D 1 86 ? 18.566 -2.542 -16.216 1.00 36.84 120 GLU D CA 1
ATOM 4025 C C . GLU D 1 86 ? 18.952 -1.511 -15.183 1.00 35.22 120 GLU D C 1
ATOM 4026 O O . GLU D 1 86 ? 20.040 -1.546 -14.675 1.00 30.66 120 GLU D O 1
ATOM 4032 N N . MET D 1 87 ? 18.068 -0.557 -14.929 1.00 29.96 121 MET D N 1
ATOM 4033 C CA . MET D 1 87 ? 18.239 0.361 -13.852 1.00 30.09 121 MET D CA 1
ATOM 4034 C C . MET D 1 87 ? 16.906 0.879 -13.337 1.00 28.71 121 MET D C 1
ATOM 4035 O O . MET D 1 87 ? 15.839 0.709 -13.992 1.00 25.91 121 MET D O 1
ATOM 4040 N N . THR D 1 88 ? 16.936 1.424 -12.120 1.00 24.40 122 THR D N 1
ATOM 4041 C CA . THR D 1 88 ? 15.728 1.992 -11.562 1.00 23.51 122 THR D CA 1
ATOM 4042 C C . THR D 1 88 ? 15.465 3.293 -12.288 1.00 22.07 122 THR D C 1
ATOM 4043 O O . THR D 1 88 ? 16.396 3.930 -12.824 1.00 20.39 122 THR D O 1
ATOM 4047 N N . MET D 1 89 ? 14.216 3.731 -12.237 1.00 21.75 123 MET D N 1
ATOM 4048 C CA . MET D 1 89 ? 13.862 5.020 -12.809 1.00 22.87 123 MET D CA 1
ATOM 4049 C C . MET D 1 89 ? 14.595 6.179 -12.194 1.00 21.40 123 MET D C 1
ATOM 4050 O O . MET D 1 89 ? 14.891 7.162 -12.884 1.00 21.43 123 MET D O 1
ATOM 4055 N N . ALA D 1 90 ? 14.832 6.098 -10.878 1.00 22.99 124 ALA D N 1
ATOM 4056 C CA . ALA D 1 90 ? 15.618 7.106 -10.189 1.00 18.88 124 ALA D CA 1
ATOM 4057 C C . ALA D 1 90 ? 17.064 7.135 -10.734 1.00 17.58 124 ALA D C 1
ATOM 4058 O O . ALA D 1 90 ? 17.626 8.200 -10.940 1.00 15.27 124 ALA D O 1
ATOM 4060 N N . GLN D 1 91 ? 17.655 5.975 -10.988 1.00 17.87 125 GLN D N 1
ATOM 4061 C CA . GLN D 1 91 ? 18.964 5.914 -11.644 1.00 18.55 125 GLN D CA 1
ATOM 4062 C C . GLN D 1 91 ? 18.974 6.538 -13.053 1.00 20.80 125 GLN D C 1
ATOM 4063 O O . GLN D 1 91 ? 19.854 7.326 -13.375 1.00 18.61 125 GLN D O 1
ATOM 4069 N N . TRP D 1 92 ? 18.004 6.145 -13.880 1.00 18.96 126 TRP D N 1
ATOM 4070 C CA . TRP D 1 92 ? 17.788 6.684 -15.197 1.00 18.67 126 TRP D CA 1
ATOM 4071 C C . TRP D 1 92 ? 17.625 8.177 -15.161 1.00 18.79 126 TRP D C 1
ATOM 4072 O O . TRP D 1 92 ? 18.254 8.869 -15.969 1.00 19.21 126 TRP D O 1
ATOM 4083 N N . THR D 1 93 ? 16.846 8.668 -14.211 1.00 18.46 127 THR D N 1
ATOM 4084 C CA . THR D 1 93 ? 16.617 10.109 -14.084 1.00 19.58 127 THR D CA 1
ATOM 4085 C C . THR D 1 93 ? 17.937 10.883 -13.774 1.00 21.23 127 THR D C 1
ATOM 4086 O O . THR D 1 93 ? 18.231 11.899 -14.389 1.00 26.30 127 THR D O 1
ATOM 4090 N N . ARG D 1 94 ? 18.757 10.328 -12.899 1.00 21.77 128 ARG D N 1
ATOM 4091 C CA . ARG D 1 94 ? 20.025 10.903 -12.596 1.00 24.16 128 ARG D CA 1
ATOM 4092 C C . ARG D 1 94 ? 20.921 11.007 -13.846 1.00 23.90 128 ARG D C 1
ATOM 4093 O O . ARG D 1 94 ? 21.446 12.082 -14.150 1.00 22.64 128 ARG D O 1
ATOM 4101 N N . TYR D 1 95 ? 21.042 9.904 -14.581 1.00 22.52 129 TYR D N 1
ATOM 4102 C CA . TYR D 1 95 ? 21.744 9.891 -15.850 1.00 23.44 129 TYR D CA 1
ATOM 4103 C C . TYR D 1 95 ? 21.220 10.934 -16.816 1.00 21.94 129 TYR D C 1
ATOM 4104 O O . TYR D 1 95 ? 21.974 11.689 -17.348 1.00 24.84 129 TYR D O 1
ATOM 4113 N N . TYR D 1 96 ? 19.918 11.000 -17.011 1.00 21.61 130 TYR D N 1
ATOM 4114 C CA . TYR D 1 96 ? 19.354 11.949 -17.934 1.00 22.46 130 TYR D CA 1
ATOM 4115 C C . TYR D 1 96 ? 19.565 13.410 -17.520 1.00 22.64 130 TYR D C 1
ATOM 4116 O O . TYR D 1 96 ? 19.710 14.282 -18.382 1.00 24.00 130 TYR D O 1
ATOM 4125 N N . GLU D 1 97 ? 19.525 13.689 -16.222 1.00 24.89 131 GLU D N 1
ATOM 4126 C CA . GLU D 1 97 ? 19.750 15.065 -15.718 1.00 25.27 131 GLU D CA 1
ATOM 4127 C C . GLU D 1 97 ? 21.215 15.498 -15.710 1.00 29.93 131 GLU D C 1
ATOM 4128 O O . GLU D 1 97 ? 21.489 16.668 -15.394 1.00 30.04 131 GLU D O 1
ATOM 4134 N N . THR D 1 98 ? 22.134 14.553 -15.982 1.00 29.53 132 THR D N 1
ATOM 4135 C CA . THR D 1 98 ? 23.583 14.796 -16.132 1.00 26.31 132 THR D CA 1
ATOM 4136 C C . THR D 1 98 ? 23.815 15.608 -17.406 1.00 30.83 132 THR D C 1
ATOM 4137 O O . THR D 1 98 ? 23.266 15.252 -18.466 1.00 27.82 132 THR D O 1
ATOM 4141 N N . PRO D 1 99 ? 24.586 16.747 -17.317 1.00 33.31 133 PRO D N 1
ATOM 4142 C CA . PRO D 1 99 ? 24.903 17.535 -18.515 1.00 34.49 133 PRO D CA 1
ATOM 4143 C C . PRO D 1 99 ? 25.607 16.686 -19.553 1.00 31.38 133 PRO D C 1
ATOM 4144 O O . PRO D 1 99 ? 26.367 15.758 -19.196 1.00 33.52 133 PRO D O 1
ATOM 4148 N N . GLU D 1 100 ? 25.330 16.982 -20.814 1.00 34.34 134 GLU D N 1
ATOM 4149 C CA . GLU D 1 100 ? 25.736 16.158 -21.925 1.00 37.03 134 GLU D CA 1
ATOM 4150 C C . GLU D 1 100 ? 27.198 15.793 -21.879 1.00 38.21 134 GLU D C 1
ATOM 4151 O O . GLU D 1 100 ? 27.567 14.621 -21.997 1.00 37.12 134 GLU D O 1
ATOM 4157 N N . GLU D 1 101 ? 28.036 16.804 -21.686 1.00 42.08 135 GLU D N 1
ATOM 4158 C CA . GLU D 1 101 ? 29.489 16.603 -21.646 1.00 45.24 135 GLU D CA 1
ATOM 4159 C C . GLU D 1 101 ? 29.950 15.742 -20.495 1.00 43.53 135 GLU D C 1
ATOM 4160 O O . GLU D 1 101 ? 31.008 15.179 -20.559 1.00 50.07 135 GLU D O 1
ATOM 4166 N N . GLU D 1 102 ? 29.175 15.636 -19.427 1.00 43.78 136 GLU D N 1
ATOM 4167 C CA . GLU D 1 102 ? 29.545 14.789 -18.310 1.00 41.04 136 GLU D CA 1
ATOM 4168 C C . GLU D 1 102 ? 28.997 13.369 -18.389 1.00 38.21 136 GLU D C 1
ATOM 4169 O O . GLU D 1 102 ? 29.308 12.553 -17.542 1.00 36.64 136 GLU D O 1
ATOM 4175 N N . ARG D 1 103 ? 28.185 13.043 -19.384 1.00 37.41 137 ARG D N 1
ATOM 4176 C CA . ARG D 1 103 ? 27.744 11.651 -19.508 1.00 37.04 137 ARG D CA 1
ATOM 4177 C C . ARG D 1 103 ? 28.851 10.766 -20.061 1.00 38.08 137 ARG D C 1
ATOM 4178 O O . ARG D 1 103 ? 29.492 11.104 -21.055 1.00 42.82 137 ARG D O 1
ATOM 4186 N N . GLU D 1 104 ? 29.036 9.618 -19.432 1.00 43.31 138 GLU D N 1
ATOM 4187 C CA . GLU D 1 104 ? 30.072 8.652 -19.821 1.00 51.95 138 GLU D CA 1
ATOM 4188 C C . GLU D 1 104 ? 29.695 7.968 -21.160 1.00 53.01 138 GLU D C 1
ATOM 4189 O O . GLU D 1 104 ? 30.303 8.218 -22.206 1.00 56.47 138 GLU D O 1
ATOM 4195 N N . LYS D 1 105 ? 28.675 7.117 -21.100 1.00 51.84 139 LYS D N 1
ATOM 4196 C CA . LYS D 1 105 ? 28.143 6.399 -22.274 1.00 51.14 139 LYS D CA 1
ATOM 4197 C C . LYS D 1 105 ? 26.784 6.993 -22.731 1.00 40.72 139 LYS D C 1
ATOM 4198 O O . LYS D 1 105 ? 26.232 7.868 -22.053 1.00 32.56 139 LYS D O 1
ATOM 4204 N N . LEU D 1 106 ? 26.341 6.574 -23.922 1.00 34.30 140 LEU D N 1
ATOM 4205 C CA . LEU D 1 106 ? 25.066 6.957 -24.527 1.00 33.62 140 LEU D CA 1
ATOM 4206 C C . LEU D 1 106 ? 24.090 5.868 -24.196 1.00 29.06 140 LEU D C 1
ATOM 4207 O O . LEU D 1 106 ? 24.350 4.713 -24.494 1.00 26.46 140 LEU D O 1
ATOM 4212 N N . TYR D 1 107 ? 22.989 6.222 -23.552 1.00 26.15 141 TYR D N 1
ATOM 4213 C CA . TYR D 1 107 ? 21.977 5.250 -23.158 1.00 26.50 141 TYR D CA 1
ATOM 4214 C C . TYR D 1 107 ? 20.627 5.785 -23.568 1.00 23.66 141 TYR D C 1
ATOM 4215 O O . TYR D 1 107 ? 20.429 7.007 -23.535 1.00 20.88 141 TYR D O 1
ATOM 4224 N N . ASN D 1 108 ? 19.698 4.856 -23.858 1.00 22.97 142 ASN D N 1
ATOM 4225 C CA . ASN D 1 108 ? 18.409 5.159 -24.435 1.00 24.83 142 ASN D CA 1
ATOM 4226 C C . ASN D 1 108 ? 17.360 4.291 -23.758 1.00 23.79 142 ASN D C 1
ATOM 4227 O O . ASN D 1 108 ? 17.625 3.152 -23.431 1.00 24.53 142 ASN D O 1
ATOM 4232 N N . VAL D 1 109 ? 16.216 4.875 -23.438 1.00 23.98 143 VAL D N 1
ATOM 4233 C CA . VAL D 1 109 ? 15.090 4.119 -22.845 1.00 25.54 143 VAL D CA 1
ATOM 4234 C C . VAL D 1 109 ? 13.999 4.140 -23.906 1.00 24.66 143 VAL D C 1
ATOM 4235 O O . VAL D 1 109 ? 13.474 5.225 -24.245 1.00 21.33 143 VAL D O 1
ATOM 4239 N N . ILE D 1 110 ? 13.690 2.979 -24.463 1.00 25.73 144 ILE D N 1
ATOM 4240 C CA . ILE D 1 110 ? 12.702 2.940 -25.571 1.00 28.25 144 ILE D CA 1
ATOM 4241 C C . ILE D 1 110 ? 11.529 2.030 -25.312 1.00 28.66 144 ILE D C 1
ATOM 4242 O O . ILE D 1 110 ? 10.728 1.787 -26.215 1.00 28.50 144 ILE D O 1
ATOM 4247 N N . SER D 1 111 ? 11.384 1.631 -24.061 1.00 26.02 145 SER D N 1
ATOM 4248 C CA . SER D 1 111 ? 10.611 0.489 -23.696 1.00 27.62 145 SER D CA 1
ATOM 4249 C C . SER D 1 111 ? 9.826 0.605 -22.370 1.00 26.13 145 SER D C 1
ATOM 4250 O O . SER D 1 111 ? 9.414 -0.412 -21.795 1.00 24.30 145 SER D O 1
ATOM 4253 N N . LEU D 1 112 ? 9.573 1.821 -21.901 1.00 23.57 146 LEU D N 1
ATOM 4254 C CA . LEU D 1 112 ? 8.890 2.010 -20.642 1.00 24.00 146 LEU D CA 1
ATOM 4255 C C . LEU D 1 112 ? 7.348 2.050 -20.912 1.00 21.81 146 LEU D C 1
ATOM 4256 O O . LEU D 1 112 ? 6.785 3.078 -21.288 1.00 19.95 146 LEU D O 1
ATOM 4261 N N . GLU D 1 113 ? 6.687 0.913 -20.740 1.00 19.12 147 GLU D N 1
ATOM 4262 C CA . GLU D 1 113 ? 5.254 0.848 -20.942 1.00 19.54 147 GLU D CA 1
ATOM 4263 C C . GLU D 1 113 ? 4.569 1.279 -19.597 1.00 17.97 147 GLU D C 1
ATOM 4264 O O . GLU D 1 113 ? 4.717 0.626 -18.578 1.00 17.25 147 GLU D O 1
ATOM 4270 N N . PHE D 1 114 ? 3.795 2.353 -19.648 1.00 16.87 148 PHE D N 1
ATOM 4271 C CA . PHE D 1 114 ? 3.260 2.934 -18.460 1.00 19.83 148 PHE D CA 1
ATOM 4272 C C . PHE D 1 114 ? 1.766 2.818 -18.238 1.00 18.76 148 PHE D C 1
ATOM 4273 O O . PHE D 1 114 ? 1.233 3.534 -17.385 1.00 19.47 148 PHE D O 1
ATOM 4281 N N . SER D 1 115 ? 1.097 1.866 -18.901 1.00 18.52 149 SER D N 1
ATOM 4282 C CA . SER D 1 115 ? -0.273 1.542 -18.498 1.00 19.29 149 SER D CA 1
ATOM 4283 C C . SER D 1 115 ? -0.263 1.097 -17.035 1.00 20.52 149 SER D C 1
ATOM 4284 O O . SER D 1 115 ? 0.755 0.578 -16.552 1.00 20.31 149 SER D O 1
ATOM 4287 N N . HIS D 1 116 ? -1.366 1.367 -16.342 1.00 21.06 150 HIS D N 1
ATOM 4288 C CA . HIS D 1 116 ? -1.600 1.065 -14.899 1.00 24.12 150 HIS D CA 1
ATOM 4289 C C . HIS D 1 116 ? -0.647 1.742 -13.922 1.00 23.62 150 HIS D C 1
ATOM 4290 O O . HIS D 1 116 ? -0.459 1.270 -12.831 1.00 23.77 150 HIS D O 1
ATOM 4297 N N . THR D 1 117 ? -0.083 2.880 -14.327 1.00 23.31 151 THR D N 1
ATOM 4298 C CA . THR D 1 117 ? 0.597 3.809 -13.459 1.00 21.60 151 THR D CA 1
ATOM 4299 C C . THR D 1 117 ? -0.214 5.117 -13.487 1.00 23.53 151 THR D C 1
ATOM 4300 O O . THR D 1 117 ? -1.051 5.294 -14.341 1.00 21.66 151 THR D O 1
ATOM 4304 N N . ARG D 1 118 ? 0.127 6.051 -12.613 1.00 23.67 152 ARG D N 1
ATOM 4305 C CA . ARG D 1 118 ? -0.492 7.390 -12.550 1.00 27.83 152 ARG D CA 1
ATOM 4306 C C . ARG D 1 118 ? -0.268 8.190 -13.853 1.00 27.33 152 ARG D C 1
ATOM 4307 O O . ARG D 1 118 ? -1.057 9.030 -14.192 1.00 29.83 152 ARG D O 1
ATOM 4315 N N . LEU D 1 119 ? 0.766 7.891 -14.621 1.00 23.27 153 LEU D N 1
ATOM 4316 C CA . LEU D 1 119 ? 1.000 8.568 -15.906 1.00 23.00 153 LEU D CA 1
ATOM 4317 C C . LEU D 1 119 ? 0.030 8.167 -16.988 1.00 19.80 153 LEU D C 1
ATOM 4318 O O . LEU D 1 119 ? -0.143 8.888 -17.946 1.00 22.78 153 LEU D O 1
ATOM 4323 N N . GLU D 1 120 ? -0.615 7.018 -16.874 1.00 23.45 154 GLU D N 1
ATOM 4324 C CA . GLU D 1 120 ? -1.455 6.593 -17.936 1.00 24.98 154 GLU D CA 1
ATOM 4325 C C . GLU D 1 120 ? -2.512 7.607 -18.328 1.00 25.78 154 GLU D C 1
ATOM 4326 O O . GLU D 1 120 ? -2.781 7.791 -19.489 1.00 25.70 154 GLU D O 1
ATOM 4332 N N . ASN D 1 121 ? -3.097 8.283 -17.377 1.00 25.79 155 ASN D N 1
ATOM 4333 C CA . ASN D 1 121 ? -4.226 9.152 -17.730 1.00 31.78 155 ASN D CA 1
ATOM 4334 C C . ASN D 1 121 ? -3.817 10.518 -18.252 1.00 29.40 155 ASN D C 1
ATOM 4335 O O . ASN D 1 121 ? -4.660 11.282 -18.730 1.00 29.26 155 ASN D O 1
ATOM 4340 N N . MET D 1 122 ? -2.517 10.773 -18.237 1.00 24.56 156 MET D N 1
ATOM 4341 C CA . MET D 1 122 ? -1.986 11.986 -18.808 1.00 23.43 156 MET D CA 1
ATOM 4342 C C . MET D 1 122 ? -1.758 11.920 -20.320 1.00 22.31 156 MET D C 1
ATOM 4343 O O . MET D 1 122 ? -1.573 12.919 -20.938 1.00 19.60 156 MET D O 1
ATOM 4348 N N . VAL D 1 123 ? -1.829 10.742 -20.914 1.00 21.84 157 VAL D N 1
ATOM 4349 C CA . VAL D 1 123 ? -1.516 10.557 -22.294 1.00 22.96 157 VAL D CA 1
ATOM 4350 C C . VAL D 1 123 ? -2.662 9.755 -22.933 1.00 24.73 157 VAL D C 1
ATOM 4351 O O . VAL D 1 123 ? -3.037 8.658 -22.427 1.00 25.02 157 VAL D O 1
ATOM 4355 N N . GLN D 1 124 ? -3.173 10.289 -24.053 1.00 24.71 158 GLN D N 1
ATOM 4356 C CA . GLN D 1 124 ? -4.236 9.625 -24.796 1.00 26.73 158 GLN D CA 1
ATOM 4357 C C . GLN D 1 124 ? -3.795 9.539 -26.224 1.00 24.71 158 GLN D C 1
ATOM 4358 O O . GLN D 1 124 ? -3.323 10.498 -26.786 1.00 20.60 158 GLN D O 1
ATOM 4364 N N . ARG D 1 125 ? -3.858 8.350 -26.804 1.00 24.43 159 ARG D N 1
ATOM 4365 C CA . ARG D 1 125 ? -3.402 8.185 -28.176 1.00 23.11 159 ARG D CA 1
ATOM 4366 C C . ARG D 1 125 ? -4.479 8.703 -29.143 1.00 22.79 159 ARG D C 1
ATOM 4367 O O . ARG D 1 125 ? -5.563 9.100 -28.718 1.00 21.14 159 ARG D O 1
ATOM 4375 N N . PRO D 1 126 ? -4.186 8.710 -30.443 1.00 23.29 160 PRO D N 1
ATOM 4376 C CA . PRO D 1 126 ? -5.199 9.139 -31.382 1.00 22.15 160 PRO D CA 1
ATOM 4377 C C . PRO D 1 126 ? -6.461 8.301 -31.259 1.00 21.60 160 PRO D C 1
ATOM 4378 O O . PRO D 1 126 ? -6.432 7.060 -31.176 1.00 19.69 160 PRO D O 1
ATOM 4382 N N . SER D 1 127 ? -7.566 8.997 -31.177 1.00 20.05 161 SER D N 1
ATOM 4383 C CA . SER D 1 127 ? -8.923 8.389 -31.198 1.00 22.48 161 SER D CA 1
ATOM 4384 C C . SER D 1 127 ? -9.161 7.283 -32.143 1.00 22.23 161 SER D C 1
ATOM 4385 O O . SER D 1 127 ? -9.681 6.208 -31.763 1.00 23.13 161 SER D O 1
ATOM 4388 N N . THR D 1 128 ? -8.790 7.550 -33.395 1.00 19.20 162 THR D N 1
ATOM 4389 C CA . THR D 1 128 ? -8.971 6.579 -34.406 1.00 21.74 162 THR D CA 1
ATOM 4390 C C . THR D 1 128 ? -8.316 5.218 -34.092 1.00 23.67 162 THR D C 1
ATOM 4391 O O . THR D 1 128 ? -8.916 4.152 -34.396 1.00 24.33 162 THR D O 1
ATOM 4395 N N . VAL D 1 129 ? -7.112 5.239 -33.512 1.00 24.86 163 VAL D N 1
ATOM 4396 C CA . VAL D 1 129 ? -6.429 3.973 -33.060 1.00 25.48 163 VAL D CA 1
ATOM 4397 C C . VAL D 1 129 ? -7.358 3.174 -32.134 1.00 25.83 163 VAL D C 1
ATOM 4398 O O . VAL D 1 129 ? -7.541 1.930 -32.290 1.00 23.42 163 VAL D O 1
ATOM 4402 N N . ASP D 1 130 ? -8.018 3.870 -31.216 1.00 25.19 164 ASP D N 1
ATOM 4403 C CA . ASP D 1 130 ? -8.914 3.150 -30.265 1.00 27.96 164 ASP D CA 1
ATOM 4404 C C . ASP D 1 130 ? -9.992 2.356 -30.973 1.00 26.62 164 ASP D C 1
ATOM 4405 O O . ASP D 1 130 ? -10.385 1.281 -30.501 1.00 25.44 164 ASP D O 1
ATOM 4410 N N . PHE D 1 131 ? -10.456 2.848 -32.129 1.00 25.09 165 PHE D N 1
ATOM 4411 C CA . PHE D 1 131 ? -11.444 2.126 -32.874 1.00 25.63 165 PHE D CA 1
ATOM 4412 C C . PHE D 1 131 ? -10.984 0.869 -33.550 1.00 25.35 165 PHE D C 1
ATOM 4413 O O . PHE D 1 131 ? -11.816 0.026 -33.801 1.00 29.57 165 PHE D O 1
ATOM 4421 N N . ILE D 1 132 ? -9.700 0.736 -33.845 1.00 23.44 166 ILE D N 1
ATOM 4422 C CA . ILE D 1 132 ? -9.209 -0.398 -34.646 1.00 25.68 166 ILE D CA 1
ATOM 4423 C C . ILE D 1 132 ? -8.179 -1.292 -33.920 1.00 22.13 166 ILE D C 1
ATOM 4424 O O . ILE D 1 132 ? -7.888 -2.372 -34.399 1.00 20.52 166 ILE D O 1
ATOM 4429 N N . ASP D 1 133 ? -7.694 -0.850 -32.764 1.00 21.38 167 ASP D N 1
ATOM 4430 C CA . ASP D 1 133 ? -6.766 -1.621 -31.931 1.00 19.98 167 ASP D CA 1
ATOM 4431 C C . ASP D 1 133 ? -7.365 -2.911 -31.497 1.00 17.51 167 ASP D C 1
ATOM 4432 O O . ASP D 1 133 ? -8.415 -2.944 -30.908 1.00 19.26 167 ASP D O 1
ATOM 4437 N N . TRP D 1 134 ? -6.660 -3.991 -31.769 1.00 16.67 168 TRP D N 1
ATOM 4438 C CA . TRP D 1 134 ? -7.098 -5.284 -31.374 1.00 17.58 168 TRP D CA 1
ATOM 4439 C C . TRP D 1 134 ? -7.211 -5.415 -29.884 1.00 17.09 168 TRP D C 1
ATOM 4440 O O . TRP D 1 134 ? -8.085 -6.119 -29.410 1.00 19.53 168 TRP D O 1
ATOM 4451 N N . VAL D 1 135 ? -6.311 -4.802 -29.115 1.00 17.86 169 VAL D N 1
ATOM 4452 C CA . VAL D 1 135 ? -6.363 -4.941 -27.671 1.00 18.24 169 VAL D CA 1
ATOM 4453 C C . VAL D 1 135 ? -7.712 -4.434 -27.129 1.00 20.62 169 VAL D C 1
ATOM 4454 O O . VAL D 1 135 ? -8.357 -5.122 -26.449 1.00 23.49 169 VAL D O 1
ATOM 4458 N N . ASP D 1 136 ? -8.117 -3.241 -27.513 1.00 22.03 170 ASP D N 1
ATOM 4459 C CA . ASP D 1 136 ? -9.376 -2.664 -27.091 1.00 23.47 170 ASP D CA 1
ATOM 4460 C C . ASP D 1 136 ? -10.647 -3.265 -27.676 1.00 22.32 170 ASP D C 1
ATOM 4461 O O . ASP D 1 136 ? -11.664 -3.154 -27.060 1.00 25.21 170 ASP D O 1
ATOM 4466 N N . ASN D 1 137 ? -10.603 -3.866 -28.851 1.00 18.55 171 ASN D N 1
ATOM 4467 C CA . ASN D 1 137 ? -11.805 -4.312 -29.511 1.00 19.48 171 ASN D CA 1
ATOM 4468 C C . ASN D 1 137 ? -11.983 -5.811 -29.542 1.00 17.69 171 ASN D C 1
ATOM 4469 O O . ASN D 1 137 ? -13.113 -6.300 -29.717 1.00 18.29 171 ASN D O 1
ATOM 4474 N N . MET D 1 138 ? -10.904 -6.520 -29.326 1.00 18.70 172 MET D N 1
ATOM 4475 C CA . MET D 1 138 ? -10.903 -7.974 -29.446 1.00 19.08 172 MET D CA 1
ATOM 4476 C C . MET D 1 138 ? -10.597 -8.782 -28.202 1.00 20.03 172 MET D C 1
ATOM 4477 O O . MET D 1 138 ? -11.115 -9.918 -28.038 1.00 18.83 172 MET D O 1
ATOM 4482 N N . TRP D 1 139 ? -9.670 -8.314 -27.367 1.00 20.17 173 TRP D N 1
ATOM 4483 C CA . TRP D 1 139 ? -9.237 -9.113 -26.200 1.00 20.34 173 TRP D CA 1
ATOM 4484 C C . TRP D 1 139 ? -10.362 -9.095 -25.177 1.00 20.44 173 TRP D C 1
ATOM 4485 O O . TRP D 1 139 ? -10.959 -8.050 -24.994 1.00 17.52 173 TRP D O 1
ATOM 4496 N N . PRO D 1 140 ? -10.659 -10.217 -24.512 1.00 18.59 174 PRO D N 1
ATOM 4497 C CA . PRO D 1 140 ? -11.688 -10.214 -23.440 1.00 20.90 174 PRO D CA 1
ATOM 4498 C C . PRO D 1 140 ? -11.488 -9.133 -22.369 1.00 19.15 174 PRO D C 1
ATOM 4499 O O . PRO D 1 140 ? -10.447 -9.024 -21.787 1.00 18.06 174 PRO D O 1
ATOM 4503 N N . ARG D 1 141 ? -12.508 -8.301 -22.206 1.00 17.07 175 ARG D N 1
ATOM 4504 C CA . ARG D 1 141 ? -12.358 -7.041 -21.523 1.00 19.52 175 ARG D CA 1
ATOM 4505 C C . ARG D 1 141 ? -12.160 -7.261 -20.039 1.00 21.84 175 ARG D C 1
ATOM 4506 O O . ARG D 1 141 ? -11.469 -6.462 -19.385 1.00 20.42 175 ARG D O 1
ATOM 4514 N N . HIS D 1 142 ? -12.774 -8.316 -19.489 1.00 19.72 176 HIS D N 1
ATOM 4515 C CA . HIS D 1 142 ? -12.586 -8.549 -18.078 1.00 22.45 176 HIS D CA 1
ATOM 4516 C C . HIS D 1 142 ? -11.138 -8.906 -17.753 1.00 22.71 176 HIS D C 1
ATOM 4517 O O . HIS D 1 142 ? -10.728 -8.689 -16.625 1.00 22.01 176 HIS D O 1
ATOM 4524 N N . LEU D 1 143 ? -10.403 -9.501 -18.714 1.00 22.89 177 LEU D N 1
ATOM 4525 C CA . LEU D 1 143 ? -8.941 -9.796 -18.495 1.00 21.69 177 LEU D CA 1
ATOM 4526 C C . LEU D 1 143 ? -8.131 -8.507 -18.521 1.00 19.25 177 LEU D C 1
ATOM 4527 O O . LEU D 1 143 ? -7.317 -8.245 -17.657 1.00 21.50 177 LEU D O 1
ATOM 4532 N N . LYS D 1 144 ? -8.390 -7.665 -19.494 1.00 21.04 178 LYS D N 1
ATOM 4533 C CA . LYS D 1 144 ? -7.691 -6.388 -19.556 1.00 25.05 178 LYS D CA 1
ATOM 4534 C C . LYS D 1 144 ? -7.930 -5.553 -18.291 1.00 24.55 178 LYS D C 1
ATOM 4535 O O . LYS D 1 144 ? -7.026 -4.987 -17.733 1.00 25.70 178 LYS D O 1
ATOM 4541 N N . GLU D 1 145 ? -9.161 -5.519 -17.823 1.00 23.28 179 GLU D N 1
ATOM 4542 C CA . GLU D 1 145 ? -9.520 -4.772 -16.601 1.00 24.68 179 GLU D CA 1
ATOM 4543 C C . GLU D 1 145 ? -8.921 -5.323 -15.322 1.00 24.24 179 GLU D C 1
ATOM 4544 O O . GLU D 1 145 ? -8.838 -4.605 -14.339 1.00 20.97 179 GLU D O 1
ATOM 4550 N N . SER D 1 146 ? -8.550 -6.606 -15.322 1.00 20.39 180 SER D N 1
ATOM 4551 C CA . SER D 1 146 ? -7.957 -7.234 -14.176 1.00 22.77 180 SER D CA 1
ATOM 4552 C C . SER D 1 146 ? -6.500 -6.872 -13.968 1.00 21.10 180 SER D C 1
ATOM 4553 O O . SER D 1 146 ? -5.991 -7.074 -12.911 1.00 21.33 180 SER D O 1
ATOM 4556 N N . GLN D 1 147 ? -5.841 -6.297 -14.973 1.00 23.66 181 GLN D N 1
ATOM 4557 C CA . GLN D 1 147 ? -4.429 -5.991 -14.881 1.00 21.15 181 GLN D CA 1
ATOM 4558 C C . GLN D 1 147 ? -4.092 -5.025 -13.736 1.00 24.40 181 GLN D C 1
ATOM 4559 O O . GLN D 1 147 ? -4.675 -3.950 -13.655 1.00 20.69 181 GLN D O 1
ATOM 4565 N N . THR D 1 148 ? -3.142 -5.433 -12.893 1.00 23.42 182 THR D N 1
ATOM 4566 C CA . THR D 1 148 ? -2.666 -4.618 -11.738 1.00 27.47 182 THR D CA 1
ATOM 4567 C C . THR D 1 148 ? -1.228 -4.260 -11.870 1.00 28.16 182 THR D C 1
ATOM 4568 O O . THR D 1 148 ? -0.826 -3.172 -11.502 1.00 27.77 182 THR D O 1
ATOM 4572 N N . GLU D 1 149 ? -0.440 -5.167 -12.430 1.00 27.51 183 GLU D N 1
ATOM 4573 C CA . GLU D 1 149 ? 0.985 -4.925 -12.557 1.00 25.51 183 GLU D CA 1
ATOM 4574 C C . GLU D 1 149 ? 1.280 -3.818 -13.621 1.00 25.72 183 GLU D C 1
ATOM 4575 O O . GLU D 1 149 ? 0.784 -3.849 -14.775 1.00 20.92 183 GLU D O 1
ATOM 4581 N N . SER D 1 150 ? 2.113 -2.865 -13.221 1.00 23.47 184 SER D N 1
ATOM 4582 C CA . SER D 1 150 ? 2.428 -1.753 -14.047 1.00 24.46 184 SER D CA 1
ATOM 4583 C C . SER D 1 150 ? 3.713 -1.955 -14.864 1.00 24.90 184 SER D C 1
ATOM 4584 O O . SER D 1 150 ? 3.943 -1.184 -15.776 1.00 21.97 184 SER D O 1
ATOM 4587 N N . THR D 1 151 ? 4.510 -2.999 -14.553 1.00 25.00 185 THR D N 1
ATOM 4588 C CA . THR D 1 151 ? 5.616 -3.456 -15.410 1.00 26.41 185 THR D CA 1
ATOM 4589 C C . THR D 1 151 ? 5.139 -4.497 -16.424 1.00 25.60 185 THR D C 1
ATOM 4590 O O . THR D 1 151 ? 3.969 -4.969 -16.388 1.00 23.83 185 THR D O 1
ATOM 4594 N N . ASN D 1 152 ? 6.065 -4.844 -17.305 1.00 23.15 186 ASN D N 1
ATOM 4595 C CA . ASN D 1 152 ? 5.821 -5.831 -18.321 1.00 24.23 186 ASN D CA 1
ATOM 4596 C C . ASN D 1 152 ? 6.254 -7.249 -17.939 1.00 24.17 186 ASN D C 1
ATOM 4597 O O . ASN D 1 152 ? 6.620 -8.031 -18.790 1.00 23.91 186 ASN D O 1
ATOM 4602 N N . ALA D 1 153 ? 6.196 -7.563 -16.662 1.00 25.84 187 ALA D N 1
ATOM 4603 C CA . ALA D 1 153 ? 6.531 -8.905 -16.153 1.00 27.97 187 ALA D CA 1
ATOM 4604 C C . ALA D 1 153 ? 5.493 -9.916 -16.728 1.00 27.48 187 ALA D C 1
ATOM 4605 O O . ALA D 1 153 ? 4.248 -9.785 -16.569 1.00 23.13 187 ALA D O 1
ATOM 4607 N N . ILE D 1 154 ? 6.008 -10.881 -17.472 1.00 26.56 188 ILE D N 1
ATOM 4608 C CA . ILE D 1 154 ? 5.139 -11.692 -18.304 1.00 29.44 188 ILE D CA 1
ATOM 4609 C C . ILE D 1 154 ? 4.182 -12.535 -17.465 1.00 28.32 188 ILE D C 1
ATOM 4610 O O . ILE D 1 154 ? 3.032 -12.732 -17.840 1.00 27.54 188 ILE D O 1
ATOM 4615 N N . LEU D 1 155 ? 4.631 -13.016 -16.321 1.00 30.88 189 LEU D N 1
ATOM 4616 C CA . LEU D 1 155 ? 3.749 -13.835 -15.462 1.00 31.37 189 LEU D CA 1
ATOM 4617 C C . LEU D 1 155 ? 2.523 -13.122 -14.898 1.00 30.42 189 LEU D C 1
ATOM 4618 O O . LEU D 1 155 ? 1.579 -13.801 -14.535 1.00 28.78 189 LEU D O 1
ATOM 4623 N N . GLU D 1 156 ? 2.598 -11.789 -14.766 1.00 26.54 190 GLU D N 1
ATOM 4624 C CA . GLU D 1 156 ? 1.536 -10.926 -14.309 1.00 25.47 190 GLU D CA 1
ATOM 4625 C C . GLU D 1 156 ? 0.676 -10.308 -15.424 1.00 24.39 190 GLU D C 1
ATOM 4626 O O . GLU D 1 156 ? -0.310 -9.636 -15.111 1.00 24.17 190 GLU D O 1
ATOM 4632 N N . MET D 1 157 ? 1.053 -10.498 -16.707 1.00 23.57 191 MET D N 1
ATOM 4633 C CA . MET D 1 157 ? 0.409 -9.809 -17.826 1.00 22.13 191 MET D CA 1
ATOM 4634 C C . MET D 1 157 ? -0.919 -10.488 -18.206 1.00 21.04 191 MET D C 1
ATOM 4635 O O . MET D 1 157 ? -0.940 -11.666 -18.513 1.00 19.33 191 MET D O 1
ATOM 4640 N N . GLN D 1 158 ? -2.030 -9.783 -18.141 1.00 18.87 192 GLN D N 1
ATOM 4641 C CA . GLN D 1 158 ? -3.349 -10.411 -18.436 1.00 18.29 192 GLN D CA 1
ATOM 4642 C C . GLN D 1 158 ? -3.849 -10.117 -19.857 1.00 18.64 192 GLN D C 1
ATOM 4643 O O . GLN D 1 158 ? -4.928 -10.625 -20.271 1.00 18.42 192 GLN D O 1
ATOM 4649 N N . TYR D 1 159 ? -3.111 -9.252 -20.579 1.00 17.72 193 TYR D N 1
ATOM 4650 C CA . TYR D 1 159 ? -3.397 -8.812 -21.966 1.00 17.84 193 TYR D CA 1
ATOM 4651 C C . TYR D 1 159 ? -2.122 -8.291 -22.596 1.00 16.58 193 TYR D C 1
ATOM 4652 O O . TYR D 1 159 ? -1.168 -8.057 -21.903 1.00 19.23 193 TYR D O 1
ATOM 4661 N N . PRO D 1 160 ? -2.072 -8.103 -23.926 1.00 16.16 194 PRO D N 1
ATOM 4662 C CA . PRO D 1 160 ? -0.850 -7.547 -24.521 1.00 17.19 194 PRO D CA 1
ATOM 4663 C C . PRO D 1 160 ? -0.621 -6.061 -24.146 1.00 18.82 194 PRO D C 1
ATOM 4664 O O . PRO D 1 160 ? -1.226 -5.156 -24.702 1.00 19.96 194 PRO D O 1
ATOM 4668 N N . LYS D 1 161 ? 0.269 -5.846 -23.185 1.00 20.83 195 LYS D N 1
ATOM 4669 C CA . LYS D 1 161 ? 0.420 -4.564 -22.513 1.00 19.19 195 LYS D CA 1
ATOM 4670 C C . LYS D 1 161 ? 1.434 -3.810 -23.338 1.00 18.07 195 LYS D C 1
ATOM 4671 O O . LYS D 1 161 ? 2.609 -3.717 -23.000 1.00 18.89 195 LYS D O 1
ATOM 4677 N N . VAL D 1 162 ? 0.971 -3.310 -24.478 1.00 16.74 196 VAL D N 1
ATOM 4678 C CA . VAL D 1 162 ? 1.865 -2.674 -25.469 1.00 18.03 196 VAL D CA 1
ATOM 4679 C C . VAL D 1 162 ? 1.343 -1.334 -25.954 1.00 17.65 196 VAL D C 1
ATOM 4680 O O . VAL D 1 162 ? 1.735 -0.905 -27.015 1.00 17.93 196 VAL D O 1
ATOM 4684 N N . GLN D 1 163 ? 0.417 -0.723 -25.209 1.00 15.90 197 GLN D N 1
ATOM 4685 C CA . GLN D 1 163 ? -0.310 0.379 -25.756 1.00 18.00 197 GLN D CA 1
ATOM 4686 C C . GLN D 1 163 ? 0.288 1.751 -25.519 1.00 16.64 197 GLN D C 1
ATOM 4687 O O . GLN D 1 163 ? 0.011 2.624 -26.302 1.00 19.38 197 GLN D O 1
ATOM 4693 N N . LYS D 1 164 ? 0.937 1.989 -24.395 1.00 18.06 198 LYS D N 1
ATOM 4694 C CA . LYS D 1 164 ? 1.502 3.368 -24.084 1.00 18.05 198 LYS D CA 1
ATOM 4695 C C . LYS D 1 164 ? 2.929 3.251 -23.583 1.00 17.88 198 LYS D C 1
ATOM 4696 O O . LYS D 1 164 ? 3.139 2.671 -22.508 1.00 19.71 198 LYS D O 1
ATOM 4702 N N . TYR D 1 165 ? 3.880 3.844 -24.317 1.00 16.66 199 TYR D N 1
ATOM 4703 C CA . TYR D 1 165 ? 5.290 3.788 -24.031 1.00 17.21 199 TYR D CA 1
ATOM 4704 C C . TYR D 1 165 ? 5.787 5.215 -23.917 1.00 19.53 199 TYR D C 1
ATOM 4705 O O . TYR D 1 165 ? 5.317 6.093 -24.618 1.00 16.59 199 TYR D O 1
ATOM 4714 N N . CYS D 1 166 ? 6.712 5.411 -22.992 1.00 19.39 200 CYS D N 1
ATOM 4715 C CA . CYS D 1 166 ? 7.455 6.648 -22.835 1.00 22.59 200 CYS D CA 1
ATOM 4716 C C . CYS D 1 166 ? 8.913 6.360 -23.307 1.00 22.39 200 CYS D C 1
ATOM 4717 O O . CYS D 1 166 ? 9.525 5.402 -22.861 1.00 26.10 200 CYS D O 1
ATOM 4720 N N . LEU D 1 167 ? 9.414 7.141 -24.250 1.00 19.24 201 LEU D N 1
ATOM 4721 C CA . LEU D 1 167 ? 10.753 6.951 -24.769 1.00 21.00 201 LEU D CA 1
ATOM 4722 C C . LEU D 1 167 ? 11.518 8.183 -24.373 1.00 18.56 201 LEU D C 1
ATOM 4723 O O . LEU D 1 167 ? 11.020 9.270 -24.528 1.00 18.22 201 LEU D O 1
ATOM 4728 N N . MET D 1 168 ? 12.707 7.984 -23.814 1.00 18.21 202 MET D N 1
ATOM 4729 C CA . MET D 1 168 ? 13.490 9.066 -23.293 1.00 19.80 202 MET D CA 1
ATOM 4730 C C . MET D 1 168 ? 14.915 8.873 -23.833 1.00 20.53 202 MET D C 1
ATOM 4731 O O . MET D 1 168 ? 15.553 7.844 -23.612 1.00 19.34 202 MET D O 1
ATOM 4736 N N . SER D 1 169 ? 15.378 9.829 -24.599 1.00 21.48 203 SER D N 1
ATOM 4737 C CA . SER D 1 169 ? 16.590 9.585 -25.409 1.00 21.95 203 SER D CA 1
ATOM 4738 C C . SER D 1 169 ? 17.460 10.772 -25.239 1.00 22.28 203 SER D C 1
ATOM 4739 O O . SER D 1 169 ? 16.973 11.890 -25.308 1.00 21.03 203 SER D O 1
ATOM 4742 N N . VAL D 1 170 ? 18.749 10.545 -25.086 1.00 23.92 204 VAL D N 1
ATOM 4743 C CA . VAL D 1 170 ? 19.681 11.682 -25.022 1.00 25.28 204 VAL D CA 1
ATOM 4744 C C . VAL D 1 170 ? 20.262 11.974 -26.385 1.00 28.57 204 VAL D C 1
ATOM 4745 O O . VAL D 1 170 ? 20.308 11.085 -27.243 1.00 27.21 204 VAL D O 1
ATOM 4749 N N . ARG D 1 171 ? 20.732 13.216 -26.563 1.00 26.58 205 ARG D N 1
ATOM 4750 C CA . ARG D 1 171 ? 21.444 13.624 -27.739 1.00 24.71 205 ARG D CA 1
ATOM 4751 C C . ARG D 1 171 ? 22.493 12.594 -28.127 1.00 25.50 205 ARG D C 1
ATOM 4752 O O . ARG D 1 171 ? 23.300 12.175 -27.290 1.00 23.49 205 ARG D O 1
ATOM 4760 N N . GLY D 1 172 ? 22.447 12.165 -29.402 1.00 24.21 206 GLY D N 1
ATOM 4761 C CA . GLY D 1 172 ? 23.391 11.206 -29.911 1.00 23.78 206 GLY D CA 1
ATOM 4762 C C . GLY D 1 172 ? 22.861 9.796 -29.947 1.00 24.26 206 GLY D C 1
ATOM 4763 O O . GLY D 1 172 ? 23.479 8.947 -30.552 1.00 26.78 206 GLY D O 1
ATOM 4764 N N . CYS D 1 173 ? 21.711 9.505 -29.353 1.00 24.11 207 CYS D N 1
ATOM 4765 C CA . CYS D 1 173 ? 21.195 8.098 -29.396 1.00 25.81 207 CYS D CA 1
ATOM 4766 C C . CYS D 1 173 ? 20.887 7.650 -30.837 1.00 24.52 207 CYS D C 1
ATOM 4767 O O . CYS D 1 173 ? 20.413 8.442 -31.639 1.00 23.76 207 CYS D O 1
ATOM 4770 N N . TYR D 1 174 ? 21.174 6.361 -31.135 1.00 24.50 208 TYR D N 1
ATOM 4771 C CA . TYR D 1 174 ? 20.825 5.729 -32.378 1.00 25.27 208 TYR D CA 1
ATOM 4772 C C . TYR D 1 174 ? 20.235 4.360 -32.058 1.00 24.77 208 TYR D C 1
ATOM 4773 O O . TYR D 1 174 ? 20.802 3.604 -31.278 1.00 24.97 208 TYR D O 1
ATOM 4782 N N . THR D 1 175 ? 19.090 4.068 -32.676 1.00 22.13 209 THR D N 1
ATOM 4783 C CA . THR D 1 175 ? 18.496 2.749 -32.684 1.00 22.02 209 THR D CA 1
ATOM 4784 C C . THR D 1 175 ? 18.588 2.223 -34.118 1.00 22.17 209 THR D C 1
ATOM 4785 O O . THR D 1 175 ? 18.026 2.803 -35.100 1.00 20.01 209 THR D O 1
ATOM 4789 N N . ASP D 1 176 ? 19.261 1.072 -34.276 1.00 21.04 210 ASP D N 1
ATOM 4790 C CA . ASP D 1 176 ? 19.492 0.576 -35.610 1.00 23.21 210 ASP D CA 1
ATOM 4791 C C . ASP D 1 176 ? 18.188 0.050 -36.289 1.00 23.75 210 ASP D C 1
ATOM 4792 O O . ASP D 1 176 ? 17.118 -0.016 -35.667 1.00 21.67 210 ASP D O 1
ATOM 4797 N N . PHE D 1 177 ? 18.304 -0.337 -37.556 1.00 22.19 211 PHE D N 1
ATOM 4798 C CA . PHE D 1 177 ? 17.160 -0.678 -38.354 1.00 23.52 211 PHE D CA 1
ATOM 4799 C C . PHE D 1 177 ? 16.433 -1.843 -37.783 1.00 23.13 211 PHE D C 1
ATOM 4800 O O . PHE D 1 177 ? 17.057 -2.842 -37.447 1.00 21.18 211 PHE D O 1
ATOM 4808 N N . HIS D 1 178 ? 15.117 -1.722 -37.681 1.00 22.32 212 HIS D N 1
ATOM 4809 C CA . HIS D 1 178 ? 14.315 -2.851 -37.184 1.00 22.64 212 HIS D CA 1
ATOM 4810 C C . HIS D 1 178 ? 12.882 -2.684 -37.655 1.00 21.54 212 HIS D C 1
ATOM 4811 O O . HIS D 1 178 ? 12.464 -1.590 -38.070 1.00 21.72 212 HIS D O 1
ATOM 4818 N N . VAL D 1 179 ? 12.121 -3.749 -37.458 1.00 21.14 213 VAL D N 1
ATOM 4819 C CA . VAL D 1 179 ? 10.648 -3.730 -37.608 1.00 21.05 213 VAL D CA 1
ATOM 4820 C C . VAL D 1 179 ? 9.977 -3.901 -36.237 1.00 21.62 213 VAL D C 1
ATOM 4821 O O . VAL D 1 179 ? 10.340 -4.761 -35.449 1.00 22.78 213 VAL D O 1
ATOM 4825 N N . ASP D 1 180 ? 8.967 -3.100 -35.956 1.00 19.65 214 ASP D N 1
ATOM 4826 C CA . ASP D 1 180 ? 8.334 -3.160 -34.652 1.00 19.03 214 ASP D CA 1
ATOM 4827 C C . ASP D 1 180 ? 7.670 -4.516 -34.424 1.00 19.44 214 ASP D C 1
ATOM 4828 O O . ASP D 1 180 ? 7.255 -5.168 -35.374 1.00 19.22 214 ASP D O 1
ATOM 4833 N N . PHE D 1 181 ? 7.732 -4.955 -33.161 1.00 18.09 215 PHE D N 1
ATOM 4834 C CA . PHE D 1 181 ? 7.353 -6.304 -32.814 1.00 20.51 215 PHE D CA 1
ATOM 4835 C C . PHE D 1 181 ? 5.937 -6.640 -33.310 1.00 19.18 215 PHE D C 1
ATOM 4836 O O . PHE D 1 181 ? 4.982 -5.836 -33.245 1.00 16.51 215 PHE D O 1
ATOM 4844 N N . GLY D 1 182 ? 5.803 -7.895 -33.719 1.00 19.96 216 GLY D N 1
ATOM 4845 C CA . GLY D 1 182 ? 4.566 -8.460 -34.171 1.00 21.20 216 GLY D CA 1
ATOM 4846 C C . GLY D 1 182 ? 4.011 -7.981 -35.494 1.00 18.98 216 GLY D C 1
ATOM 4847 O O . GLY D 1 182 ? 2.836 -8.294 -35.807 1.00 18.04 216 GLY D O 1
ATOM 4848 N N . GLY D 1 183 ? 4.801 -7.168 -36.227 1.00 17.08 217 GLY D N 1
ATOM 4849 C CA . GLY D 1 183 ? 4.305 -6.335 -37.291 1.00 17.56 217 GLY D CA 1
ATOM 4850 C C . GLY D 1 183 ? 3.336 -5.245 -36.847 1.00 18.92 217 GLY D C 1
ATOM 4851 O O . GLY D 1 183 ? 2.450 -4.806 -37.621 1.00 18.07 217 GLY D O 1
ATOM 4852 N N . THR D 1 184 ? 3.469 -4.826 -35.584 1.00 19.12 218 THR D N 1
ATOM 4853 C CA . THR D 1 184 ? 2.661 -3.762 -35.089 1.00 18.77 218 THR D CA 1
ATOM 4854 C C . THR D 1 184 ? 2.883 -2.454 -35.883 1.00 18.53 218 THR D C 1
ATOM 4855 O O . THR D 1 184 ? 3.997 -2.126 -36.310 1.00 17.79 218 THR D O 1
ATOM 4859 N N . SER D 1 185 ? 1.770 -1.734 -36.008 1.00 19.19 219 SER D N 1
ATOM 4860 C CA . SER D 1 185 ? 1.744 -0.301 -36.332 1.00 17.64 219 SER D CA 1
ATOM 4861 C C . SER D 1 185 ? 2.015 0.555 -35.099 1.00 19.50 219 SER D C 1
ATOM 4862 O O . SER D 1 185 ? 1.771 0.124 -33.963 1.00 16.86 219 SER D O 1
ATOM 4865 N N . VAL D 1 186 ? 2.567 1.763 -35.303 1.00 18.61 220 VAL D N 1
ATOM 4866 C CA . VAL D 1 186 ? 3.010 2.572 -34.187 1.00 18.05 220 VAL D CA 1
ATOM 4867 C C . VAL D 1 186 ? 2.523 3.968 -34.403 1.00 17.52 220 VAL D C 1
ATOM 4868 O O . VAL D 1 186 ? 2.469 4.446 -35.531 1.00 17.30 220 VAL D O 1
ATOM 4872 N N . TRP D 1 187 ? 2.187 4.638 -33.314 1.00 16.96 221 TRP D N 1
ATOM 4873 C CA . TRP D 1 187 ? 1.934 6.095 -33.306 1.00 17.10 221 TRP D CA 1
ATOM 4874 C C . TRP D 1 187 ? 3.011 6.591 -32.372 1.00 17.15 221 TRP D C 1
ATOM 4875 O O . TRP D 1 187 ? 3.348 5.921 -31.384 1.00 18.57 221 TRP D O 1
ATOM 4886 N N . TYR D 1 188 ? 3.543 7.766 -32.678 1.00 17.60 222 TYR D N 1
ATOM 4887 C CA . TYR D 1 188 ? 4.740 8.228 -32.067 1.00 19.03 222 TYR D CA 1
ATOM 4888 C C . TYR D 1 188 ? 4.636 9.758 -32.000 1.00 20.70 222 TYR D C 1
ATOM 4889 O O . TYR D 1 188 ? 4.551 10.406 -33.005 1.00 21.95 222 TYR D O 1
ATOM 4898 N N . HIS D 1 189 ? 4.556 10.302 -30.804 1.00 21.53 223 HIS D N 1
ATOM 4899 C CA . HIS D 1 189 ? 4.405 11.769 -30.633 1.00 20.43 223 HIS D CA 1
ATOM 4900 C C . HIS D 1 189 ? 5.626 12.375 -29.979 1.00 19.37 223 HIS D C 1
ATOM 4901 O O . HIS D 1 189 ? 5.915 12.085 -28.845 1.00 20.02 223 HIS D O 1
ATOM 4908 N N . ILE D 1 190 ? 6.263 13.314 -30.672 1.00 20.12 224 ILE D N 1
ATOM 4909 C CA . ILE D 1 190 ? 7.410 14.071 -30.166 1.00 20.92 224 ILE D CA 1
ATOM 4910 C C . ILE D 1 190 ? 6.910 15.113 -29.172 1.00 21.35 224 ILE D C 1
ATOM 4911 O O . ILE D 1 190 ? 6.390 16.173 -29.545 1.00 22.65 224 ILE D O 1
ATOM 4916 N N . HIS D 1 191 ? 7.044 14.794 -27.900 1.00 20.60 225 HIS D N 1
ATOM 4917 C CA . HIS D 1 191 ? 6.578 15.688 -26.862 1.00 21.25 225 HIS D CA 1
ATOM 4918 C C . HIS D 1 191 ? 7.574 16.842 -26.681 1.00 21.60 225 HIS D C 1
ATOM 4919 O O . HIS D 1 191 ? 7.173 17.999 -26.655 1.00 18.24 225 HIS D O 1
ATOM 4926 N N . GLN D 1 192 ? 8.872 16.508 -26.616 1.00 19.56 226 GLN D N 1
ATOM 4927 C CA . GLN D 1 192 ? 9.961 17.536 -26.551 1.00 23.15 226 GLN D CA 1
ATOM 4928 C C . GLN D 1 192 ? 11.093 17.013 -27.346 1.00 23.26 226 GLN D C 1
ATOM 4929 O O . GLN D 1 192 ? 11.367 15.818 -27.296 1.00 25.20 226 GLN D O 1
ATOM 4935 N N . GLY D 1 193 ? 11.758 17.881 -28.103 1.00 22.99 227 GLY D N 1
ATOM 4936 C CA . GLY D 1 193 ? 13.001 17.499 -28.768 1.00 24.30 227 GLY D CA 1
ATOM 4937 C C . GLY D 1 193 ? 12.763 17.188 -30.239 1.00 24.13 227 GLY D C 1
ATOM 4938 O O . GLY D 1 193 ? 12.070 17.901 -30.904 1.00 26.46 227 GLY D O 1
ATOM 4939 N N . GLY D 1 194 ? 13.325 16.102 -30.745 1.00 23.87 228 GLY D N 1
ATOM 4940 C CA . GLY D 1 194 ? 13.445 15.871 -32.199 1.00 22.97 228 GLY D CA 1
ATOM 4941 C C . GLY D 1 194 ? 14.000 14.465 -32.468 1.00 24.17 228 GLY D C 1
ATOM 4942 O O . GLY D 1 194 ? 14.698 13.907 -31.643 1.00 24.42 228 GLY D O 1
ATOM 4943 N N . LYS D 1 195 ? 13.629 13.892 -33.605 1.00 22.96 229 LYS D N 1
ATOM 4944 C CA . LYS D 1 195 ? 14.048 12.577 -34.019 1.00 24.92 229 LYS D CA 1
ATOM 4945 C C . LYS D 1 195 ? 14.238 12.592 -35.529 1.00 24.68 229 LYS D C 1
ATOM 4946 O O . LYS D 1 195 ? 13.572 13.326 -36.242 1.00 26.92 229 LYS D O 1
ATOM 4952 N N . VAL D 1 196 ? 15.158 11.742 -35.996 1.00 23.92 230 VAL D N 1
ATOM 4953 C CA . VAL D 1 196 ? 15.457 11.601 -37.412 1.00 23.71 230 VAL D CA 1
ATOM 4954 C C . VAL D 1 196 ? 15.168 10.140 -37.690 1.00 22.26 230 VAL D C 1
ATOM 4955 O O . VAL D 1 196 ? 15.717 9.306 -37.012 1.00 25.05 230 VAL D O 1
ATOM 4959 N N . PHE D 1 197 ? 14.299 9.856 -38.655 1.00 19.82 231 PHE D N 1
ATOM 4960 C CA . PHE D 1 197 ? 14.000 8.497 -39.040 1.00 22.21 231 PHE D CA 1
ATOM 4961 C C . PHE D 1 197 ? 14.596 8.210 -40.424 1.00 22.52 231 PHE D C 1
ATOM 4962 O O . PHE D 1 197 ? 14.626 9.091 -41.318 1.00 19.41 231 PHE D O 1
ATOM 4970 N N . TRP D 1 198 ? 15.065 6.976 -40.610 1.00 21.79 232 TRP D N 1
ATOM 4971 C CA . TRP D 1 198 ? 15.283 6.474 -41.954 1.00 23.79 232 TRP D CA 1
ATOM 4972 C C . TRP D 1 198 ? 14.259 5.380 -42.122 1.00 24.15 232 TRP D C 1
ATOM 4973 O O . TRP D 1 198 ? 14.259 4.441 -41.340 1.00 24.86 232 TRP D O 1
ATOM 4984 N N . LEU D 1 199 ? 13.482 5.453 -43.190 1.00 21.29 233 LEU D N 1
ATOM 4985 C CA . LEU D 1 199 ? 12.354 4.571 -43.443 1.00 23.07 233 LEU D CA 1
ATOM 4986 C C . LEU D 1 199 ? 12.577 3.751 -44.695 1.00 24.13 233 LEU D C 1
ATOM 4987 O O . LEU D 1 199 ? 12.993 4.312 -45.702 1.00 25.76 233 LEU D O 1
ATOM 4992 N N . ILE D 1 200 ? 12.272 2.455 -44.622 1.00 24.92 234 ILE D N 1
ATOM 4993 C CA . ILE D 1 200 ? 12.398 1.561 -45.751 1.00 24.02 234 ILE D CA 1
ATOM 4994 C C . ILE D 1 200 ? 11.082 0.808 -45.908 1.00 22.91 234 ILE D C 1
ATOM 4995 O O . ILE D 1 200 ? 10.569 0.211 -44.930 1.00 21.95 234 ILE D O 1
ATOM 5000 N N . PRO D 1 201 ? 10.556 0.748 -47.138 1.00 21.98 235 PRO D N 1
ATOM 5001 C CA . PRO D 1 201 ? 9.247 0.157 -47.310 1.00 21.56 235 PRO D CA 1
ATOM 5002 C C . PRO D 1 201 ? 9.346 -1.364 -47.281 1.00 22.49 235 PRO D C 1
ATOM 5003 O O . PRO D 1 201 ? 10.390 -1.890 -47.665 1.00 24.77 235 PRO D O 1
ATOM 5007 N N . PRO D 1 202 ? 8.306 -2.064 -46.786 1.00 23.14 236 PRO D N 1
ATOM 5008 C CA . PRO D 1 202 ? 8.344 -3.490 -46.569 1.00 23.67 236 PRO D CA 1
ATOM 5009 C C . PRO D 1 202 ? 7.945 -4.261 -47.837 1.00 25.33 236 PRO D C 1
ATOM 5010 O O . PRO D 1 202 ? 7.004 -5.021 -47.820 1.00 24.04 236 PRO D O 1
ATOM 5014 N N . THR D 1 203 ? 8.673 -4.060 -48.909 1.00 25.37 237 THR D N 1
ATOM 5015 C CA . THR D 1 203 ? 8.507 -4.837 -50.144 1.00 25.65 237 THR D CA 1
ATOM 5016 C C . THR D 1 203 ? 9.089 -6.189 -49.817 1.00 24.88 237 THR D C 1
ATOM 5017 O O . THR D 1 203 ? 9.824 -6.361 -48.824 1.00 22.76 237 THR D O 1
ATOM 5021 N N . ALA D 1 204 ? 8.702 -7.177 -50.597 1.00 25.13 238 ALA D N 1
ATOM 5022 C CA . ALA D 1 204 ? 9.245 -8.530 -50.397 1.00 26.00 238 ALA D CA 1
ATOM 5023 C C . ALA D 1 204 ? 10.783 -8.510 -50.525 1.00 25.62 238 ALA D C 1
ATOM 5024 O O . ALA D 1 204 ? 11.487 -9.126 -49.755 1.00 26.64 238 ALA D O 1
ATOM 5026 N N . HIS D 1 205 ? 11.286 -7.761 -51.501 1.00 25.96 239 HIS D N 1
ATOM 5027 C CA . HIS D 1 205 ? 12.737 -7.568 -51.674 1.00 27.69 239 HIS D CA 1
ATOM 5028 C C . HIS D 1 205 ? 13.421 -6.995 -50.397 1.00 25.09 239 HIS D C 1
ATOM 5029 O O . HIS D 1 205 ? 14.401 -7.521 -49.919 1.00 25.79 239 HIS D O 1
ATOM 5036 N N . ASN D 1 206 ? 12.892 -5.910 -49.860 1.00 24.63 240 ASN D N 1
ATOM 5037 C CA . ASN D 1 206 ? 13.489 -5.287 -48.685 1.00 24.85 240 ASN D CA 1
ATOM 5038 C C . ASN D 1 206 ? 13.312 -6.123 -47.436 1.00 25.93 240 ASN D C 1
ATOM 5039 O O . ASN D 1 206 ? 14.216 -6.181 -46.632 1.00 25.54 240 ASN D O 1
ATOM 5044 N N . LEU D 1 207 ? 12.171 -6.812 -47.287 1.00 25.09 241 LEU D N 1
ATOM 5045 C CA . LEU D 1 207 ? 12.015 -7.714 -46.173 1.00 25.77 241 LEU D CA 1
ATOM 5046 C C . LEU D 1 207 ? 12.958 -8.906 -46.261 1.00 26.83 241 LEU D C 1
ATOM 5047 O O . LEU D 1 207 ? 13.413 -9.418 -45.227 1.00 27.00 241 LEU D O 1
ATOM 5052 N N . GLU D 1 208 ? 13.282 -9.375 -47.452 1.00 29.67 242 GLU D N 1
ATOM 5053 C CA . GLU D 1 208 ? 14.289 -10.475 -47.533 1.00 30.76 242 GLU D CA 1
ATOM 5054 C C . GLU D 1 208 ? 15.666 -9.917 -47.199 1.00 25.76 242 GLU D C 1
ATOM 5055 O O . GLU D 1 208 ? 16.472 -10.583 -46.554 1.00 25.50 242 GLU D O 1
ATOM 5061 N N . LEU D 1 209 ? 15.942 -8.713 -47.679 1.00 25.69 243 LEU D N 1
ATOM 5062 C CA . LEU D 1 209 ? 17.186 -8.048 -47.309 1.00 27.90 243 LEU D CA 1
ATOM 5063 C C . LEU D 1 209 ? 17.375 -7.844 -45.816 1.00 26.25 243 LEU D C 1
ATOM 5064 O O . LEU D 1 209 ? 18.424 -8.131 -45.316 1.00 25.58 243 LEU D O 1
ATOM 5069 N N . TYR D 1 210 ? 16.325 -7.392 -45.134 1.00 23.60 244 TYR D N 1
ATOM 5070 C CA . TYR D 1 210 ? 16.267 -7.269 -43.707 1.00 25.80 244 TYR D CA 1
ATOM 5071 C C . TYR D 1 210 ? 16.503 -8.552 -42.976 1.00 25.85 244 TYR D C 1
ATOM 5072 O O . TYR D 1 210 ? 17.380 -8.636 -42.107 1.00 28.12 244 TYR D O 1
ATOM 5081 N N . GLU D 1 211 ? 15.718 -9.560 -43.285 1.00 23.21 245 GLU D N 1
ATOM 5082 C CA . GLU D 1 211 ? 15.944 -10.838 -42.641 1.00 26.14 245 GLU D CA 1
ATOM 5083 C C . GLU D 1 211 ? 17.424 -11.314 -42.832 1.00 28.22 245 GLU D C 1
ATOM 5084 O O . GLU D 1 211 ? 18.061 -11.859 -41.905 1.00 29.04 245 GLU D O 1
ATOM 5090 N N . ASN D 1 212 ? 17.943 -11.130 -44.025 1.00 27.98 246 ASN D N 1
ATOM 5091 C CA . ASN D 1 212 ? 19.312 -11.571 -44.334 1.00 34.16 246 ASN D CA 1
ATOM 5092 C C . ASN D 1 212 ? 20.375 -10.774 -43.619 1.00 32.29 246 ASN D C 1
ATOM 5093 O O . ASN D 1 212 ? 21.319 -11.343 -43.140 1.00 30.59 246 ASN D O 1
ATOM 5098 N N . TRP D 1 213 ? 20.190 -9.459 -43.561 1.00 32.55 247 TRP D N 1
ATOM 5099 C CA . TRP D 1 213 ? 20.960 -8.610 -42.674 1.00 35.10 247 TRP D CA 1
ATOM 5100 C C . TRP D 1 213 ? 20.920 -9.068 -41.214 1.00 32.71 247 TRP D C 1
ATOM 5101 O O . TRP D 1 213 ? 21.974 -9.139 -40.563 1.00 35.75 247 TRP D O 1
ATOM 5112 N N . LEU D 1 214 ? 19.743 -9.421 -40.699 1.00 30.73 248 LEU D N 1
ATOM 5113 C CA . LEU D 1 214 ? 19.672 -9.905 -39.292 1.00 31.88 248 LEU D CA 1
ATOM 5114 C C . LEU D 1 214 ? 20.459 -11.198 -39.148 1.00 35.83 248 LEU D C 1
ATOM 5115 O O . LEU D 1 214 ? 21.242 -11.318 -38.236 1.00 32.63 248 LEU D O 1
ATOM 5120 N N . LEU D 1 215 ? 20.217 -12.165 -40.025 1.00 38.99 249 LEU D N 1
ATOM 5121 C CA . LEU D 1 215 ? 20.893 -13.472 -39.921 1.00 42.21 249 LEU D CA 1
ATOM 5122 C C . LEU D 1 215 ? 22.422 -13.420 -40.106 1.00 39.31 249 LEU D C 1
ATOM 5123 O O . LEU D 1 215 ? 23.110 -14.232 -39.577 1.00 40.90 249 LEU D O 1
ATOM 5128 N N . SER D 1 216 ? 22.941 -12.449 -40.843 1.00 44.08 250 SER D N 1
ATOM 5129 C CA . SER D 1 216 ? 24.389 -12.293 -41.004 1.00 47.64 250 SER D CA 1
ATOM 5130 C C . SER D 1 216 ? 25.106 -11.826 -39.713 1.00 53.82 250 SER D C 1
ATOM 5131 O O . SER D 1 216 ? 26.315 -12.036 -39.568 1.00 57.82 250 SER D O 1
ATOM 5134 N N . GLY D 1 217 ? 24.368 -11.207 -38.782 1.00 56.57 251 GLY D N 1
ATOM 5135 C CA . GLY D 1 217 ? 24.966 -10.560 -37.622 1.00 55.96 251 GLY D CA 1
ATOM 5136 C C . GLY D 1 217 ? 25.912 -9.414 -38.007 1.00 60.83 251 GLY D C 1
ATOM 5137 O O . GLY D 1 217 ? 26.836 -9.123 -37.256 1.00 71.25 251 GLY D O 1
ATOM 5138 N N . LYS D 1 218 ? 25.693 -8.754 -39.153 1.00 54.30 252 LYS D N 1
ATOM 5139 C CA . LYS D 1 218 ? 26.662 -7.766 -39.660 1.00 54.13 252 LYS D CA 1
ATOM 5140 C C . LYS D 1 218 ? 26.126 -6.320 -39.692 1.00 51.60 252 LYS D C 1
ATOM 5141 O O . LYS D 1 218 ? 26.434 -5.508 -40.565 1.00 43.01 252 LYS D O 1
ATOM 5147 N N . GLN D 1 219 ? 25.397 -5.999 -38.633 1.00 54.13 253 GLN D N 1
ATOM 5148 C CA . GLN D 1 219 ? 24.645 -4.758 -38.527 1.00 58.34 253 GLN D CA 1
ATOM 5149 C C . GLN D 1 219 ? 25.494 -3.510 -38.207 1.00 62.88 253 GLN D C 1
ATOM 5150 O O . GLN D 1 219 ? 25.127 -2.382 -38.601 1.00 59.86 253 GLN D O 1
ATOM 5156 N N . GLY D 1 220 ? 26.579 -3.708 -37.454 1.00 59.02 254 GLY D N 1
ATOM 5157 C CA . GLY D 1 220 ? 27.538 -2.637 -37.181 1.00 56.30 254 GLY D CA 1
ATOM 5158 C C . GLY D 1 220 ? 28.314 -2.233 -38.426 1.00 52.46 254 GLY D C 1
ATOM 5159 O O . GLY D 1 220 ? 28.753 -1.094 -38.542 1.00 43.73 254 GLY D O 1
ATOM 5160 N N . ASP D 1 221 ? 28.423 -3.156 -39.377 1.00 48.52 255 ASP D N 1
ATOM 5161 C CA . ASP D 1 221 ? 29.193 -2.977 -40.611 1.00 55.20 255 ASP D CA 1
ATOM 5162 C C . ASP D 1 221 ? 28.389 -2.592 -41.856 1.00 51.48 255 ASP D C 1
ATOM 5163 O O . ASP D 1 221 ? 28.962 -2.168 -42.858 1.00 52.43 255 ASP D O 1
ATOM 5168 N N . ILE D 1 222 ? 27.073 -2.742 -41.816 1.00 42.73 256 ILE D N 1
ATOM 5169 C CA . ILE D 1 222 ? 26.244 -2.446 -43.001 1.00 40.72 256 ILE D CA 1
ATOM 5170 C C . ILE D 1 222 ? 25.143 -1.512 -42.560 1.00 35.61 256 ILE D C 1
ATOM 5171 O O . ILE D 1 222 ? 24.368 -1.885 -41.661 1.00 32.97 256 ILE D O 1
ATOM 5176 N N . PHE D 1 223 ? 25.125 -0.301 -43.121 1.00 30.24 257 PHE D N 1
ATOM 5177 C CA . PHE D 1 223 ? 23.978 0.580 -42.975 1.00 27.19 257 PHE D CA 1
ATOM 5178 C C . PHE D 1 223 ? 22.946 0.089 -43.971 1.00 26.85 257 PHE D C 1
ATOM 5179 O O . PHE D 1 223 ? 23.101 0.258 -45.188 1.00 27.48 257 PHE D O 1
ATOM 5187 N N . LEU D 1 224 ? 21.840 -0.446 -43.452 1.00 29.01 258 LEU D N 1
ATOM 5188 C CA . LEU D 1 224 ? 20.833 -1.153 -44.267 1.00 27.43 258 LEU D CA 1
ATOM 5189 C C . LEU D 1 224 ? 20.224 -0.269 -45.321 1.00 28.20 258 LEU D C 1
ATOM 5190 O O . LEU D 1 224 ? 19.931 -0.729 -46.426 1.00 24.51 258 LEU D O 1
ATOM 5195 N N . GLY D 1 225 ? 20.077 1.012 -44.975 1.00 27.17 259 GLY D N 1
ATOM 5196 C CA . GLY D 1 225 ? 19.600 2.019 -45.865 1.00 27.12 259 GLY D CA 1
ATOM 5197 C C . GLY D 1 225 ? 20.373 2.188 -47.153 1.00 29.71 259 GLY D C 1
ATOM 5198 O O . GLY D 1 225 ? 19.813 2.635 -48.116 1.00 30.65 259 GLY D O 1
ATOM 5199 N N . ASP D 1 226 ? 21.660 1.852 -47.161 1.00 31.06 260 ASP D N 1
ATOM 5200 C CA . ASP D 1 226 ? 22.423 1.781 -48.396 1.00 32.16 260 ASP D CA 1
ATOM 5201 C C . ASP D 1 226 ? 22.182 0.528 -49.252 1.00 34.54 260 ASP D C 1
ATOM 5202 O O . ASP D 1 226 ? 22.450 0.561 -50.426 1.00 37.20 260 ASP D O 1
ATOM 5207 N N . ARG D 1 227 ? 21.689 -0.564 -48.692 1.00 34.82 261 ARG D N 1
ATOM 5208 C CA . ARG D 1 227 ? 21.479 -1.822 -49.453 1.00 34.25 261 ARG D CA 1
ATOM 5209 C C . ARG D 1 227 ? 20.074 -2.019 -50.051 1.00 36.25 261 ARG D C 1
ATOM 5210 O O . ARG D 1 227 ? 19.850 -2.918 -50.847 1.00 30.49 261 ARG D O 1
ATOM 5218 N N . VAL D 1 228 ? 19.097 -1.230 -49.622 1.00 37.90 262 VAL D N 1
ATOM 5219 C CA . VAL D 1 228 ? 17.694 -1.471 -50.014 1.00 38.95 262 VAL D CA 1
ATOM 5220 C C . VAL D 1 228 ? 17.346 -0.642 -51.239 1.00 41.68 262 VAL D C 1
ATOM 5221 O O . VAL D 1 228 ? 18.104 0.278 -51.603 1.00 39.68 262 VAL D O 1
ATOM 5225 N N . SER D 1 229 ? 16.199 -0.979 -51.854 1.00 42.89 263 SER D N 1
ATOM 5226 C CA . SER D 1 229 ? 15.748 -0.307 -53.086 1.00 43.51 263 SER D CA 1
ATOM 5227 C C . SER D 1 229 ? 15.548 1.215 -52.959 1.00 42.54 263 SER D C 1
ATOM 5228 O O . SER D 1 229 ? 15.881 1.956 -53.881 1.00 44.06 263 SER D O 1
ATOM 5231 N N . ASP D 1 230 ? 15.032 1.658 -51.809 1.00 40.72 264 ASP D N 1
ATOM 5232 C CA . ASP D 1 230 ? 14.689 3.076 -51.567 1.00 39.07 264 ASP D CA 1
ATOM 5233 C C . ASP D 1 230 ? 14.524 3.336 -50.076 1.00 35.78 264 ASP D C 1
ATOM 5234 O O . ASP D 1 230 ? 13.969 2.510 -49.332 1.00 37.80 264 ASP D O 1
ATOM 5239 N N . CYS D 1 231 ? 15.003 4.496 -49.658 1.00 32.76 265 CYS D N 1
ATOM 5240 C CA . CYS D 1 231 ? 15.048 4.887 -48.267 1.00 28.00 265 CYS D CA 1
ATOM 5241 C C . CYS D 1 231 ? 14.772 6.381 -48.166 1.00 29.25 265 CYS D C 1
ATOM 5242 O O . CYS D 1 231 ? 15.341 7.172 -48.916 1.00 27.96 265 CYS D O 1
ATOM 5245 N N . GLN D 1 232 ? 13.906 6.750 -47.226 1.00 27.69 266 GLN D N 1
ATOM 5246 C CA . GLN D 1 232 ? 13.669 8.121 -46.869 1.00 25.81 266 GLN D CA 1
ATOM 5247 C C . GLN D 1 232 ? 14.198 8.484 -45.484 1.00 27.67 266 GLN D C 1
ATOM 5248 O O . GLN D 1 232 ? 13.849 7.852 -44.491 1.00 26.63 266 GLN D O 1
ATOM 5254 N N . ARG D 1 233 ? 14.984 9.555 -45.413 1.00 25.52 267 ARG D N 1
ATOM 5255 C CA . ARG D 1 233 ? 15.355 10.111 -44.152 1.00 25.65 267 ARG D CA 1
ATOM 5256 C C . ARG D 1 233 ? 14.506 11.347 -43.916 1.00 26.32 267 ARG D C 1
ATOM 5257 O O . ARG D 1 233 ? 14.396 12.205 -44.766 1.00 26.98 267 ARG D O 1
ATOM 5265 N N . ILE D 1 234 ? 13.911 11.446 -42.744 1.00 26.38 268 ILE D N 1
ATOM 5266 C CA . ILE D 1 234 ? 12.995 12.545 -42.447 1.00 28.55 268 ILE D CA 1
ATOM 5267 C C . ILE D 1 234 ? 13.172 12.934 -40.978 1.00 31.52 268 ILE D C 1
ATOM 5268 O O . ILE D 1 234 ? 13.486 12.073 -40.145 1.00 29.89 268 ILE D O 1
ATOM 5273 N N . GLU D 1 235 ? 13.019 14.217 -40.684 1.00 32.73 269 GLU D N 1
ATOM 5274 C CA . GLU D 1 235 ? 13.128 14.749 -39.318 1.00 37.46 269 GLU D CA 1
ATOM 5275 C C . GLU D 1 235 ? 11.729 15.057 -38.739 1.00 34.18 269 GLU D C 1
ATOM 5276 O O . GLU D 1 235 ? 10.925 15.686 -39.384 1.00 36.89 269 GLU D O 1
ATOM 5282 N N . LEU D 1 236 ? 11.455 14.592 -37.523 1.00 29.74 270 LEU D N 1
ATOM 5283 C CA . LEU D 1 236 ? 10.205 14.938 -36.800 1.00 28.31 270 LEU D CA 1
ATOM 5284 C C . LEU D 1 236 ? 10.546 15.997 -35.785 1.00 28.09 270 LEU D C 1
ATOM 5285 O O . LEU D 1 236 ? 11.474 15.813 -35.037 1.00 27.53 270 LEU D O 1
ATOM 5290 N N . LYS D 1 237 ? 9.758 17.064 -35.721 1.00 29.33 271 LYS D N 1
ATOM 5291 C CA . LYS D 1 237 ? 9.962 18.154 -34.771 1.00 28.90 271 LYS D CA 1
ATOM 5292 C C . LYS D 1 237 ? 8.960 18.039 -33.668 1.00 29.24 271 LYS D C 1
ATOM 5293 O O . LYS D 1 237 ? 7.988 17.292 -33.773 1.00 29.36 271 LYS D O 1
ATOM 5299 N N . GLN D 1 238 ? 9.191 18.801 -32.598 1.00 29.43 272 GLN D N 1
ATOM 5300 C CA . GLN D 1 238 ? 8.336 18.807 -31.428 1.00 30.39 272 GLN D CA 1
ATOM 5301 C C . GLN D 1 238 ? 6.897 19.030 -31.827 1.00 26.75 272 GLN D C 1
ATOM 5302 O O . GLN D 1 238 ? 6.610 19.876 -32.669 1.00 24.91 272 GLN D O 1
ATOM 5308 N N . GLY D 1 239 ? 5.993 18.263 -31.245 1.00 22.00 273 GLY D N 1
ATOM 5309 C CA . GLY D 1 239 ? 4.558 18.387 -31.624 1.00 23.31 273 GLY D CA 1
ATOM 5310 C C . GLY D 1 239 ? 4.078 17.549 -32.809 1.00 21.78 273 GLY D C 1
ATOM 5311 O O . GLY D 1 239 ? 2.860 17.444 -33.061 1.00 23.41 273 GLY D O 1
ATOM 5312 N N . TYR D 1 240 ? 4.995 16.928 -33.549 1.00 21.69 274 TYR D N 1
ATOM 5313 C CA . TYR D 1 240 ? 4.594 16.088 -34.658 1.00 20.98 274 TYR D CA 1
ATOM 5314 C C . TYR D 1 240 ? 4.140 14.764 -34.097 1.00 21.00 274 TYR D C 1
ATOM 5315 O O . TYR D 1 240 ? 4.613 14.341 -33.031 1.00 20.05 274 TYR D O 1
ATOM 5324 N N . THR D 1 241 ? 3.200 14.156 -34.782 1.00 22.23 275 THR D N 1
ATOM 5325 C CA . THR D 1 241 ? 2.796 12.764 -34.497 1.00 21.00 275 THR D CA 1
ATOM 5326 C C . THR D 1 241 ? 3.009 11.978 -35.754 1.00 21.03 275 THR D C 1
ATOM 5327 O O . THR D 1 241 ? 2.580 12.404 -36.841 1.00 21.98 275 THR D O 1
ATOM 5331 N N . PHE D 1 242 ? 3.697 10.837 -35.635 1.00 22.20 276 PHE D N 1
ATOM 5332 C CA . PHE D 1 242 ? 3.998 9.991 -36.751 1.00 19.42 276 PHE D CA 1
ATOM 5333 C C . PHE D 1 242 ? 3.296 8.644 -36.594 1.00 20.71 276 PHE D C 1
ATOM 5334 O O . PHE D 1 242 ? 3.280 8.052 -35.494 1.00 19.13 276 PHE D O 1
ATOM 5342 N N . VAL D 1 243 ? 2.789 8.119 -37.701 1.00 20.45 277 VAL D N 1
ATOM 5343 C CA . VAL D 1 243 ? 2.098 6.842 -37.699 1.00 20.35 277 VAL D CA 1
ATOM 5344 C C . VAL D 1 243 ? 2.864 5.972 -38.668 1.00 21.50 277 VAL D C 1
ATOM 5345 O O . VAL D 1 243 ? 3.068 6.347 -39.821 1.00 22.89 277 VAL D O 1
ATOM 5349 N N . ILE D 1 244 ? 3.345 4.827 -38.201 1.00 21.10 278 ILE D N 1
ATOM 5350 C CA . ILE D 1 244 ? 4.151 3.942 -38.998 1.00 23.21 278 ILE D CA 1
ATOM 5351 C C . ILE D 1 244 ? 3.341 2.672 -39.245 1.00 21.82 278 ILE D C 1
ATOM 5352 O O . ILE D 1 244 ? 2.969 2.013 -38.279 1.00 19.12 278 ILE D O 1
ATOM 5357 N N . PRO D 1 245 ? 3.138 2.283 -40.523 1.00 18.17 279 PRO D N 1
ATOM 5358 C CA . PRO D 1 245 ? 2.370 1.087 -40.821 1.00 16.26 279 PRO D CA 1
ATOM 5359 C C . PRO D 1 245 ? 3.148 -0.185 -40.552 1.00 17.31 279 PRO D C 1
ATOM 5360 O O . PRO D 1 245 ? 4.392 -0.185 -40.437 1.00 15.12 279 PRO D O 1
ATOM 5364 N N . SER D 1 246 ? 2.393 -1.279 -40.438 1.00 16.62 280 SER D N 1
ATOM 5365 C CA . SER D 1 246 ? 2.984 -2.585 -40.264 1.00 17.30 280 SER D CA 1
ATOM 5366 C C . SER D 1 246 ? 4.148 -2.853 -41.248 1.00 17.91 280 SER D C 1
ATOM 5367 O O . SER D 1 246 ? 4.032 -2.609 -42.479 1.00 19.26 280 SER D O 1
ATOM 5370 N N . GLY D 1 247 ? 5.249 -3.378 -40.736 1.00 20.35 281 GLY D N 1
ATOM 5371 C CA . GLY D 1 247 ? 6.308 -3.883 -41.594 1.00 20.61 281 GLY D CA 1
ATOM 5372 C C . GLY D 1 247 ? 7.418 -2.916 -41.963 1.00 19.42 281 GLY D C 1
ATOM 5373 O O . GLY D 1 247 ? 8.482 -3.353 -42.395 1.00 20.71 281 GLY D O 1
ATOM 5374 N N . TRP D 1 248 ? 7.188 -1.622 -41.790 1.00 17.87 282 TRP D N 1
ATOM 5375 C CA . TRP D 1 248 ? 8.151 -0.634 -42.172 1.00 18.11 282 TRP D CA 1
ATOM 5376 C C . TRP D 1 248 ? 9.453 -0.770 -41.342 1.00 21.08 282 TRP D C 1
ATOM 5377 O O . TRP D 1 248 ? 9.446 -0.828 -40.066 1.00 23.22 282 TRP D O 1
ATOM 5388 N N . ILE D 1 249 ? 10.567 -0.860 -42.061 1.00 19.63 283 ILE D N 1
ATOM 5389 C CA . ILE D 1 249 ? 11.888 -1.059 -41.498 1.00 21.08 283 ILE D CA 1
ATOM 5390 C C . ILE D 1 249 ? 12.453 0.333 -41.239 1.00 20.52 283 ILE D C 1
ATOM 5391 O O . ILE D 1 249 ? 12.463 1.166 -42.137 1.00 23.29 283 ILE D O 1
ATOM 5396 N N . HIS D 1 250 ? 12.885 0.603 -40.030 1.00 19.53 284 HIS D N 1
ATOM 5397 C CA . HIS D 1 250 ? 13.303 1.957 -39.710 1.00 20.49 284 HIS D CA 1
ATOM 5398 C C . HIS D 1 250 ? 14.373 1.993 -38.662 1.00 22.06 284 HIS D C 1
ATOM 5399 O O . HIS D 1 250 ? 14.530 1.029 -37.839 1.00 21.46 284 HIS D O 1
ATOM 5406 N N . ALA D 1 251 ? 15.170 3.080 -38.762 1.00 19.79 285 ALA D N 1
ATOM 5407 C CA . ALA D 1 251 ? 16.204 3.384 -37.801 1.00 20.01 285 ALA D CA 1
ATOM 5408 C C . ALA D 1 251 ? 16.002 4.860 -37.375 1.00 19.27 285 ALA D C 1
ATOM 5409 O O . ALA D 1 251 ? 15.331 5.628 -38.060 1.00 18.46 285 ALA D O 1
ATOM 5411 N N . VAL D 1 252 ? 16.494 5.168 -36.181 1.00 21.95 286 VAL D N 1
ATOM 5412 C CA . VAL D 1 252 ? 16.153 6.393 -35.493 1.00 22.07 286 VAL D CA 1
ATOM 5413 C C . VAL D 1 252 ? 17.418 6.978 -34.855 1.00 21.58 286 VAL D C 1
ATOM 5414 O O . VAL D 1 252 ? 18.123 6.302 -34.120 1.00 22.39 286 VAL D O 1
ATOM 5418 N N . TYR D 1 253 ? 17.613 8.261 -35.071 1.00 20.47 287 TYR D N 1
ATOM 5419 C CA . TYR D 1 253 ? 18.681 9.031 -34.452 1.00 22.61 287 TYR D CA 1
ATOM 5420 C C . TYR D 1 253 ? 18.045 10.193 -33.652 1.00 23.20 287 TYR D C 1
ATOM 5421 O O . TYR D 1 253 ? 17.039 10.759 -34.083 1.00 17.53 287 TYR D O 1
ATOM 5430 N N . THR D 1 254 ? 18.642 10.491 -32.481 1.00 22.79 288 THR D N 1
ATOM 5431 C CA . THR D 1 254 ? 18.160 11.510 -31.599 1.00 24.63 288 THR D CA 1
ATOM 5432 C C . THR D 1 254 ? 19.145 12.730 -31.624 1.00 24.08 288 THR D C 1
ATOM 5433 O O . THR D 1 254 ? 20.190 12.671 -30.995 1.00 27.40 288 THR D O 1
ATOM 5437 N N . PRO D 1 255 ? 18.773 13.823 -32.288 1.00 26.23 289 PRO D N 1
ATOM 5438 C CA . PRO D 1 255 ? 19.686 14.997 -32.398 1.00 29.64 289 PRO D CA 1
ATOM 5439 C C . PRO D 1 255 ? 19.719 15.916 -31.189 1.00 31.75 289 PRO D C 1
ATOM 5440 O O . PRO D 1 255 ? 20.589 16.762 -31.090 1.00 33.73 289 PRO D O 1
ATOM 5444 N N . THR D 1 256 ? 18.792 15.743 -30.279 1.00 29.58 290 THR D N 1
ATOM 5445 C CA . THR D 1 256 ? 18.651 16.599 -29.115 1.00 29.95 290 THR D CA 1
ATOM 5446 C C . THR D 1 256 ? 18.010 15.731 -28.051 1.00 29.00 290 THR D C 1
ATOM 5447 O O . THR D 1 256 ? 17.351 14.734 -28.423 1.00 25.55 290 THR D O 1
ATOM 5451 N N . ASP D 1 257 ? 18.235 16.054 -26.777 1.00 23.66 291 ASP D N 1
ATOM 5452 C CA . ASP D 1 257 ? 17.570 15.343 -25.653 1.00 24.63 291 ASP D CA 1
ATOM 5453 C C . ASP D 1 257 ? 16.062 15.352 -25.906 1.00 23.48 291 ASP D C 1
ATOM 5454 O O . ASP D 1 257 ? 15.477 16.380 -26.256 1.00 19.50 291 ASP D O 1
ATOM 5459 N N . THR D 1 258 ? 15.417 14.203 -25.804 1.00 22.17 292 THR D N 1
ATOM 5460 C CA . THR D 1 258 ? 14.047 14.185 -26.215 1.00 22.66 292 THR D CA 1
ATOM 5461 C C . THR D 1 258 ? 13.178 13.226 -25.408 1.00 21.67 292 THR D C 1
ATOM 5462 O O . THR D 1 258 ? 13.652 12.257 -24.848 1.00 20.55 292 THR D O 1
ATOM 5466 N N . LEU D 1 259 ? 11.907 13.569 -25.418 1.00 20.87 293 LEU D N 1
ATOM 5467 C CA . LEU D 1 259 ? 10.861 12.825 -24.773 1.00 23.72 293 LEU D 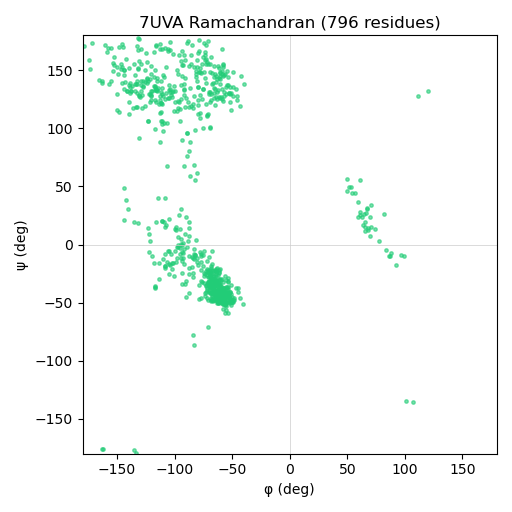CA 1
ATOM 5468 C C . LEU D 1 259 ? 9.714 12.607 -25.787 1.00 20.84 293 LEU D C 1
ATOM 5469 O O . LEU D 1 259 ? 9.191 13.564 -26.377 1.00 18.55 293 LEU D O 1
ATOM 5474 N N . VAL D 1 260 ? 9.345 11.325 -25.926 1.00 18.90 294 VAL D N 1
ATOM 5475 C CA . VAL D 1 260 ? 8.343 10.805 -26.828 1.00 18.64 294 VAL D CA 1
ATOM 5476 C C . VAL D 1 260 ? 7.339 9.944 -26.061 1.00 18.43 294 VAL D C 1
ATOM 5477 O O . VAL D 1 260 ? 7.705 9.238 -25.126 1.00 19.93 294 VAL D O 1
ATOM 5481 N N . PHE D 1 261 ? 6.081 10.065 -26.441 1.00 16.56 295 PHE D N 1
ATOM 5482 C CA . PHE D 1 261 ? 5.040 9.120 -26.073 1.00 17.66 295 PHE D CA 1
ATOM 5483 C C . PHE D 1 261 ? 4.502 8.479 -27.354 1.00 19.29 295 PHE D C 1
ATOM 5484 O O . PHE D 1 261 ? 4.250 9.141 -28.356 1.00 15.92 295 PHE D O 1
ATOM 5492 N N . GLY D 1 262 ? 4.319 7.158 -27.293 1.00 17.92 296 GLY D N 1
ATOM 5493 C CA . GLY D 1 262 ? 3.905 6.454 -28.421 1.00 18.62 296 GLY D CA 1
ATOM 5494 C C . GLY D 1 262 ? 3.373 5.095 -27.995 1.00 18.32 296 GLY D C 1
ATOM 5495 O O . GLY D 1 262 ? 3.286 4.780 -26.814 1.00 18.15 296 GLY D O 1
ATOM 5496 N N . GLY D 1 263 ? 3.013 4.288 -28.972 1.00 18.74 297 GLY D N 1
ATOM 5497 C CA . GLY D 1 263 ? 2.472 2.968 -28.667 1.00 18.76 297 GLY D CA 1
ATOM 5498 C C . GLY D 1 263 ? 2.306 2.140 -29.913 1.00 19.81 297 GLY D C 1
ATOM 5499 O O . GLY D 1 263 ? 2.411 2.646 -31.029 1.00 18.79 297 GLY D O 1
ATOM 5500 N N . ASN D 1 264 ? 1.941 0.878 -29.690 1.00 19.63 298 ASN D N 1
ATOM 5501 C CA . ASN D 1 264 ? 1.942 -0.143 -30.703 1.00 18.91 298 ASN D CA 1
ATOM 5502 C C . ASN D 1 264 ? 0.531 -0.634 -30.778 1.00 19.32 298 ASN D C 1
ATOM 5503 O O . ASN D 1 264 ? -0.201 -0.537 -29.785 1.00 21.67 298 ASN D O 1
ATOM 5508 N N . PHE D 1 265 ? 0.159 -1.156 -31.940 1.00 1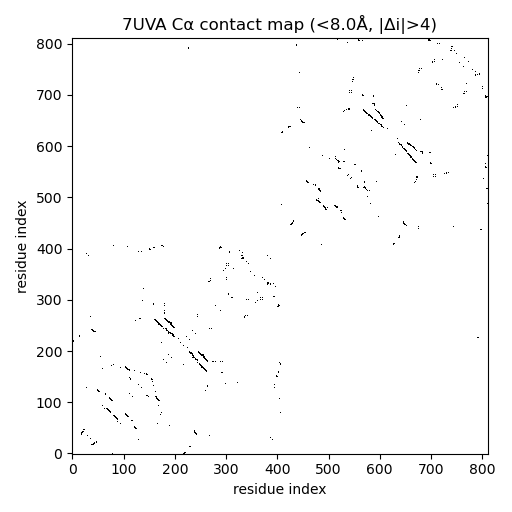7.64 299 PHE D N 1
ATOM 5509 C CA . PHE D 1 265 ? -1.176 -1.726 -32.152 1.00 19.33 299 PHE D CA 1
ATOM 5510 C C . PHE D 1 265 ? -1.254 -2.601 -33.379 1.00 18.23 299 PHE D C 1
ATOM 5511 O O . PHE D 1 265 ? -0.662 -2.240 -34.409 1.00 15.78 299 PHE D O 1
ATOM 5519 N N . LEU D 1 266 ? -1.968 -3.731 -33.236 1.00 17.89 300 LEU D N 1
ATOM 5520 C CA . LEU D 1 266 ? -2.350 -4.567 -34.338 1.00 18.12 300 LEU D CA 1
ATOM 5521 C C . LEU D 1 266 ? -3.779 -4.187 -34.693 1.00 18.47 300 LEU D C 1
ATOM 5522 O O . LEU D 1 266 ? -4.511 -3.725 -33.816 1.00 16.50 300 LEU D O 1
ATOM 5527 N N . HIS D 1 267 ? -4.120 -4.342 -36.003 1.00 19.60 301 HIS D N 1
ATOM 5528 C CA . HIS D 1 267 ? -5.409 -4.034 -36.542 1.00 21.13 301 HIS D CA 1
ATOM 5529 C C . HIS D 1 267 ? -5.754 -5.021 -37.655 1.00 22.31 301 HIS D C 1
ATOM 5530 O O . HIS D 1 267 ? -4.953 -5.870 -38.038 1.00 20.82 301 HIS D O 1
ATOM 5537 N N . SER D 1 268 ? -6.982 -4.938 -38.124 1.00 20.50 302 SER D N 1
ATOM 5538 C CA . SER D 1 268 ? -7.541 -5.966 -39.012 1.00 21.98 302 SER D CA 1
ATOM 5539 C C . SER D 1 268 ? -7.394 -5.647 -40.507 1.00 22.66 302 SER D C 1
ATOM 5540 O O . SER D 1 268 ? -7.832 -6.435 -41.328 1.00 25.04 302 SER D O 1
ATOM 5543 N N . PHE D 1 269 ? -6.713 -4.560 -40.845 1.00 23.17 303 PHE D N 1
ATOM 5544 C CA . PHE D 1 269 ? -6.628 -4.035 -42.220 1.00 26.35 303 PHE D CA 1
ATOM 5545 C C . PHE D 1 269 ? -5.258 -4.309 -42.877 1.00 27.88 303 PHE D C 1
ATOM 5546 O O . PHE D 1 269 ? -5.119 -4.183 -44.088 1.00 29.11 303 PHE D O 1
ATOM 5554 N N . ASN D 1 270 ? -4.319 -4.854 -42.105 1.00 26.56 304 ASN D N 1
ATOM 5555 C CA . ASN D 1 270 ? -2.987 -5.239 -42.592 1.00 25.65 304 ASN D CA 1
ATOM 5556 C C . ASN D 1 270 ? -2.494 -6.556 -41.929 1.00 23.33 304 ASN D C 1
ATOM 5557 O O . ASN D 1 270 ? -1.285 -6.741 -41.624 1.00 19.09 304 ASN D O 1
ATOM 5562 N N . ILE D 1 271 ? -3.439 -7.502 -41.738 1.00 19.94 305 ILE D N 1
ATOM 5563 C CA . ILE D 1 271 ? -3.082 -8.787 -41.173 1.00 19.41 305 ILE D CA 1
ATOM 5564 C C . ILE D 1 271 ? -1.955 -9.528 -41.908 1.00 18.91 305 ILE D C 1
ATOM 5565 O O . ILE D 1 271 ? -1.109 -10.084 -41.259 1.00 20.19 305 ILE D O 1
ATOM 5570 N N . PRO D 1 272 ? -1.929 -9.570 -43.282 1.00 20.71 306 PRO D N 1
ATOM 5571 C CA . PRO D 1 272 ? -0.837 -10.321 -43.951 1.00 21.62 306 PRO D CA 1
ATOM 5572 C C . PRO D 1 272 ? 0.536 -9.867 -43.583 1.00 20.25 306 PRO D C 1
ATOM 5573 O O . PRO D 1 272 ? 1.432 -10.712 -43.349 1.00 19.76 306 PRO D O 1
ATOM 5577 N N . MET D 1 273 ? 0.732 -8.547 -43.584 1.00 18.58 307 MET D N 1
ATOM 5578 C CA . MET D 1 273 ? 1.991 -7.994 -43.193 1.00 19.21 307 MET D CA 1
ATOM 5579 C C . MET D 1 273 ? 2.299 -8.303 -41.727 1.00 17.22 307 MET D C 1
ATOM 5580 O O . MET D 1 273 ? 3.460 -8.660 -41.388 1.00 17.80 307 MET D O 1
ATOM 5585 N N . GLN D 1 274 ? 1.302 -8.215 -40.858 1.00 15.49 308 GLN D N 1
ATOM 5586 C CA . GLN D 1 274 ? 1.528 -8.535 -39.402 1.00 15.39 308 GLN D CA 1
ATOM 5587 C C . GLN D 1 274 ? 2.036 -9.993 -39.217 1.00 16.92 308 GLN D C 1
ATOM 5588 O O . GLN D 1 274 ? 2.969 -10.277 -38.461 1.00 21.00 308 GLN D O 1
ATOM 5594 N N . LEU D 1 275 ? 1.476 -10.916 -39.983 1.00 19.08 309 LEU D N 1
ATOM 5595 C CA . LEU D 1 275 ? 1.905 -12.286 -39.903 1.00 22.01 309 LEU D CA 1
ATOM 5596 C C . LEU D 1 275 ? 3.289 -12.495 -40.521 1.00 22.16 309 LEU D C 1
ATOM 5597 O O . LEU D 1 275 ? 4.058 -13.293 -40.004 1.00 23.83 309 LEU D O 1
ATOM 5602 N N . LYS D 1 276 ? 3.600 -11.798 -41.626 1.00 27.06 310 LYS D N 1
ATOM 5603 C CA . LYS D 1 276 ? 4.922 -11.884 -42.244 1.00 25.06 310 LYS D CA 1
ATOM 5604 C C . LYS D 1 276 ? 5.993 -11.504 -41.261 1.00 23.70 310 LYS D C 1
ATOM 5605 O O . LYS D 1 276 ? 7.017 -12.191 -41.136 1.00 22.94 310 LYS D O 1
ATOM 5611 N N . ILE D 1 277 ? 5.789 -10.385 -40.573 1.00 20.53 311 ILE D N 1
ATOM 5612 C CA . ILE D 1 277 ? 6.773 -9.949 -39.590 1.00 20.31 311 ILE D CA 1
ATOM 5613 C C . ILE D 1 277 ? 6.941 -10.918 -38.463 1.00 20.04 311 ILE D C 1
ATOM 5614 O O . ILE D 1 277 ? 8.049 -11.215 -38.094 1.00 20.57 311 ILE D O 1
ATOM 5619 N N . TYR D 1 278 ? 5.845 -11.403 -37.922 1.00 20.42 312 TYR D N 1
ATOM 5620 C CA . TYR D 1 278 ? 5.900 -12.445 -36.943 1.00 22.40 312 TYR D CA 1
ATOM 5621 C C . TYR D 1 278 ? 6.749 -13.678 -37.384 1.00 22.18 312 TYR D C 1
ATOM 5622 O O . TYR D 1 278 ? 7.499 -14.232 -36.565 1.00 22.40 312 TYR D O 1
ATOM 5631 N N . SER D 1 279 ? 6.618 -14.080 -38.632 1.00 23.58 313 SER D N 1
ATOM 5632 C CA . SER D 1 279 ? 7.367 -15.217 -39.163 1.00 27.06 313 SER D CA 1
ATOM 5633 C C . SER D 1 279 ? 8.819 -14.914 -39.307 1.00 27.49 313 SER D C 1
ATOM 5634 O O . SER D 1 279 ? 9.612 -15.810 -39.143 1.00 29.95 313 SER D O 1
ATOM 5637 N N . ILE D 1 280 ? 9.171 -13.677 -39.635 1.00 23.74 314 ILE D N 1
ATOM 5638 C CA . ILE D 1 280 ? 10.584 -13.263 -39.595 1.00 24.36 314 ILE D CA 1
ATOM 5639 C C . ILE D 1 280 ? 11.152 -13.343 -38.192 1.00 25.74 314 ILE D C 1
ATOM 5640 O O . ILE D 1 280 ? 12.309 -13.759 -38.030 1.00 23.45 314 ILE D O 1
ATOM 5645 N N . GLU D 1 281 ? 10.375 -12.935 -37.164 1.00 24.27 315 GLU D N 1
ATOM 5646 C CA . GLU D 1 281 ? 10.885 -13.034 -35.771 1.00 22.18 315 GLU D CA 1
ATOM 5647 C C . GLU D 1 281 ? 11.159 -14.517 -35.444 1.00 23.40 315 GLU D C 1
ATOM 5648 O O . GLU D 1 281 ? 12.140 -14.837 -34.786 1.00 24.59 315 GLU D O 1
ATOM 5654 N N . ASP D 1 282 ? 10.267 -15.402 -35.853 1.00 24.19 316 ASP D N 1
ATOM 5655 C CA . ASP D 1 282 ? 10.498 -16.829 -35.629 1.00 26.66 316 ASP D CA 1
ATOM 5656 C C . ASP D 1 282 ? 11.794 -17.322 -36.262 1.00 28.14 316 ASP D C 1
ATOM 5657 O O . ASP D 1 282 ? 12.603 -17.924 -35.617 1.00 31.80 316 ASP D O 1
ATOM 5662 N N . ARG D 1 283 ? 11.981 -17.020 -37.529 1.00 29.11 317 ARG D N 1
ATOM 5663 C CA . ARG D 1 283 ? 13.102 -17.531 -38.299 1.00 32.39 317 ARG D CA 1
ATOM 5664 C C . ARG D 1 283 ? 14.445 -16.917 -37.860 1.00 31.63 317 ARG D C 1
ATOM 5665 O O . ARG D 1 283 ? 15.433 -17.584 -37.863 1.00 32.88 317 ARG D O 1
ATOM 5673 N N . THR D 1 284 ? 14.458 -15.674 -37.396 1.00 30.32 318 THR D N 1
ATOM 5674 C CA . THR D 1 284 ? 15.658 -15.049 -36.859 1.00 29.21 318 THR D CA 1
ATOM 5675 C C . THR D 1 284 ? 15.806 -15.250 -35.325 1.00 31.31 318 THR D C 1
ATOM 5676 O O . THR D 1 284 ? 16.634 -14.593 -34.691 1.00 33.84 318 THR D O 1
ATOM 5680 N N . ARG D 1 285 ? 14.969 -16.099 -34.726 1.00 33.09 319 ARG D N 1
ATOM 5681 C CA . ARG D 1 285 ? 15.057 -16.497 -33.304 1.00 36.06 319 ARG D CA 1
ATOM 5682 C C . ARG D 1 285 ? 15.090 -15.368 -32.258 1.00 35.61 319 ARG D C 1
ATOM 5683 O O . ARG D 1 285 ? 15.816 -15.401 -31.287 1.00 32.51 319 ARG D O 1
ATOM 5691 N N . VAL D 1 286 ? 14.227 -14.389 -32.457 1.00 34.95 320 VAL D N 1
ATOM 5692 C CA . VAL D 1 286 ? 13.997 -13.347 -31.489 1.00 32.20 320 VAL D CA 1
ATOM 5693 C C . VAL D 1 286 ? 13.421 -13.967 -30.230 1.00 31.08 320 VAL D C 1
ATOM 5694 O O . VAL D 1 286 ? 12.424 -14.672 -30.294 1.00 36.46 320 VAL D O 1
ATOM 5698 N N . PRO D 1 287 ? 14.036 -13.737 -29.071 1.00 34.49 321 PRO D N 1
ATOM 5699 C CA . PRO D 1 287 ? 13.435 -14.323 -27.866 1.00 38.58 321 PRO D CA 1
ATOM 5700 C C . PRO D 1 287 ? 12.131 -13.598 -27.451 1.00 37.23 321 PRO D C 1
ATOM 5701 O O . PRO D 1 287 ? 11.932 -12.402 -27.794 1.00 35.82 321 PRO D O 1
ATOM 5705 N N . ASN D 1 288 ? 11.267 -14.319 -26.742 1.00 39.47 322 ASN D N 1
ATOM 5706 C CA . ASN D 1 288 ? 9.928 -13.820 -26.341 1.00 42.31 322 ASN D CA 1
ATOM 5707 C C . ASN D 1 288 ? 9.874 -12.422 -25.750 1.00 41.29 322 ASN D C 1
ATOM 5708 O O . ASN D 1 288 ? 8.960 -11.680 -26.078 1.00 33.84 322 ASN D O 1
ATOM 5713 N N . LYS D 1 289 ? 10.882 -12.060 -24.961 1.00 38.32 323 LYS D N 1
ATOM 5714 C CA . LYS D 1 289 ? 11.005 -10.741 -24.316 1.00 40.90 323 LYS D CA 1
ATOM 5715 C C . LYS D 1 289 ? 10.688 -9.602 -25.272 1.00 34.01 323 LYS D C 1
ATOM 5716 O O . LYS D 1 289 ? 10.122 -8.576 -24.891 1.00 33.02 323 LYS D O 1
ATOM 5722 N N . PHE D 1 290 ? 11.173 -9.757 -26.499 1.00 32.30 324 PHE D N 1
ATOM 5723 C CA . PHE D 1 290 ? 11.141 -8.687 -27.484 1.00 32.42 324 PHE D CA 1
ATOM 5724 C C . PHE D 1 290 ? 9.980 -8.809 -28.472 1.00 27.33 324 PHE D C 1
ATOM 5725 O O . PHE D 1 290 ? 9.944 -8.069 -29.471 1.00 30.36 324 PHE D O 1
ATOM 5733 N N . ARG D 1 291 ? 9.028 -9.679 -28.181 1.00 25.06 325 ARG D N 1
ATOM 5734 C CA . ARG D 1 291 ? 7.914 -9.962 -29.106 1.00 26.10 325 ARG D CA 1
ATOM 5735 C C . ARG D 1 291 ? 6.576 -9.473 -28.542 1.00 25.21 325 ARG D C 1
ATOM 5736 O O . ARG D 1 291 ? 6.479 -9.133 -27.353 1.00 26.20 325 ARG D O 1
ATOM 5744 N N . TYR D 1 292 ? 5.558 -9.453 -29.400 1.00 21.47 326 TYR D N 1
ATOM 5745 C CA . TYR D 1 292 ? 4.229 -9.098 -28.980 1.00 22.13 326 TYR D CA 1
ATOM 5746 C C . TYR D 1 292 ? 3.691 -10.198 -28.080 1.00 23.07 326 TYR D C 1
ATOM 5747 O O . TYR D 1 292 ? 3.548 -11.350 -28.553 1.00 24.80 326 TYR D O 1
ATOM 5756 N N . PRO D 1 293 ? 3.301 -9.842 -26.845 1.00 21.04 327 PRO D N 1
ATOM 5757 C CA . PRO D 1 293 ? 2.769 -10.871 -25.952 1.00 21.63 327 PRO D CA 1
ATOM 5758 C C . PRO D 1 293 ? 1.429 -11.511 -26.438 1.00 20.32 327 PRO D C 1
ATOM 5759 O O . PRO D 1 293 ? 0.500 -10.808 -26.737 1.00 16.86 327 PRO D O 1
ATOM 5763 N N . PHE D 1 294 ? 1.284 -12.839 -26.403 1.00 17.89 328 PHE D N 1
ATOM 5764 C CA . PHE D 1 294 ? -0.049 -13.456 -26.614 1.00 19.09 328 PHE D CA 1
ATOM 5765 C C . PHE D 1 294 ? -0.572 -13.269 -28.039 1.00 18.46 328 PHE D C 1
ATOM 5766 O O . PHE D 1 294 ? -1.787 -13.157 -28.268 1.00 17.69 328 PHE D O 1
ATOM 5774 N N . TYR D 1 295 ? 0.357 -13.213 -28.980 1.00 18.23 329 TYR D N 1
ATOM 5775 C CA . TYR D 1 295 ? 0.120 -12.942 -30.372 1.00 17.21 329 TYR D CA 1
ATOM 5776 C C . TYR D 1 295 ? -0.899 -13.839 -30.999 1.00 17.34 329 TYR D C 1
ATOM 5777 O O . TYR D 1 295 ? -1.927 -13.383 -31.418 1.00 15.86 329 TYR D O 1
ATOM 5786 N N . TYR D 1 296 ? -0.676 -15.155 -30.985 1.00 18.20 330 TYR D N 1
ATOM 5787 C CA . TYR D 1 296 ? -1.710 -16.049 -31.535 1.00 19.19 330 TYR D CA 1
ATOM 5788 C C . TYR D 1 296 ? -3.002 -16.199 -30.733 1.00 20.31 330 TYR D C 1
ATOM 5789 O O . TYR D 1 296 ? -4.103 -16.411 -31.330 1.00 20.39 330 TYR D O 1
ATOM 5798 N N . GLU D 1 297 ? -2.898 -16.155 -29.411 1.00 22.02 331 GLU D N 1
ATOM 5799 C CA . GLU D 1 297 ? -4.094 -16.045 -28.564 1.00 22.29 331 GLU D CA 1
ATOM 5800 C C . GLU D 1 297 ? -5.012 -14.892 -29.061 1.00 20.23 331 GLU D C 1
ATOM 5801 O O . GLU D 1 297 ? -6.257 -15.060 -29.227 1.00 19.62 331 GLU D O 1
ATOM 5807 N N . MET D 1 298 ? -4.391 -13.738 -29.300 1.00 16.50 332 MET D N 1
ATOM 5808 C CA . MET D 1 298 ? -5.083 -12.580 -29.761 1.00 18.29 332 MET D CA 1
ATOM 5809 C C . MET D 1 298 ? -5.694 -12.889 -31.116 1.00 17.77 332 MET D C 1
ATOM 5810 O O . MET D 1 298 ? -6.891 -12.543 -31.348 1.00 18.27 332 MET D O 1
ATOM 5815 N N . CYS D 1 299 ? -4.957 -13.529 -32.012 1.00 16.48 333 CYS D N 1
ATOM 5816 C CA . CYS D 1 299 ? -5.555 -13.822 -33.320 1.00 19.68 333 CYS D CA 1
ATOM 5817 C C . CYS D 1 299 ? -6.809 -14.737 -33.216 1.00 18.33 333 CYS D C 1
ATOM 5818 O O . CYS D 1 299 ? -7.742 -14.561 -33.976 1.00 19.02 333 CYS D O 1
ATOM 5821 N N . TRP D 1 300 ? -6.787 -15.711 -32.311 1.00 19.21 334 TRP D N 1
ATOM 5822 C CA . TRP D 1 300 ? -7.973 -16.551 -32.041 1.00 20.70 334 TRP D CA 1
ATOM 5823 C C . TRP D 1 300 ? -9.187 -15.692 -31.565 1.00 21.39 334 TRP D C 1
ATOM 5824 O O . TRP D 1 300 ? -10.321 -15.870 -32.005 1.00 22.21 334 TRP D O 1
ATOM 5835 N N . TYR D 1 301 ? -8.946 -14.779 -30.645 1.00 19.04 335 TYR D N 1
ATOM 5836 C CA . TYR D 1 301 ? -10.028 -13.929 -30.157 1.00 19.73 335 TYR D CA 1
ATOM 5837 C C . TYR D 1 301 ? -10.527 -13.047 -31.267 1.00 18.44 335 TYR D C 1
ATOM 5838 O O . TYR D 1 301 ? -11.706 -12.715 -31.293 1.00 19.03 335 TYR D O 1
ATOM 5847 N N . VAL D 1 302 ? -9.646 -12.671 -32.215 1.00 18.61 336 VAL D N 1
ATOM 5848 C CA . VAL D 1 302 ? -10.055 -11.888 -33.384 1.00 18.85 336 VAL D CA 1
ATOM 5849 C C . VAL D 1 302 ? -11.046 -12.640 -34.252 1.00 17.62 336 VAL D C 1
ATOM 5850 O O . VAL D 1 302 ? -12.075 -12.120 -34.663 1.00 17.12 336 VAL D O 1
ATOM 5854 N N . LEU D 1 303 ? -10.739 -13.873 -34.558 1.00 18.13 337 LEU D N 1
ATOM 5855 C CA . LEU D 1 303 ? -11.666 -14.689 -35.324 1.00 20.13 337 LEU D CA 1
ATOM 5856 C C . LEU D 1 303 ? -12.968 -14.804 -34.595 1.00 19.63 337 LEU D C 1
ATOM 5857 O O . LEU D 1 303 ? -14.034 -14.626 -35.207 1.00 21.30 337 LEU D O 1
ATOM 5862 N N . GLU D 1 304 ? -12.899 -15.061 -33.287 1.00 20.51 338 GLU D N 1
ATOM 5863 C CA . GLU D 1 304 ? -14.138 -15.205 -32.532 1.00 20.06 338 GLU D CA 1
ATOM 5864 C C . GLU D 1 304 ? -15.044 -13.968 -32.607 1.00 20.05 338 GLU D C 1
ATOM 5865 O O . GLU D 1 304 ? -16.282 -14.093 -32.697 1.00 20.29 338 GLU D O 1
ATOM 5871 N N . ARG D 1 305 ? -14.455 -12.788 -32.457 1.00 17.47 339 ARG D N 1
ATOM 5872 C CA . ARG D 1 305 ? -15.198 -11.559 -32.501 1.00 17.33 339 ARG D CA 1
ATOM 5873 C C . ARG D 1 305 ? -15.839 -11.306 -33.845 1.00 20.34 339 ARG D C 1
ATOM 5874 O O . ARG D 1 305 ? -16.944 -10.748 -33.877 1.00 20.79 339 ARG D O 1
ATOM 5882 N N . TYR D 1 306 ? -15.133 -11.600 -34.964 1.00 19.54 340 TYR D N 1
ATOM 5883 C CA . TYR D 1 306 ? -15.732 -11.441 -36.306 1.00 19.94 340 TYR D CA 1
ATOM 5884 C C . TYR D 1 306 ? -16.953 -12.363 -36.512 1.00 21.15 340 TYR D C 1
ATOM 5885 O O . TYR D 1 306 ? -18.041 -11.914 -36.841 1.00 20.87 340 TYR D O 1
ATOM 5894 N N . VAL D 1 307 ? -16.765 -13.638 -36.207 1.00 21.27 341 VAL D N 1
ATOM 5895 C CA . VAL D 1 307 ? -17.884 -14.574 -36.260 1.00 22.34 341 VAL D CA 1
ATOM 5896 C C . VAL D 1 307 ? -19.026 -14.120 -35.370 1.00 22.82 341 VAL D C 1
ATOM 5897 O O . VAL D 1 307 ? -20.150 -13.999 -35.865 1.00 28.92 341 VAL D O 1
ATOM 5901 N N . TYR D 1 308 ? -18.761 -13.769 -34.103 1.00 21.34 342 TYR D N 1
ATOM 5902 C CA . TYR D 1 308 ? -19.830 -13.312 -33.198 1.00 24.30 342 TYR D CA 1
ATOM 5903 C C . TYR D 1 308 ? -20.545 -12.068 -33.703 1.00 24.86 342 TYR D C 1
ATOM 5904 O O . TYR D 1 308 ? -21.757 -12.004 -33.718 1.00 24.22 342 TYR D O 1
ATOM 5913 N N . CYS D 1 309 ? -19.807 -11.064 -34.102 1.00 24.84 343 CYS D N 1
ATOM 5914 C CA . CYS D 1 309 ? -20.412 -9.785 -34.450 1.00 24.32 343 CYS D CA 1
ATOM 5915 C C . CYS D 1 309 ? -21.223 -9.880 -35.752 1.00 27.67 343 CYS D C 1
ATOM 5916 O O . CYS D 1 309 ? -22.177 -9.145 -35.934 1.00 28.88 343 CYS D O 1
ATOM 5919 N N . ILE D 1 310 ? -20.838 -10.796 -36.640 1.00 27.14 344 ILE D N 1
ATOM 5920 C CA . ILE D 1 310 ? -21.518 -10.973 -37.877 1.00 30.03 344 ILE D CA 1
ATOM 5921 C C . ILE D 1 310 ? -22.677 -12.004 -37.788 1.00 31.35 344 ILE D C 1
ATOM 5922 O O . ILE D 1 310 ? -23.756 -11.734 -38.277 1.00 30.70 344 ILE D O 1
ATOM 5927 N N . THR D 1 311 ? -22.476 -13.145 -37.158 1.00 31.67 345 THR D N 1
ATOM 5928 C CA . THR D 1 311 ? -23.491 -14.189 -37.163 1.00 33.00 345 THR D CA 1
ATOM 5929 C C . THR D 1 311 ? -24.198 -14.373 -35.829 1.00 37.08 345 THR D C 1
ATOM 5930 O O . THR D 1 311 ? -25.120 -15.172 -35.736 1.00 35.69 345 THR D O 1
ATOM 5934 N N . ASN D 1 312 ? -23.730 -13.709 -34.772 1.00 35.74 346 ASN D N 1
ATOM 5935 C CA . ASN D 1 312 ? -24.240 -13.968 -33.414 1.00 37.50 346 ASN D CA 1
ATOM 5936 C C . ASN D 1 312 ? -23.935 -15.323 -32.769 1.00 33.83 346 ASN D C 1
ATOM 5937 O O . ASN D 1 312 ? -24.549 -15.658 -31.719 1.00 32.93 346 ASN D O 1
ATOM 5942 N N . ARG D 1 313 ? -22.995 -16.081 -33.341 1.00 29.39 347 ARG D N 1
ATOM 5943 C CA . ARG D 1 313 ? -22.579 -17.354 -32.780 1.00 33.61 347 ARG D CA 1
ATOM 5944 C C . ARG D 1 313 ? -21.305 -17.075 -32.041 1.00 31.93 347 ARG D C 1
ATOM 5945 O O . ARG D 1 313 ? -20.341 -16.548 -32.638 1.00 29.33 347 ARG D O 1
ATOM 5953 N N . SER D 1 314 ? -21.313 -17.390 -30.747 1.00 29.71 348 SER D N 1
ATOM 5954 C CA . SER D 1 314 ? -20.140 -17.308 -29.882 1.00 28.33 348 SER D CA 1
ATOM 5955 C C . SER D 1 314 ? -19.351 -18.588 -29.800 1.00 26.85 348 SER D C 1
ATOM 5956 O O . SER D 1 314 ? -19.893 -19.674 -29.552 1.00 29.96 348 SER D O 1
ATOM 5959 N N . HIS D 1 315 ? -18.035 -18.463 -29.950 1.00 23.95 349 HIS D N 1
ATOM 5960 C CA . HIS D 1 315 ? -17.117 -19.555 -29.702 1.00 25.42 349 HIS D CA 1
ATOM 5961 C C . HIS D 1 315 ? -16.315 -19.378 -28.447 1.00 23.66 349 HIS D C 1
ATOM 5962 O O . HIS D 1 315 ? -15.330 -20.083 -28.219 1.00 24.26 349 HIS D O 1
ATOM 5969 N N . LEU D 1 316 ? -16.766 -18.477 -27.584 1.00 22.96 350 LEU D N 1
ATOM 5970 C CA . LEU D 1 316 ? -16.208 -18.414 -26.232 1.00 22.66 350 LEU D CA 1
ATOM 5971 C C . LEU D 1 316 ? -16.731 -19.518 -25.375 1.00 21.24 350 LEU D C 1
ATOM 5972 O O . LEU D 1 316 ? -17.807 -19.978 -25.588 1.00 23.17 350 LEU D O 1
ATOM 5977 N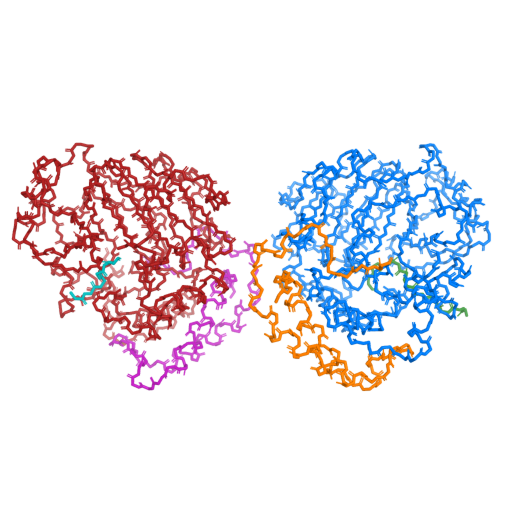 N . THR D 1 317 ? -15.983 -19.885 -24.369 1.00 23.69 351 THR D N 1
ATOM 5978 C CA . THR D 1 317 ? -16.505 -20.729 -23.274 1.00 25.14 351 THR D CA 1
ATOM 5979 C C . THR D 1 317 ? -17.693 -20.092 -22.606 1.00 26.53 351 THR D C 1
ATOM 5980 O O . THR D 1 317 ? -17.866 -18.868 -22.639 1.00 22.19 351 THR D O 1
ATOM 5984 N N . LYS D 1 318 ? -18.535 -20.912 -21.989 1.00 27.57 352 LYS D N 1
ATOM 5985 C CA . LYS D 1 318 ? -19.635 -20.364 -21.178 1.00 31.05 352 LYS D CA 1
ATOM 5986 C C . LYS D 1 318 ? -19.176 -19.343 -20.127 1.00 28.91 352 LYS D C 1
ATOM 5987 O O . LYS D 1 318 ? -19.841 -18.321 -19.961 1.00 27.16 352 LYS D O 1
ATOM 5993 N N . ASP D 1 319 ? -18.058 -19.604 -19.447 1.00 27.61 353 ASP D N 1
ATOM 5994 C CA . ASP D 1 319 ? -17.585 -18.669 -18.413 1.00 29.09 353 ASP D CA 1
ATOM 5995 C C . ASP D 1 319 ? -17.244 -17.330 -19.050 1.00 25.28 353 ASP D C 1
ATOM 5996 O O . ASP D 1 319 ? -17.577 -16.318 -18.487 1.00 25.66 353 ASP D O 1
ATOM 6001 N N . PHE D 1 320 ? -16.577 -17.346 -20.211 1.00 23.46 354 PHE D N 1
ATOM 6002 C CA . PHE D 1 320 ? -16.201 -16.104 -20.918 1.00 22.07 354 PHE D CA 1
ATOM 6003 C C . PHE D 1 320 ? -17.399 -15.386 -21.522 1.00 22.05 354 PHE D C 1
ATOM 6004 O O . PHE D 1 320 ? -17.442 -14.099 -21.572 1.00 20.64 354 PHE D O 1
ATOM 6012 N N . GLN D 1 321 ? -18.379 -16.162 -21.969 1.00 21.63 355 GLN D N 1
ATOM 6013 C CA . GLN D 1 321 ? -19.667 -15.586 -22.406 1.00 23.07 355 GLN D CA 1
ATOM 6014 C C . GLN D 1 321 ? -20.359 -14.843 -21.264 1.00 23.61 355 GLN D C 1
ATOM 6015 O O . GLN D 1 321 ? -20.823 -13.688 -21.468 1.00 25.49 355 GLN D O 1
ATOM 6021 N N . LYS D 1 322 ? -20.384 -15.445 -20.059 1.00 23.65 356 LYS D N 1
ATOM 6022 C CA . LYS D 1 322 ? -20.982 -14.758 -18.897 1.00 27.54 356 LYS D CA 1
ATOM 6023 C C . LYS D 1 322 ? -20.228 -13.502 -18.518 1.00 26.09 356 LYS D C 1
ATOM 6024 O O . LYS D 1 322 ? -20.817 -12.480 -18.189 1.00 24.77 356 LYS D O 1
ATOM 6030 N N . GLU D 1 323 ? -18.899 -13.604 -18.504 1.00 22.78 357 GLU D N 1
ATOM 6031 C CA . GLU D 1 323 ? -18.031 -12.429 -18.322 1.00 21.02 357 GLU D CA 1
ATOM 6032 C C . GLU D 1 323 ? -18.312 -11.262 -19.286 1.00 21.66 357 GLU D C 1
ATOM 6033 O O . GLU D 1 323 ? -18.347 -10.118 -18.874 1.00 22.69 357 GLU D O 1
ATOM 6039 N N . SER D 1 324 ? -18.544 -11.544 -20.570 1.00 21.66 358 SER D N 1
ATOM 6040 C CA . SER D 1 324 ? -18.759 -10.521 -21.559 1.00 22.67 358 SER D CA 1
ATOM 6041 C C . SER D 1 324 ? -20.130 -9.908 -21.402 1.00 25.35 358 SER D C 1
ATOM 6042 O O . SER D 1 324 ? -20.281 -8.702 -21.461 1.00 23.39 358 SER D O 1
ATOM 6045 N N . LEU D 1 325 ? -21.119 -10.764 -21.211 1.00 25.35 359 LEU D N 1
ATOM 6046 C CA . LEU D 1 325 ? -22.488 -10.304 -20.896 1.00 28.14 359 LEU D CA 1
ATOM 6047 C C . LEU D 1 325 ? -22.586 -9.398 -19.702 1.00 25.76 359 LEU D C 1
ATOM 6048 O O . LEU D 1 325 ? -23.299 -8.429 -19.752 1.00 29.23 359 LEU D O 1
ATOM 6053 N N . SER D 1 326 ? -21.898 -9.731 -18.608 1.00 22.38 360 SER D N 1
ATOM 6054 C CA . SER D 1 326 ? -21.893 -8.882 -17.447 1.00 24.67 360 SER D CA 1
ATOM 6055 C C . SER D 1 326 ? -21.375 -7.506 -17.779 1.00 25.80 360 SER D C 1
ATOM 6056 O O . SER D 1 326 ? -21.979 -6.474 -17.389 1.00 26.07 360 SER D O 1
ATOM 6059 N N . MET D 1 327 ? -20.291 -7.497 -18.529 1.00 28.30 361 MET D N 1
ATOM 6060 C CA . MET D 1 327 ? -19.650 -6.260 -18.989 1.00 31.73 361 MET D CA 1
ATOM 6061 C C . MET D 1 327 ? -20.602 -5.436 -19.867 1.00 31.20 361 MET D C 1
ATOM 6062 O O . MET D 1 327 ? -20.681 -4.205 -19.716 1.00 30.45 361 MET D O 1
ATOM 6067 N N . ASP D 1 328 ? -21.319 -6.108 -20.771 1.00 31.44 362 ASP D N 1
ATOM 6068 C CA . ASP D 1 328 ? -22.318 -5.420 -21.605 1.00 35.15 362 ASP D CA 1
ATOM 6069 C C . ASP D 1 328 ? -23.350 -4.705 -20.765 1.00 36.92 362 ASP D C 1
ATOM 6070 O O . ASP D 1 328 ? -23.769 -3.624 -21.130 1.00 39.67 362 ASP D O 1
ATOM 6075 N N . MET D 1 329 ? -23.765 -5.300 -19.647 1.00 40.87 363 MET D N 1
ATOM 6076 C CA . MET D 1 329 ? -24.784 -4.695 -18.755 1.00 40.36 363 MET D CA 1
ATOM 6077 C C . MET D 1 329 ? -24.301 -3.492 -17.953 1.00 38.23 363 MET D C 1
ATOM 6078 O O . MET D 1 329 ? -25.115 -2.774 -17.388 1.00 39.58 363 MET D O 1
ATOM 6083 N N . GLU D 1 330 ? -23.012 -3.234 -17.871 1.00 36.25 364 GLU D N 1
ATOM 6084 C CA . GLU D 1 330 ? -22.577 -2.040 -17.130 1.00 37.15 364 GLU D CA 1
ATOM 6085 C C . GLU D 1 330 ? -22.856 -0.786 -17.974 1.00 42.27 364 GLU D C 1
ATOM 6086 O O . GLU D 1 330 ? -22.422 0.302 -17.602 1.00 49.82 364 GLU D O 1
ATOM 6092 N N . GLN E 2 2 ? -25.530 -10.646 -45.249 1.00 59.89 450 GLN E N 1
ATOM 6093 C CA . GLN E 2 2 ? -25.693 -9.402 -46.079 1.00 54.55 450 GLN E CA 1
ATOM 6094 C C . GLN E 2 2 ? -24.831 -8.200 -45.653 1.00 49.42 450 GLN E C 1
ATOM 6095 O O . GLN E 2 2 ? -25.165 -7.080 -45.959 1.00 47.71 450 GLN E O 1
ATOM 6101 N N . VAL E 2 3 ? -23.749 -8.422 -44.927 1.00 46.63 451 VAL E N 1
ATOM 6102 C CA . VAL E 2 3 ? -22.858 -7.354 -44.539 1.00 44.36 451 VAL E CA 1
ATOM 6103 C C . VAL E 2 3 ? -21.725 -7.316 -45.548 1.00 42.26 451 VAL E C 1
ATOM 6104 O O . VAL E 2 3 ? -21.461 -8.298 -46.289 1.00 38.97 451 VAL E O 1
ATOM 6108 N N . HIS E 2 4 ? -21.035 -6.186 -45.522 1.00 37.63 452 HIS E N 1
ATOM 6109 C CA . HIS E 2 4 ? -19.971 -5.902 -46.474 1.00 36.91 452 HIS E CA 1
ATOM 6110 C C . HIS E 2 4 ? -18.671 -5.621 -45.734 1.00 30.92 452 HIS E C 1
ATOM 6111 O O . HIS E 2 4 ? -18.560 -4.603 -45.080 1.00 28.99 452 HIS E O 1
ATOM 6118 N N . LEU E 2 5 ? -17.739 -6.556 -45.760 1.00 30.32 453 LEU E N 1
ATOM 6119 C CA . LEU E 2 5 ? -16.364 -6.297 -45.265 1.00 31.43 453 LEU E CA 1
ATOM 6120 C C . LEU E 2 5 ? -15.459 -5.718 -46.348 1.00 28.46 453 LEU E C 1
ATOM 6121 O O . LEU E 2 5 ? -15.642 -6.006 -47.518 1.00 28.09 453 LEU E O 1
ATOM 6126 N N . THR E 2 6 ? -14.436 -4.955 -45.949 1.00 26.88 454 THR E N 1
ATOM 6127 C CA . THR E 2 6 ? -13.400 -4.522 -46.873 1.00 25.29 454 THR E CA 1
ATOM 6128 C C . THR E 2 6 ? -12.605 -5.688 -47.360 1.00 24.93 454 THR E C 1
ATOM 6129 O O . THR E 2 6 ? -12.517 -6.709 -46.685 1.00 24.14 454 THR E O 1
ATOM 6133 N N . HIS E 2 7 ? -12.017 -5.569 -48.548 1.00 28.73 455 HIS E N 1
ATOM 6134 C CA . HIS E 2 7 ? -11.177 -6.641 -49.085 1.00 30.47 455 HIS E CA 1
ATOM 6135 C C . HIS E 2 7 ? -9.889 -6.745 -48.272 1.00 25.79 455 HIS E C 1
ATOM 6136 O O . HIS E 2 7 ? -9.301 -7.789 -48.186 1.00 24.41 455 HIS E O 1
ATOM 6143 N N . PHE E 2 8 ? -9.448 -5.656 -47.664 1.00 26.31 456 PHE E N 1
ATOM 6144 C CA . PHE E 2 8 ? -8.345 -5.746 -46.657 1.00 26.64 456 PHE E CA 1
ATOM 6145 C C . PHE E 2 8 ? -8.644 -6.794 -45.588 1.00 24.14 456 PHE E C 1
ATOM 6146 O O . PHE E 2 8 ? -7.836 -7.689 -45.324 1.00 25.58 456 PHE E O 1
ATOM 6154 N N . GLU E 2 9 ? -9.827 -6.701 -45.016 1.00 24.74 457 GLU E N 1
ATOM 6155 C CA . GLU E 2 9 ? -10.263 -7.634 -43.966 1.00 25.86 457 GLU E CA 1
ATOM 6156 C C . GLU E 2 9 ? -10.526 -9.014 -44.496 1.00 25.32 457 GLU E C 1
ATOM 6157 O O . GLU E 2 9 ? -10.150 -9.972 -43.837 1.00 24.23 457 GLU E O 1
ATOM 6163 N N . LEU E 2 10 ? -11.135 -9.143 -45.683 1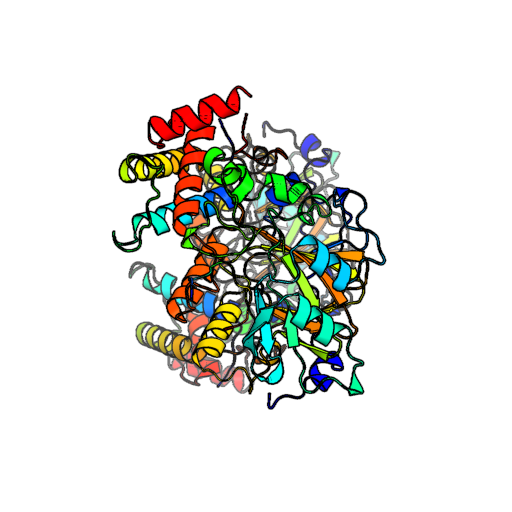.00 25.53 458 LEU E N 1
ATOM 6164 C CA . LEU E 2 10 ? -11.352 -10.493 -46.233 1.00 27.18 458 LEU E CA 1
ATOM 6165 C C . LEU E 2 10 ? -10.078 -11.262 -46.511 1.00 25.37 458 LEU E C 1
ATOM 6166 O O . LEU E 2 10 ? -9.955 -12.463 -46.161 1.00 25.61 458 LEU E O 1
ATOM 6171 N N . GLU E 2 11 ? -9.118 -10.582 -47.121 1.00 26.99 459 GLU E N 1
ATOM 6172 C CA . GLU E 2 11 ? -7.817 -11.177 -47.417 1.00 27.57 459 GLU E CA 1
ATOM 6173 C C . GLU E 2 11 ? -7.099 -11.499 -46.078 1.00 24.68 459 GLU E C 1
ATOM 6174 O O . GLU E 2 11 ? -6.507 -12.574 -45.920 1.00 24.42 459 GLU E O 1
ATOM 6180 N N . GLY E 2 12 ? -7.159 -10.546 -45.129 1.00 23.34 460 GLY E N 1
ATOM 6181 C CA . GLY E 2 12 ? -6.563 -10.678 -43.763 1.00 20.22 460 GLY E CA 1
ATOM 6182 C C . GLY E 2 12 ? -7.047 -11.885 -43.055 1.00 20.02 460 GLY E C 1
ATOM 6183 O O . GLY E 2 12 ? -6.255 -12.705 -42.601 1.00 22.22 460 GLY E O 1
ATOM 6184 N N . LEU E 2 13 ? -8.370 -12.022 -42.992 1.00 20.48 461 LEU E N 1
ATOM 6185 C CA . LEU E 2 13 ? -8.957 -13.083 -42.230 1.00 23.16 461 LEU E CA 1
ATOM 6186 C C . LEU E 2 13 ? -8.601 -14.457 -42.805 1.00 22.80 461 LEU E C 1
ATOM 6187 O O . LEU E 2 13 ? -8.327 -15.387 -42.067 1.00 25.47 461 LEU E O 1
ATOM 6192 N N . ARG E 2 14 ? -8.558 -14.536 -44.128 1.00 27.93 462 ARG E N 1
ATOM 6193 C CA . ARG E 2 14 ? -8.183 -15.732 -44.871 1.00 31.10 462 ARG E CA 1
ATOM 6194 C C . ARG E 2 14 ? -6.754 -16.122 -44.583 1.00 29.81 462 ARG E C 1
ATOM 6195 O O . ARG E 2 14 ? -6.500 -17.286 -44.259 1.00 27.20 462 ARG E O 1
ATOM 6203 N N . CYS E 2 15 ? -5.833 -15.145 -44.634 1.00 26.02 463 CYS E N 1
ATOM 6204 C CA . CYS E 2 15 ? -4.448 -15.393 -44.210 1.00 30.56 463 CYS E CA 1
ATOM 6205 C C . CYS E 2 15 ? -4.369 -15.873 -42.791 1.00 26.02 463 CYS E C 1
ATOM 6206 O O . CYS E 2 15 ? -3.640 -16.781 -42.519 1.00 25.85 463 CYS E O 1
ATOM 6209 N N . LEU E 2 16 ? -5.141 -15.273 -41.910 1.00 24.21 464 LEU E N 1
ATOM 6210 C CA . LEU E 2 16 ? -5.162 -15.683 -40.503 1.00 25.11 464 LEU E CA 1
ATOM 6211 C C . LEU E 2 16 ? -5.654 -17.161 -40.283 1.00 24.64 464 LEU E C 1
ATOM 6212 O O . LEU E 2 16 ? -5.050 -17.930 -39.539 1.00 22.97 464 LEU E O 1
ATOM 6217 N N . VAL E 2 17 ? -6.779 -17.498 -40.895 1.00 26.37 465 VAL E N 1
ATOM 6218 C CA . VAL E 2 17 ? -7.228 -18.883 -40.927 1.00 28.65 465 VAL E CA 1
ATOM 6219 C C . VAL E 2 17 ? -6.131 -19.812 -41.401 1.00 29.89 465 VAL E C 1
ATOM 6220 O O . VAL E 2 17 ? -5.834 -20.807 -40.717 1.00 36.39 465 VAL E O 1
ATOM 6224 N N . ASP E 2 18 ? -5.463 -19.462 -42.510 1.00 31.41 466 ASP E N 1
ATOM 6225 C CA . ASP E 2 18 ? -4.437 -20.361 -43.050 1.00 31.68 466 ASP E CA 1
ATOM 6226 C C . ASP E 2 18 ? -3.244 -20.484 -42.144 1.00 30.97 466 ASP E C 1
ATOM 6227 O O . ASP E 2 18 ? -2.705 -21.570 -41.984 1.00 30.67 466 ASP E O 1
ATOM 6232 N N . LYS E 2 19 ? -2.769 -19.367 -41.590 1.00 24.73 467 LYS E N 1
ATOM 6233 C CA . LYS E 2 19 ? -1.730 -19.449 -40.577 1.00 29.41 467 LYS E CA 1
ATOM 6234 C C . LYS E 2 19 ? -2.102 -20.346 -39.361 1.00 26.18 467 LYS E C 1
ATOM 6235 O O . LYS E 2 19 ? -1.296 -21.176 -39.009 1.00 26.38 467 LYS E O 1
ATOM 6241 N N . LEU E 2 20 ? -3.275 -20.186 -38.748 1.00 24.00 468 LEU E N 1
ATOM 6242 C CA . LEU E 2 20 ? -3.607 -20.987 -37.553 1.00 25.82 468 LEU E CA 1
ATOM 6243 C C . LEU E 2 20 ? -3.716 -22.485 -37.892 1.00 30.71 468 LEU E C 1
ATOM 6244 O O . LEU E 2 20 ? -3.273 -23.343 -37.123 1.00 26.02 468 LEU E O 1
ATOM 6249 N N . GLU E 2 21 ? -4.216 -22.791 -39.081 1.00 35.77 469 GLU E N 1
ATOM 6250 C CA . GLU E 2 21 ? -4.224 -24.211 -39.554 1.00 33.37 469 GLU E CA 1
ATOM 6251 C C . GLU E 2 21 ? -2.881 -24.790 -39.846 1.00 31.82 469 GLU E C 1
ATOM 6252 O O . GLU E 2 21 ? -2.664 -26.008 -39.689 1.00 34.96 469 GLU E O 1
ATOM 6258 N N . SER E 2 22 ? -1.959 -23.949 -40.274 1.00 32.43 470 SER E N 1
ATOM 6259 C CA . SER E 2 22 ? -0.600 -24.409 -40.562 1.00 34.12 470 SER E CA 1
ATOM 6260 C C . SER E 2 22 ? 0.194 -24.661 -39.293 1.00 34.73 470 SER E C 1
ATOM 6261 O O . SER E 2 22 ? 1.209 -25.345 -39.328 1.00 28.42 470 SER E O 1
ATOM 6264 N N . LEU E 2 23 ? -0.226 -24.110 -38.150 1.00 34.73 471 LEU E N 1
ATOM 6265 C CA . LEU E 2 23 ? 0.564 -24.285 -36.952 1.00 32.15 471 LEU E CA 1
ATOM 6266 C C . LEU E 2 23 ? 0.592 -25.742 -36.452 1.00 31.25 471 LEU E C 1
ATOM 6267 O O . LEU E 2 23 ? -0.436 -26.385 -36.415 1.00 30.32 471 LEU E O 1
ATOM 6272 N N . PRO E 2 24 ? 1.773 -26.220 -36.025 1.00 31.70 472 PRO E N 1
ATOM 6273 C CA . PRO E 2 24 ? 1.860 -27.474 -35.300 1.00 35.78 472 PRO E CA 1
ATOM 6274 C C . PRO E 2 24 ? 0.940 -27.451 -34.098 1.00 40.20 472 PRO E C 1
ATOM 6275 O O . PRO E 2 24 ? 0.727 -26.376 -33.470 1.00 33.07 472 PRO E O 1
ATOM 6279 N N . LEU E 2 25 ? 0.442 -28.628 -33.745 1.00 47.31 473 LEU E N 1
ATOM 6280 C CA . LEU E 2 25 ? -0.638 -28.801 -32.745 1.00 48.55 473 LEU E CA 1
ATOM 6281 C C . LEU E 2 25 ? -0.302 -28.203 -31.362 1.00 47.77 473 LEU E C 1
ATOM 6282 O O . LEU E 2 25 ? -1.151 -27.612 -30.684 1.00 51.43 473 LEU E O 1
ATOM 6287 N N . HIS E 2 26 ? 0.960 -28.333 -30.986 1.00 41.43 474 HIS E N 1
ATOM 6288 C CA . HIS E 2 26 ? 1.506 -27.746 -29.771 1.00 43.20 474 HIS E CA 1
ATOM 6289 C C . HIS E 2 26 ? 1.880 -26.272 -29.930 1.00 37.07 474 HIS E C 1
ATOM 6290 O O . HIS E 2 26 ? 2.498 -25.733 -29.038 1.00 39.21 474 HIS E O 1
ATOM 6297 N N . LYS E 2 27 ? 1.614 -25.646 -31.077 1.00 32.86 475 LYS E N 1
ATOM 6298 C CA . LYS E 2 27 ? 2.008 -24.246 -31.299 1.00 32.61 475 LYS E CA 1
ATOM 6299 C C . LYS E 2 27 ? 0.819 -23.340 -31.612 1.00 30.02 475 LYS E C 1
ATOM 6300 O O . LYS E 2 27 ? 0.990 -22.126 -31.824 1.00 26.66 475 LYS E O 1
ATOM 6306 N N . LYS E 2 28 ? -0.373 -23.921 -31.574 1.00 26.89 476 LYS E N 1
ATOM 6307 C CA . LYS E 2 28 ? -1.599 -23.247 -31.956 1.00 29.57 476 LYS E CA 1
ATOM 6308 C C . LYS E 2 28 ? -1.970 -22.112 -30.979 1.00 28.72 476 LYS E C 1
ATOM 630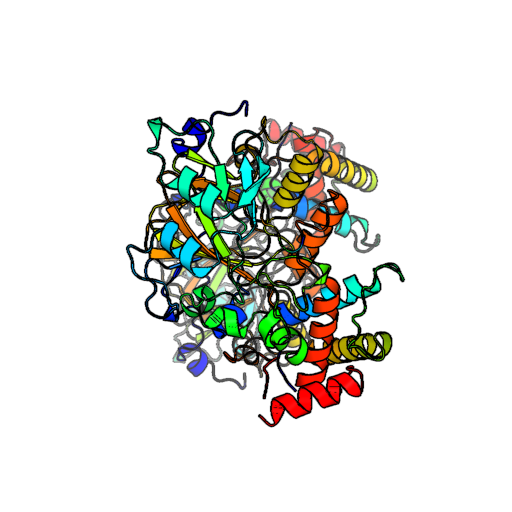9 O O . LYS E 2 28 ? -2.696 -21.217 -31.358 1.00 27.18 476 LYS E O 1
ATOM 6315 N N . CYS E 2 29 ? -1.512 -22.198 -29.730 1.00 29.09 477 CYS E N 1
ATOM 6316 C CA . CYS E 2 29 ? -1.782 -21.193 -28.693 1.00 28.73 477 CYS E CA 1
ATOM 6317 C C . CYS E 2 29 ? -3.287 -20.823 -28.557 1.00 27.16 477 CYS E C 1
ATOM 6318 O O . CYS E 2 29 ? -3.635 -19.640 -28.468 1.00 25.73 477 CYS E O 1
ATOM 6321 N N . VAL E 2 30 ? -4.176 -21.820 -28.525 1.00 24.91 478 VAL E N 1
ATOM 6322 C CA . VAL E 2 30 ? -5.610 -21.565 -28.414 1.00 24.73 478 VAL E CA 1
ATOM 6323 C C . VAL E 2 30 ? -5.777 -20.995 -26.991 1.00 25.12 478 VAL E C 1
ATOM 6324 O O . VAL E 2 30 ? -5.346 -21.580 -26.051 1.00 22.31 478 VAL E O 1
ATOM 6328 N N . PRO E 2 31 ? -6.366 -19.806 -26.839 1.00 21.77 479 PRO E N 1
ATOM 6329 C CA . PRO E 2 31 ? -6.386 -19.211 -25.511 1.00 21.84 479 PRO E CA 1
ATOM 6330 C C . PRO E 2 31 ? -7.500 -19.837 -24.639 1.00 24.57 479 PRO E C 1
ATOM 6331 O O . PRO E 2 31 ? -8.400 -20.555 -25.136 1.00 22.97 479 PRO E O 1
ATOM 6335 N N . THR E 2 32 ? -7.404 -19.600 -23.352 1.00 26.27 480 THR E N 1
ATOM 6336 C CA . THR E 2 32 ? -8.323 -20.192 -22.355 1.00 26.96 480 THR E CA 1
ATOM 6337 C C . THR E 2 32 ? -9.797 -19.828 -22.602 1.00 25.43 480 THR E C 1
ATOM 6338 O O . THR E 2 32 ? -10.687 -20.584 -22.303 1.00 30.71 480 THR E O 1
ATOM 6342 N N . GLY E 2 33 ? -10.073 -18.676 -23.175 1.00 24.02 481 GLY E N 1
ATOM 6343 C CA . GLY E 2 33 ? -11.446 -18.306 -23.429 1.00 25.92 481 GLY E CA 1
ATOM 6344 C C . GLY E 2 33 ? -12.149 -18.945 -24.613 1.00 24.23 481 GLY E C 1
ATOM 6345 O O . GLY E 2 33 ? -13.347 -18.807 -24.746 1.00 24.96 481 GLY E O 1
ATOM 6346 N N . ILE E 2 34 ? -11.441 -19.652 -25.489 1.00 25.13 482 ILE E N 1
ATOM 6347 C CA . ILE E 2 34 ? -12.088 -20.225 -26.640 1.00 25.29 482 ILE E CA 1
ATOM 6348 C C . ILE E 2 34 ? -12.569 -21.667 -26.347 1.00 27.06 482 ILE E C 1
ATOM 6349 O O . ILE E 2 34 ? -11.825 -22.469 -25.825 1.00 24.33 482 ILE E O 1
ATOM 6354 N N . GLU E 2 35 ? -13.758 -21.993 -26.810 1.00 27.98 483 GLU E N 1
ATOM 6355 C CA . GLU E 2 35 ? -14.390 -23.261 -26.474 1.00 33.76 483 GLU E CA 1
ATOM 6356 C C . GLU E 2 35 ? -13.884 -24.347 -27.423 1.00 35.88 483 GLU E C 1
ATOM 6357 O O . GLU E 2 35 ? -12.999 -25.067 -27.054 1.00 39.86 483 GLU E O 1
ATOM 6363 N N . ASP E 2 36 ? -14.399 -24.376 -28.648 1.00 33.45 484 ASP E N 1
ATOM 6364 C CA . ASP E 2 36 ? -14.029 -25.357 -29.700 1.00 34.07 484 ASP E CA 1
ATOM 6365 C C . ASP E 2 36 ? -13.377 -24.622 -30.908 1.00 27.85 484 ASP E C 1
ATOM 6366 O O . ASP E 2 36 ? -14.067 -24.063 -31.743 1.00 27.36 484 ASP E O 1
ATOM 6371 N N . GLU E 2 37 ? -12.059 -24.639 -30.964 1.00 26.91 485 GLU E N 1
ATOM 6372 C CA . GLU E 2 37 ? -11.335 -23.870 -31.976 1.00 31.13 485 GLU E CA 1
ATOM 6373 C C . GLU E 2 37 ? -11.571 -24.437 -33.385 1.00 30.83 485 GLU E C 1
ATOM 6374 O O . GLU E 2 37 ? -11.520 -23.698 -34.344 1.00 29.07 485 GLU E O 1
ATOM 6380 N N . ASP E 2 38 ? -11.844 -25.739 -33.501 1.00 29.28 486 ASP E N 1
ATOM 6381 C CA . ASP E 2 38 ? -12.170 -26.308 -34.838 1.00 31.43 486 ASP E CA 1
ATOM 6382 C C . ASP E 2 38 ? -13.510 -25.782 -35.382 1.00 27.73 486 ASP E C 1
ATOM 6383 O O . ASP E 2 38 ? -13.579 -25.417 -36.551 1.00 30.81 486 ASP E O 1
ATOM 6388 N N . ALA E 2 39 ? -14.533 -25.678 -34.539 1.00 26.43 487 ALA E N 1
ATOM 6389 C CA . ALA E 2 39 ? -15.820 -25.133 -34.971 1.00 25.67 487 ALA E CA 1
ATOM 6390 C C . ALA E 2 39 ? -15.711 -23.665 -35.325 1.00 24.17 487 ALA E C 1
ATOM 6391 O O . ALA E 2 39 ? -16.308 -23.208 -36.305 1.00 26.48 487 ALA E O 1
ATOM 6393 N N . LEU E 2 40 ? -14.906 -22.926 -34.553 1.00 26.40 488 LEU E N 1
ATOM 6394 C CA . LEU E 2 40 ? -14.644 -21.526 -34.890 1.00 24.97 488 LEU E CA 1
ATOM 6395 C C . LEU E 2 40 ? -14.035 -21.397 -36.326 1.00 25.58 488 LEU E C 1
ATOM 6396 O O . LEU E 2 40 ? -14.460 -20.568 -37.149 1.00 26.72 488 LEU E O 1
ATOM 6401 N N . ILE E 2 41 ? -13.049 -22.219 -36.613 1.00 25.25 489 ILE E N 1
ATOM 6402 C CA . ILE E 2 41 ? -12.400 -22.197 -37.930 1.00 29.27 489 ILE E CA 1
ATOM 6403 C C . ILE E 2 41 ? -13.372 -22.532 -39.043 1.00 30.33 489 ILE E C 1
ATOM 6404 O O . ILE E 2 41 ? -13.481 -21.795 -40.023 1.00 29.45 489 ILE E O 1
ATOM 6409 N N . ALA E 2 42 ? -14.092 -23.635 -38.871 1.00 33.80 490 ALA E N 1
ATOM 6410 C CA . ALA E 2 42 ? -15.193 -23.977 -39.766 1.00 32.14 490 ALA E CA 1
ATOM 6411 C C . ALA E 2 42 ? -16.127 -22.820 -40.002 1.00 32.39 490 ALA E C 1
ATOM 6412 O O . ALA E 2 42 ? -16.473 -22.503 -41.161 1.00 32.29 490 ALA E O 1
ATOM 6414 N N . ASP E 2 43 ? -16.525 -22.159 -38.921 1.00 28.92 491 ASP E N 1
ATOM 6415 C CA . ASP E 2 43 ? -17.421 -21.006 -39.070 1.00 30.52 491 ASP E CA 1
ATOM 6416 C C . ASP E 2 43 ? -16.807 -19.806 -39.789 1.00 28.01 491 ASP E C 1
ATOM 6417 O O . ASP E 2 43 ? -17.485 -19.120 -40.549 1.00 26.84 491 ASP E O 1
ATOM 6422 N N . VAL E 2 44 ? -15.545 -19.526 -39.531 1.00 29.24 492 VAL E N 1
ATOM 6423 C CA . VAL E 2 44 ? -14.875 -18.423 -40.245 1.00 28.19 492 VAL E CA 1
ATOM 6424 C C . VAL E 2 44 ? -14.861 -18.738 -41.756 1.00 28.08 492 VAL E C 1
ATOM 6425 O O . VAL E 2 44 ? -15.108 -17.851 -42.582 1.00 26.72 492 VAL E O 1
ATOM 6429 N N . LYS E 2 45 ? -14.504 -19.980 -42.090 1.00 28.20 493 LYS E N 1
ATOM 6430 C CA . LYS E 2 45 ? -14.466 -20.428 -43.500 1.00 30.59 493 LYS E CA 1
ATOM 6431 C C . LYS E 2 45 ? -15.817 -20.241 -44.218 1.00 30.54 493 LYS E C 1
ATOM 6432 O O . LYS E 2 45 ? -15.877 -19.689 -45.347 1.00 36.25 493 LYS E O 1
ATOM 6438 N N . ILE E 2 46 ? -16.894 -20.661 -43.562 1.00 31.56 494 ILE E N 1
ATOM 6439 C CA . ILE E 2 46 ? -18.281 -20.445 -44.081 1.00 32.26 494 ILE E CA 1
ATOM 6440 C C . ILE E 2 46 ? -18.494 -18.957 -44.319 1.00 33.15 494 ILE E C 1
ATOM 6441 O O . ILE E 2 46 ? -18.912 -18.501 -45.394 1.00 32.15 494 ILE E O 1
ATOM 6446 N N . LEU E 2 47 ? -18.176 -18.190 -43.292 1.00 32.87 495 LEU E N 1
ATOM 6447 C CA . LEU E 2 47 ? -18.359 -16.759 -43.350 1.00 36.11 495 LEU E CA 1
ATOM 6448 C C . LEU E 2 47 ? -17.565 -16.089 -44.481 1.00 32.14 495 LEU E C 1
ATOM 6449 O O . LEU E 2 47 ? -18.096 -15.206 -45.113 1.00 31.65 495 LEU E O 1
ATOM 6454 N N . LEU E 2 48 ? -16.332 -16.530 -44.732 1.00 33.17 496 LEU E N 1
ATOM 6455 C CA . LEU E 2 48 ? -15.506 -15.936 -45.760 1.00 35.61 496 LEU E CA 1
ATOM 6456 C C . LEU E 2 48 ? -16.092 -16.251 -47.134 1.00 38.55 496 LEU E C 1
ATOM 6457 O O . LEU E 2 48 ? -16.133 -15.392 -47.992 1.00 37.56 496 LEU E O 1
ATOM 6462 N N . GLU E 2 49 ? -16.550 -17.473 -47.336 1.00 43.00 497 GLU E N 1
ATOM 6463 C CA . GLU E 2 49 ? -17.243 -17.803 -48.588 1.00 46.38 497 GLU E CA 1
ATOM 6464 C C . GLU E 2 49 ? -18.513 -16.936 -48.808 1.00 44.20 497 GLU E C 1
ATOM 6465 O O . GLU E 2 49 ? -18.697 -16.349 -49.860 1.00 41.39 497 GLU E O 1
ATOM 6471 N N . GLU E 2 50 ? -19.349 -16.808 -47.793 1.00 38.75 498 GLU E N 1
ATOM 6472 C CA . GLU E 2 50 ? -20.513 -15.978 -47.904 1.00 39.28 498 GLU E CA 1
ATOM 6473 C C . GLU E 2 50 ? -20.239 -14.494 -48.039 1.00 38.90 498 GLU E C 1
ATOM 6474 O O . GLU E 2 50 ? -21.082 -13.806 -48.584 1.00 37.31 498 GLU E O 1
ATOM 6480 N N . LEU E 2 51 ? -19.114 -13.983 -47.523 1.00 36.74 499 LEU E N 1
ATOM 6481 C CA . LEU E 2 51 ? -18.812 -12.533 -47.638 1.00 33.79 499 LEU E CA 1
ATOM 6482 C C . LEU E 2 51 ? -17.928 -12.161 -48.815 1.00 32.13 499 LEU E C 1
ATOM 6483 O O . LEU E 2 51 ? -17.722 -10.969 -49.013 1.00 31.01 499 LEU E O 1
ATOM 6488 N N . ALA E 2 52 ? -17.448 -13.156 -49.598 1.00 32.66 500 ALA E N 1
ATOM 6489 C CA . ALA E 2 52 ? -16.516 -12.965 -50.730 1.00 35.07 500 ALA E CA 1
ATOM 6490 C C . ALA E 2 52 ? -16.993 -11.928 -51.763 1.00 36.46 500 ALA E C 1
ATOM 6491 O O . ALA E 2 52 ? -16.192 -11.201 -52.299 1.00 42.23 500 ALA E O 1
ATOM 6493 N N . SER E 2 53 ? -18.299 -11.823 -51.953 1.00 38.46 501 SER E N 1
ATOM 6494 C CA . SER E 2 53 ? -18.917 -10.802 -52.813 1.00 43.49 501 SER E CA 1
ATOM 6495 C C . SER E 2 53 ? -19.281 -9.478 -52.114 1.00 40.58 501 SER E C 1
ATOM 6496 O O . SER E 2 53 ? -20.159 -8.735 -52.570 1.00 42.11 501 SER E O 1
ATOM 6499 N N . SER E 2 54 ? -18.620 -9.162 -51.009 1.00 36.16 502 SER E N 1
ATOM 6500 C CA . SER E 2 54 ? -18.755 -7.839 -50.443 1.00 35.82 502 SER E CA 1
ATOM 6501 C C . SER E 2 54 ? -18.463 -6.795 -51.537 1.00 34.08 502 SER E C 1
ATOM 6502 O O . SER E 2 54 ? -17.499 -6.890 -52.293 1.00 37.88 502 SER E O 1
ATOM 6505 N N . ASP E 2 55 ? -19.376 -5.861 -51.613 1.00 35.69 503 ASP E N 1
ATOM 6506 C CA . ASP E 2 55 ? -19.294 -4.605 -52.326 1.00 37.73 503 ASP E CA 1
ATOM 6507 C C . ASP E 2 55 ? -18.335 -3.606 -51.658 1.00 36.02 503 ASP E C 1
ATOM 6508 O O . ASP E 2 55 ? -18.625 -3.053 -50.609 1.00 37.70 503 ASP E O 1
ATOM 6513 N N . PRO E 2 56 ? -17.205 -3.328 -52.313 1.00 39.95 504 PRO E N 1
ATOM 6514 C CA . PRO E 2 56 ? -16.250 -2.425 -51.690 1.00 42.83 504 PRO E CA 1
ATOM 6515 C C . PRO E 2 56 ? -16.812 -1.067 -51.260 1.00 40.16 504 PRO E C 1
ATOM 6516 O O . PRO E 2 56 ? -16.392 -0.571 -50.237 1.00 43.36 504 PRO E O 1
ATOM 6520 N N . LYS E 2 57 ? -17.733 -0.463 -52.003 1.00 39.06 505 LYS E N 1
ATOM 6521 C CA . LYS E 2 57 ? -18.195 0.882 -51.646 1.00 39.71 505 LYS E CA 1
ATOM 6522 C C . LYS E 2 57 ? -19.086 0.789 -50.399 1.00 39.37 505 LYS E C 1
ATOM 6523 O O . LYS E 2 57 ? -18.991 1.649 -49.499 1.00 41.01 505 LYS E O 1
ATOM 6529 N N . LEU E 2 58 ? -19.951 -0.238 -50.339 1.00 33.47 506 LEU E N 1
ATOM 6530 C CA . LEU E 2 58 ? -20.837 -0.405 -49.181 1.00 34.50 506 LEU E CA 1
ATOM 6531 C C . LEU E 2 58 ? -20.063 -0.667 -47.905 1.00 32.29 506 LEU E C 1
ATOM 6532 O O . LEU E 2 58 ? -20.489 -0.250 -46.864 1.00 30.78 506 LEU E O 1
ATOM 6537 N N . ALA E 2 59 ? -18.908 -1.316 -48.000 1.00 31.27 507 ALA E N 1
ATOM 6538 C CA . ALA E 2 59 ? -18.090 -1.585 -46.833 1.00 31.70 507 ALA E CA 1
ATOM 6539 C C . ALA E 2 59 ? -17.491 -0.316 -46.205 1.00 28.75 507 ALA E C 1
ATOM 6540 O O . ALA E 2 59 ? -17.125 -0.319 -45.011 1.00 27.31 507 ALA E O 1
ATOM 6542 N N . LEU E 2 60 ? -17.486 0.790 -46.935 1.00 30.45 508 LEU E N 1
ATOM 6543 C CA . LEU E 2 60 ? -16.864 2.028 -46.436 1.00 33.30 508 LEU E CA 1
ATOM 6544 C C . LEU E 2 60 ? -17.819 2.768 -45.536 1.00 35.10 508 LEU E C 1
ATOM 6545 O O . LEU E 2 60 ? -18.241 3.886 -45.829 1.00 36.27 508 LEU E O 1
ATOM 6550 N N . THR E 2 61 ? -18.087 2.173 -44.370 1.00 33.54 509 THR E N 1
ATOM 6551 C CA . THR E 2 61 ? -19.090 2.717 -43.470 1.00 29.58 509 THR E CA 1
ATOM 6552 C C . THR E 2 61 ? -18.600 3.801 -42.547 1.00 29.15 509 THR E C 1
ATOM 6553 O O . THR E 2 61 ? -19.408 4.560 -41.976 1.00 27.18 509 THR E O 1
ATOM 6557 N N . GLY E 2 62 ? -17.281 3.875 -42.348 1.00 27.22 510 GLY E N 1
ATOM 6558 C CA . GLY E 2 62 ? -16.758 4.678 -41.267 1.00 24.62 510 GLY E CA 1
ATOM 6559 C C . GLY E 2 62 ? -16.939 4.100 -39.864 1.00 28.77 510 GLY E C 1
ATOM 6560 O O . GLY E 2 62 ? -16.784 4.815 -38.897 1.00 26.74 510 GLY E O 1
ATOM 6561 N N . VAL E 2 63 ? -17.293 2.821 -39.738 1.00 26.29 511 VAL E N 1
ATOM 6562 C CA . VAL E 2 63 ? -17.555 2.235 -38.441 1.00 26.02 511 VAL E CA 1
ATOM 6563 C C . VAL E 2 63 ? -16.979 0.803 -38.459 1.00 27.91 511 VAL E C 1
ATOM 6564 O O . VAL E 2 63 ? -17.229 0.056 -39.385 1.00 27.52 511 VAL E O 1
ATOM 6568 N N . PRO E 2 64 ? -16.212 0.419 -37.423 1.00 26.75 512 PRO E N 1
ATOM 6569 C CA . PRO E 2 64 ? -15.683 -0.907 -37.495 1.00 28.72 512 PRO E CA 1
ATOM 6570 C C . PRO E 2 64 ? -16.804 -1.923 -37.348 1.00 30.27 512 PRO E C 1
ATOM 6571 O O . PRO E 2 64 ? -17.804 -1.678 -36.679 1.00 30.22 512 PRO E O 1
ATOM 6575 N N . ILE E 2 65 ? -16.614 -3.039 -38.008 1.00 27.43 513 ILE E N 1
ATOM 6576 C CA . ILE E 2 65 ? -17.505 -4.196 -37.898 1.00 31.85 513 ILE E CA 1
ATOM 6577 C C . ILE E 2 65 ? -17.513 -4.697 -36.480 1.00 27.55 513 ILE E C 1
ATOM 6578 O O . ILE E 2 65 ? -18.534 -5.042 -35.930 1.00 28.16 513 ILE E O 1
ATOM 6583 N N . VAL E 2 66 ? -16.338 -4.761 -35.895 1.00 25.44 514 VAL E N 1
ATOM 6584 C CA . VAL E 2 66 ? -16.180 -5.307 -34.544 1.00 24.47 514 VAL E CA 1
ATOM 6585 C C . VAL E 2 66 ? -16.133 -4.156 -33.561 1.00 24.48 514 VAL E C 1
ATOM 6586 O O . VAL E 2 66 ? -15.187 -3.378 -33.552 1.00 24.33 514 VAL E O 1
ATOM 6590 N N . GLN E 2 67 ? -17.142 -4.097 -32.709 1.00 23.96 515 GLN E N 1
ATOM 6591 C CA . GLN E 2 67 ? -17.260 -3.080 -31.682 1.00 26.26 515 GLN E CA 1
ATOM 6592 C C . GLN E 2 67 ? -17.926 -3.716 -30.457 1.00 26.10 515 GLN E C 1
ATOM 6593 O O . GLN E 2 67 ? -18.716 -4.667 -30.594 1.00 27.09 515 GLN E O 1
ATOM 6599 N N . TRP E 2 68 ? -17.646 -3.180 -29.275 1.00 24.19 516 TRP E N 1
ATOM 6600 C CA . TRP E 2 68 ? -18.391 -3.592 -28.062 1.00 29.21 516 TRP E CA 1
ATOM 6601 C C . TRP E 2 68 ? -19.782 -2.852 -27.984 1.00 34.48 516 TRP E C 1
ATOM 6602 O O . TRP E 2 68 ? -19.857 -1.667 -28.266 1.00 35.82 516 TRP E O 1
ATOM 6613 N N . PRO E 2 69 ? -20.856 -3.543 -27.549 1.00 36.26 517 PRO E N 1
ATOM 6614 C CA . PRO E 2 69 ? -22.209 -2.977 -27.449 1.00 42.44 517 PRO E CA 1
ATOM 6615 C C . PRO E 2 69 ? -22.272 -1.658 -26.719 1.00 42.20 517 PRO E C 1
ATOM 6616 O O . PRO E 2 69 ? -21.564 -1.547 -25.725 1.00 42.81 517 PRO E O 1
ATOM 6620 N N . THR F 3 4 ? 9.484 -8.753 -19.156 1.00 76.29 32 THR F N 1
ATOM 6621 C CA . THR F 3 4 ? 9.668 -9.904 -20.122 1.00 75.11 32 THR F CA 1
ATOM 6622 C C . THR F 3 4 ? 8.626 -10.003 -21.280 1.00 71.71 32 THR F C 1
ATOM 6623 O O . THR F 3 4 ? 8.610 -11.006 -22.007 1.00 74.06 32 THR F O 1
ATOM 6627 N N . GLY F 3 5 ? 7.791 -8.974 -21.471 1.00 61.40 33 GLY F N 1
ATOM 6628 C CA . GLY F 3 5 ? 6.754 -8.976 -22.515 1.00 65.27 33 GLY F CA 1
ATOM 6629 C C . GLY F 3 5 ? 6.612 -7.635 -23.234 1.00 63.88 33 GLY F C 1
ATOM 6630 O O . GLY F 3 5 ? 6.397 -6.623 -22.583 1.00 56.06 33 GLY F O 1
ATOM 6631 N N . GLY F 3 6 ? 6.775 -7.623 -24.567 1.00 59.63 34 GLY F N 1
ATOM 6632 C CA . GLY F 3 6 ? 6.721 -6.389 -25.377 1.00 55.28 34 GLY F CA 1
ATOM 6633 C C . GLY F 3 6 ? 7.784 -5.375 -24.986 1.00 58.47 34 GLY F C 1
ATOM 6634 O O . GLY F 3 6 ? 7.463 -4.225 -24.605 1.00 51.39 34 GLY F O 1
ATOM 6635 N N . VAL F 3 7 ? 9.046 -5.821 -25.011 1.00 66.82 35 VAL F N 1
ATOM 6636 C CA . VAL F 3 7 ? 10.225 -4.925 -24.769 1.00 78.88 35 VAL F CA 1
ATOM 6637 C C . VAL F 3 7 ? 10.744 -4.465 -26.153 1.00 84.00 35 VAL F C 1
ATOM 6638 O O . VAL F 3 7 ? 11.132 -5.291 -26.983 1.00 82.93 35 VAL F O 1
ATOM 6642 N N . CYS F 3 8 ? 10.684 -3.156 -26.414 1.00 83.69 36 CYS F N 1
ATOM 6643 C CA . CYS F 3 8 ? 11.097 -2.600 -27.717 1.00 83.66 36 CYS F CA 1
ATOM 6644 C C . CYS F 3 8 ? 12.628 -2.597 -27.848 1.00 82.02 36 CYS F C 1
ATOM 6645 O O . CYS F 3 8 ? 13.335 -2.473 -26.841 1.00 80.62 36 CYS F O 1
ATOM 6648 N N . LYS F 3 9 ? 13.116 -2.755 -29.082 1.00 82.50 37 LYS F N 1
ATOM 6649 C CA . LYS F 3 9 ? 14.542 -2.822 -29.366 1.00 83.88 37 LYS F CA 1
ATOM 6650 C C . LYS F 3 9 ? 14.954 -1.800 -30.412 1.00 86.40 37 LYS F C 1
ATOM 6651 O O . LYS F 3 9 ? 15.949 -2.000 -31.113 1.00 86.39 37 LYS F O 1
#

Nearest PDB structures (foldseek):
  4qxb-assembly2_C  TM=1.001E+00  e=9.955E-72  Mus musculus
  7uv9-assembly1_K  TM=1.002E+00  e=7.991E-69  Homo sapiens
  2yu1-assembly1_A  TM=9.936E-01  e=3.427E-60  Homo sapiens
  2yu2-assembly1_A  TM=9.916E-01  e=2.533E-59  Homo sapiens
  3kv6-assembly2_D  TM=8.658E-01  e=1.404E-37  Homo sapiens

B-factor: mean 30.61, std 11.2, range [13.09, 91.16]

Organism: Mus musculus (NCBI:txid10090)

Secondary structure (DSSP, 8-state):
--S-HHHHHH-S--B---PEE--GGG-SHHHHHHHTT-S-EEESS-TTT--B---TT--HHHHHHHH-TT-EEEEEETTTTEEEEEEHHHHHHHHHS-GGG-SS-EEEEEEE-TTSTTGGG-B--HHHHHH-HHHHHS-HHHHTT----S-BGGG-SS---S-EEEEE-TT-EEEEE--GGG-EEEEEEEESEEEEEEE---HHHHHHHHHHHHHT-TTT--HHHHSS--EEEEEETT-EEEE-TT-EEEEE-SS-EEEEEEEE--SS-HHHHHHHHHHHHHTT--GGGS-TTHHHHHHHHHHHHHHHHH----B-HHHHHHHHHHHT-/-----HHHHHHHHHHHHHHHTS-HHHH---TTBS-HHHHHHHHHHHHHHHTT--HHHH--SS-S----/---B-------/--S-HHHHHH-S--B----EE--GGG-SHHHHHHH-S-S-EEESS-TTS--B---TT--HHHHHHHH-TT-EEEEEETTTTEEEEEEHHHHHHHHHS-GGG-SS-EEEEEEE-TTSGGGGG-B--HHHHHH-HHHHHS-HHHHHH----S--GGG-SS---S-EEEEE-TT-EEEEEE-GGG-EEEEEEEESEEEEEEE---HHHHHHHHHHHHHT-TTT--HHHHSS--EEEEEETT-EEEE-TT-EEEEE-SS-EEEEEEEE--SSSHHHHHHHHHHHHHTT--GGGS-TTHHHHHHHHHHHHHHHHH----B-HHHHHHHHHHHH-/-----HHHHHHHHHHHHHHHHS-GGG----TTBS-HHHHHHHHHHHHHHHTT--HHHH--SS-SS---/--S---

CATH classification: 2.60.120.650